Protein 6BA0 (pdb70)

Secondary structure (DSSP, 8-state):
-EEEEEEE--SHHHHHHHHHHHH-TTEEEEEEEE--SSS-HHHHHHHHHHHHHHTT-TTS-EEE--SS-SSSPP--PPP-TT--SSTTS--PPPSSPPPSS-HHHHHHHHHHHSPTT-EEEEE-S-SHHHHHHHHH-TTHHHH--EEEEE---SS--SSSSS--HHHHHSHHHHHHHHTSSS-EEEE-HHHHTT-B--HHHHHHHHHT-SHHHHHHHHHHHHHHHHTTT-TT-SS-B--THHHHHHHH-GGGEEEEE--EEE--S-STTTT-EEE---SSPPPTTT--EEEEEEE-HHHHHHHHHHHHHHH-/-EEEEEEE--SHHHHHHHHHHHH-TTEEEEEEEE--SSS-HHHHHHHHHHHHHHTT-TTS-EEE--SS-SSSPP--PPP-TT--S-TTS--PPPSSPPPSS-HHHHHHHHHHHSPTT-EEEEE-S-SHHHHHHHHH-TTHHHH--EEEEE---SS--SSSSS--HHHHHSHHHHHHHHTSSS-EEEE-HHHHTT-B--HHHHHHHHHT-SHHHHHHHHHHHHHHHHTTT-TT-SS-B--THHHHHHHH-GGGEEEEE--EEE--S-STTTT-EEE---SSPPPTTT--EEEEEEE-HHHHHHHHHHHHHHH-/-EEEEEEE--SHHHHHHHHHHHH-TTEEEEEEEE--SSS-HHHHHHHHHHHHHHTT-TTS-EEE--SS-SSSPP----TTS--PPPSSPPPSS-HHHHHHHHHHHSPTT-EEEEE-S-SHHHHHHHHH-TTHHHH--EEEEE---SS--SSSSS--HHHHHSHHHHHHHHTSSS-EEEE-HHHHTT-B--HHHHHHHHHH-SHHHHHHHHHHHHHHHHTTT-TT-SS-B--THHHHHHHH-GGGEEEEE--EEE--S-STTTT-EEE---SSPPPTTT--EEEEEEE-HHHHHHHHHHHHHHH-/-EEEEEEE--SHHHHHHHHHHHH-TTEEEEEEEE--SSS-HHHHHHHHHHHHHHTT-TTS-EEE--SS-SSSPP----TTS--PPPSSPPPSS-HHHHHHHHHHHSPTT-EEEEE-S-SHHHHHHHHH-TTHHHH--EEEEE---SS--SSSSS--HHHHHSHHHHHHHHTSSS-EEEE-HHHHTT-B--HHHHHHHHHT-SHHHHHHHHHHHHHHHHTTT-TT-SS-B--THHHHHHHH-GGGEEEEE--EEE--S-STTTT-EEE---SSPPPTTT--EEEEEEE-HHHHHHHHHHHHHHH-

CATH classification: 3.90.245.10

Solvent-accessible surface area: 45359 Å² total; per-residue (Å²): 160,35,16,0,1,0,1,0,8,0,16,14,31,4,0,1,0,0,1,2,1,37,1,13,104,82,14,51,12,39,0,0,0,0,0,0,4,58,58,38,33,147,70,0,10,64,0,0,44,0,0,3,28,31,10,153,8,31,118,29,33,6,13,20,6,3,39,68,2,0,9,64,99,75,130,40,98,92,98,89,192,84,87,121,9,6,60,73,38,118,23,59,145,26,103,74,103,68,40,167,53,39,0,0,40,46,0,17,93,12,3,55,90,68,132,79,38,54,3,1,1,0,0,2,0,0,2,0,0,1,0,0,0,1,22,7,26,43,157,0,13,101,53,6,113,22,0,0,1,5,0,1,2,38,65,47,4,41,96,20,20,14,1,7,83,12,0,34,14,0,0,7,0,0,39,0,0,2,78,25,122,2,65,2,0,1,0,0,1,18,0,0,39,52,0,55,0,24,83,123,5,22,58,114,0,77,86,34,65,32,97,7,1,64,8,0,11,11,0,1,82,52,5,90,109,63,42,149,123,56,141,78,30,164,21,2,1,0,17,7,0,0,0,0,0,7,20,30,51,110,56,0,1,101,44,52,72,0,70,11,38,1,0,32,63,5,90,56,0,34,0,7,1,11,8,32,55,100,19,79,77,39,54,72,143,177,11,64,2,29,0,0,37,114,9,48,66,108,90,0,1,61,25,3,6,83,3,1,118,94,36,182,169,29,24,0,0,0,1,0,9,0,15,12,30,5,0,1,0,0,2,1,1,37,2,13,100,72,14,60,11,40,0,0,0,0,0,1,3,59,55,42,34,149,53,0,10,63,0,0,46,0,0,4,26,29,7,142,6,61,114,16,28,3,12,22,5,3,40,69,3,0,8,66,113,77,142,48,94,96,105,94,196,77,77,121,10,5,47,82,31,123,29,58,139,26,102,73,104,64,33,161,50,37,0,0,39,45,0,16,91,12,3,55,89,70,132,76,37,59,3,1,1,0,0,2,1,0,2,2,0,0,0,0,0,1,21,7,26,44,155,0,12,101,53,6,116,23,0,0,0,4,0,1,3,38,64,47,4,43,97,21,20,14,1,8,85,13,1,31,15,0,0,7,0,0,40,1,0,2,76,24,124,2,66,3,0,0,0,0,0,19,0,0,39,51,0,55,1,25,81,124,4,23,58,114,0,76,86,33,64,33,99,3,1,64,8,0,11,11,0,1,83,47,5,88,124,64,42,151,127,56,143,76,30,166,21,2,0,0,18,8,0,0,0,0,0,7,19,28,52,112,54,0,1,96,44,52,72,0,71,10,38,1,0,32,50,5,93,63,0,33,0,7,1,12,10,30,52,100,19,82,78,39,55,73,144,175,12,65,3,29,0,0,36,113,9,48,68,104,90,0,1,59,26,2,5,81,3,1,116,100,30,177,175,30,25,0,0,0,0,0,9,0,14,14,31,5,0,0,0,0,1,1,1,36,2,13,99,72,13,59,12,41,0,0,0,0,0,1,4,58,59,43,35,150,85,0,10,75,0,0,47,0,0,5,26,28,6,137,7,60,115,16,28,3,11,22,6,2,37,65,2,0,9,67,100,74,132,95,62,8,80,68,30,125,31,53,138,23,102,74,103,73,36,170,53,38,0,0,41,47,0,16,93,12,4,53,89,68,134,88,37,51,4,1,1,0,0,1,0,0,1,1,0,1,0,0,0,2,21,8,25,45,156,0,12,103,53,6,112,21,0,0,1,5,0,1,2,38,65,48,4,40,97,19,20,13,1,7,82,13,0,35,14,0,0,6,0,0,40,1,0,2,79,25,122,2,64,3,0,0,0,0,1,18,0,0,40,51,0,55,1,30,93,111,3,25,57,96,0,77,85,33,64,36,96,2,1,64,8,0,11,10,0,1,82,55,6,89,117,68,40,139,132,56,145,75,31,166,21,2,1,0,18,8,0,0,0,0,0,9,19,28,52,110,46,0,1,86,44,52,72,0,71,10,38,1,0,22,36,4,89,57,0,34,0,7,1,12,8,30,53,100,18,82,78,39,55,73,137,169,12,65,3,28,0,1,36,126,9,47,76,100,87,0,4,48,28,3,2,82,2,1,105,95,28,165,171,29,25,0,0,0,1,0,8,0,15,14,30,5,0,1,0,0,1,1,1,37,1,14,104,74,12,50,12,40,0,0,0,0,0,0,4,58,55,43,33,149,87,0,10,77,0,0,46,0,0,5,26,32,7,145,7,59,113,16,27,3,12,22,6,3,38,66,2,0,10,54,101,81,131,101,53,7,81,68,28,124,29,52,142,22,101,72,105,72,35,168,53,38,0,0,40,46,0,16,92,12,4,55,91,68,132,77,37,59,4,1,1,0,0,2,0,0,2,1,0,0,0,1,0,2,21,8,26,46,156,0,12,102,54,6,110,20,0,0,0,5,0,1,2,40,66,46,3,40,96,20,20,15,2,7,85,13,0,36,15,0,0,4,0,0,40,1,0,2,79,25,122,2,65,2,0,1,0,0,1,19,0,0,41,50,0,56,0,32,95,111,3,24,58,93,0,78,88,34,63,33,100,7,1,65,8,0,11,9,0,1,83,56,6,91,134,67,40,152,130,56,145,76,30,163,20,2,1,0,18,7,0,0,0,0,0,8,20,28,51,110,47,0,1,87,42,52,71,0,71,10,37,1,0,26,56,6,95,58,0,30,0,7,1,12,8,30,53,99,18,78,78,39,54,72,132,165,12,65,2,28,0,0,37,126,9,47,76,102,89,0,4,47,27,3,1,83,2,1,108,95,31,177

Sequence (1232 aa):
MTTIILDCDPGHDDAMAILLALGNPNIDLLGVTTVGGNQSLEKVTYNARATLEMAHATNIPVHAGCDRPMIRPLEVAAAVHGETGLDGVTLPEPTRPLDEGHAVNWIIDTIMSHEPGTITLVPTGPLTNIAMAVRLEPRIVSRVKEVVLMGGGYHVGNWSAVAEFNIKVDPEAAHVVFNEDWPITMVGLDLTHQALCTPEVQARIDAIGTPLSAFASGLMDFFRKAYKNNQDFIDPPVHDPCTVAYLIDHSVVQTRRCPVDVEIKGDLTLGMTVADLRGPEPSADKCHTQVATKLDFNKFWDLIIDALKELKMTTIILDCDPGHDDAMAILLALGNPNIDLLGVTTVGGNQSLEKVTYNARATLEMAHATNIPVHAGCDRPMIRPLEVAAAVHGETGLDGVTLPEPTRPLDEGHAVNWIIDTIMSHEPGTITLVPTGPLTNIAMAVRLEPRIVSRVKEVVLMGGGYHVGNWSAVAEFNIKVDPEAAHVVFNEDWPITMVGLDLTHQALCTPEVQARIDAIGTPLSAFASGLMDFFRKAYKNNQDFIDPPVHDPCTVAYLIDHSVVQTRRCPVDVEIKGDLTLGMTVADLRGPEPSADKCHTQVATKLDFNKFWDLIIDALKELKMTTIILDCDPGHDDAMAILLALGNPNIDLLGVTTVGGNQSLEKVTYNARATLEMAHATNIPVHAGCDRPMIRPLEVGLDGVTLPEPTRPLDEGHAVNWIIDTIMSHEPGTITLVPTGPLTNIAMAVRLEPRIVSRVKEVVLMGGGYHVGNWSAVAEFNIKVDPEAAHVVFNEDWPITMVGLDLTHQALCTPEVQARIDAIGTPLSAFASGLMDFFRKAYKNNQDFIDPPVHDPCTVAYLIDHSVVQTRRCPVDVEIKGDLTLGMTVADLRGPEPSADKCHTQVATKLDFNKFWDLIIDALKELKMTTIILDCDPGHDDAMAILLALGNPNIDLLGVTTVGGNQSLEKVTYNARATLEMAHATNIPVHAGCDRPMIRPLEVGLDGVTLPEPTRPLDEGHAVNWIIDTIMSHEPGTITLVPTGPLTNIAMAVRLEPRIVSRVKEVVLMGGGYHVGNWSAVAEFNIKVDPEAAHVVFNEDWPITMVGLDLTHQALCTPEVQARIDAIGTPLSAFASGLMDFFRKAYKNNQDFIDPPVHDPCTVAYLIDHSVVQTRRCPVDVEIKGDLTLGMTVADLRGPEPSADKCHTQVATKLDFNKFWDLIIDALKELK

B-factor: mean 19.93, std 10.71, range [6.72, 118.43]

Nearest PDB structures (foldseek):
  6ba0-assembly1_D  TM=1.003E+00  e=8.098E-68  Gardnerella vaginalis 315-A
  6ba0-assembly1_B  TM=9.998E-01  e=8.328E-67  Gardnerella vaginalis 315-A
  2mas-assembly1_C  TM=9.730E-01  e=4.377E-44  Crithidia fasciculata
  8ctm-assembly1_B  TM=9.737E-01  e=1.168E-43  Leishmania donovani
  3mkn-assembly1_B  TM=9.452E-01  e=7.237E-37  Escherichia coli K-12

Structure (mmCIF, N/CA/C/O backbone):
data_6BA0
#
_entry.id   6BA0
#
_cell.length_a   83.070
_cell.length_b   79.360
_cell.length_c   115.990
_cell.angle_alpha   90.000
_cell.angle_beta   99.620
_cell.angle_gamma   90.000
#
_symmetry.space_group_name_H-M   'P 1 21 1'
#
loop_
_entity.id
_entity.type
_entity.pdbx_description
1 polymer 'Cytidine/uridine-specific hydrolase'
2 non-polymer 'CALCIUM ION'
3 non-polymer 'CHLORIDE ION'
4 water water
#
loop_
_atom_site.group_PDB
_atom_site.id
_atom_site.type_symbol
_atom_site.label_atom_id
_atom_site.label_alt_id
_atom_site.label_comp_id
_atom_site.label_asym_id
_atom_site.label_entity_id
_atom_site.label_seq_id
_atom_site.pdbx_PDB_ins_code
_atom_site.Cartn_x
_atom_site.Cartn_y
_atom_site.Cartn_z
_atom_site.occupancy
_atom_site.B_iso_or_equiv
_atom_site.auth_seq_id
_atom_site.auth_comp_id
_atom_site.auth_asym_id
_at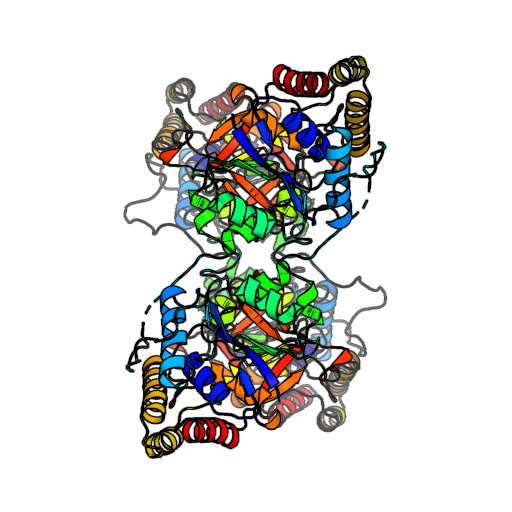om_site.auth_atom_id
_atom_site.pdbx_PDB_model_num
ATOM 1 N N . MET A 1 4 ? 5.221 23.215 38.087 1.00 41.24 1 MET A N 1
ATOM 2 C CA . MET A 1 4 ? 5.781 22.634 39.373 1.00 49.22 1 MET A CA 1
ATOM 3 C C . MET A 1 4 ? 6.927 21.625 39.131 1.00 41.01 1 MET A C 1
ATOM 4 O O . MET A 1 4 ? 7.133 21.208 37.939 1.00 40.67 1 MET A O 1
ATOM 9 N N . THR A 1 5 ? 7.600 21.184 40.188 1.00 34.26 2 THR A N 1
ATOM 10 C CA . THR A 1 5 ? 8.596 20.129 39.964 1.00 31.63 2 THR A CA 1
ATOM 11 C C . THR A 1 5 ? 8.030 18.717 39.817 1.00 25.39 2 THR A C 1
ATOM 12 O O . THR A 1 5 ? 7.592 18.118 40.766 1.00 30.30 2 THR A O 1
ATOM 16 N N . THR A 1 6 ? 8.064 18.250 38.575 1.00 16.75 3 THR A N 1
ATOM 17 C CA . THR A 1 6 ? 7.429 17.005 38.176 1.00 18.26 3 THR A CA 1
ATOM 18 C C . THR A 1 6 ? 8.525 15.992 37.934 1.00 15.81 3 THR A C 1
ATOM 19 O O . THR A 1 6 ? 9.375 16.214 37.061 1.00 12.02 3 THR A O 1
ATOM 23 N N . ILE A 1 7 ? 8.520 14.896 38.695 1.00 15.98 4 ILE A N 1
ATOM 24 C CA . ILE A 1 7 ? 9.624 13.925 38.640 1.00 13.28 4 ILE A CA 1
ATOM 25 C C . ILE A 1 7 ? 9.251 12.481 38.313 1.00 12.99 4 ILE A C 1
ATOM 26 O O . ILE A 1 7 ? 8.121 12.030 38.539 1.00 11.06 4 ILE A O 1
ATOM 31 N N . ILE A 1 8 ? 10.227 11.767 37.773 1.00 13.27 5 ILE A N 1
ATOM 32 C CA . ILE A 1 8 ? 10.233 10.318 37.717 1.00 11.65 5 ILE A CA 1
ATOM 33 C C . ILE A 1 8 ? 11.362 9.892 38.611 1.00 13.98 5 ILE A C 1
ATOM 34 O O . ILE A 1 8 ? 12.507 10.342 38.442 1.00 15.12 5 ILE A O 1
ATOM 39 N N . LEU A 1 9 ? 11.049 9.044 39.584 1.00 13.49 6 LEU A N 1
ATOM 40 C CA . LEU A 1 9 ? 12.044 8.586 40.545 1.00 13.98 6 LEU A CA 1
ATOM 41 C C . LEU A 1 9 ? 12.457 7.174 40.137 1.00 12.59 6 LEU A C 1
ATOM 42 O O . LEU A 1 9 ? 11.674 6.232 40.248 1.00 13.60 6 LEU A O 1
ATOM 47 N N . ASP A 1 10 ? 13.687 7.042 39.665 1.00 13.61 7 ASP A N 1
ATOM 48 C CA . ASP A 1 10 ? 14.231 5.783 39.199 1.00 11.74 7 ASP A CA 1
ATOM 49 C C . ASP A 1 10 ? 15.181 5.292 40.277 1.00 12.17 7 ASP A C 1
ATOM 50 O O . ASP A 1 10 ? 16.178 5.939 40.569 1.00 11.89 7 ASP A O 1
ATOM 55 N N . CYS A 1 11 ? 14.858 4.153 40.884 1.00 9.46 8 CYS A N 1
ATOM 56 C CA . CYS A 1 11 ? 15.428 3.788 42.165 1.00 13.31 8 CYS A CA 1
ATOM 57 C C . CYS A 1 11 ? 15.510 2.274 42.380 1.00 13.89 8 CYS A C 1
ATOM 58 O O . CYS A 1 11 ? 15.067 1.472 41.534 1.00 12.02 8 CYS A O 1
ATOM 61 N N . ASP A 1 12 ? 16.128 1.893 43.494 1.00 12.96 9 ASP A N 1
ATOM 62 C CA . ASP A 1 12 ? 16.334 0.490 43.830 1.00 14.20 9 ASP A CA 1
ATOM 63 C C . ASP A 1 12 ? 16.216 0.286 45.342 1.00 11.82 9 ASP A C 1
ATOM 64 O O . ASP A 1 12 ? 17.191 -0.047 46.007 1.00 12.14 9 ASP A O 1
ATOM 69 N N . PRO A 1 13 ? 15.001 0.456 45.887 1.00 12.23 10 PRO A N 1
ATOM 70 C CA . PRO A 1 13 ? 14.882 0.444 47.340 1.00 12.55 10 PRO A CA 1
ATOM 71 C C . PRO A 1 13 ? 15.233 -0.904 48.009 1.00 12.33 10 PRO A C 1
ATOM 72 O O . PRO A 1 13 ? 14.637 -1.926 47.661 1.00 13.78 10 PRO A O 1
ATOM 76 N N . GLY A 1 14 ? 16.193 -0.934 48.929 1.00 14.01 11 GLY A N 1
ATOM 77 C CA . GLY A 1 14 ? 17.040 0.176 49.346 1.00 11.56 11 GLY A CA 1
ATOM 78 C C . GLY A 1 14 ? 16.356 1.055 50.397 1.00 12.63 11 GLY A C 1
ATOM 79 O O . GLY A 1 14 ? 15.333 1.720 50.130 1.00 10.65 11 GLY A O 1
ATOM 80 N N . HIS A 1 15 ? 16.926 1.085 51.603 1.00 9.42 12 HIS A N 1
ATOM 81 C CA . HIS A 1 15 ? 16.390 1.888 52.680 1.00 10.99 12 HIS A CA 1
ATOM 82 C C . HIS A 1 15 ? 16.548 3.402 52.402 1.00 11.59 12 HIS A C 1
ATOM 83 O O . HIS A 1 15 ? 15.703 4.180 52.804 1.00 14.06 12 HIS A O 1
ATOM 90 N N . ASP A 1 16 ? 17.630 3.803 51.733 1.00 15.36 13 ASP A N 1
ATOM 91 C CA . ASP A 1 16 ? 17.839 5.195 51.315 1.00 14.73 13 ASP A CA 1
ATOM 92 C C . ASP A 1 16 ? 16.769 5.645 50.328 1.00 14.71 13 ASP A C 1
ATOM 93 O O . ASP A 1 16 ? 16.216 6.734 50.451 1.00 15.25 13 ASP A O 1
ATOM 98 N N . ASP A 1 17 ? 16.484 4.806 49.340 1.00 11.96 14 ASP A N 1
ATOM 99 C CA . ASP A 1 17 ? 15.459 5.138 48.336 1.00 11.61 14 ASP A CA 1
ATOM 100 C C . ASP A 1 17 ? 14.088 5.260 48.997 1.00 10.52 14 ASP A C 1
ATOM 101 O O . ASP A 1 17 ? 13.291 6.101 48.607 1.00 9.64 14 ASP A O 1
ATOM 106 N N . ALA A 1 18 ? 13.809 4.398 49.971 1.00 11.80 15 ALA A N 1
ATOM 107 C CA . ALA A 1 18 ? 12.547 4.485 50.692 1.00 12.00 15 ALA A CA 1
ATOM 108 C C . ALA A 1 18 ? 12.395 5.855 51.333 1.00 12.55 15 ALA A C 1
ATOM 109 O O . ALA A 1 18 ? 11.305 6.436 51.284 1.00 10.56 15 ALA A O 1
ATOM 111 N N . MET A 1 19 ? 13.482 6.397 51.911 1.00 10.92 16 MET A N 1
ATOM 112 C CA . MET A 1 19 ? 13.420 7.755 52.495 1.00 12.42 16 MET A CA 1
ATOM 113 C C . MET A 1 19 ? 13.147 8.803 51.410 1.00 11.76 16 MET A C 1
ATOM 114 O O . MET A 1 19 ? 12.357 9.731 51.633 1.00 13.07 16 MET A O 1
ATOM 119 N N . ALA A 1 20 ? 13.762 8.643 50.230 1.00 11.90 17 ALA A N 1
ATOM 120 C CA . ALA A 1 20 ? 13.512 9.552 49.105 1.00 12.16 17 ALA A CA 1
ATOM 121 C C . ALA A 1 20 ? 12.047 9.509 48.632 1.00 11.69 17 ALA A C 1
ATOM 122 O O . ALA A 1 20 ? 11.465 10.548 48.295 1.00 12.33 17 ALA A O 1
ATOM 124 N N . ILE A 1 21 ? 11.466 8.317 48.613 1.00 11.82 18 ILE A N 1
ATOM 125 C CA . ILE A 1 21 ? 10.051 8.171 48.250 1.00 13.09 18 ILE A CA 1
ATOM 126 C C . ILE A 1 21 ? 9.181 8.954 49.233 1.00 14.09 18 ILE A C 1
ATOM 127 O O . ILE A 1 21 ? 8.287 9.692 48.807 1.00 16.98 18 ILE A O 1
ATOM 132 N N . LEU A 1 22 ? 9.460 8.820 50.536 1.00 15.85 19 LEU A N 1
ATOM 133 C CA . LEU A 1 22 ? 8.660 9.518 51.537 1.00 12.80 19 LEU A CA 1
ATOM 134 C C . LEU A 1 22 ? 8.774 11.031 51.396 1.00 13.50 19 LEU A C 1
ATOM 135 O O . LEU A 1 22 ? 7.760 11.728 51.476 1.00 13.60 19 LEU A O 1
ATOM 140 N N . LEU A 1 23 ? 9.985 11.538 51.146 1.00 13.58 20 LEU A N 1
ATOM 141 C CA . LEU A 1 23 ? 10.171 12.976 50.944 1.00 14.81 20 LEU A CA 1
ATOM 142 C C . LEU A 1 23 ? 9.430 13.483 49.706 1.00 14.55 20 LEU A C 1
ATOM 143 O O . LEU A 1 23 ? 8.769 14.516 49.766 1.00 13.11 20 LEU A O 1
ATOM 148 N N . ALA A 1 24 ? 9.556 12.761 48.589 1.00 13.37 21 ALA A N 1
ATOM 149 C CA . ALA A 1 24 ? 8.854 13.138 47.353 1.00 13.05 21 ALA A CA 1
ATOM 150 C C . ALA A 1 24 ? 7.319 13.187 47.568 1.00 15.02 21 ALA A C 1
ATOM 151 O O . ALA A 1 24 ? 6.661 14.135 47.106 1.00 13.67 21 ALA A O 1
ATOM 153 N N . LEU A 1 25 ? 6.768 12.179 48.248 1.00 13.21 22 LEU A N 1
ATOM 154 C CA . LEU A 1 25 ? 5.321 12.127 48.490 1.00 13.70 22 LEU A CA 1
ATOM 155 C C . LEU A 1 25 ? 4.851 13.201 49.467 1.00 16.68 22 LEU A C 1
ATOM 156 O O . LEU A 1 25 ? 3.798 13.804 49.263 1.00 18.21 22 LEU A O 1
ATOM 161 N N . GLY A 1 26 ? 5.638 13.446 50.517 1.00 18.85 23 GLY A N 1
ATOM 162 C CA . GLY A 1 26 ? 5.238 14.355 51.595 1.00 18.89 23 GLY A CA 1
ATOM 163 C C . GLY A 1 26 ? 5.403 15.835 51.328 1.00 21.10 23 GLY A C 1
ATOM 164 O O . GLY A 1 26 ? 4.802 16.640 52.013 1.00 19.96 23 GLY A O 1
ATOM 165 N N . ASN A 1 27 ? 6.239 16.202 50.364 1.00 20.36 24 ASN A N 1
ATOM 166 C CA . ASN A 1 27 ? 6.437 17.608 50.016 1.00 16.63 24 ASN A CA 1
ATOM 167 C C . ASN A 1 27 ? 5.493 18.026 48.901 1.00 15.98 24 ASN A C 1
ATOM 168 O O . ASN A 1 27 ? 5.501 17.409 47.830 1.00 16.04 24 ASN A O 1
ATOM 173 N N . PRO A 1 28 ? 4.700 19.090 49.120 1.00 20.67 25 PRO A N 1
ATOM 174 C CA . PRO A 1 28 ? 3.684 19.459 48.105 1.00 20.36 25 PRO A CA 1
ATOM 175 C C . PRO A 1 28 ? 4.244 20.119 46.843 1.00 16.85 25 PRO A C 1
ATOM 176 O O . PRO A 1 28 ? 3.488 20.306 45.886 1.00 23.27 25 PRO A O 1
ATOM 180 N N . ASN A 1 29 ? 5.534 20.466 46.830 1.00 18.15 26 ASN A N 1
ATOM 181 C CA . ASN A 1 29 ? 6.143 21.052 45.644 1.00 20.41 26 ASN A CA 1
ATOM 182 C C . ASN A 1 29 ? 6.645 20.000 44.664 1.00 23.48 26 ASN A C 1
ATOM 183 O O . ASN A 1 29 ? 7.137 20.355 43.602 1.00 21.91 26 ASN A O 1
ATOM 188 N N . ILE A 1 30 ? 6.503 18.716 45.012 1.00 18.53 27 ILE A N 1
ATOM 189 C CA . ILE A 1 30 ? 6.917 17.633 44.147 1.00 17.52 27 ILE A CA 1
ATOM 190 C C . ILE A 1 30 ? 5.686 16.905 43.639 1.00 17.91 27 ILE A C 1
ATOM 191 O O . ILE A 1 30 ? 4.831 16.516 44.422 1.00 13.66 27 ILE A O 1
ATOM 196 N N . ASP A 1 31 ? 5.626 16.732 42.317 1.00 17.02 28 ASP A N 1
ATOM 197 C CA . ASP A 1 31 ? 4.634 15.914 41.654 1.00 21.19 28 ASP A CA 1
ATOM 198 C C . ASP A 1 31 ? 5.359 14.650 41.166 1.00 15.74 28 ASP A C 1
ATOM 199 O O . ASP A 1 31 ? 6.078 14.652 40.152 1.00 14.92 28 ASP A O 1
ATOM 204 N N . LEU A 1 32 ? 5.156 13.560 41.892 1.00 13.40 29 LEU A N 1
ATOM 205 C CA . LEU A 1 32 ? 5.773 12.293 41.581 1.00 13.50 29 LEU A CA 1
ATOM 206 C C . LEU A 1 32 ? 4.914 11.625 40.515 1.00 17.72 29 LEU A C 1
ATOM 207 O O . LEU A 1 32 ? 3.827 11.098 40.823 1.00 15.36 29 LEU A O 1
ATOM 212 N N . LEU A 1 33 ? 5.401 11.628 39.257 1.00 14.15 30 LEU A N 1
ATOM 213 C CA . LEU A 1 33 ? 4.677 10.996 38.164 1.00 17.44 30 LEU A CA 1
ATOM 214 C C . LEU A 1 33 ? 4.672 9.493 38.272 1.00 15.21 30 LEU A C 1
ATOM 215 O O . LEU A 1 33 ? 3.712 8.827 37.848 1.00 13.10 30 LEU A O 1
ATOM 220 N N . GLY A 1 34 ? 5.753 8.930 38.789 1.00 11.23 31 GLY A N 1
ATOM 221 C CA . GLY A 1 34 ? 5.819 7.479 38.924 1.00 13.08 31 GLY A CA 1
ATOM 222 C C . GLY A 1 34 ? 7.217 7.063 39.323 1.00 12.76 31 GLY A C 1
ATOM 223 O O . GLY A 1 34 ? 8.172 7.881 39.286 1.00 10.87 31 GLY A O 1
ATOM 224 N N . VAL A 1 35 ? 7.298 5.800 39.711 1.00 11.81 32 VAL A N 1
ATOM 225 C CA . VAL A 1 35 ? 8.501 5.156 40.193 1.00 11.97 32 VAL A CA 1
ATOM 226 C C . VAL A 1 35 ? 8.907 4.062 39.198 1.00 11.53 32 VAL A C 1
ATOM 227 O O . VAL A 1 35 ? 8.069 3.350 38.661 1.00 13.64 32 VAL A O 1
ATOM 231 N N . THR A 1 36 ? 10.202 3.990 38.914 1.00 10.72 33 THR A N 1
ATOM 232 C CA . THR A 1 36 ? 10.756 2.976 38.049 1.00 12.29 33 THR A CA 1
ATOM 233 C C . THR A 1 36 ? 11.893 2.351 38.824 1.00 14.53 33 THR A C 1
ATOM 234 O O . THR A 1 36 ? 12.528 3.049 39.630 1.00 13.62 33 THR A O 1
ATOM 238 N N . THR A 1 37 ? 12.125 1.053 38.597 1.00 12.31 34 THR A N 1
ATOM 239 C CA . THR A 1 37 ? 13.123 0.323 39.364 1.00 13.10 34 THR A CA 1
ATOM 240 C C . THR A 1 37 ? 14.183 -0.329 38.502 1.00 11.61 34 THR A C 1
ATOM 241 O O . THR A 1 37 ? 13.946 -0.655 37.340 1.00 13.58 34 THR A O 1
ATOM 245 N N . VAL A 1 38 ? 15.354 -0.514 39.100 1.00 10.16 35 VAL A N 1
ATOM 246 C CA . VAL A 1 38 ? 16.540 -0.987 38.407 1.00 13.12 35 VAL A CA 1
ATOM 247 C C . VAL A 1 38 ? 17.304 -1.974 39.301 1.00 16.43 35 VAL A C 1
ATOM 248 O O . VAL A 1 38 ? 17.512 -1.721 40.507 1.00 13.58 35 VAL A O 1
ATOM 252 N N . GLY A 1 39 ? 17.662 -3.120 38.723 1.00 13.40 36 GLY A N 1
ATOM 253 C CA . GLY A 1 39 ? 18.469 -4.137 39.409 1.00 15.05 36 GLY A CA 1
ATOM 254 C C . GLY A 1 39 ? 19.942 -3.895 39.109 1.00 20.28 36 GLY A C 1
ATOM 255 O O . GLY A 1 39 ? 20.275 -3.232 38.124 1.00 23.83 36 GLY A O 1
ATOM 256 N N . GLY A 1 40 ? 20.823 -4.407 39.956 1.00 18.16 37 GLY A N 1
ATOM 257 C CA . GLY A 1 40 ? 22.261 -4.337 39.686 1.00 22.60 37 GLY A CA 1
ATOM 258 C C . GLY A 1 40 ? 23.056 -4.193 40.948 1.00 22.00 37 GLY A C 1
ATOM 259 O O . GLY A 1 40 ? 24.129 -4.790 41.108 1.00 19.50 37 GLY A O 1
ATOM 260 N N . ASN A 1 41 ? 22.534 -3.352 41.831 1.00 24.79 38 ASN A N 1
ATOM 261 C CA . ASN A 1 41 ? 23.062 -3.200 43.166 1.00 28.14 38 ASN A CA 1
ATOM 262 C C . ASN A 1 41 ? 22.452 -4.298 44.037 1.00 26.26 38 ASN A C 1
ATOM 263 O O . ASN A 1 41 ? 23.136 -4.929 44.817 1.00 28.33 38 ASN A O 1
ATOM 268 N N . GLN A 1 42 ? 21.142 -4.486 43.896 1.00 23.84 39 GLN A N 1
ATOM 269 C CA . GLN A 1 42 ? 20.394 -5.633 44.415 1.00 19.11 39 GLN A CA 1
ATOM 270 C C . GLN A 1 42 ? 19.484 -6.137 43.290 1.00 17.68 39 GLN A C 1
ATOM 271 O O . GLN A 1 42 ? 19.381 -5.483 42.236 1.00 15.37 39 GLN A O 1
ATOM 277 N N . SER A 1 43 ? 18.808 -7.265 43.508 1.00 15.03 40 SER A N 1
ATOM 278 C CA . SER A 1 43 ? 18.002 -7.884 42.457 1.00 17.83 40 SER A CA 1
ATOM 279 C C . SER A 1 43 ? 16.780 -7.017 42.115 1.00 16.06 40 SER A C 1
ATOM 280 O O . SER A 1 43 ? 16.158 -6.427 43.009 1.00 14.36 40 SER A O 1
ATOM 283 N N . LEU A 1 44 ? 16.452 -6.933 40.831 1.00 15.90 41 LEU A N 1
ATOM 284 C CA . LEU A 1 44 ? 15.239 -6.241 40.378 1.00 17.41 41 LEU A CA 1
ATOM 285 C C . LEU A 1 44 ? 13.980 -6.674 41.128 1.00 14.79 41 LEU A C 1
ATOM 286 O O . LEU A 1 44 ? 13.151 -5.842 41.504 1.00 17.07 41 LEU A O 1
ATOM 291 N N . GLU A 1 45 ? 13.828 -7.978 41.326 1.00 15.24 42 GLU A N 1
ATOM 292 C CA . GLU A 1 45 ? 12.639 -8.512 41.998 1.00 20.41 42 GLU A CA 1
ATOM 293 C C . GLU A 1 45 ? 12.515 -7.985 43.422 1.00 13.57 42 GLU A C 1
ATOM 294 O O . GLU A 1 45 ? 11.438 -7.577 43.812 1.00 10.38 42 GLU A O 1
ATOM 300 N N . LYS A 1 46 ? 13.617 -8.006 44.177 1.00 12.19 43 LYS A N 1
ATOM 301 C CA . LYS A 1 46 ? 13.620 -7.501 45.563 1.00 18.64 43 LYS A CA 1
ATOM 302 C C . LYS A 1 46 ? 13.253 -5.993 45.626 1.00 18.34 43 LYS A C 1
ATOM 303 O O . LYS A 1 46 ? 12.332 -5.591 46.337 1.00 15.58 43 LYS A O 1
ATOM 309 N N . VAL A 1 47 ? 13.962 -5.173 44.854 1.00 13.91 44 VAL A N 1
ATOM 310 C CA . VAL A 1 47 ? 13.780 -3.708 44.937 1.00 12.69 44 VAL A CA 1
ATOM 311 C C . VAL A 1 47 ? 12.420 -3.245 44.365 1.00 12.62 44 VAL A C 1
ATOM 312 O O . VAL A 1 47 ? 11.870 -2.254 44.817 1.00 13.35 44 VAL A O 1
ATOM 316 N N . THR A 1 48 ? 11.874 -3.977 43.404 1.00 15.31 45 THR A N 1
ATOM 317 C CA . THR A 1 48 ? 10.566 -3.641 42.833 1.00 14.13 45 THR A CA 1
ATOM 318 C C . THR A 1 48 ? 9.482 -3.887 43.875 1.00 14.74 45 THR A C 1
ATOM 319 O O . THR A 1 48 ? 8.619 -3.031 44.088 1.00 12.90 45 THR A O 1
ATOM 323 N N . TYR A 1 49 ? 9.536 -5.047 44.537 1.00 15.09 46 TYR A N 1
ATOM 324 C CA . TYR A 1 49 ? 8.633 -5.329 45.660 1.00 14.68 46 TYR A CA 1
ATOM 325 C C . TYR A 1 49 ? 8.762 -4.263 46.745 1.00 13.91 46 TYR A C 1
ATOM 326 O O . TYR A 1 49 ? 7.759 -3.744 47.220 1.00 14.41 46 TYR A O 1
ATOM 335 N N . ASN A 1 50 ? 9.990 -3.933 47.126 1.00 11.96 47 ASN A N 1
ATOM 336 C CA . ASN A 1 50 ? 10.233 -2.944 48.177 1.00 12.85 47 ASN A CA 1
ATOM 337 C C . ASN A 1 50 ? 9.665 -1.561 47.825 1.00 14.45 47 ASN A C 1
ATOM 338 O O . ASN A 1 50 ? 9.112 -0.883 48.696 1.00 12.07 47 ASN A O 1
ATOM 343 N N . ALA A 1 51 ? 9.789 -1.152 46.563 1.00 11.52 48 ALA A N 1
ATOM 344 C CA . ALA A 1 51 ? 9.221 0.125 46.100 1.00 11.04 48 ALA A CA 1
ATOM 345 C C . ALA A 1 51 ? 7.701 0.138 46.210 1.00 10.61 48 ALA A C 1
ATOM 346 O O . ALA A 1 51 ? 7.122 1.099 46.671 1.00 12.15 48 ALA A O 1
ATOM 348 N N . ARG A 1 52 ? 7.073 -0.938 45.778 1.00 11.12 49 ARG A N 1
ATOM 349 C CA . ARG A 1 52 ? 5.598 -1.062 45.848 1.00 13.54 49 ARG A CA 1
ATOM 350 C C . ARG A 1 52 ? 5.112 -1.120 47.279 1.00 11.81 49 ARG A C 1
ATOM 351 O O . ARG A 1 52 ? 4.155 -0.472 47.603 1.00 11.97 49 ARG A O 1
ATOM 359 N N . ALA A 1 53 ? 5.800 -1.861 48.135 1.00 12.20 50 ALA A N 1
ATOM 360 C CA . ALA A 1 53 ? 5.425 -1.977 49.551 1.00 13.42 50 ALA A CA 1
ATOM 361 C C . ALA A 1 53 ? 5.617 -0.669 50.320 1.00 13.83 50 ALA A C 1
ATOM 362 O O . ALA A 1 53 ? 4.818 -0.350 51.205 1.00 15.79 50 ALA A O 1
ATOM 364 N N . THR A 1 54 ? 6.657 0.098 49.963 1.00 14.89 51 THR A N 1
ATOM 365 C CA . THR A 1 54 ? 6.888 1.403 50.563 1.00 11.84 51 THR A CA 1
ATOM 366 C C . THR A 1 54 ? 5.757 2.363 50.187 1.00 14.84 51 THR A C 1
ATOM 367 O O . THR A 1 54 ? 5.207 3.082 51.032 1.00 12.65 51 THR A O 1
ATOM 371 N N . LEU A 1 55 ? 5.424 2.393 48.900 1.00 14.44 52 LEU A N 1
ATOM 372 C CA . LEU A 1 55 ? 4.302 3.196 48.428 1.00 16.80 52 LEU A CA 1
ATOM 373 C C . LEU A 1 55 ? 2.986 2.780 49.109 1.00 19.26 52 LEU A C 1
ATOM 374 O O . LEU A 1 55 ? 2.187 3.644 49.454 1.00 20.66 52 LEU A O 1
ATOM 379 N N . GLU A 1 56 ? 2.770 1.485 49.280 1.00 17.17 53 GLU A N 1
ATOM 380 C CA . GLU A 1 56 ? 1.593 0.979 49.997 1.00 19.29 53 GLU A CA 1
ATOM 381 C C . GLU A 1 56 ? 1.567 1.525 51.423 1.00 19.05 53 GLU A C 1
ATOM 382 O O . GLU A 1 56 ? 0.556 2.045 51.861 1.00 17.23 53 GLU A O 1
ATOM 388 N N . MET A 1 57 ? 2.699 1.448 52.128 1.00 18.25 54 MET A N 1
ATOM 389 C CA . MET A 1 57 ? 2.826 2.013 53.499 1.00 18.37 54 MET A CA 1
ATOM 390 C C . MET A 1 57 ? 2.422 3.481 53.571 1.00 23.28 54 MET A C 1
ATOM 391 O O . MET A 1 57 ? 1.830 3.916 54.554 1.00 24.88 54 MET A O 1
ATOM 396 N N . ALA A 1 58 ? 2.728 4.243 52.530 1.00 22.31 55 ALA A N 1
ATOM 397 C CA . ALA A 1 58 ? 2.367 5.661 52.465 1.00 20.22 55 ALA A CA 1
ATOM 398 C C . ALA A 1 58 ? 0.983 5.931 51.823 1.00 23.41 55 ALA A C 1
ATOM 399 O O . ALA A 1 58 ? 0.678 7.063 51.520 1.00 23.47 55 ALA A O 1
ATOM 401 N N . HIS A 1 59 ? 0.174 4.896 51.630 1.00 28.91 56 HIS A N 1
ATOM 402 C CA . HIS A 1 59 ? -1.134 5.016 50.947 1.00 34.10 56 HIS A CA 1
ATOM 403 C C . HIS A 1 59 ? -1.050 5.695 49.573 1.00 29.76 56 HIS A C 1
ATOM 404 O O . HIS A 1 59 ? -1.940 6.391 49.175 1.00 28.49 56 HIS A O 1
ATOM 411 N N . ALA A 1 60 ? 0.036 5.447 48.860 1.00 30.52 57 ALA A N 1
ATOM 412 C CA . ALA A 1 60 ? 0.313 6.059 47.567 1.00 28.92 57 ALA A CA 1
ATOM 413 C C . ALA A 1 60 ? 0.290 4.993 46.486 1.00 35.56 57 ALA A C 1
ATOM 414 O O . ALA A 1 60 ? 1.170 4.951 45.644 1.00 21.67 57 ALA A O 1
ATOM 416 N N . THR A 1 61 ? -0.695 4.078 46.546 1.00 35.13 58 THR A N 1
ATOM 417 C CA . THR A 1 61 ? -0.797 2.988 45.533 1.00 46.90 58 THR A CA 1
ATOM 418 C C . THR A 1 61 ? -1.347 3.477 44.175 1.00 36.86 58 THR A C 1
ATOM 419 O O . THR A 1 61 ? -1.350 2.729 43.198 1.00 43.25 58 THR A O 1
ATOM 423 N N . ASN A 1 62 ? -1.807 4.715 44.132 1.00 23.75 59 ASN A N 1
ATOM 424 C CA . ASN A 1 62 ? -2.137 5.410 42.875 1.00 27.99 59 ASN A CA 1
ATOM 425 C C . ASN A 1 62 ? -0.936 5.960 42.066 1.00 29.48 59 ASN A C 1
ATOM 426 O O . ASN A 1 62 ? -1.087 6.367 40.937 1.00 41.78 59 ASN A O 1
ATOM 431 N N . ILE A 1 63 ? 0.272 5.894 42.634 1.00 23.06 60 ILE A N 1
ATOM 432 C CA . ILE A 1 63 ? 1.523 6.178 41.930 1.00 23.44 60 ILE A CA 1
ATOM 433 C C . ILE A 1 63 ? 1.999 4.917 41.178 1.00 22.56 60 ILE A C 1
ATOM 434 O O . ILE A 1 63 ? 2.210 3.870 41.796 1.00 18.41 60 ILE A O 1
ATOM 439 N N . PRO A 1 64 ? 2.163 5.013 39.844 1.00 19.73 61 PRO A N 1
ATOM 440 C CA . PRO A 1 64 ? 2.626 3.852 39.079 1.00 22.75 61 PRO A CA 1
ATOM 441 C C . PRO A 1 64 ? 4.033 3.401 39.453 1.00 17.96 61 PRO A C 1
ATOM 442 O O . PRO A 1 64 ? 4.872 4.229 39.831 1.00 15.30 61 PRO A O 1
ATOM 446 N N . VAL A 1 65 ? 4.245 2.090 39.385 1.00 19.09 62 VAL A N 1
ATOM 447 C CA . VAL A 1 65 ? 5.562 1.485 39.495 1.00 16.70 62 VAL A CA 1
ATOM 448 C C . VAL A 1 65 ? 5.765 0.623 38.253 1.00 18.71 62 VAL A C 1
ATOM 449 O O . VAL A 1 65 ? 4.901 -0.212 37.922 1.00 15.97 62 VAL A O 1
ATOM 453 N N . HIS A 1 66 ? 6.888 0.835 37.566 1.00 11.94 63 HIS A N 1
ATOM 454 C CA . HIS A 1 66 ? 7.289 -0.029 36.456 1.00 12.04 63 HIS A CA 1
ATOM 455 C C . HIS A 1 66 ? 8.687 -0.583 36.726 1.00 14.82 63 HIS A C 1
ATOM 456 O O . HIS A 1 66 ? 9.590 0.154 37.117 1.00 13.56 63 HIS A O 1
ATOM 463 N N . ALA A 1 67 ? 8.857 -1.884 36.515 1.00 13.92 64 ALA A N 1
ATOM 464 C CA . ALA A 1 67 ? 10.143 -2.541 36.669 1.00 14.12 64 ALA A CA 1
ATOM 465 C C . ALA A 1 67 ? 10.954 -2.342 35.404 1.00 15.58 64 ALA A C 1
ATOM 466 O O . ALA A 1 67 ? 10.422 -2.448 34.287 1.00 10.79 64 ALA A O 1
ATOM 468 N N . GLY A 1 68 ? 12.241 -2.056 35.580 1.00 12.60 65 GLY A N 1
ATOM 469 C CA . GLY A 1 68 ? 13.141 -1.832 34.460 1.00 12.36 65 GLY A CA 1
ATOM 470 C C . GLY A 1 68 ? 14.172 -2.930 34.265 1.00 13.07 65 GLY A C 1
ATOM 471 O O . GLY A 1 68 ? 13.868 -4.127 34.392 1.00 10.88 65 GLY A O 1
ATOM 472 N N . CYS A 1 69 ? 15.402 -2.510 33.950 1.00 12.19 66 CYS A N 1
ATOM 473 C CA . CYS A 1 69 ? 16.524 -3.428 33.656 1.00 11.42 66 CYS A CA 1
ATOM 474 C C . CYS A 1 69 ? 16.954 -4.187 34.908 1.00 13.11 66 CYS A C 1
ATOM 475 O O . CYS A 1 69 ? 16.902 -3.646 36.017 1.00 16.77 66 CYS A O 1
ATOM 478 N N . ASP A 1 70 ? 17.338 -5.442 34.723 1.00 12.53 67 ASP A N 1
ATOM 479 C CA . ASP A 1 70 ? 17.695 -6.332 35.838 1.00 13.75 67 ASP A CA 1
ATOM 480 C C . ASP A 1 70 ? 19.205 -6.532 35.977 1.00 14.79 67 ASP A C 1
ATOM 481 O O . ASP A 1 70 ? 19.658 -7.218 36.885 1.00 15.15 67 ASP A O 1
ATOM 486 N N . ARG A 1 71 ? 19.985 -5.909 35.089 1.00 12.40 68 ARG A N 1
ATOM 487 C CA . ARG A 1 71 ? 21.440 -6.065 35.101 1.00 10.69 68 ARG A CA 1
ATOM 488 C C . ARG A 1 71 ? 22.086 -4.910 34.383 1.00 10.22 68 ARG A C 1
ATOM 489 O O . ARG A 1 71 ? 21.411 -4.185 33.673 1.00 8.93 68 ARG A O 1
ATOM 497 N N . PRO A 1 72 ? 23.416 -4.729 34.557 1.00 11.42 69 PRO A N 1
ATOM 498 C CA . PRO A 1 72 ? 24.097 -3.656 33.839 1.00 10.89 69 PRO A CA 1
ATOM 499 C C . PRO A 1 72 ? 24.083 -3.813 32.310 1.00 15.83 69 PRO A C 1
ATOM 500 O O . PRO A 1 72 ? 23.869 -4.924 31.799 1.00 9.65 69 PRO A O 1
ATOM 504 N N . MET A 1 73 ? 24.297 -2.707 31.592 1.00 11.83 70 MET A N 1
ATOM 505 C CA . MET A 1 73 ? 24.355 -2.749 30.115 1.00 15.41 70 MET A CA 1
ATOM 506 C C . MET A 1 73 ? 25.367 -3.741 29.607 1.00 15.46 70 MET A C 1
ATOM 507 O O . MET A 1 73 ? 25.022 -4.563 28.792 1.00 18.91 70 MET A O 1
ATOM 512 N N . ILE A 1 74 ? 26.601 -3.656 30.114 1.00 12.69 71 ILE A N 1
ATOM 513 C CA . ILE A 1 74 ? 27.709 -4.458 29.625 1.00 16.18 71 ILE A CA 1
ATOM 514 C C . ILE A 1 74 ? 28.296 -5.428 30.631 1.00 20.21 71 ILE A C 1
ATOM 515 O O . ILE A 1 74 ? 28.534 -6.585 30.301 1.00 23.17 71 ILE A O 1
ATOM 520 N N . ARG A 1 75 ? 28.582 -4.974 31.845 1.00 20.15 72 ARG A N 1
ATOM 521 C CA . ARG A 1 75 ? 29.289 -5.846 32.767 1.00 26.95 72 ARG A CA 1
ATOM 522 C C . ARG A 1 75 ? 28.348 -6.803 33.470 1.00 22.00 72 ARG A C 1
ATOM 523 O O . ARG A 1 75 ? 27.141 -6.582 33.452 1.00 13.47 72 ARG A O 1
ATOM 531 N N . PRO A 1 76 ? 28.895 -7.903 34.029 1.00 26.95 73 PRO A N 1
ATOM 532 C CA . PRO A 1 76 ? 27.982 -8.929 34.520 1.00 25.93 73 PRO A CA 1
ATOM 533 C C . PRO A 1 76 ? 27.294 -8.519 35.803 1.00 26.34 73 PRO A C 1
ATOM 534 O O . PRO A 1 76 ? 27.806 -7.667 36.566 1.00 24.72 73 PRO A O 1
ATOM 538 N N . LEU A 1 77 ? 26.130 -9.126 36.007 1.00 18.66 74 LEU A N 1
ATOM 539 C CA . LEU A 1 77 ? 25.335 -8.944 37.200 1.00 24.74 74 LEU A CA 1
ATOM 540 C C . LEU A 1 77 ? 26.057 -9.530 38.404 1.00 23.08 74 LEU A C 1
ATOM 541 O O . LEU A 1 77 ? 26.432 -10.699 38.368 1.00 20.01 74 LEU A O 1
ATOM 546 N N . GLU A 1 78 ? 26.210 -8.716 39.454 1.00 22.51 75 GLU A N 1
ATOM 547 C CA . GLU A 1 78 ? 26.859 -9.106 40.711 1.00 32.48 75 GLU A CA 1
ATOM 548 C C . GLU A 1 78 ? 25.982 -8.749 41.928 1.00 31.62 75 GLU A C 1
ATOM 549 O O . GLU A 1 78 ? 26.282 -7.803 42.668 1.00 35.87 75 GLU A O 1
ATOM 555 N N . VAL A 1 79 ? 24.914 -9.524 42.132 1.00 31.28 76 VAL A N 1
ATOM 556 C CA . VAL A 1 79 ? 24.017 -9.347 43.288 1.00 40.17 76 VAL A CA 1
ATOM 557 C C . VAL A 1 79 ? 24.027 -10.641 44.109 1.00 36.35 76 VAL A C 1
ATOM 558 O O . VAL A 1 79 ? 24.180 -11.727 43.543 1.00 41.14 76 VAL A O 1
ATOM 562 N N . ALA A 1 80 ? 23.880 -10.531 45.433 1.00 52.37 77 ALA A N 1
ATOM 563 C CA . ALA A 1 80 ? 23.827 -11.708 46.320 1.00 60.60 77 ALA A CA 1
ATOM 564 C C . ALA A 1 80 ? 22.605 -12.593 46.005 1.00 61.73 77 ALA A C 1
ATOM 565 O O . ALA A 1 80 ? 21.587 -12.103 45.482 1.00 43.12 77 ALA A O 1
ATOM 567 N N . ALA A 1 81 ? 22.714 -13.892 46.302 1.00 77.76 78 ALA A N 1
ATOM 568 C CA . ALA A 1 81 ? 21.621 -14.836 46.027 1.00 77.33 78 ALA A CA 1
ATOM 569 C C . ALA A 1 81 ? 20.422 -14.502 46.910 1.00 81.06 78 ALA A C 1
ATOM 570 O O . ALA A 1 81 ? 20.601 -14.095 48.069 1.00 84.88 78 ALA A O 1
ATOM 572 N N . ALA A 1 82 ? 19.213 -14.664 46.357 1.00 58.55 79 ALA A N 1
ATOM 573 C CA . ALA A 1 82 ? 17.955 -14.475 47.098 1.00 55.57 79 ALA A CA 1
ATOM 574 C C . ALA A 1 82 ? 17.839 -15.461 48.270 1.00 51.99 79 ALA A C 1
ATOM 575 O O . ALA A 1 82 ? 18.335 -16.590 48.183 1.00 43.26 79 ALA A O 1
ATOM 577 N N . VAL A 1 83 ? 17.202 -15.005 49.354 1.00 47.46 80 VAL A N 1
ATOM 578 C CA . VAL A 1 83 ? 17.155 -15.719 50.644 1.00 42.65 80 VAL A CA 1
ATOM 579 C C . VAL A 1 83 ? 15.700 -16.096 50.936 1.00 47.73 80 VAL A C 1
ATOM 580 O O . VAL A 1 83 ? 14.796 -15.261 50.835 1.00 29.83 80 VAL A O 1
ATOM 584 N N . HIS A 1 84 ? 15.461 -17.380 51.225 1.00 60.79 81 HIS A N 1
ATOM 585 C CA . HIS A 1 84 ? 14.102 -17.841 51.563 1.00 70.97 81 HIS A CA 1
ATOM 586 C C . HIS A 1 84 ? 13.781 -17.326 52.963 1.00 58.03 81 HIS A C 1
ATOM 587 O O . HIS A 1 84 ? 14.512 -17.618 53.914 1.00 65.06 81 HIS A O 1
ATOM 594 N N . GLY A 1 85 ? 12.715 -16.538 53.075 1.00 50.00 82 GLY A N 1
ATOM 595 C CA . GLY A 1 85 ? 12.382 -15.827 54.329 1.00 35.14 82 GLY A CA 1
ATOM 596 C C . GLY A 1 85 ? 12.825 -14.381 54.371 1.00 39.46 82 GLY A C 1
ATOM 597 O O . GLY A 1 85 ? 12.915 -13.792 55.437 1.00 39.06 82 GLY A O 1
ATOM 598 N N . GLU A 1 86 ? 13.148 -13.822 53.207 1.00 51.73 83 GLU A N 1
ATOM 599 C CA . GLU A 1 86 ? 13.373 -12.396 53.081 1.00 39.18 83 GLU A CA 1
ATOM 600 C C . GLU A 1 86 ? 12.426 -11.831 52.034 1.00 34.83 83 GLU A C 1
ATOM 601 O O . GLU A 1 86 ? 12.390 -12.293 50.889 1.00 34.33 83 GLU A O 1
ATOM 607 N N . THR A 1 87 ? 11.596 -10.904 52.484 1.00 21.66 84 THR A N 1
ATOM 608 C CA . THR A 1 87 ? 10.836 -10.011 51.644 1.00 19.13 84 THR A CA 1
ATOM 609 C C . THR A 1 87 ? 10.857 -8.668 52.344 1.00 17.10 84 THR A C 1
ATOM 610 O O . THR A 1 87 ? 10.968 -8.565 53.571 1.00 19.93 84 THR A O 1
ATOM 614 N N . GLY A 1 88 ? 10.788 -7.618 51.563 1.00 15.63 85 GLY A N 1
ATOM 615 C CA . GLY A 1 88 ? 10.700 -6.312 52.130 1.00 14.83 85 GLY A CA 1
ATOM 616 C C . GLY A 1 88 ? 12.090 -5.782 52.501 1.00 13.97 85 GLY A C 1
ATOM 617 O O . GLY A 1 88 ? 13.129 -6.263 52.076 1.00 17.83 85 GLY A O 1
ATOM 618 N N . LEU A 1 89 ? 12.051 -4.729 53.309 1.00 14.10 86 LEU A N 1
ATOM 619 C CA . LEU A 1 89 ? 13.227 -4.018 53.733 1.00 13.53 86 LEU A CA 1
ATOM 620 C C . LEU A 1 89 ? 13.579 -4.530 55.117 1.00 18.42 86 LEU A C 1
ATOM 621 O O . LEU A 1 89 ? 12.724 -4.603 56.013 1.00 17.45 86 LEU A O 1
ATOM 626 N N . ASP A 1 90 ? 14.858 -4.870 55.274 1.00 14.23 87 ASP A N 1
ATOM 627 C CA . ASP A 1 90 ? 15.407 -5.398 56.503 1.00 17.08 87 ASP A CA 1
ATOM 628 C C . ASP A 1 90 ? 15.112 -4.452 57.690 1.00 16.54 87 ASP A C 1
ATOM 629 O O . ASP A 1 90 ? 15.230 -3.220 57.571 1.00 16.97 87 ASP A O 1
ATOM 634 N N . GLY A 1 91 ? 14.678 -5.024 58.814 1.00 11.77 88 GLY A N 1
ATOM 635 C CA . GLY A 1 91 ? 14.517 -4.248 60.058 1.00 12.22 88 GLY A CA 1
ATOM 636 C C . GLY A 1 91 ? 13.161 -3.583 60.242 1.00 12.78 88 GLY A C 1
ATOM 637 O O . GLY A 1 91 ? 12.846 -3.136 61.353 1.00 16.51 88 GLY A O 1
ATOM 638 N N . VAL A 1 92 ? 12.327 -3.558 59.201 1.00 14.21 89 VAL A N 1
ATOM 639 C CA . VAL A 1 92 ? 10.975 -2.986 59.284 1.00 13.21 89 VAL A CA 1
ATOM 640 C C . VAL A 1 92 ? 9.962 -3.912 58.623 1.00 11.06 89 VAL A C 1
ATOM 641 O O . VAL A 1 92 ? 10.342 -4.868 57.965 1.00 12.28 89 VAL A O 1
ATOM 645 N N . THR A 1 93 ? 8.684 -3.617 58.830 1.00 10.81 90 THR A N 1
ATOM 646 C CA . THR A 1 93 ? 7.588 -4.367 58.233 1.00 16.70 90 THR A CA 1
ATOM 647 C C . THR A 1 93 ? 6.764 -3.424 57.376 1.00 19.74 90 THR A C 1
ATOM 648 O O . THR A 1 93 ? 6.463 -2.317 57.783 1.00 24.69 90 THR A O 1
ATOM 652 N N . LEU A 1 94 ? 6.374 -3.869 56.205 1.00 15.87 91 LEU A N 1
ATOM 653 C CA . LEU A 1 94 ? 5.626 -3.069 55.250 1.00 15.15 91 LEU A CA 1
ATOM 654 C C . LEU A 1 94 ? 4.412 -3.904 54.861 1.00 12.92 91 LEU A C 1
ATOM 655 O O . LEU A 1 94 ? 4.552 -5.119 54.658 1.00 13.77 91 LEU A O 1
ATOM 660 N N . PRO A 1 95 ? 3.232 -3.275 54.684 1.00 16.62 92 PRO A N 1
ATOM 661 C CA . PRO A 1 95 ? 2.077 -3.999 54.183 1.00 16.96 92 PRO A CA 1
ATOM 662 C C . PRO A 1 95 ? 2.297 -4.517 52.763 1.00 16.52 92 PRO A C 1
ATOM 663 O O . PRO A 1 95 ? 3.089 -3.928 51.991 1.00 18.23 92 PRO A O 1
ATOM 667 N N . GLU A 1 96 ? 1.638 -5.635 52.444 1.00 15.10 93 GLU A N 1
ATOM 668 C CA . GLU A 1 96 ? 1.752 -6.238 51.118 1.00 18.60 93 GLU A CA 1
ATOM 669 C C . GLU A 1 96 ? 1.090 -5.265 50.122 1.00 18.90 93 GLU A C 1
ATOM 670 O O . GLU A 1 96 ? 0.039 -4.657 50.445 1.00 15.13 93 GLU A O 1
ATOM 676 N N . PRO A 1 97 ? 1.697 -5.065 48.936 1.00 16.40 94 PRO A N 1
ATOM 677 C CA . PRO A 1 97 ? 1.104 -4.128 47.997 1.00 20.80 94 PRO A CA 1
ATOM 678 C C . PRO A 1 97 ? -0.279 -4.603 47.515 1.00 20.40 94 PRO A C 1
ATOM 679 O O . PRO A 1 97 ? -0.449 -5.807 47.258 1.00 20.60 94 PRO A O 1
ATOM 683 N N . THR A 1 98 ? -1.247 -3.679 47.458 1.00 22.59 95 THR A N 1
ATOM 684 C CA . THR A 1 98 ? -2.583 -4.050 47.079 1.00 25.71 95 THR A CA 1
ATOM 685 C C . THR A 1 98 ? -2.781 -3.986 45.521 1.00 32.42 95 THR A C 1
ATOM 686 O O . THR A 1 98 ? -3.567 -4.724 44.939 1.00 46.82 95 THR A O 1
ATOM 690 N N . ARG A 1 99 ? -2.048 -3.093 44.887 1.00 47.15 96 ARG A N 1
ATOM 691 C CA . ARG A 1 99 ? -2.067 -2.988 43.427 1.00 44.97 96 ARG A CA 1
ATOM 692 C C . ARG A 1 99 ? -0.987 -3.860 42.852 1.00 46.05 96 ARG A C 1
ATOM 693 O O . ARG A 1 99 ? 0.201 -3.738 43.240 1.00 39.37 96 ARG A O 1
ATOM 701 N N . PRO A 1 100 ? -1.317 -4.745 41.890 1.00 42.05 97 PRO A N 1
ATOM 702 C CA . PRO A 1 100 ? -0.245 -5.389 41.106 1.00 35.19 97 PRO A CA 1
ATOM 703 C C . PRO A 1 100 ? 0.664 -4.393 40.364 1.00 21.66 97 PRO A C 1
ATOM 704 O O . PRO A 1 100 ? 0.244 -3.313 40.050 1.00 19.55 97 PRO A O 1
ATOM 708 N N . LEU A 1 101 ? 1.922 -4.784 40.175 1.00 25.16 98 LEU A N 1
ATOM 709 C CA . LEU A 1 101 ? 2.906 -4.007 39.428 1.00 22.19 98 LEU A CA 1
ATOM 710 C C . LEU A 1 101 ? 2.325 -3.578 38.098 1.00 20.39 98 LEU A C 1
ATOM 711 O O . LEU A 1 101 ? 1.746 -4.435 37.406 1.00 27.61 98 LEU A O 1
ATOM 716 N N . ASP A 1 102 ? 2.481 -2.305 37.750 1.00 22.22 99 ASP A N 1
ATOM 717 C CA . ASP A 1 102 ? 1.992 -1.825 36.422 1.00 26.14 99 ASP A CA 1
ATOM 718 C C . ASP A 1 102 ? 2.749 -2.471 35.268 1.00 25.70 99 ASP A C 1
ATOM 719 O O . ASP A 1 102 ? 3.938 -2.760 35.375 1.00 27.80 99 ASP A O 1
ATOM 724 N N . GLU A 1 103 ? 2.046 -2.728 34.180 1.00 34.26 100 GLU A N 1
ATOM 725 C CA . GLU A 1 103 ? 2.619 -3.515 33.090 1.00 38.85 100 GLU A CA 1
ATOM 726 C C . GLU A 1 103 ? 3.477 -2.636 32.200 1.00 21.46 100 GLU A C 1
ATOM 727 O O . GLU A 1 103 ? 3.201 -1.440 32.022 1.00 30.37 100 GLU A O 1
ATOM 733 N N . GLY A 1 104 ? 4.520 -3.238 31.645 1.00 20.49 101 GLY A N 1
ATOM 734 C CA . GLY A 1 104 ? 5.375 -2.561 30.677 1.00 18.14 101 GLY A CA 1
ATOM 735 C C . GLY A 1 104 ? 6.733 -2.267 31.296 1.00 18.78 101 GLY A C 1
ATOM 736 O O . GLY A 1 104 ? 6.848 -2.079 32.506 1.00 14.93 101 GLY A O 1
ATOM 737 N N . HIS A 1 105 ? 7.763 -2.264 30.463 1.00 17.25 102 HIS A N 1
ATOM 738 C CA . HIS A 1 105 ? 9.125 -1.991 30.914 1.00 14.54 102 HIS A CA 1
ATOM 739 C C . HIS A 1 105 ? 9.286 -0.516 31.276 1.00 11.70 102 HIS A C 1
ATOM 740 O O . HIS A 1 105 ? 8.808 0.380 30.576 1.00 12.39 102 HIS A O 1
ATOM 747 N N . ALA A 1 106 ? 9.986 -0.268 32.372 1.00 13.08 103 ALA A N 1
ATOM 748 C CA . ALA A 1 106 ? 10.255 1.096 32.822 1.00 14.51 103 ALA A CA 1
ATOM 749 C C . ALA A 1 106 ? 10.873 1.958 31.752 1.00 11.29 103 ALA A C 1
ATOM 750 O O . ALA A 1 106 ? 10.558 3.120 31.658 1.00 12.21 103 ALA A O 1
ATOM 752 N N . VAL A 1 107 ? 11.791 1.408 30.967 1.00 12.55 104 VAL A N 1
ATOM 753 C CA . VAL A 1 107 ? 12.473 2.183 29.915 1.00 12.39 104 VAL A CA 1
ATOM 754 C C . VAL A 1 107 ? 11.444 2.703 28.906 1.00 12.44 104 VAL A C 1
ATOM 755 O O . VAL A 1 107 ? 11.472 3.885 28.557 1.00 12.79 104 VAL A O 1
ATOM 759 N N . ASN A 1 108 ? 10.535 1.840 28.461 1.00 12.74 105 ASN A N 1
ATOM 760 C CA . ASN A 1 108 ? 9.481 2.279 27.541 1.00 12.83 105 ASN A CA 1
ATOM 761 C C . ASN A 1 108 ? 8.502 3.287 28.208 1.00 15.29 105 ASN A C 1
ATOM 762 O O . ASN A 1 108 ? 8.051 4.246 27.567 1.00 16.68 105 ASN A O 1
ATOM 767 N N . TRP A 1 109 ? 8.185 3.071 29.485 1.00 16.63 106 TRP A N 1
ATOM 768 C CA . TRP A 1 109 ? 7.328 3.988 30.218 1.00 14.52 106 TRP A CA 1
ATOM 769 C C . TRP A 1 109 ? 7.990 5.368 30.384 1.00 15.99 106 TRP A C 1
ATOM 770 O O . TRP A 1 109 ? 7.325 6.392 30.242 1.00 13.53 106 TRP A O 1
ATOM 781 N N . ILE A 1 110 ? 9.284 5.394 30.730 1.00 12.07 107 ILE A N 1
ATOM 782 C CA . ILE A 1 110 ? 10.012 6.648 30.840 1.00 11.28 107 ILE A CA 1
ATOM 783 C C . ILE A 1 110 ? 9.950 7.391 29.499 1.00 11.79 107 ILE A C 1
ATOM 784 O O . ILE A 1 110 ? 9.671 8.588 29.471 1.00 11.53 107 ILE A O 1
ATOM 789 N N . ILE A 1 111 ? 10.203 6.666 28.400 1.00 10.68 108 ILE A N 1
ATOM 790 C CA . ILE A 1 111 ? 10.171 7.252 27.062 1.00 12.10 108 ILE A CA 1
ATOM 791 C C . ILE A 1 111 ? 8.766 7.778 26.731 1.00 11.13 108 ILE A C 1
ATOM 792 O O . ILE A 1 111 ? 8.623 8.928 26.347 1.00 11.24 108 ILE A O 1
ATOM 797 N N . ASP A 1 112 ? 7.746 6.954 26.889 1.00 13.34 109 ASP A N 1
ATOM 798 C CA . ASP A 1 112 ? 6.367 7.377 26.513 1.00 12.93 109 ASP A CA 1
ATOM 799 C C . ASP A 1 112 ? 5.935 8.595 27.312 1.00 15.28 109 ASP A C 1
ATOM 800 O O . ASP A 1 112 ? 5.367 9.531 26.745 1.00 18.36 109 ASP A O 1
ATOM 805 N N . THR A 1 113 ? 6.273 8.601 28.609 1.00 13.72 110 THR A N 1
ATOM 806 C CA . THR A 1 113 ? 5.958 9.701 29.494 1.00 13.70 110 THR A CA 1
ATOM 807 C C . THR A 1 113 ? 6.626 11.020 29.081 1.00 16.14 110 THR A C 1
ATOM 808 O O . THR A 1 113 ? 5.961 12.063 29.003 1.00 13.63 110 THR A O 1
ATOM 812 N N . ILE A 1 114 ? 7.927 10.977 28.794 1.00 14.15 111 ILE A N 1
ATOM 813 C CA . ILE A 1 114 ? 8.654 12.168 28.380 1.00 13.30 111 ILE A CA 1
ATOM 814 C C . ILE A 1 114 ? 8.173 12.680 27.011 1.00 13.75 111 ILE A C 1
ATOM 815 O O . ILE A 1 114 ? 8.063 13.894 26.793 1.00 15.08 111 ILE A O 1
ATOM 820 N N . MET A 1 115 ? 7.882 11.765 26.093 1.00 14.65 112 MET A N 1
ATOM 821 C CA . MET A 1 115 ? 7.413 12.153 24.749 1.00 18.54 112 MET A CA 1
ATOM 822 C C . MET A 1 115 ? 5.971 12.694 24.757 1.00 22.86 112 MET A C 1
ATOM 823 O O . MET A 1 115 ? 5.636 13.512 23.914 1.00 23.27 112 MET A O 1
ATOM 828 N N . SER A 1 116 ? 5.142 12.261 25.704 1.00 17.52 113 SER A N 1
ATOM 829 C CA . SER A 1 116 ? 3.744 12.720 25.768 1.00 19.69 113 SER A CA 1
ATOM 830 C C . SER A 1 116 ? 3.534 13.981 26.607 1.00 21.44 113 SER A C 1
ATOM 831 O O . SER A 1 116 ? 2.481 14.573 26.516 1.00 23.96 113 SER A O 1
ATOM 834 N N . HIS A 1 117 ? 4.495 14.361 27.449 1.00 20.58 114 HIS A N 1
ATOM 835 C CA . HIS A 1 117 ? 4.383 15.567 28.262 1.00 19.94 114 HIS A CA 1
ATOM 836 C C . HIS A 1 117 ? 5.076 16.696 27.557 1.00 19.80 114 HIS A C 1
ATOM 837 O O . HIS A 1 117 ? 5.882 16.443 26.661 1.00 19.14 114 HIS A O 1
ATOM 844 N N . GLU A 1 118 ? 4.766 17.937 27.954 1.00 18.34 115 GLU A N 1
ATOM 845 C CA . GLU A 1 118 ? 5.365 19.117 27.325 1.00 21.69 115 GLU A CA 1
ATOM 846 C C . GLU A 1 118 ? 6.879 19.126 27.547 1.00 22.88 115 GLU A C 1
ATOM 847 O O . GLU A 1 118 ? 7.345 18.702 28.609 1.00 18.85 115 GLU A O 1
ATOM 853 N N . PRO A 1 119 ? 7.655 19.602 26.558 1.00 20.55 116 PRO A N 1
ATOM 854 C CA . PRO A 1 119 ? 9.107 19.636 26.749 1.00 24.07 116 PRO A CA 1
ATOM 855 C C . PRO A 1 119 ? 9.510 20.559 27.894 1.00 22.82 116 PRO A C 1
ATOM 856 O O . PRO A 1 119 ? 8.799 21.489 28.206 1.00 18.76 116 PRO A O 1
ATOM 860 N N . GLY A 1 120 ? 10.628 20.269 28.533 1.00 21.13 117 GLY A N 1
ATOM 861 C CA . GLY A 1 120 ? 11.120 21.059 29.645 1.00 20.80 117 GLY A CA 1
ATOM 862 C C . GLY A 1 120 ? 10.379 20.939 30.959 1.00 19.23 117 GLY A C 1
ATOM 863 O O . GLY A 1 120 ? 10.573 21.802 31.830 1.00 20.07 117 GLY A O 1
ATOM 864 N N . THR A 1 121 ? 9.528 19.931 31.134 1.00 21.06 118 THR A N 1
ATOM 865 C CA . THR A 1 121 ? 8.720 19.819 32.363 1.00 21.25 118 THR A CA 1
ATOM 866 C C . THR A 1 121 ? 9.090 18.668 33.310 1.00 23.11 118 THR A C 1
ATOM 867 O O . THR A 1 121 ? 8.807 18.753 34.507 1.00 22.08 118 THR A O 1
ATOM 871 N N . ILE A 1 122 ? 9.682 17.583 32.789 1.00 18.59 119 ILE A N 1
ATOM 872 C CA . ILE A 1 122 ? 9.982 16.416 33.598 1.00 15.39 119 ILE A CA 1
ATOM 873 C C . ILE A 1 122 ? 11.447 16.392 34.047 1.00 15.90 119 ILE A C 1
ATOM 874 O O . ILE A 1 122 ? 12.342 16.612 33.263 1.00 14.70 119 ILE A O 1
ATOM 879 N N . THR A 1 123 ? 11.657 16.150 35.336 1.00 16.67 120 THR A N 1
ATOM 880 C CA . THR A 1 123 ? 12.974 16.007 35.929 1.00 16.69 120 THR A CA 1
ATOM 881 C C . THR A 1 123 ? 13.174 14.532 36.278 1.00 15.62 120 THR A C 1
ATOM 882 O O . THR A 1 123 ? 12.348 13.945 36.960 1.00 11.85 120 THR A O 1
ATOM 886 N N . LEU A 1 124 ? 14.254 13.936 35.775 1.00 12.50 121 LEU A N 1
ATOM 887 C CA . LEU A 1 124 ? 14.596 12.558 36.104 1.00 13.89 121 LEU A CA 1
ATOM 888 C C . LEU A 1 124 ? 15.424 12.538 37.365 1.00 13.41 121 LEU A C 1
ATOM 889 O O . LEU A 1 124 ? 16.396 13.293 37.468 1.00 13.98 121 LEU A O 1
ATOM 894 N N . VAL A 1 125 ? 15.075 11.647 38.289 1.00 12.52 122 VAL A N 1
ATOM 895 C CA . VAL A 1 125 ? 15.754 11.540 39.573 1.00 10.55 122 VAL A CA 1
ATOM 896 C C . VAL A 1 125 ? 16.204 10.092 39.774 1.00 10.62 122 VAL A C 1
ATOM 897 O O . VAL A 1 125 ? 15.474 9.279 40.357 1.00 10.52 122 VAL A O 1
ATOM 901 N N . PRO A 1 126 ? 17.418 9.765 39.274 1.00 9.89 123 PRO A N 1
ATOM 902 C CA . PRO A 1 126 ? 17.949 8.412 39.445 1.00 9.24 123 PRO A CA 1
ATOM 903 C C . PRO A 1 126 ? 18.676 8.291 40.769 1.00 10.23 123 PRO A C 1
ATOM 904 O O . PRO A 1 126 ? 19.510 9.136 41.083 1.00 10.37 123 PRO A O 1
ATOM 908 N N . THR A 1 127 ? 18.348 7.261 41.546 1.00 10.03 124 THR A N 1
ATOM 909 C CA . THR A 1 127 ? 19.017 7.012 42.823 1.00 11.44 124 THR A CA 1
ATOM 910 C C . THR A 1 127 ? 19.579 5.603 42.932 1.00 11.93 124 THR A C 1
ATOM 911 O O . THR A 1 127 ? 19.912 5.146 44.035 1.00 13.93 124 THR A O 1
ATOM 915 N N . GLY A 1 128 ? 19.675 4.912 41.794 1.00 11.74 125 GLY A N 1
ATOM 916 C CA . GLY A 1 128 ? 20.297 3.596 41.689 1.00 11.47 125 GLY A CA 1
ATOM 917 C C . GLY A 1 128 ? 21.315 3.658 40.559 1.00 9.54 125 GLY A C 1
ATOM 918 O O . GLY A 1 128 ? 21.641 4.747 40.094 1.00 9.57 125 GLY A O 1
ATOM 919 N N . PRO A 1 129 ? 21.786 2.491 40.089 1.00 10.76 126 PRO A N 1
ATOM 920 C CA . PRO A 1 129 ? 22.614 2.470 38.871 1.00 12.04 126 PRO A CA 1
ATOM 921 C C . PRO A 1 129 ? 21.854 3.116 37.724 1.00 10.32 126 PRO A C 1
ATOM 922 O O . PRO A 1 129 ? 20.614 3.159 37.731 1.00 8.90 126 PRO A O 1
ATOM 926 N N . LEU A 1 130 ? 22.588 3.599 36.738 1.00 9.21 127 LEU A N 1
ATOM 927 C CA . LEU A 1 130 ? 22.006 4.459 35.713 1.00 10.65 127 LEU A CA 1
ATOM 928 C C . LEU A 1 130 ? 21.498 3.718 34.473 1.00 10.00 127 LEU A C 1
ATOM 929 O O . LEU A 1 130 ? 21.157 4.360 33.469 1.00 9.52 127 LEU A O 1
ATOM 934 N N . THR A 1 131 ? 21.389 2.391 34.577 1.00 9.86 128 THR A N 1
ATOM 935 C CA . THR A 1 131 ? 21.032 1.514 33.467 1.00 9.60 128 THR A CA 1
ATOM 936 C C . THR A 1 131 ? 19.735 1.878 32.703 1.00 9.28 128 THR A C 1
ATOM 937 O O . THR A 1 131 ? 19.732 1.913 31.463 1.00 7.19 128 THR A O 1
ATOM 941 N N . ASN A 1 132 ? 18.651 2.142 33.428 1.00 9.19 129 ASN A N 1
ATOM 942 C CA . ASN A 1 132 ? 17.370 2.495 32.781 1.00 10.66 129 ASN A CA 1
ATOM 943 C C . ASN A 1 132 ? 17.491 3.818 32.038 1.00 11.37 129 ASN A C 1
ATOM 944 O O . ASN A 1 132 ? 16.933 3.988 30.951 1.00 11.70 129 ASN A O 1
ATOM 949 N N . ILE A 1 133 ? 18.248 4.751 32.617 1.00 10.12 130 ILE A N 1
ATOM 950 C CA . ILE A 1 133 ? 18.348 6.084 32.040 1.00 10.13 130 ILE A CA 1
ATOM 951 C C . ILE A 1 133 ? 19.150 6.001 30.725 1.00 10.17 130 ILE A C 1
ATOM 952 O O . ILE A 1 133 ? 18.724 6.496 29.695 1.00 15.02 130 ILE A O 1
ATOM 957 N N . ALA A 1 134 ? 20.307 5.348 30.775 1.00 10.49 131 ALA A N 1
ATOM 958 C CA . ALA A 1 134 ? 21.122 5.107 29.588 1.00 11.35 131 ALA A CA 1
ATOM 959 C C . ALA A 1 134 ? 20.366 4.353 28.479 1.00 11.66 131 ALA A C 1
ATOM 960 O O . ALA A 1 134 ? 20.432 4.724 27.311 1.00 13.34 131 ALA A O 1
ATOM 962 N N . MET A 1 135 ? 19.648 3.308 28.854 1.00 14.50 132 MET A N 1
ATOM 963 C CA . MET A 1 135 ? 18.848 2.546 27.898 1.00 13.45 132 MET A CA 1
ATOM 964 C C . MET A 1 135 ? 17.761 3.399 27.219 1.00 13.11 132 MET A C 1
ATOM 965 O O . MET A 1 135 ? 17.570 3.325 25.985 1.00 10.64 132 MET A O 1
ATOM 970 N N . ALA A 1 136 ? 17.095 4.238 28.003 1.00 12.47 133 ALA A N 1
ATOM 971 C CA . ALA A 1 136 ? 16.047 5.129 27.490 1.00 14.33 133 ALA A CA 1
ATOM 972 C C . ALA A 1 136 ? 16.605 6.124 26.474 1.00 13.37 133 ALA A C 1
ATOM 973 O O . ALA A 1 136 ? 16.026 6.344 25.418 1.00 12.67 133 ALA A O 1
ATOM 975 N N . VAL A 1 137 ? 17.736 6.715 26.832 1.00 11.95 134 VAL A N 1
ATOM 976 C CA . VAL A 1 137 ? 18.455 7.635 25.972 1.00 11.45 134 VAL A CA 1
ATOM 977 C C . VAL A 1 137 ? 18.813 7.015 24.621 1.00 12.28 134 VAL A C 1
ATOM 978 O O . VAL A 1 137 ? 18.680 7.674 23.570 1.00 12.04 134 VAL A O 1
ATOM 982 N N . ARG A 1 138 ? 19.319 5.783 24.641 1.00 11.38 135 ARG A N 1
ATOM 983 C CA . ARG A 1 138 ? 19.721 5.119 23.386 1.00 12.32 135 ARG A CA 1
ATOM 984 C C . ARG A 1 138 ? 18.521 4.664 22.574 1.00 12.18 135 ARG A C 1
ATOM 985 O O . ARG A 1 138 ? 18.555 4.723 21.363 1.00 13.58 135 ARG A O 1
ATOM 993 N N . LEU A 1 139 ? 17.464 4.216 23.237 1.00 15.57 136 LEU A N 1
ATOM 994 C CA . LEU A 1 139 ? 16.243 3.774 22.535 1.00 14.45 136 LEU A CA 1
ATOM 995 C C . LEU A 1 139 ? 15.449 4.946 21.952 1.00 12.49 136 LEU A C 1
ATOM 996 O O . LEU A 1 139 ? 14.789 4.795 20.920 1.00 14.16 136 LEU A O 1
ATOM 1001 N N . GLU A 1 140 ? 15.489 6.106 22.607 1.00 11.57 137 GLU A N 1
ATOM 1002 C CA . GLU A 1 140 ? 14.818 7.309 22.112 1.00 13.34 137 GLU A CA 1
ATOM 1003 C C . GLU A 1 140 ? 15.662 8.549 22.366 1.00 16.45 137 GLU A C 1
ATOM 1004 O O . GLU A 1 140 ? 15.479 9.237 23.373 1.00 16.72 137 GLU A O 1
ATOM 1010 N N . PRO A 1 141 ? 16.566 8.877 21.429 1.00 16.89 138 PRO A N 1
ATOM 1011 C CA . PRO A 1 141 ? 17.410 10.062 21.622 1.00 18.69 138 PRO A CA 1
ATOM 1012 C C . PRO A 1 141 ? 16.669 11.383 21.771 1.00 16.11 138 PRO A C 1
ATOM 1013 O O . PRO A 1 141 ? 17.231 12.334 22.324 1.00 16.17 138 PRO A O 1
ATOM 1017 N N . ARG A 1 142 ? 15.423 11.447 21.315 1.00 14.90 139 ARG A N 1
ATOM 1018 C CA . ARG A 1 142 ? 14.642 12.670 21.442 1.00 16.34 139 ARG A CA 1
ATOM 1019 C C . ARG A 1 142 ? 14.250 13.011 22.875 1.00 17.18 139 ARG A C 1
ATOM 1020 O O . ARG A 1 142 ? 13.826 14.136 23.101 1.00 14.63 139 ARG A O 1
ATOM 1028 N N . ILE A 1 143 ? 14.393 12.088 23.836 1.00 11.43 140 ILE A N 1
ATOM 1029 C CA . ILE A 1 143 ? 14.093 12.446 25.237 1.00 13.30 140 ILE A CA 1
ATOM 1030 C C . ILE A 1 143 ? 15.060 13.454 25.837 1.00 11.37 140 ILE A C 1
ATOM 1031 O O . ILE A 1 143 ? 14.677 14.211 26.720 1.00 13.38 140 ILE A O 1
ATOM 1036 N N . VAL A 1 144 ? 16.295 13.471 25.359 1.00 11.77 141 VAL A N 1
ATOM 1037 C CA . VAL A 1 144 ? 17.364 14.219 26.012 1.00 13.41 141 VAL A CA 1
ATOM 1038 C C . VAL A 1 144 ? 17.100 15.724 26.082 1.00 14.48 141 VAL A C 1
ATOM 1039 O O . VAL A 1 144 ? 17.196 16.329 27.164 1.00 10.15 141 VAL A O 1
ATOM 1043 N N . SER A 1 145 ? 16.758 16.328 24.946 1.00 12.89 142 SER A N 1
ATOM 1044 C CA . SER A 1 145 ? 16.481 17.779 24.928 1.00 16.49 142 SER A CA 1
ATOM 1045 C C . SER A 1 145 ? 15.146 18.102 25.601 1.00 17.90 142 SER A C 1
ATOM 1046 O O . SER A 1 145 ? 14.923 19.242 25.990 1.00 18.37 142 SER A O 1
ATOM 1049 N N . ARG A 1 146 ? 14.264 17.113 25.732 1.00 16.16 143 ARG A N 1
ATOM 1050 C CA . ARG A 1 146 ? 12.956 17.321 26.375 1.00 18.94 143 ARG A CA 1
ATOM 1051 C C . ARG A 1 146 ? 12.987 17.313 27.911 1.00 19.09 143 ARG A C 1
ATOM 1052 O O . ARG A 1 146 ? 12.103 17.885 28.536 1.00 17.43 143 ARG A O 1
ATOM 1060 N N . VAL A 1 147 ? 13.995 16.671 28.499 1.00 15.11 144 VAL A N 1
ATOM 1061 C CA . VAL A 1 147 ? 14.105 16.551 29.937 1.00 18.98 144 VAL A CA 1
ATOM 1062 C C . VAL A 1 147 ? 14.570 17.874 30.504 1.00 17.51 144 VAL A C 1
ATOM 1063 O O . VAL A 1 147 ? 15.468 18.500 29.964 1.00 17.67 144 VAL A O 1
ATOM 1067 N N . LYS A 1 148 ? 13.956 18.294 31.598 1.00 19.26 145 LYS A N 1
ATOM 1068 C CA . LYS A 1 148 ? 14.319 19.552 32.259 1.00 21.85 145 LYS A CA 1
ATOM 1069 C C . LYS A 1 148 ? 15.698 19.454 32.896 1.00 21.33 145 LYS A C 1
ATOM 1070 O O . LYS A 1 148 ? 16.538 20.333 32.687 1.00 18.45 145 LYS A O 1
ATOM 1076 N N . GLU A 1 149 ? 15.935 18.376 33.646 1.00 18.64 146 GLU A N 1
ATOM 1077 C CA . GLU A 1 149 ? 17.140 18.200 34.445 1.00 15.93 146 GLU A CA 1
ATOM 1078 C C . GLU A 1 149 ? 17.227 16.734 34.891 1.00 14.50 146 GLU A C 1
ATOM 1079 O O . GLU A 1 149 ? 16.206 16.061 35.009 1.00 13.03 146 GLU A O 1
ATOM 1085 N N . VAL A 1 150 ? 18.446 16.260 35.121 1.00 12.13 147 VAL A N 1
ATOM 1086 C CA . VAL A 1 150 ? 18.681 14.977 35.755 1.00 11.92 147 VAL A CA 1
ATOM 1087 C C . VAL A 1 150 ? 19.364 15.273 37.081 1.00 13.42 147 VAL A C 1
ATOM 1088 O O . VAL A 1 150 ? 20.403 15.914 37.093 1.00 17.18 147 VAL A O 1
ATOM 1092 N N . VAL A 1 151 ? 18.782 14.812 38.181 1.00 11.96 148 VAL A N 1
ATOM 1093 C CA . VAL A 1 151 ? 19.367 14.974 39.512 1.00 12.37 148 VAL A CA 1
ATOM 1094 C C . VAL A 1 151 ? 19.556 13.573 40.078 1.00 12.90 148 VAL A C 1
ATOM 1095 O O . VAL A 1 151 ? 18.591 12.924 40.455 1.00 12.57 148 VAL A O 1
ATOM 1099 N N . LEU A 1 152 ? 20.796 13.103 40.094 1.00 11.96 149 LEU A N 1
ATOM 1100 C CA . LEU A 1 152 ? 21.084 11.708 40.413 1.00 13.15 149 LEU A CA 1
ATOM 1101 C C . LEU A 1 152 ? 21.883 11.600 41.698 1.00 17.04 149 LEU A C 1
ATOM 1102 O O . LEU A 1 152 ? 22.706 12.477 41.976 1.00 12.59 149 LEU A O 1
ATOM 1107 N N . MET A 1 153 ? 21.636 10.531 42.466 1.00 14.03 150 MET A N 1
ATOM 1108 C CA . MET A 1 153 ? 22.467 10.190 43.628 1.00 11.63 150 MET A CA 1
ATOM 1109 C C . MET A 1 153 ? 23.480 9.179 43.127 1.00 11.71 150 MET A C 1
ATOM 1110 O O . MET A 1 153 ? 23.140 8.069 42.721 1.00 10.38 150 MET A O 1
ATOM 1115 N N . GLY A 1 154 ? 24.740 9.587 43.174 1.00 10.12 151 GLY A N 1
ATOM 1116 C CA . GLY A 1 154 ? 25.797 8.801 42.657 1.00 10.53 151 GLY A CA 1
ATOM 1117 C C . GLY A 1 154 ? 27.071 9.617 42.587 1.00 11.73 151 GLY A C 1
ATOM 1118 O O . GLY A 1 154 ? 27.058 10.854 42.539 1.00 14.11 151 GLY A O 1
ATOM 1119 N N . GLY A 1 155 ? 28.173 8.903 42.561 1.00 12.06 152 GLY A N 1
ATOM 1120 C CA . GLY A 1 155 ? 29.481 9.491 42.368 1.00 9.76 152 GLY A CA 1
ATOM 1121 C C . GLY A 1 155 ? 30.091 10.138 43.581 1.00 10.11 152 GLY A C 1
ATOM 1122 O O . GLY A 1 155 ? 29.646 9.967 44.732 1.00 7.92 152 GLY A O 1
ATOM 1123 N N . GLY A 1 156 ? 31.145 10.880 43.296 1.00 10.96 153 GLY A N 1
ATOM 1124 C CA . GLY A 1 156 ? 31.877 11.592 44.308 1.00 11.43 153 GLY A CA 1
ATOM 1125 C C . GLY A 1 156 ? 33.113 12.174 43.653 1.00 13.53 153 GLY A C 1
ATOM 1126 O O . GLY A 1 156 ? 33.848 11.463 42.962 1.00 13.67 153 GLY A O 1
ATOM 1127 N N . TYR A 1 157 ? 33.320 13.469 43.830 1.00 15.01 154 TYR A N 1
ATOM 1128 C CA . TYR A 1 157 ? 34.456 14.138 43.208 1.00 12.98 154 TYR A CA 1
ATOM 1129 C C . TYR A 1 157 ? 35.748 13.954 44.000 1.00 16.88 154 TYR A C 1
ATOM 1130 O O . TYR A 1 157 ? 36.792 13.727 43.394 1.00 16.20 154 TYR A O 1
ATOM 1139 N N . HIS A 1 158 ? 35.684 14.012 45.333 1.00 15.20 155 HIS A N 1
ATOM 1140 C CA . HIS A 1 158 ? 36.872 13.761 46.206 1.00 16.35 155 HIS A CA 1
ATOM 1141 C C . HIS A 1 158 ? 36.686 12.602 47.222 1.00 16.35 155 HIS A C 1
ATOM 1142 O O . HIS A 1 158 ? 37.483 12.451 48.140 1.00 13.94 155 HIS A O 1
ATOM 1149 N N . VAL A 1 159 ? 35.614 11.823 47.071 1.00 17.42 156 VAL A N 1
ATOM 1150 C CA . VAL A 1 159 ? 35.264 10.779 48.029 1.00 18.28 156 VAL A CA 1
ATOM 1151 C C . VAL A 1 159 ? 34.763 9.550 47.275 1.00 16.65 156 VAL A C 1
ATOM 1152 O O . VAL A 1 159 ? 33.942 9.692 46.385 1.00 13.51 156 VAL A O 1
ATOM 1156 N N . GLY A 1 160 ? 35.252 8.369 47.661 1.00 14.76 157 GLY A N 1
ATOM 1157 C CA . GLY A 1 160 ? 34.708 7.086 47.201 1.00 11.95 157 GLY A CA 1
ATOM 1158 C C . GLY A 1 160 ? 34.205 6.282 48.397 1.00 10.21 157 GLY A C 1
ATOM 1159 O O . GLY A 1 160 ? 34.553 6.586 49.539 1.00 12.30 157 GLY A O 1
ATOM 1160 N N . ASN A 1 161 ? 33.374 5.269 48.148 1.00 12.16 158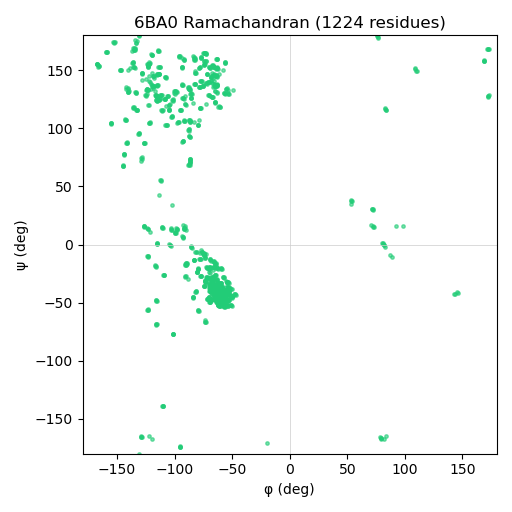 ASN A N 1
ATOM 1161 C CA . ASN A 1 161 ? 33.025 4.291 49.206 1.00 13.82 158 ASN A CA 1
ATOM 1162 C C . ASN A 1 161 ? 33.356 2.860 48.774 1.00 11.49 158 ASN A C 1
ATOM 1163 O O . ASN A 1 161 ? 34.123 2.185 49.441 1.00 12.17 158 ASN A O 1
ATOM 1168 N N . TRP A 1 162 ? 32.828 2.413 47.637 1.00 12.26 159 TRP A N 1
ATOM 1169 C CA . TRP A 1 162 ? 33.188 1.097 47.089 1.00 11.71 159 TRP A CA 1
ATOM 1170 C C . TRP A 1 162 ? 34.691 0.962 46.867 1.00 13.50 159 TRP A C 1
ATOM 1171 O O . TRP A 1 162 ? 35.250 -0.089 47.125 1.00 15.62 159 TRP A O 1
ATOM 1182 N N . SER A 1 163 ? 35.325 2.021 46.364 1.00 13.83 160 SER A N 1
ATOM 1183 C CA . SER A 1 163 ? 36.795 2.084 46.244 1.00 14.39 160 SER A CA 1
ATOM 1184 C C . SER A 1 163 ? 37.242 3.414 46.830 1.00 13.88 160 SER A C 1
ATOM 1185 O O . SER A 1 163 ? 36.426 4.222 47.256 1.00 11.52 160 SER A O 1
ATOM 1188 N N . ALA A 1 164 ? 38.547 3.646 46.806 1.00 12.21 161 ALA A N 1
ATOM 1189 C CA . ALA A 1 164 ? 39.128 4.919 47.199 1.00 13.29 161 ALA A CA 1
ATOM 1190 C C . ALA A 1 164 ? 38.539 6.115 46.455 1.00 14.11 161 ALA A C 1
ATOM 1191 O O . ALA A 1 164 ? 38.448 7.209 47.022 1.00 11.86 161 ALA A O 1
ATOM 1193 N N . VAL A 1 165 ? 38.157 5.903 45.191 1.00 11.41 162 VAL A N 1
ATOM 1194 C CA . VAL A 1 165 ? 37.704 6.995 44.332 1.00 11.60 162 VAL A CA 1
ATOM 1195 C C . VAL A 1 165 ? 36.308 6.848 43.722 1.00 11.50 162 VAL A C 1
ATOM 1196 O O . VAL A 1 165 ? 35.820 7.818 43.123 1.00 13.92 162 VAL A O 1
ATOM 1200 N N . ALA A 1 166 ? 35.684 5.675 43.833 1.00 11.02 163 ALA A N 1
ATOM 1201 C CA . ALA A 1 166 ? 34.408 5.443 43.165 1.00 13.10 163 ALA A CA 1
ATOM 1202 C C . ALA A 1 166 ? 33.294 5.067 44.125 1.00 13.31 163 ALA A C 1
ATOM 1203 O O . ALA A 1 166 ? 33.539 4.518 45.214 1.00 15.96 163 ALA A O 1
ATOM 1205 N N . GLU A 1 167 ? 32.069 5.338 43.668 1.00 10.96 164 GLU A N 1
ATOM 1206 C CA . GLU A 1 167 ? 30.841 5.126 44.435 1.00 11.69 164 GLU A CA 1
ATOM 1207 C C . GLU A 1 167 ? 29.986 4.015 43.801 1.00 11.70 164 GLU A C 1
ATOM 1208 O O . GLU A 1 167 ? 30.055 3.783 42.587 1.00 13.13 164 GLU A O 1
ATOM 1214 N N . PHE A 1 168 ? 29.183 3.351 44.627 1.00 13.80 165 PHE A N 1
ATOM 1215 C CA . PHE A 1 168 ? 28.468 2.120 44.241 1.00 16.28 165 PHE A CA 1
ATOM 1216 C C . PHE A 1 168 ? 27.558 2.241 43.015 1.00 11.00 165 PHE A C 1
ATOM 1217 O O . PHE A 1 168 ? 27.641 1.412 42.128 1.00 9.92 165 PHE A O 1
ATOM 1225 N N . ASN A 1 169 ? 26.652 3.212 43.012 1.00 12.34 166 ASN A N 1
ATOM 1226 C CA . ASN A 1 169 ? 25.698 3.374 41.891 1.00 13.78 166 ASN A CA 1
ATOM 1227 C C . ASN A 1 169 ? 26.397 3.517 40.541 1.00 15.47 166 ASN A C 1
ATOM 1228 O O . ASN A 1 169 ? 25.980 2.909 39.549 1.00 12.62 166 ASN A O 1
ATOM 1233 N N . ILE A 1 170 ? 27.484 4.290 40.517 1.00 13.32 167 ILE A N 1
ATOM 1234 C CA . ILE A 1 170 ? 28.231 4.491 39.281 1.00 12.48 167 ILE A CA 1
ATOM 1235 C C . ILE A 1 170 ? 28.982 3.207 38.910 1.00 13.61 167 ILE A C 1
ATOM 1236 O O . ILE A 1 170 ? 28.929 2.767 37.741 1.00 8.43 167 ILE A O 1
ATOM 1241 N N . LYS A 1 171 ? 29.660 2.597 39.880 1.00 11.12 168 LYS A N 1
ATOM 1242 C CA . LYS A 1 171 ? 30.506 1.437 39.580 1.00 13.83 168 LYS A CA 1
ATOM 1243 C C . LYS A 1 171 ? 29.720 0.215 39.132 1.00 10.98 168 LYS A C 1
ATOM 1244 O O . LYS A 1 171 ? 30.228 -0.582 38.367 1.00 10.72 168 LYS A O 1
ATOM 1250 N N . VAL A 1 172 ? 28.492 0.058 39.619 1.00 13.00 169 VAL A N 1
ATOM 1251 C CA . VAL A 1 172 ? 27.641 -1.072 39.202 1.00 12.14 169 VAL A CA 1
ATOM 1252 C C . VAL A 1 172 ? 27.461 -1.090 37.680 1.00 12.56 169 VAL A C 1
ATOM 1253 O O . VAL A 1 172 ? 27.460 -2.167 37.066 1.00 10.59 169 VAL A O 1
ATOM 1257 N N . ASP A 1 173 ? 27.303 0.098 37.078 1.00 11.19 170 ASP A N 1
ATOM 1258 C CA . ASP A 1 173 ? 27.152 0.202 35.632 1.00 10.18 170 ASP A CA 1
ATOM 1259 C C . ASP A 1 173 ? 27.849 1.461 35.139 1.00 11.69 170 ASP A C 1
ATOM 1260 O O . ASP A 1 173 ? 27.214 2.488 34.873 1.00 9.52 170 ASP A O 1
ATOM 1265 N N . PRO A 1 174 ? 29.184 1.392 35.037 1.00 11.95 171 PRO A N 1
ATOM 1266 C CA . PRO A 1 174 ? 29.961 2.555 34.622 1.00 13.73 171 PRO A CA 1
ATOM 1267 C C . PRO A 1 174 ? 29.654 3.001 33.186 1.00 13.19 171 PRO A C 1
ATOM 1268 O O . PRO A 1 174 ? 29.651 4.205 32.909 1.00 11.79 171 PRO A O 1
ATOM 1272 N N . GLU A 1 175 ? 29.351 2.045 32.314 1.00 11.86 172 GLU A N 1
ATOM 1273 C CA . GLU A 1 175 ? 29.013 2.317 30.936 1.00 11.83 172 GLU A CA 1
ATOM 1274 C C . GLU A 1 175 ? 27.733 3.124 30.857 1.00 15.23 172 GLU A C 1
ATOM 1275 O O . GLU A 1 175 ? 27.664 4.120 30.118 1.00 12.90 172 GLU A O 1
ATOM 1281 N N . ALA A 1 176 ? 26.716 2.713 31.617 1.00 12.40 173 ALA A N 1
ATOM 1282 C CA . ALA A 1 176 ? 25.454 3.449 31.613 1.00 13.71 173 ALA A CA 1
ATOM 1283 C C . ALA A 1 176 ? 25.672 4.867 32.154 1.00 12.56 173 ALA A C 1
ATOM 1284 O O . ALA A 1 176 ? 25.129 5.824 31.628 1.00 11.87 173 ALA A O 1
ATOM 1286 N N . ALA A 1 177 ? 26.484 4.984 33.200 1.00 10.31 174 ALA A N 1
ATOM 1287 C CA . ALA A 1 177 ? 26.833 6.290 33.750 1.00 14.35 174 ALA A CA 1
ATOM 1288 C C . ALA A 1 177 ? 27.541 7.161 32.713 1.00 12.30 174 ALA A C 1
ATOM 1289 O O . ALA A 1 177 ? 27.242 8.356 32.617 1.00 11.96 174 ALA A O 1
ATOM 1291 N N . HIS A 1 178 ? 28.465 6.570 31.953 1.00 10.92 175 HIS A N 1
ATOM 1292 C CA . HIS A 1 178 ? 29.156 7.275 30.859 1.00 12.44 175 HIS A CA 1
ATOM 1293 C C . HIS A 1 178 ? 28.152 7.849 29.844 1.00 14.41 175 HIS A C 1
ATOM 1294 O O . HIS A 1 178 ? 28.236 9.010 29.464 1.00 12.92 175 HIS A O 1
ATOM 1301 N N . VAL A 1 179 ? 27.171 7.039 29.458 1.00 14.64 176 VAL A N 1
ATOM 1302 C CA . VAL A 1 179 ? 26.102 7.502 28.561 1.00 13.63 176 VAL A CA 1
ATOM 1303 C C . VAL A 1 179 ? 25.411 8.742 29.134 1.00 12.08 176 VAL A C 1
ATOM 1304 O O . VAL A 1 179 ? 25.317 9.764 28.467 1.00 10.23 176 VAL A O 1
ATOM 1308 N N . VAL A 1 180 ? 24.970 8.646 30.383 1.00 13.95 177 VAL A N 1
ATOM 1309 C CA . VAL A 1 180 ? 24.171 9.698 31.007 1.00 14.28 177 VAL A CA 1
ATOM 1310 C C . VAL A 1 180 ? 24.973 10.985 31.101 1.00 12.76 177 VAL A C 1
ATOM 1311 O O . VAL A 1 180 ? 24.494 12.059 30.719 1.00 11.63 177 VAL A O 1
ATOM 1315 N N . PHE A 1 181 ? 26.210 10.886 31.564 1.00 13.40 178 PHE A N 1
ATOM 1316 C CA . PHE A 1 181 ? 27.028 12.091 31.764 1.00 12.11 178 PHE A CA 1
ATOM 1317 C C . PHE A 1 181 ? 27.457 12.763 30.460 1.00 13.20 178 PHE A C 1
ATOM 1318 O O . PHE A 1 181 ? 27.816 13.944 30.475 1.00 15.79 178 PHE A O 1
ATOM 1326 N N . ASN A 1 182 ? 27.421 12.036 29.347 1.00 12.01 179 ASN A N 1
ATOM 1327 C CA . ASN A 1 182 ? 27.847 12.574 28.057 1.00 13.68 179 ASN A CA 1
ATOM 1328 C C . ASN A 1 182 ? 26.723 12.961 27.113 1.00 14.82 179 ASN A C 1
ATOM 1329 O O . ASN A 1 182 ? 26.976 13.201 25.947 1.00 19.43 179 ASN A O 1
ATOM 1334 N N . GLU A 1 183 ? 25.491 13.035 27.612 1.00 15.68 180 GLU A N 1
ATOM 1335 C CA . GLU A 1 183 ? 24.384 13.611 26.858 1.00 15.88 180 GLU A CA 1
ATOM 1336 C C . GLU A 1 183 ? 24.243 15.090 27.212 1.00 18.92 180 GLU A C 1
ATOM 1337 O O . GLU A 1 183 ? 24.581 15.499 28.323 1.00 15.50 180 GLU A O 1
ATOM 1343 N N . ASP A 1 184 ? 23.717 15.873 26.275 1.00 15.35 181 ASP A N 1
ATOM 1344 C CA . ASP A 1 184 ? 23.567 17.299 26.465 1.00 17.79 181 ASP A CA 1
ATOM 1345 C C . ASP A 1 184 ? 22.238 17.610 27.179 1.00 18.07 181 ASP A C 1
ATOM 1346 O O . ASP A 1 184 ? 21.295 18.116 26.574 1.00 19.51 181 ASP A O 1
ATOM 1351 N N . TRP A 1 185 ? 22.181 17.265 28.461 1.00 17.41 182 TRP A N 1
ATOM 1352 C CA . TRP A 1 185 ? 21.081 17.644 29.349 1.00 14.70 182 TRP A CA 1
ATOM 1353 C C . TRP A 1 185 ? 21.695 18.124 30.652 1.00 13.63 182 TRP A C 1
ATOM 1354 O O . TRP A 1 185 ? 22.817 17.720 30.974 1.00 11.99 182 TRP A O 1
ATOM 1365 N N . PRO A 1 186 ? 20.987 19.019 31.378 1.00 13.84 183 PRO A N 1
ATOM 1366 C CA . PRO A 1 186 ? 21.527 19.496 32.634 1.00 14.10 183 PRO A CA 1
ATOM 1367 C C . PRO A 1 186 ? 21.528 18.403 33.708 1.00 15.46 183 PRO A C 1
ATOM 1368 O O . PRO A 1 186 ? 20.490 17.769 33.938 1.00 11.84 183 PRO A O 1
ATOM 1372 N N . ILE A 1 187 ? 22.689 18.199 34.342 1.00 12.26 184 ILE A N 1
ATOM 1373 C CA . ILE A 1 187 ? 22.870 17.173 35.350 1.00 13.69 184 ILE A CA 1
ATOM 1374 C C . ILE A 1 187 ? 23.385 17.817 36.633 1.00 14.95 184 ILE A C 1
ATOM 1375 O O . ILE A 1 187 ? 24.341 18.606 36.595 1.00 11.80 184 ILE A O 1
ATOM 1380 N N . THR A 1 188 ? 22.758 17.444 37.752 1.00 12.39 185 THR A N 1
ATOM 1381 C CA . THR A 1 188 ? 23.265 17.679 39.093 1.00 11.95 185 THR A CA 1
ATOM 1382 C C . THR A 1 188 ? 23.662 16.324 39.699 1.00 11.97 185 THR A C 1
ATOM 1383 O O . THR A 1 188 ? 22.810 15.446 39.879 1.00 8.61 185 THR A O 1
ATOM 1387 N N . MET A 1 189 ? 24.961 16.154 39.959 1.00 9.91 186 MET A N 1
ATOM 1388 C CA . MET A 1 189 ? 25.502 14.958 40.568 1.00 10.54 186 MET A CA 1
ATOM 1389 C C . MET A 1 189 ? 25.549 15.141 42.098 1.00 11.18 186 MET A C 1
ATOM 1390 O O . MET A 1 189 ? 26.400 15.856 42.635 1.00 12.03 186 MET A O 1
ATOM 1395 N N . VAL A 1 190 ? 24.645 14.460 42.789 1.00 9.89 187 VAL A N 1
ATOM 1396 C CA . VAL A 1 190 ? 24.564 14.514 44.253 1.00 9.15 187 VAL A CA 1
ATOM 1397 C C . VAL A 1 190 ? 25.386 13.349 44.756 1.00 9.32 187 VAL A C 1
ATOM 1398 O O . VAL A 1 190 ? 24.886 12.235 44.919 1.00 8.90 187 VAL A O 1
ATOM 1402 N N . GLY A 1 191 ? 26.680 13.607 44.946 1.00 9.57 188 GLY A N 1
ATOM 1403 C CA . GLY A 1 191 ? 27.641 12.578 45.291 1.00 9.21 188 GLY A CA 1
ATOM 1404 C C . GLY A 1 191 ? 27.912 12.439 46.776 1.00 10.88 188 GLY A C 1
ATOM 1405 O O . GLY A 1 191 ? 27.284 13.105 47.618 1.00 9.47 188 GLY A O 1
ATOM 1406 N N . LEU A 1 192 ? 28.883 11.588 47.092 1.00 10.27 189 LEU A N 1
ATOM 1407 C CA . LEU A 1 192 ? 29.238 11.294 48.480 1.00 10.29 189 LEU A CA 1
ATOM 1408 C C . LEU A 1 192 ? 29.777 12.503 49.244 1.00 10.47 189 LEU A C 1
ATOM 1409 O O . LEU A 1 192 ? 29.593 12.606 50.454 1.00 11.57 189 LEU A O 1
ATOM 1414 N N . ASP A 1 193 ? 30.422 13.422 48.529 1.00 13.11 190 ASP A N 1
ATOM 1415 C CA . ASP A 1 193 ? 30.918 14.673 49.115 1.00 12.75 190 ASP A CA 1
ATOM 1416 C C . ASP A 1 193 ? 29.759 15.367 49.819 1.00 14.77 190 ASP A C 1
ATOM 1417 O O . ASP A 1 193 ? 29.917 15.873 50.926 1.00 15.76 190 ASP A O 1
ATOM 1422 N N . LEU A 1 194 ? 28.592 15.365 49.178 1.00 13.57 191 LEU A N 1
ATOM 1423 C CA . LEU A 1 194 ? 27.388 15.965 49.725 1.00 12.00 191 LEU A CA 1
ATOM 1424 C C . LEU A 1 194 ? 26.721 15.056 50.761 1.00 14.09 191 LEU A C 1
ATOM 1425 O O . LEU A 1 194 ? 26.513 15.468 51.895 1.00 13.90 191 LEU A O 1
ATOM 1430 N N . THR A 1 195 ? 26.389 13.823 50.362 1.00 15.86 192 THR A N 1
ATOM 1431 C CA . THR A 1 195 ? 25.535 12.939 51.182 1.00 12.25 192 THR A CA 1
ATOM 1432 C C . THR A 1 195 ? 26.174 12.531 52.515 1.00 14.84 192 THR A C 1
ATOM 1433 O O . THR A 1 195 ? 25.454 12.257 53.479 1.00 15.48 192 THR A O 1
ATOM 1437 N N . HIS A 1 196 ? 27.508 12.523 52.589 1.00 14.28 193 HIS A N 1
ATOM 1438 C CA . HIS A 1 196 ? 28.194 12.223 53.843 1.00 12.89 193 HIS A CA 1
ATOM 1439 C C . HIS A 1 196 ? 27.956 13.291 54.940 1.00 13.87 193 HIS A C 1
ATOM 1440 O O . HIS A 1 196 ? 28.212 13.037 56.119 1.00 16.44 193 HIS A O 1
ATOM 1447 N N . GLN A 1 197 ? 27.445 14.455 54.551 1.00 13.03 194 GLN A N 1
ATOM 1448 C CA . GLN A 1 197 ? 26.986 15.466 55.498 1.00 17.18 194 GLN A CA 1
ATOM 1449 C C . GLN A 1 197 ? 25.552 15.235 56.015 1.00 20.30 194 GLN A C 1
ATOM 1450 O O . GLN A 1 197 ? 25.157 15.866 56.986 1.00 18.62 194 GLN A O 1
ATOM 1456 N N . ALA A 1 198 ? 24.784 14.345 55.383 1.00 14.31 195 ALA A N 1
ATOM 1457 C CA . ALA A 1 198 ? 23.380 14.157 55.741 1.00 14.12 195 ALA A CA 1
ATOM 1458 C C . ALA A 1 198 ? 23.265 13.146 56.882 1.00 15.29 195 ALA A C 1
ATOM 1459 O O . ALA A 1 198 ? 22.774 12.029 56.711 1.00 13.52 195 ALA A O 1
ATOM 1461 N N . LEU A 1 199 ? 23.736 13.549 58.057 1.00 14.51 196 LEU A N 1
ATOM 1462 C CA . LEU A 1 199 ? 23.996 12.607 59.150 1.00 13.15 196 LEU A CA 1
ATOM 1463 C C . LEU A 1 199 ? 22.757 12.391 59.998 1.00 13.93 196 LEU A C 1
ATOM 1464 O O . LEU A 1 199 ? 22.067 13.347 60.330 1.00 13.22 196 LEU A O 1
ATOM 1469 N N . CYS A 1 200 ? 22.489 11.127 60.330 1.00 15.72 197 CYS A N 1
ATOM 1470 C CA . CYS A 1 200 ? 21.322 10.734 61.115 1.00 14.69 197 CYS A CA 1
ATOM 1471 C C . CYS A 1 200 ? 21.653 10.842 62.621 1.00 15.95 197 CYS A C 1
ATOM 1472 O O . CYS A 1 200 ? 21.821 9.829 63.308 1.00 16.65 197 CYS A O 1
ATOM 1475 N N . THR A 1 201 ? 21.738 12.068 63.122 1.00 17.20 198 THR A N 1
ATOM 1476 C CA . THR A 1 201 ? 22.147 12.289 64.505 1.00 15.42 198 THR A CA 1
ATOM 1477 C C . THR A 1 201 ? 21.019 11.915 65.476 1.00 17.38 198 THR A C 1
ATOM 1478 O O . THR A 1 201 ? 19.828 11.931 65.094 1.00 14.01 198 THR A O 1
ATOM 1482 N N . PRO A 1 202 ? 21.376 11.627 66.745 1.00 21.34 199 PRO A N 1
ATOM 1483 C CA . PRO A 1 202 ? 20.328 11.316 67.730 1.00 21.17 199 PRO A CA 1
ATOM 1484 C C . PRO A 1 202 ? 19.197 12.346 67.800 1.00 19.67 199 PRO A C 1
ATOM 1485 O O . PRO A 1 202 ? 18.032 11.960 67.898 1.00 18.80 199 PRO A O 1
ATOM 1489 N N . GLU A 1 203 ? 19.532 13.628 67.673 1.00 20.27 200 GLU A N 1
ATOM 1490 C CA . GLU A 1 203 ? 18.562 14.729 67.808 1.00 20.07 200 GLU A CA 1
ATOM 1491 C C . GLU A 1 203 ? 17.544 14.776 66.659 1.00 19.99 200 GLU A C 1
ATOM 1492 O O . GLU A 1 203 ? 16.343 14.989 66.878 1.00 20.07 200 GLU A O 1
ATOM 1498 N N . VAL A 1 204 ? 18.051 14.562 65.430 1.00 20.04 201 VAL A N 1
ATOM 1499 C CA . VAL A 1 204 ? 17.225 14.412 64.242 1.00 17.97 201 VAL A CA 1
ATOM 1500 C C . VAL A 1 204 ? 16.249 13.256 64.428 1.00 15.02 201 VAL A C 1
ATOM 1501 O O . VAL A 1 204 ? 15.033 13.400 64.216 1.00 19.90 201 VAL A O 1
ATOM 1505 N N . GLN A 1 205 ? 16.797 12.090 64.787 1.00 16.98 202 GLN A N 1
ATOM 1506 C CA . GLN A 1 205 ? 15.980 10.895 64.910 1.00 19.59 202 GLN A CA 1
ATOM 1507 C C . GLN A 1 205 ? 14.939 11.043 66.031 1.00 21.14 202 GLN A C 1
ATOM 1508 O O . GLN A 1 205 ? 13.796 10.582 65.875 1.00 16.35 202 GLN A O 1
ATOM 1514 N N . ALA A 1 206 ? 15.311 11.702 67.138 1.00 24.34 203 ALA A N 1
ATOM 1515 C CA . ALA A 1 206 ? 14.339 11.987 68.214 1.00 21.93 203 ALA A CA 1
ATOM 1516 C C . ALA A 1 206 ? 13.183 12.859 67.722 1.00 22.96 203 ALA A C 1
ATOM 1517 O O . ALA A 1 206 ? 12.015 12.604 68.080 1.00 23.10 203 ALA A O 1
ATOM 1519 N N . ARG A 1 207 ? 13.479 13.855 66.880 1.00 19.21 204 ARG A N 1
ATOM 1520 C CA . ARG A 1 207 ? 12.405 14.683 66.313 1.00 21.80 204 ARG A CA 1
ATOM 1521 C C . ARG A 1 207 ? 11.474 13.860 65.383 1.00 20.26 204 ARG A C 1
ATOM 1522 O O . ARG A 1 207 ? 10.248 14.031 65.385 1.00 18.88 204 ARG A O 1
ATOM 1530 N N . ILE A 1 208 ? 12.059 12.952 64.618 1.00 20.08 205 ILE A N 1
ATOM 1531 C CA . ILE A 1 208 ? 11.265 12.042 63.794 1.00 21.10 205 ILE A CA 1
ATOM 1532 C C . ILE A 1 208 ? 10.409 11.120 64.672 1.00 16.62 205 ILE A C 1
ATOM 1533 O O . ILE A 1 208 ? 9.220 10.972 64.412 1.00 18.76 205 ILE A O 1
ATOM 1538 N N . ASP A 1 209 ? 11.018 10.518 65.695 1.00 19.87 206 ASP A N 1
ATOM 1539 C CA . ASP A 1 209 ? 10.298 9.613 66.601 1.00 21.48 206 ASP A CA 1
ATOM 1540 C C . ASP A 1 209 ? 9.057 10.286 67.212 1.00 23.96 206 ASP A C 1
ATOM 1541 O O . ASP A 1 209 ? 7.997 9.652 67.292 1.00 18.59 206 ASP A O 1
ATOM 1546 N N . ALA A 1 210 ? 9.185 11.571 67.567 1.00 26.05 207 ALA A N 1
ATOM 1547 C CA . ALA A 1 210 ? 8.113 12.337 68.215 1.00 29.74 207 ALA A CA 1
ATOM 1548 C C . ALA A 1 210 ? 6.880 12.583 67.350 1.00 29.85 207 ALA A C 1
ATOM 1549 O O . ALA A 1 210 ? 5.809 12.881 67.890 1.00 21.13 207 ALA A O 1
ATOM 1551 N N . ILE A 1 211 ? 7.007 12.457 66.034 1.00 22.29 208 ILE A N 1
ATOM 1552 C CA . ILE A 1 211 ? 5.855 12.593 65.148 1.00 18.73 208 ILE A CA 1
ATOM 1553 C C . ILE A 1 211 ? 4.781 11.559 65.501 1.00 20.16 208 ILE A C 1
ATOM 1554 O O . ILE A 1 211 ? 3.598 11.843 65.414 1.00 20.66 208 ILE A O 1
ATOM 1559 N N . GLY A 1 212 ? 5.214 10.354 65.880 1.00 19.76 209 GLY A N 1
ATOM 1560 C CA . GLY A 1 212 ? 4.338 9.352 66.471 1.00 21.09 209 GLY A CA 1
ATOM 1561 C C . GLY A 1 212 ? 3.331 8.667 65.575 1.00 20.34 209 GLY A C 1
ATOM 1562 O O . GLY A 1 212 ? 2.281 8.281 66.049 1.00 19.00 209 GLY A O 1
ATOM 1563 N N . THR A 1 213 ? 3.651 8.506 64.290 1.00 20.13 210 THR A N 1
ATOM 1564 C CA . THR A 1 213 ? 2.798 7.786 63.350 1.00 20.12 210 THR A CA 1
ATOM 1565 C C . THR A 1 213 ? 3.488 6.500 62.873 1.00 15.24 210 THR A C 1
ATOM 1566 O O . THR A 1 213 ? 4.689 6.308 63.089 1.00 18.82 210 THR A O 1
ATOM 1570 N N . PRO A 1 214 ? 2.726 5.607 62.224 1.00 17.89 211 PRO A N 1
ATOM 1571 C CA . PRO A 1 214 ? 3.365 4.452 61.569 1.00 18.51 211 PRO A CA 1
ATOM 1572 C C . PRO A 1 214 ? 4.491 4.846 60.598 1.00 21.79 211 PRO A C 1
ATOM 1573 O O . PRO A 1 214 ? 5.558 4.220 60.620 1.00 18.37 211 PRO A O 1
ATOM 1577 N N . LEU A 1 215 ? 4.252 5.875 59.770 1.00 19.68 212 LEU A N 1
ATOM 1578 C CA . LEU A 1 215 ? 5.259 6.335 58.810 1.00 17.75 212 LEU A CA 1
ATOM 1579 C C . LEU A 1 215 ? 6.511 6.905 59.465 1.00 20.07 212 LEU A C 1
ATOM 1580 O O . LEU A 1 215 ? 7.621 6.673 58.967 1.00 12.06 212 LEU A O 1
ATOM 1585 N N . SER A 1 216 ? 6.352 7.652 60.560 1.00 16.00 213 SER A N 1
ATOM 1586 C CA . SER A 1 216 ? 7.517 8.209 61.246 1.00 16.47 213 SER A CA 1
ATOM 1587 C C . SER A 1 216 ? 8.315 7.079 61.886 1.00 17.40 213 SER A C 1
ATOM 1588 O O . SER A 1 216 ? 9.551 7.069 61.823 1.00 17.13 213 SER A O 1
ATOM 1591 N N . ALA A 1 217 ? 7.615 6.097 62.452 1.00 13.80 214 ALA A N 1
ATOM 1592 C CA . ALA A 1 217 ? 8.277 4.892 62.971 1.00 12.29 214 ALA A CA 1
ATOM 1593 C C . ALA A 1 217 ? 9.005 4.144 61.845 1.00 12.43 214 ALA A C 1
ATOM 1594 O O . ALA A 1 217 ? 10.140 3.667 62.023 1.00 14.00 214 ALA A O 1
ATOM 1596 N N . PHE A 1 218 ? 8.368 4.050 60.680 1.00 11.76 215 PHE A N 1
ATOM 1597 C CA . PHE A 1 218 ? 9.031 3.481 59.480 1.00 11.13 215 PHE A CA 1
ATOM 1598 C C . PHE A 1 218 ? 10.315 4.240 59.119 1.00 15.01 215 PHE A C 1
ATOM 1599 O O . PHE A 1 218 ? 11.377 3.620 58.971 1.00 13.42 215 PHE A O 1
ATOM 1607 N N . ALA A 1 219 ? 10.244 5.562 59.044 1.00 12.88 216 ALA A N 1
ATOM 1608 C CA . ALA A 1 219 ? 11.432 6.386 58.749 1.00 13.77 216 ALA A CA 1
ATOM 1609 C C . ALA A 1 219 ? 12.546 6.201 59.791 1.00 13.77 216 ALA A C 1
ATOM 1610 O O . ALA A 1 219 ? 13.722 6.050 59.438 1.00 11.42 216 ALA A O 1
ATOM 1612 N N . SER A 1 220 ? 12.166 6.209 61.067 1.00 14.86 217 SER A N 1
ATOM 1613 C CA . SER A 1 220 ? 13.099 5.922 62.139 1.00 14.04 217 SER A CA 1
ATOM 1614 C C . SER A 1 220 ? 13.704 4.508 62.037 1.00 13.40 217 SER A C 1
ATOM 1615 O O . SER A 1 220 ? 14.886 4.306 62.315 1.00 11.23 217 SER A O 1
ATOM 1618 N N . GLY A 1 221 ? 12.902 3.535 61.610 1.00 14.52 218 GLY A N 1
ATOM 1619 C CA . GLY A 1 221 ? 13.412 2.185 61.305 1.00 11.99 218 GLY A CA 1
ATOM 1620 C C . GLY A 1 221 ? 14.428 2.159 60.181 1.00 13.59 218 GLY A C 1
ATOM 1621 O O . GLY A 1 221 ? 15.407 1.418 60.243 1.00 12.47 218 GLY A O 1
ATOM 1622 N N . LEU A 1 222 ? 14.221 2.985 59.161 1.00 14.97 219 LEU A N 1
ATOM 1623 C CA . LEU A 1 222 ? 15.196 3.097 58.059 1.00 15.15 219 LEU A CA 1
ATOM 1624 C C . LEU A 1 222 ? 16.532 3.589 58.608 1.00 15.57 219 LEU A C 1
ATOM 1625 O O . LEU A 1 222 ? 17.595 3.101 58.230 1.00 15.01 219 LEU A O 1
ATOM 1630 N N . MET A 1 223 ? 16.449 4.544 59.532 1.00 17.82 220 MET A N 1
ATOM 1631 C CA . MET A 1 223 ? 17.609 5.147 60.163 1.00 16.13 220 MET A CA 1
ATOM 1632 C C . MET A 1 223 ? 18.333 4.179 61.094 1.00 16.29 220 MET A C 1
ATOM 1633 O O . MET A 1 223 ? 19.556 4.186 61.165 1.00 16.65 220 MET A O 1
ATOM 1638 N N . ASP A 1 224 ? 17.578 3.339 61.791 1.00 17.55 221 ASP A N 1
ATOM 1639 C CA . ASP A 1 224 ? 18.175 2.208 62.527 1.00 18.10 221 ASP A CA 1
ATOM 1640 C C . ASP A 1 224 ? 18.963 1.266 61.593 1.00 18.84 221 ASP A C 1
ATOM 1641 O O . ASP A 1 224 ? 20.070 0.828 61.937 1.00 16.20 221 ASP A O 1
ATOM 1646 N N . PHE A 1 225 ? 18.423 0.977 60.416 1.00 15.63 222 PHE A N 1
ATOM 1647 C CA . PHE A 1 225 ? 19.174 0.187 59.432 1.00 15.98 222 PHE A CA 1
ATOM 1648 C C . PHE A 1 225 ? 20.473 0.868 58.963 1.00 15.75 222 PHE A C 1
ATOM 1649 O O . PHE A 1 225 ? 21.503 0.187 58.860 1.00 13.94 222 PHE A O 1
ATOM 1657 N N . PHE A 1 226 ? 20.427 2.181 58.693 1.00 15.36 223 PHE A N 1
ATOM 1658 C CA . PHE A 1 226 ? 21.621 2.922 58.252 1.00 14.16 223 PHE A CA 1
ATOM 1659 C C . PHE A 1 226 ? 22.729 2.770 59.281 1.00 14.64 223 PHE A C 1
ATOM 1660 O O . PHE A 1 226 ? 23.889 2.505 58.923 1.00 10.30 223 PHE A O 1
ATOM 1668 N N . ARG A 1 227 ? 22.360 2.929 60.552 1.00 14.94 224 ARG A N 1
ATOM 1669 C CA . ARG A 1 227 ? 23.287 2.782 61.674 1.00 21.30 224 ARG A CA 1
ATOM 1670 C C . ARG A 1 227 ? 23.910 1.386 61.707 1.00 21.12 224 ARG A C 1
ATOM 1671 O O . ARG A 1 227 ? 25.140 1.242 61.832 1.00 24.71 224 ARG A O 1
ATOM 1679 N N . LYS A 1 228 ? 23.076 0.363 61.560 1.00 23.48 225 LYS A N 1
ATOM 1680 C CA . LYS A 1 228 ? 23.570 -1.012 61.461 1.00 23.61 225 LYS A CA 1
ATOM 1681 C C . LYS A 1 228 ? 24.503 -1.172 60.257 1.00 22.00 225 LYS A C 1
ATOM 1682 O O . LYS A 1 228 ? 25.582 -1.729 60.381 1.00 18.11 225 LYS A O 1
ATOM 1688 N N . ALA A 1 229 ? 24.102 -0.677 59.093 1.00 16.75 226 ALA A N 1
ATOM 1689 C CA . ALA A 1 229 ? 24.959 -0.817 57.899 1.00 19.89 226 ALA A CA 1
ATOM 1690 C C . ALA A 1 229 ? 26.323 -0.143 58.088 1.00 18.25 226 ALA A C 1
ATOM 1691 O O . ALA A 1 229 ? 27.304 -0.624 57.569 1.00 18.74 226 ALA A O 1
ATOM 1693 N N . TYR A 1 230 ? 26.371 0.949 58.843 1.00 18.48 227 TYR A N 1
ATOM 1694 C CA . TYR A 1 230 ? 27.601 1.729 59.013 1.00 21.17 227 TYR A CA 1
ATOM 1695 C C . TYR A 1 230 ? 28.343 1.426 60.323 1.00 26.67 227 TYR A C 1
ATOM 1696 O O . TYR A 1 230 ? 29.312 2.096 60.626 1.00 20.74 227 TYR A O 1
ATOM 1705 N N . LYS A 1 231 ? 27.941 0.382 61.055 1.00 26.03 228 LYS A N 1
ATOM 1706 C CA . LYS A 1 231 ? 28.464 0.125 62.400 1.00 30.94 228 LYS A CA 1
ATOM 1707 C C . LYS A 1 231 ? 29.984 -0.118 62.448 1.00 23.99 228 LYS A C 1
ATOM 1708 O O . LYS A 1 231 ? 30.609 0.282 63.421 1.00 26.33 228 LYS A O 1
ATOM 1714 N N . ASN A 1 232 ? 30.561 -0.724 61.407 1.00 25.66 229 ASN A N 1
ATOM 1715 C CA . ASN A 1 232 ? 32.015 -0.896 61.342 1.00 29.57 229 ASN A CA 1
ATOM 1716 C C . ASN A 1 232 ? 32.769 0.229 60.609 1.00 33.26 229 ASN A C 1
ATOM 1717 O O . ASN A 1 232 ? 33.990 0.128 60.422 1.00 22.59 229 ASN A O 1
ATOM 1722 N N . ASN A 1 233 ? 32.056 1.288 60.220 1.00 24.09 230 ASN A N 1
ATOM 1723 C CA . ASN A 1 233 ? 32.656 2.379 59.460 1.00 21.76 230 ASN A CA 1
ATOM 1724 C C . ASN A 1 233 ? 33.014 3.508 60.418 1.00 24.10 230 ASN A C 1
ATOM 1725 O O . ASN A 1 233 ? 32.147 4.269 60.879 1.00 19.76 230 ASN A O 1
ATOM 1730 N N . GLN A 1 234 ? 34.315 3.619 60.693 1.00 23.08 231 GLN A N 1
ATOM 1731 C CA . GLN A 1 234 ? 34.838 4.564 61.675 1.00 23.47 231 GLN A CA 1
ATOM 1732 C C . GLN A 1 234 ? 34.907 6.012 61.180 1.00 16.57 231 GLN A C 1
ATOM 1733 O O . GLN A 1 234 ? 35.223 6.895 61.941 1.00 20.71 231 GLN A O 1
ATOM 1739 N N . ASP A 1 235 ? 34.598 6.267 59.922 1.00 19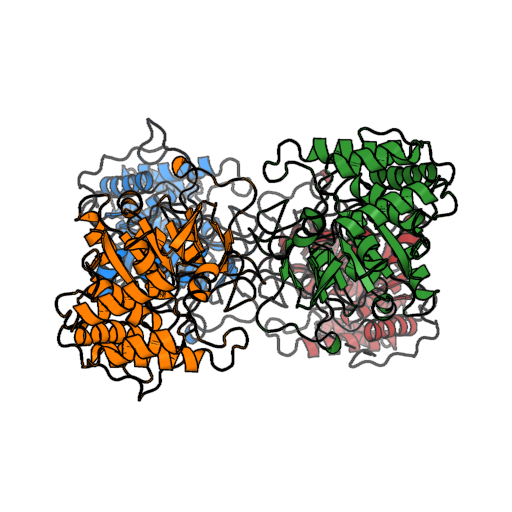.09 232 ASP A N 1
ATOM 1740 C CA . ASP A 1 235 ? 34.394 7.649 59.465 1.00 18.00 232 ASP A CA 1
ATOM 1741 C C . ASP A 1 235 ? 33.065 8.236 59.937 1.00 16.89 232 ASP A C 1
ATOM 1742 O O . ASP A 1 235 ? 32.836 9.415 59.721 1.00 19.97 232 ASP A O 1
ATOM 1747 N N . PHE A 1 236 ? 32.189 7.418 60.532 1.00 18.29 233 PHE A N 1
ATOM 1748 C CA . PHE A 1 236 ? 30.840 7.865 60.935 1.00 16.73 233 PHE A CA 1
ATOM 1749 C C . PHE A 1 236 ? 30.470 7.456 62.350 1.00 18.62 233 PHE A C 1
ATOM 1750 O O . PHE A 1 236 ? 30.342 6.280 62.643 1.00 26.81 233 PHE A O 1
ATOM 1758 N N . ILE A 1 237 ? 30.279 8.451 63.208 1.00 24.85 234 ILE A N 1
ATOM 1759 C CA . ILE A 1 237 ? 29.604 8.269 64.490 1.00 22.23 234 ILE A CA 1
ATOM 1760 C C . ILE A 1 237 ? 28.113 8.019 64.245 1.00 20.50 234 ILE A C 1
ATOM 1761 O O . ILE A 1 237 ? 27.512 7.141 64.851 1.00 14.63 234 ILE A O 1
ATOM 1766 N N . ASP A 1 238 ? 27.526 8.825 63.371 1.00 17.67 235 ASP A N 1
ATOM 1767 C CA . ASP A 1 238 ? 26.145 8.646 62.915 1.00 19.20 235 ASP A CA 1
ATOM 1768 C C . ASP A 1 238 ? 26.168 8.409 61.407 1.00 17.64 235 ASP A C 1
ATOM 1769 O O . ASP A 1 238 ? 26.993 8.987 60.704 1.00 16.13 235 ASP A O 1
ATOM 1774 N N . PRO A 1 239 ? 25.262 7.562 60.908 1.00 15.76 236 PRO A N 1
ATOM 1775 C CA . PRO A 1 239 ? 25.318 7.194 59.490 1.00 16.91 236 PRO A CA 1
ATOM 1776 C C . PRO A 1 239 ? 24.735 8.273 58.587 1.00 15.04 236 PRO A C 1
ATOM 1777 O O . PRO A 1 239 ? 23.809 8.999 59.014 1.00 14.17 236 PRO A O 1
ATOM 1781 N N . PRO A 1 240 ? 25.221 8.342 57.324 1.00 13.84 237 PRO A N 1
ATOM 1782 C CA . PRO A 1 240 ? 24.621 9.244 56.362 1.00 11.81 237 PRO A CA 1
ATOM 1783 C C . PRO A 1 240 ? 23.395 8.620 55.726 1.00 11.43 237 PRO A C 1
ATOM 1784 O O . PRO A 1 240 ? 23.242 7.392 55.750 1.00 12.40 237 PRO A O 1
ATOM 1788 N N . VAL A 1 241 ? 22.537 9.458 55.166 1.00 11.90 238 VAL A N 1
ATOM 1789 C CA . VAL A 1 241 ? 21.441 9.003 54.288 1.00 10.79 238 VAL A CA 1
ATOM 1790 C C . VAL A 1 241 ? 21.686 9.661 52.931 1.00 12.23 238 VAL A C 1
ATOM 1791 O O . VAL A 1 241 ? 22.046 10.830 52.878 1.00 12.24 238 VAL A O 1
ATOM 1795 N N . HIS A 1 242 ? 21.540 8.907 51.844 1.00 12.67 239 HIS A N 1
ATOM 1796 C CA . HIS A 1 242 ? 22.003 9.366 50.525 1.00 12.55 239 HIS A CA 1
ATOM 1797 C C . HIS A 1 242 ? 20.869 9.898 49.638 1.00 13.39 239 HIS A C 1
ATOM 1798 O O . HIS A 1 242 ? 20.657 11.099 49.533 1.00 11.74 239 HIS A O 1
ATOM 1805 N N . ASP A 1 243 ? 20.101 8.976 49.081 1.00 14.01 240 ASP A N 1
ATOM 1806 C CA . ASP A 1 243 ? 19.134 9.235 48.004 1.00 11.65 240 ASP A CA 1
ATOM 1807 C C . ASP A 1 243 ? 18.179 10.425 48.188 1.00 12.61 240 ASP A C 1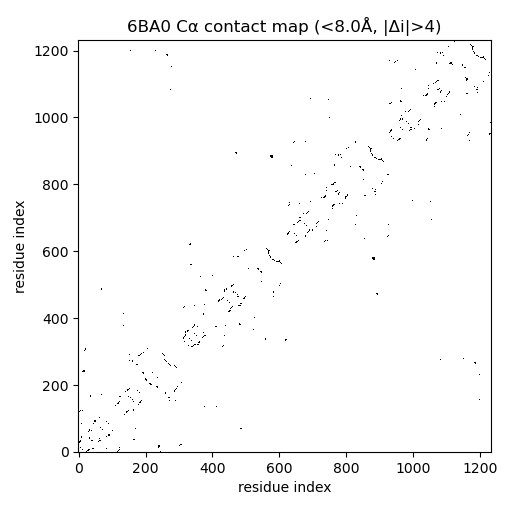
ATOM 1808 O O . ASP A 1 243 ? 17.952 11.162 47.235 1.00 10.44 240 ASP A O 1
ATOM 1813 N N . PRO A 1 244 ? 17.612 10.619 49.397 1.00 10.51 241 PRO A N 1
ATOM 1814 C CA . PRO A 1 244 ? 16.675 11.758 49.510 1.00 10.77 241 PRO A CA 1
ATOM 1815 C C . PRO A 1 244 ? 17.277 13.158 49.309 1.00 9.48 241 PRO A C 1
ATOM 1816 O O . PRO A 1 244 ? 16.522 14.102 49.098 1.00 10.35 241 PRO A O 1
ATOM 1820 N N . CYS A 1 245 ? 18.605 13.288 49.381 1.00 11.28 242 CYS A N 1
ATOM 1821 C CA . CYS A 1 245 ? 19.263 14.556 49.080 1.00 11.11 242 CYS A CA 1
ATOM 1822 C C . CYS A 1 245 ? 18.971 15.066 47.672 1.00 11.85 242 CYS A C 1
ATOM 1823 O O . CYS A 1 245 ? 18.974 16.285 47.465 1.00 12.02 242 CYS A O 1
ATOM 1826 N N . THR A 1 246 ? 18.701 14.158 46.716 1.00 10.48 243 THR A N 1
ATOM 1827 C CA . THR A 1 246 ? 18.320 14.550 45.357 1.00 10.33 243 THR A CA 1
ATOM 1828 C C . THR A 1 246 ? 17.008 15.312 45.379 1.00 13.36 243 THR A C 1
ATOM 1829 O O . THR A 1 246 ? 16.913 16.395 44.826 1.00 12.30 243 THR A O 1
ATOM 1833 N N . VAL A 1 247 ? 16.011 14.751 46.053 1.00 11.93 244 VAL A N 1
ATOM 1834 C CA . VAL A 1 247 ? 14.689 15.392 46.144 1.00 13.94 244 VAL A CA 1
ATOM 1835 C C . VAL A 1 247 ? 14.789 16.695 46.958 1.00 12.54 244 VAL A C 1
ATOM 1836 O O . VAL A 1 247 ? 14.180 17.688 46.595 1.00 13.28 244 VAL A O 1
ATOM 1840 N N . ALA A 1 248 ? 15.608 16.698 48.010 1.00 16.11 245 ALA A N 1
ATOM 1841 C CA . ALA A 1 248 ? 15.845 17.913 48.815 1.00 16.09 245 ALA A CA 1
ATOM 1842 C C . ALA A 1 248 ? 16.361 19.076 47.964 1.00 16.22 245 ALA A C 1
ATOM 1843 O O . ALA A 1 248 ? 15.855 20.188 48.081 1.00 16.61 245 ALA A O 1
ATOM 1845 N N . TYR A 1 249 ? 17.350 18.801 47.108 1.00 16.58 246 TYR A N 1
ATOM 1846 C CA . TYR A 1 249 ? 17.878 19.785 46.139 1.00 16.69 246 TYR A CA 1
ATOM 1847 C C . TYR A 1 249 ? 16.754 20.369 45.283 1.00 14.86 246 TYR A C 1
ATOM 1848 O O . TYR A 1 249 ? 16.674 21.568 45.115 1.00 15.61 246 TYR A O 1
ATOM 1857 N N . LEU A 1 250 ? 15.901 19.515 44.738 1.00 15.22 247 LEU A N 1
ATOM 1858 C CA . LEU A 1 250 ? 14.792 19.982 43.902 1.00 14.29 247 LEU A CA 1
ATOM 1859 C C . LEU A 1 250 ? 13.734 20.804 44.661 1.00 17.32 247 LEU A C 1
ATOM 1860 O O . LEU A 1 250 ? 13.162 21.736 44.107 1.00 14.03 247 LEU A O 1
ATOM 1865 N N . ILE A 1 251 ? 13.485 20.470 45.918 1.00 15.73 248 ILE A N 1
ATOM 1866 C CA . ILE A 1 251 ? 12.559 21.255 46.732 1.00 17.84 248 ILE A CA 1
ATOM 1867 C C . ILE A 1 251 ? 13.115 22.662 46.980 1.00 16.55 248 ILE A C 1
ATOM 1868 O O . ILE A 1 251 ? 12.389 23.623 46.886 1.00 15.60 248 ILE A O 1
ATOM 1873 N N . ASP A 1 252 ? 14.395 22.772 47.294 1.00 13.58 249 ASP A N 1
ATOM 1874 C CA . ASP A 1 252 ? 15.006 24.022 47.713 1.00 15.36 249 ASP A CA 1
ATOM 1875 C C . ASP A 1 252 ? 16.523 23.965 47.404 1.00 16.35 249 ASP A C 1
ATOM 1876 O O . ASP A 1 252 ? 17.281 23.296 48.111 1.00 12.91 249 ASP A O 1
ATOM 1881 N N . HIS A 1 253 ? 16.935 24.661 46.342 1.00 16.07 250 HIS A N 1
ATOM 1882 C CA . HIS A 1 253 ? 18.345 24.703 45.915 1.00 19.15 250 HIS A CA 1
ATOM 1883 C C . HIS A 1 253 ? 19.329 25.098 47.008 1.00 19.68 250 HIS A C 1
ATOM 1884 O O . HIS A 1 253 ? 20.466 24.626 47.021 1.00 18.31 250 HIS A O 1
ATOM 1891 N N . SER A 1 254 ? 18.887 25.974 47.923 1.00 19.01 251 SER A N 1
ATOM 1892 C CA . SER A 1 254 ? 19.732 26.396 49.051 1.00 21.76 251 SER A CA 1
ATOM 1893 C C . SER A 1 254 ? 20.111 25.239 50.004 1.00 15.59 251 SER A C 1
ATOM 1894 O O . SER A 1 254 ? 21.092 25.360 50.720 1.00 14.48 251 SER A O 1
ATOM 1897 N N . VAL A 1 255 ? 19.365 24.128 49.980 1.00 14.73 252 VAL A N 1
ATOM 1898 C CA . VAL A 1 255 ? 19.691 22.965 50.826 1.00 13.84 252 VAL A CA 1
ATOM 1899 C C . VAL A 1 255 ? 20.929 22.221 50.315 1.00 14.06 252 VAL A C 1
ATOM 1900 O O . VAL A 1 255 ? 21.681 21.661 51.106 1.00 15.21 252 VAL A O 1
ATOM 1904 N N . VAL A 1 256 ? 21.120 22.227 48.993 1.00 17.45 253 VAL A N 1
ATOM 1905 C CA . VAL A 1 256 ? 22.212 21.497 48.353 1.00 17.92 253 VAL A CA 1
ATOM 1906 C C . VAL A 1 256 ? 22.915 22.443 47.390 1.00 19.22 253 VAL A C 1
ATOM 1907 O O . VAL A 1 256 ? 22.481 22.634 46.250 1.00 16.93 253 VAL A O 1
ATOM 1911 N N . GLN A 1 257 ? 23.997 23.055 47.872 1.00 19.25 254 GLN A N 1
ATOM 1912 C CA . GLN A 1 257 ? 24.830 23.895 47.023 1.00 20.65 254 GLN A CA 1
ATOM 1913 C C . GLN A 1 257 ? 25.497 23.053 45.966 1.00 18.22 254 GLN A C 1
ATOM 1914 O O . GLN A 1 257 ? 25.728 21.870 46.168 1.00 15.16 254 GLN A O 1
ATOM 1920 N N . THR A 1 258 ? 25.802 23.709 44.844 1.00 18.43 255 THR A N 1
ATOM 1921 C CA . THR A 1 258 ? 26.368 23.060 43.667 1.00 19.08 255 THR A CA 1
ATOM 1922 C C . THR A 1 258 ? 27.506 23.874 43.081 1.00 15.26 255 THR A C 1
ATOM 1923 O O . THR A 1 258 ? 27.582 25.083 43.252 1.00 18.23 255 THR A O 1
ATOM 1927 N N . ARG A 1 259 ? 28.369 23.195 42.357 1.00 16.09 256 ARG A N 1
ATOM 1928 C CA . ARG A 1 259 ? 29.474 23.843 41.657 1.00 17.67 256 ARG A CA 1
ATOM 1929 C C . ARG A 1 259 ? 29.555 23.242 40.250 1.00 13.43 256 ARG A C 1
ATOM 1930 O O . ARG A 1 259 ? 29.751 22.035 40.094 1.00 10.21 256 ARG A O 1
ATOM 1938 N N . ARG A 1 260 ? 29.365 24.066 39.220 1.00 11.76 257 ARG A N 1
ATOM 1939 C CA . ARG A 1 260 ? 29.494 23.604 37.828 1.00 12.34 257 ARG A CA 1
ATOM 1940 C C . ARG A 1 260 ? 30.929 23.182 37.518 1.00 12.65 257 ARG A C 1
ATOM 1941 O O . ARG A 1 260 ? 31.861 23.854 37.907 1.00 12.60 257 ARG A O 1
ATOM 1949 N N . CYS A 1 261 ? 31.076 22.054 36.826 1.00 10.00 258 CYS A N 1
ATOM 1950 C CA . CYS A 1 261 ? 32.372 21.591 36.360 1.00 13.59 258 CYS A CA 1
ATOM 1951 C C . CYS A 1 261 ? 32.153 20.469 35.358 1.00 12.01 258 CYS A C 1
ATOM 1952 O O . CYS A 1 261 ? 31.108 19.832 35.382 1.00 17.11 258 CYS A O 1
ATOM 1955 N N . PRO A 1 262 ? 33.114 20.243 34.450 1.00 14.69 259 PRO A N 1
ATOM 1956 C CA . PRO A 1 262 ? 32.987 19.065 33.599 1.00 14.24 259 PRO A CA 1
ATOM 1957 C C . PRO A 1 262 ? 33.034 17.814 34.467 1.00 14.95 259 PRO A C 1
ATOM 1958 O O . PRO A 1 262 ? 33.841 17.764 35.396 1.00 14.09 259 PRO A O 1
ATOM 1962 N N . VAL A 1 263 ? 32.172 16.841 34.179 1.00 13.48 260 VAL A N 1
ATOM 1963 C CA . VAL A 1 263 ? 32.199 15.540 34.851 1.00 15.68 260 VAL A CA 1
ATOM 1964 C C . VAL A 1 263 ? 32.080 14.442 33.805 1.00 14.90 260 VAL A C 1
ATOM 1965 O O . VAL A 1 263 ? 31.203 14.483 32.949 1.00 14.74 260 VAL A O 1
ATOM 1969 N N . ASP A 1 264 ? 32.973 13.460 33.883 1.00 14.09 261 ASP A N 1
ATOM 1970 C CA . ASP A 1 264 ? 32.957 12.308 32.992 1.00 14.76 261 ASP A CA 1
ATOM 1971 C C . ASP A 1 264 ? 33.184 11.077 33.886 1.00 17.06 261 ASP A C 1
ATOM 1972 O O . ASP A 1 264 ? 33.522 11.223 35.069 1.00 12.73 261 ASP A O 1
ATOM 1977 N N . VAL A 1 265 ? 32.947 9.890 33.326 1.00 12.32 262 VAL A N 1
ATOM 1978 C CA . VAL A 1 265 ? 33.041 8.637 34.068 1.00 12.62 262 VAL A CA 1
ATOM 1979 C C . VAL A 1 265 ? 34.173 7.786 33.512 1.00 13.94 262 VAL A C 1
ATOM 1980 O O . VAL A 1 265 ? 34.229 7.534 32.309 1.00 14.11 262 VAL A O 1
ATOM 1984 N N . GLU A 1 266 ? 35.065 7.338 34.392 1.00 13.31 263 GLU A N 1
ATOM 1985 C CA . GLU A 1 266 ? 36.149 6.446 33.998 1.00 15.60 263 GLU A CA 1
ATOM 1986 C C . GLU A 1 266 ? 35.621 5.011 33.826 1.00 11.55 263 GLU A C 1
ATOM 1987 O O . GLU A 1 266 ? 35.147 4.416 34.785 1.00 10.00 263 GLU A O 1
ATOM 1993 N N . ILE A 1 267 ? 35.714 4.471 32.618 1.00 10.89 264 ILE A N 1
ATOM 1994 C CA . ILE A 1 267 ? 35.244 3.108 32.327 1.00 16.68 264 ILE A CA 1
ATOM 1995 C C . ILE A 1 267 ? 36.351 2.133 31.932 1.00 19.05 264 ILE A C 1
ATOM 1996 O O . ILE A 1 267 ? 36.047 0.984 31.697 1.00 30.48 264 ILE A O 1
ATOM 2001 N N . LYS A 1 268 ? 37.610 2.570 31.893 1.00 20.78 265 LYS A N 1
ATOM 2002 C CA . LYS A 1 268 ? 38.730 1.687 31.497 1.00 26.00 265 LYS A CA 1
ATOM 2003 C C . LYS A 1 268 ? 39.776 1.413 32.567 1.00 23.52 265 LYS A C 1
ATOM 2004 O O . LYS A 1 268 ? 40.516 0.461 32.446 1.00 26.81 265 LYS A O 1
ATOM 2010 N N . GLY A 1 269 ? 39.834 2.229 33.602 1.00 18.26 266 GLY A N 1
ATOM 2011 C CA . GLY A 1 269 ? 40.880 2.130 34.609 1.00 24.62 266 GLY A CA 1
ATOM 2012 C C . GLY A 1 269 ? 40.800 0.909 35.520 1.00 23.13 266 GLY A C 1
ATOM 2013 O O . GLY A 1 269 ? 39.733 0.357 35.759 1.00 18.69 266 GLY A O 1
ATOM 2014 N N . ASP A 1 270 ? 41.974 0.512 36.006 1.00 24.25 267 ASP A N 1
ATOM 2015 C CA . ASP A 1 270 ? 42.153 -0.569 36.961 1.00 35.30 267 ASP A CA 1
ATOM 2016 C C . ASP A 1 270 ? 41.657 -0.062 38.322 1.00 29.23 267 ASP A C 1
ATOM 2017 O O . ASP A 1 270 ? 40.607 -0.465 38.820 1.00 31.64 267 ASP A O 1
ATOM 2022 N N . LEU A 1 271 ? 42.382 0.921 38.847 1.00 18.70 268 LEU A N 1
ATOM 2023 C CA . LEU A 1 271 ? 42.176 1.422 40.180 1.00 16.10 268 LEU A CA 1
ATOM 2024 C C . LEU A 1 271 ? 40.975 2.344 40.229 1.00 12.61 268 LEU A C 1
ATOM 2025 O O . LEU A 1 271 ? 40.362 2.495 41.278 1.00 14.20 268 LEU A O 1
ATOM 2030 N N . THR A 1 272 ? 40.654 2.980 39.104 1.00 10.31 269 THR A N 1
ATOM 2031 C CA . THR A 1 272 ? 39.771 4.134 39.078 1.00 10.27 269 THR A CA 1
ATOM 2032 C C . THR A 1 272 ? 38.427 3.840 38.413 1.00 11.69 269 THR A C 1
ATOM 2033 O O . THR A 1 272 ? 37.676 4.770 38.079 1.00 9.88 269 THR A O 1
ATOM 2037 N N . LEU A 1 273 ? 38.116 2.553 38.230 1.00 11.84 270 LEU A N 1
ATOM 2038 C CA . LEU A 1 273 ? 36.884 2.153 37.536 1.00 13.61 270 LEU A CA 1
ATOM 2039 C C . LEU A 1 273 ? 35.673 2.762 38.236 1.00 11.70 270 LEU A C 1
ATOM 2040 O O . LEU A 1 273 ? 35.551 2.694 39.457 1.00 12.10 270 LEU A O 1
ATOM 2045 N N . GLY A 1 274 ? 34.804 3.391 37.458 1.00 12.76 271 GLY A N 1
ATOM 2046 C CA . GLY A 1 274 ? 33.594 4.008 37.991 1.00 11.74 271 GLY A CA 1
ATOM 2047 C C . GLY A 1 274 ? 33.765 5.386 38.623 1.00 11.46 271 GLY A C 1
ATOM 2048 O O . GLY A 1 274 ? 32.794 5.952 39.144 1.00 10.33 271 GLY A O 1
ATOM 2049 N N . MET A 1 275 ? 34.982 5.930 38.618 1.00 10.19 272 MET A N 1
ATOM 2050 C CA . MET A 1 275 ? 35.208 7.270 39.138 1.00 10.80 272 MET A CA 1
ATOM 2051 C C . MET A 1 275 ? 34.459 8.335 38.327 1.00 11.31 272 MET A C 1
ATOM 2052 O O . MET A 1 275 ? 34.517 8.338 37.084 1.00 10.58 272 MET A O 1
ATOM 2057 N N . THR A 1 276 ? 33.751 9.213 39.033 1.00 10.96 273 THR A N 1
ATOM 2058 C CA . THR A 1 276 ? 33.227 10.417 38.424 1.00 12.27 273 THR A CA 1
ATOM 2059 C C . THR A 1 276 ? 34.335 11.460 38.523 1.00 12.30 273 THR A C 1
ATOM 2060 O O . THR A 1 276 ? 34.597 11.990 39.612 1.00 14.89 273 THR A O 1
ATOM 2064 N N . VAL A 1 277 ? 34.963 11.728 37.375 1.00 12.80 274 VAL A N 1
ATOM 2065 C CA . VAL A 1 277 ? 36.111 12.626 37.266 1.00 14.62 274 VAL A CA 1
ATOM 2066 C C . VAL A 1 277 ? 35.610 14.061 37.069 1.00 13.83 274 VAL A C 1
ATOM 2067 O O . VAL A 1 277 ? 35.086 14.392 36.016 1.00 14.19 274 VAL A O 1
ATOM 2071 N N . ALA A 1 278 ? 35.734 14.880 38.107 1.00 13.85 275 ALA A N 1
ATOM 2072 C CA . ALA A 1 278 ? 35.267 16.258 38.084 1.00 12.76 275 ALA A CA 1
ATOM 2073 C C . ALA A 1 278 ? 36.470 17.148 37.872 1.00 16.31 275 ALA A C 1
ATOM 2074 O O . ALA A 1 278 ? 37.441 17.060 38.631 1.00 15.76 275 ALA A O 1
ATOM 2076 N N . ASP A 1 279 ? 36.424 17.977 36.822 1.00 14.73 276 ASP A N 1
ATOM 2077 C CA . ASP A 1 279 ? 37.510 18.894 36.526 1.00 15.46 276 ASP A CA 1
ATOM 2078 C C . ASP A 1 279 ? 37.279 20.191 37.302 1.00 16.69 276 ASP A C 1
ATOM 2079 O O . ASP A 1 279 ? 36.495 21.042 36.885 1.00 15.99 276 ASP A O 1
ATOM 2084 N N . LEU A 1 280 ? 37.944 20.318 38.441 1.00 14.54 277 LEU A N 1
ATOM 2085 C CA . LEU A 1 280 ? 37.817 21.494 39.306 1.00 17.88 277 LEU A CA 1
ATOM 2086 C C . LEU A 1 280 ? 38.968 22.495 39.107 1.00 17.05 277 LEU A C 1
ATOM 2087 O O . LEU A 1 280 ? 39.150 23.399 39.912 1.00 16.63 277 LEU A O 1
ATOM 2092 N N . ARG A 1 281 ? 39.744 22.353 38.034 1.00 15.80 278 ARG A N 1
ATOM 2093 C CA . ARG A 1 281 ? 40.797 23.323 37.716 1.00 17.11 278 ARG A CA 1
ATOM 2094 C C . ARG A 1 281 ? 40.161 24.564 37.116 1.00 20.10 278 ARG A C 1
ATOM 2095 O O . ARG A 1 281 ? 39.218 24.459 36.340 1.00 18.42 278 ARG A O 1
ATOM 2103 N N . GLY A 1 282 ? 40.675 25.733 37.473 1.00 20.27 279 GLY A N 1
ATOM 2104 C CA . GLY A 1 282 ? 40.143 27.002 36.972 1.00 16.70 279 GLY A CA 1
ATOM 2105 C C . GLY A 1 282 ? 38.845 27.412 37.659 1.00 21.27 279 GLY A C 1
ATOM 2106 O O . GLY A 1 282 ? 38.324 26.691 38.508 1.00 22.33 279 GLY A O 1
ATOM 2107 N N . PRO A 1 283 ? 38.318 28.589 37.297 1.00 23.99 280 PRO A N 1
ATOM 2108 C CA . PRO A 1 283 ? 37.106 29.091 37.928 1.00 30.13 280 PRO A CA 1
ATOM 2109 C C . PRO A 1 283 ? 35.852 28.347 37.445 1.00 24.11 280 PRO A C 1
ATOM 2110 O O . PRO A 1 283 ? 35.887 27.636 36.450 1.00 17.56 280 PRO A O 1
ATOM 2114 N N . GLU A 1 284 ? 34.763 28.517 38.172 1.00 23.93 281 GLU A N 1
ATOM 2115 C CA . GLU A 1 284 ? 33.499 27.908 37.813 1.00 20.34 281 GLU A CA 1
ATOM 2116 C C . GLU A 1 284 ? 32.998 28.386 36.441 1.00 20.17 281 GLU A C 1
ATOM 2117 O O . GLU A 1 284 ? 32.738 29.544 36.278 1.00 19.24 281 GLU A O 1
ATOM 2123 N N . PRO A 1 285 ? 32.850 27.480 35.467 1.00 20.69 282 PRO A N 1
ATOM 2124 C CA . PRO A 1 285 ? 32.276 27.906 34.188 1.00 24.83 282 PRO A CA 1
ATOM 2125 C C . PRO A 1 285 ? 30.771 28.178 34.281 1.00 23.14 282 PRO A C 1
ATOM 2126 O O . PRO A 1 285 ? 30.108 27.766 35.247 1.00 17.74 282 PRO A O 1
ATOM 2130 N N . SER A 1 286 ? 30.250 28.869 33.277 1.00 22.82 283 SER A N 1
ATOM 2131 C CA . SER A 1 286 ? 28.838 29.272 33.247 1.00 32.38 283 SER A CA 1
ATOM 2132 C C . SER A 1 286 ? 27.957 28.088 32.864 1.00 25.46 283 SER A C 1
ATOM 2133 O O . SER A 1 286 ? 28.436 27.104 32.272 1.00 23.43 283 SER A O 1
ATOM 2136 N N . ALA A 1 287 ? 26.668 28.199 33.174 1.00 29.89 284 ALA A N 1
ATOM 2137 C CA . ALA A 1 287 ? 25.692 27.155 32.815 1.00 29.58 284 ALA A CA 1
ATOM 2138 C C . ALA A 1 287 ? 25.616 26.926 31.305 1.00 31.21 284 ALA A C 1
ATOM 2139 O O . ALA A 1 287 ? 25.460 25.787 30.862 1.00 33.20 284 ALA A O 1
ATOM 2141 N N . ASP A 1 288 ? 25.746 28.011 30.542 1.00 37.20 285 ASP A N 1
ATOM 2142 C CA . ASP A 1 288 ? 25.900 27.992 29.078 1.00 32.74 285 ASP A CA 1
ATOM 2143 C C . ASP A 1 288 ? 27.000 27.043 28.594 1.00 25.62 285 ASP A C 1
ATOM 2144 O O . ASP A 1 288 ? 26.816 26.304 27.630 1.00 26.36 285 ASP A O 1
ATOM 2149 N N . LYS A 1 289 ? 28.149 27.095 29.259 1.00 21.61 286 LYS A N 1
ATOM 2150 C CA . LYS A 1 289 ? 29.340 26.343 28.853 1.00 28.55 286 LYS A CA 1
ATOM 2151 C C . LYS A 1 289 ? 29.461 24.940 29.492 1.00 32.78 286 LYS A C 1
ATOM 2152 O O . LYS A 1 289 ? 30.232 24.106 29.009 1.00 32.15 286 LYS A O 1
ATOM 2158 N N . CYS A 1 290 ? 28.725 24.690 30.571 1.00 25.14 287 CYS A N 1
ATOM 2159 C CA . CYS A 1 290 ? 28.925 23.491 31.357 1.00 23.35 287 CYS A CA 1
ATOM 2160 C C . CYS A 1 290 ? 27.612 22.931 31.874 1.00 16.35 287 CYS A C 1
ATOM 2161 O O . CYS A 1 290 ? 27.008 23.488 32.784 1.00 15.53 287 CYS A O 1
ATOM 2164 N N . HIS A 1 291 ? 27.194 21.811 31.290 1.00 17.69 288 HIS A N 1
ATOM 2165 C CA . HIS A 1 291 ? 25.881 21.210 31.568 1.00 19.39 288 HIS A CA 1
ATOM 2166 C C . HIS A 1 291 ? 25.812 20.416 32.894 1.00 20.36 288 HIS A C 1
ATOM 2167 O O . HIS A 1 291 ? 24.707 20.068 33.347 1.00 16.98 288 HIS A O 1
ATOM 2174 N N . THR A 1 292 ? 26.980 20.150 33.499 1.00 14.80 289 THR A N 1
ATOM 2175 C CA . THR A 1 292 ? 27.088 19.336 34.705 1.00 17.25 289 THR A CA 1
ATOM 2176 C C . THR A 1 292 ? 27.550 20.147 35.916 1.00 16.95 289 THR A C 1
ATOM 2177 O O . THR A 1 292 ? 28.323 21.103 35.791 1.00 15.76 289 THR A O 1
ATOM 2181 N N . GLN A 1 293 ? 27.054 19.768 37.086 1.00 14.81 290 GLN A N 1
ATOM 2182 C CA . GLN A 1 293 ? 27.473 20.364 38.359 1.00 15.92 290 GLN A CA 1
ATOM 2183 C C . GLN A 1 293 ? 27.442 19.309 39.464 1.00 13.21 290 GLN A C 1
ATOM 2184 O O . GLN A 1 293 ? 26.669 18.357 39.406 1.00 15.09 290 GLN A O 1
ATOM 2190 N N . VAL A 1 294 ? 28.318 19.483 40.445 1.00 11.01 291 VAL A N 1
ATOM 2191 C CA . VAL A 1 294 ? 28.449 18.562 41.549 1.00 12.20 291 VAL A CA 1
ATOM 2192 C C . VAL A 1 294 ? 27.888 19.218 42.801 1.00 13.81 291 VAL A C 1
ATOM 2193 O O . VAL A 1 294 ? 28.019 20.432 42.984 1.00 13.48 291 VAL A O 1
ATOM 2197 N N . ALA A 1 295 ? 27.250 18.416 43.644 1.00 13.47 292 ALA A N 1
ATOM 2198 C CA . ALA A 1 295 ? 26.744 18.893 44.920 1.00 14.48 292 ALA A CA 1
ATOM 2199 C C . ALA A 1 295 ? 27.908 18.986 45.915 1.00 15.27 292 ALA A C 1
ATOM 2200 O O . ALA A 1 295 ? 28.728 18.085 45.991 1.00 17.25 292 ALA A O 1
ATOM 2202 N N . THR A 1 296 ? 27.961 20.086 46.666 1.00 14.89 293 THR A N 1
ATOM 2203 C CA . THR A 1 296 ? 29.091 20.408 47.548 1.00 15.62 293 THR A CA 1
ATOM 2204 C C . THR A 1 296 ? 28.677 20.438 49.025 1.00 13.90 293 THR A C 1
ATOM 2205 O O . THR A 1 296 ? 29.046 19.555 49.782 1.00 19.25 293 THR A O 1
ATOM 2209 N N . LYS A 1 297 ? 27.866 21.427 49.402 1.00 16.93 294 LYS A N 1
ATOM 2210 C CA . LYS A 1 297 ? 27.554 21.725 50.809 1.00 17.06 294 LYS A CA 1
ATOM 2211 C C . LYS A 1 297 ? 26.056 21.523 51.092 1.00 15.58 294 LYS A C 1
ATOM 2212 O O . LYS A 1 297 ? 25.188 22.059 50.396 1.00 14.14 294 LYS A O 1
ATOM 2218 N N . LEU A 1 298 ? 25.782 20.753 52.143 1.00 18.93 295 LEU A N 1
ATOM 2219 C CA . LEU A 1 298 ? 24.425 20.513 52.627 1.00 20.18 295 LEU A CA 1
ATOM 2220 C C . LEU A 1 298 ? 24.078 21.521 53.724 1.00 17.55 295 LEU A C 1
ATOM 2221 O O . LEU A 1 298 ? 24.909 21.802 54.594 1.00 13.47 295 LEU A O 1
ATOM 2226 N N . ASP A 1 299 ? 22.864 22.050 53.678 1.00 15.75 296 ASP A N 1
ATOM 2227 C CA . ASP A 1 299 ? 22.295 22.761 54.819 1.00 19.49 296 ASP A CA 1
ATOM 2228 C C . ASP A 1 299 ? 21.608 21.704 55.701 1.00 19.65 296 ASP A C 1
ATOM 2229 O O . ASP A 1 299 ? 20.433 21.354 55.503 1.00 20.28 296 ASP A O 1
ATOM 2234 N N . PHE A 1 300 ? 22.370 21.207 56.677 1.00 18.28 297 PHE A N 1
ATOM 2235 C CA . PHE A 1 300 ? 21.950 20.100 57.543 1.00 19.61 297 PHE A CA 1
ATOM 2236 C C . PHE A 1 300 ? 20.581 20.345 58.156 1.00 19.23 297 PHE A C 1
ATOM 2237 O O . PHE A 1 300 ? 19.682 19.533 58.044 1.00 14.47 297 PHE A O 1
ATOM 2245 N N . ASN A 1 301 ? 20.435 21.502 58.776 1.00 24.26 298 ASN A N 1
ATOM 2246 C CA . ASN A 1 301 ? 19.197 21.891 59.452 1.00 24.16 298 ASN A CA 1
ATOM 2247 C C . ASN A 1 301 ? 17.983 21.964 58.538 1.00 23.47 298 ASN A C 1
ATOM 2248 O O . ASN A 1 301 ? 16.929 21.492 58.890 1.00 18.81 298 ASN A O 1
ATOM 2253 N N . LYS A 1 302 ? 18.123 22.573 57.365 1.00 17.16 299 LYS A N 1
ATOM 2254 C CA . LYS A 1 302 ? 17.020 22.648 56.404 1.00 19.95 299 LYS A CA 1
ATOM 2255 C C . LYS A 1 302 ? 16.689 21.278 55.801 1.00 18.56 299 LYS A C 1
ATOM 2256 O O . LYS A 1 302 ? 15.512 20.966 55.571 1.00 15.12 299 LYS A O 1
ATOM 2262 N N . PHE A 1 303 ? 17.723 20.479 55.541 1.00 15.84 300 PHE A N 1
ATOM 2263 C CA . PHE A 1 303 ? 17.525 19.143 55.008 1.00 16.32 300 PHE A CA 1
ATOM 2264 C C . PHE A 1 303 ? 16.623 18.324 55.935 1.00 18.03 300 PHE A C 1
ATOM 2265 O O . PHE A 1 303 ? 15.615 17.773 55.505 1.00 21.38 300 PHE A O 1
ATOM 2273 N N . TRP A 1 304 ? 16.978 18.266 57.208 1.00 16.96 301 TRP A N 1
ATOM 2274 C CA . TRP A 1 304 ? 16.217 17.457 58.158 1.00 15.88 301 TRP A CA 1
ATOM 2275 C C . TRP A 1 304 ? 14.812 18.013 58.419 1.00 15.59 301 TRP A C 1
ATOM 2276 O O . TRP A 1 304 ? 13.878 17.233 58.600 1.00 19.89 301 TRP A O 1
ATOM 2287 N N . ASP A 1 305 ? 14.658 19.335 58.347 1.00 13.67 302 ASP A N 1
ATOM 2288 C CA . ASP A 1 305 ? 13.332 19.950 58.402 1.00 15.37 302 ASP A CA 1
ATOM 2289 C C . ASP A 1 305 ? 12.413 19.503 57.254 1.00 13.42 302 ASP A C 1
ATOM 2290 O O . ASP A 1 305 ? 11.192 19.322 57.459 1.00 11.61 302 ASP A O 1
ATOM 2295 N N . LEU A 1 306 ? 12.978 19.354 56.054 1.00 13.70 303 LEU A N 1
ATOM 2296 C CA . LEU A 1 306 ? 12.224 18.833 54.910 1.00 15.48 303 LEU A CA 1
ATOM 2297 C C . LEU A 1 306 ? 11.728 17.433 55.150 1.00 14.57 303 LEU A C 1
ATOM 2298 O O . LEU A 1 306 ? 10.564 17.148 54.895 1.00 19.12 303 LEU A O 1
ATOM 2303 N N . ILE A 1 307 ? 12.598 16.578 55.676 1.00 14.50 304 ILE A N 1
ATOM 2304 C CA . ILE A 1 307 ? 12.236 15.187 55.990 1.00 16.54 304 ILE A CA 1
ATOM 2305 C C . ILE A 1 307 ? 11.112 15.161 57.041 1.00 15.47 304 ILE A C 1
ATOM 2306 O O . ILE A 1 307 ? 10.085 14.511 56.854 1.00 14.10 304 ILE A O 1
ATOM 2311 N N . ILE A 1 308 ? 11.315 15.898 58.122 1.00 16.61 305 ILE A N 1
ATOM 2312 C CA . ILE A 1 308 ? 10.360 15.935 59.217 1.00 15.65 305 ILE A CA 1
ATOM 2313 C C . ILE A 1 308 ? 9.014 16.487 58.748 1.00 16.06 305 ILE A C 1
ATOM 2314 O O . ILE A 1 308 ? 7.972 15.901 59.056 1.00 14.06 305 ILE A O 1
ATOM 2319 N N . ASP A 1 309 ? 9.038 17.569 57.970 1.00 17.86 306 ASP A N 1
ATOM 2320 C CA . ASP A 1 309 ? 7.786 18.149 57.449 1.00 19.78 306 ASP A CA 1
ATOM 2321 C C . ASP A 1 309 ? 7.041 17.216 56.508 1.00 19.57 306 ASP A C 1
ATOM 2322 O O . ASP A 1 309 ? 5.796 17.141 56.564 1.00 16.40 306 ASP A O 1
ATOM 2327 N N . ALA A 1 310 ? 7.777 16.521 55.636 1.00 15.19 307 ALA A N 1
ATOM 2328 C CA . ALA A 1 310 ? 7.172 15.512 54.746 1.00 15.44 307 ALA A CA 1
ATOM 2329 C C . ALA A 1 310 ? 6.502 14.397 55.546 1.00 18.85 307 ALA A C 1
ATOM 2330 O O . ALA A 1 310 ? 5.374 13.993 55.229 1.00 16.62 307 ALA A O 1
ATOM 2332 N N . LEU A 1 311 ? 7.183 13.902 56.581 1.00 21.60 308 LEU A N 1
ATOM 2333 C CA . LEU A 1 311 ? 6.606 12.833 57.420 1.00 19.47 308 LEU A CA 1
ATOM 2334 C C . LEU A 1 311 ? 5.343 13.312 58.143 1.00 22.39 308 LEU A C 1
ATOM 2335 O O . LEU A 1 311 ? 4.373 12.581 58.215 1.00 16.96 308 LEU A O 1
ATOM 2340 N N . LYS A 1 312 ? 5.353 14.553 58.637 1.00 26.47 309 LYS A N 1
ATOM 2341 C CA . LYS A 1 312 ? 4.157 15.129 59.258 1.00 22.99 309 LYS A CA 1
ATOM 2342 C C . LYS A 1 312 ? 3.011 15.275 58.266 1.00 19.41 309 LYS A C 1
ATOM 2343 O O . LYS A 1 312 ? 1.886 14.930 58.594 1.00 23.03 309 LYS A O 1
ATOM 2349 N N . GLU A 1 313 ? 3.306 15.758 57.057 1.00 17.04 310 GLU A N 1
ATOM 2350 C CA . GLU A 1 313 ? 2.287 15.958 56.014 1.00 21.18 310 GLU A CA 1
ATOM 2351 C C . GLU A 1 313 ? 1.620 14.652 55.595 1.00 28.82 310 GLU A C 1
ATOM 2352 O O . GLU A 1 313 ? 0.415 14.639 55.307 1.00 24.02 310 GLU A O 1
ATOM 2358 N N . LEU A 1 314 ? 2.373 13.553 55.571 1.00 23.07 311 LEU A N 1
ATOM 2359 C CA . LEU A 1 314 ? 1.808 12.258 55.186 1.00 21.48 311 LEU A CA 1
ATOM 2360 C C . LEU A 1 314 ? 0.819 11.665 56.201 1.00 21.92 311 LEU A C 1
ATOM 2361 O O . LEU A 1 314 ? -0.006 10.836 55.835 1.00 18.92 311 LEU A O 1
ATOM 2366 N N . LYS A 1 315 ? 0.945 12.061 57.465 1.00 22.62 312 LYS A N 1
ATOM 2367 C CA . LYS A 1 315 ? 0.096 11.577 58.563 1.00 30.11 312 LYS A CA 1
ATOM 2368 C C . LYS A 1 315 ? 0.087 10.042 58.676 1.00 28.42 312 LYS A C 1
ATOM 2369 O O . LYS A 1 315 ? 1.125 9.375 58.685 1.00 22.16 312 LYS A O 1
ATOM 2376 N N . MET B 1 4 ? 12.489 -25.140 6.662 1.00 39.32 1 MET B N 1
ATOM 2377 C CA . MET B 1 4 ? 12.177 -23.691 6.505 1.00 41.03 1 MET B CA 1
ATOM 2378 C C . MET B 1 4 ? 12.808 -22.952 7.668 1.00 43.35 1 MET B C 1
ATOM 2379 O O . MET B 1 4 ? 12.533 -23.270 8.810 1.00 43.40 1 MET B O 1
ATOM 2384 N N . THR B 1 5 ? 13.653 -21.966 7.373 1.00 27.77 2 THR B N 1
ATOM 2385 C CA . THR B 1 5 ? 14.268 -21.126 8.380 1.00 23.72 2 THR B CA 1
ATOM 2386 C C . THR B 1 5 ? 13.584 -19.772 8.323 1.00 20.11 2 THR B C 1
ATOM 2387 O O . THR B 1 5 ? 13.544 -19.135 7.267 1.00 21.70 2 THR B O 1
ATOM 2391 N N . THR B 1 6 ? 13.112 -19.302 9.475 1.00 17.29 3 THR B N 1
ATOM 2392 C CA . THR B 1 6 ? 12.392 -18.051 9.589 1.00 19.45 3 THR B CA 1
ATOM 2393 C C . THR B 1 6 ? 13.312 -17.020 10.205 1.00 21.03 3 THR B C 1
ATOM 2394 O O . THR B 1 6 ? 13.785 -17.226 11.327 1.00 21.63 3 THR B O 1
ATOM 2398 N N . ILE B 1 7 ? 13.569 -15.925 9.481 1.00 17.91 4 ILE B N 1
ATOM 2399 C CA . ILE B 1 7 ? 14.580 -14.950 9.917 1.00 18.25 4 ILE B CA 1
ATOM 2400 C C . ILE B 1 7 ? 14.097 -13.508 10.104 1.00 17.61 4 ILE B C 1
ATOM 2401 O O . ILE B 1 7 ? 13.112 -13.075 9.511 1.00 18.02 4 ILE B O 1
ATOM 2406 N N . ILE B 1 8 ? 14.835 -12.794 10.949 1.00 14.65 5 ILE B N 1
ATOM 2407 C CA . ILE B 1 8 ? 14.810 -11.359 11.012 1.00 13.27 5 ILE B CA 1
ATOM 2408 C C . ILE B 1 8 ? 16.178 -10.924 10.550 1.00 17.04 5 ILE B C 1
ATOM 2409 O O . ILE B 1 8 ? 17.198 -11.368 11.095 1.00 13.58 5 ILE B O 1
ATOM 2414 N N . LEU B 1 9 ? 16.205 -10.070 9.534 1.00 14.41 6 LEU B N 1
ATOM 2415 C CA . LEU B 1 9 ? 17.447 -9.602 8.972 1.00 14.05 6 LEU B CA 1
ATOM 2416 C C . LEU B 1 9 ? 17.697 -8.189 9.489 1.00 12.76 6 LEU B C 1
ATOM 2417 O O . LEU B 1 9 ? 16.988 -7.257 9.133 1.00 14.48 6 LEU B O 1
ATOM 2422 N N . ASP B 1 10 ? 18.701 -8.059 10.352 1.00 14.16 7 ASP B N 1
ATOM 2423 C CA . ASP B 1 10 ? 19.047 -6.806 10.983 1.00 14.96 7 ASP B CA 1
ATOM 2424 C C . ASP B 1 10 ? 20.306 -6.309 10.274 1.00 14.17 7 ASP B C 1
ATOM 2425 O O . ASP B 1 10 ? 21.347 -6.957 10.323 1.00 12.05 7 ASP B O 1
ATOM 2430 N N . CYS B 1 11 ? 20.194 -5.166 9.600 1.00 11.51 8 CYS B N 1
ATOM 2431 C CA . CYS B 1 11 ? 21.149 -4.819 8.560 1.00 13.65 8 CYS B CA 1
ATOM 2432 C C . CYS B 1 11 ? 21.280 -3.304 8.368 1.00 10.63 8 CYS B C 1
ATOM 2433 O O . CYS B 1 11 ? 20.587 -2.503 9.013 1.00 8.40 8 CYS B O 1
ATOM 2436 N N . ASP B 1 12 ? 22.224 -2.927 7.510 1.00 12.86 9 ASP B N 1
ATOM 2437 C CA . ASP B 1 12 ? 22.519 -1.528 7.251 1.00 11.90 9 ASP B CA 1
ATOM 2438 C C . ASP B 1 12 ? 22.911 -1.333 5.784 1.00 11.72 9 ASP B C 1
ATOM 2439 O O . ASP B 1 12 ? 24.039 -0.987 5.484 1.00 10.41 9 ASP B O 1
ATOM 2444 N N . PRO B 1 13 ? 21.948 -1.529 4.865 1.00 12.94 10 PRO B N 1
ATOM 2445 C CA . PRO B 1 13 ? 22.324 -1.530 3.456 1.00 13.66 10 PRO B CA 1
ATOM 2446 C C . PRO B 1 13 ? 22.846 -0.172 2.931 1.00 17.02 10 PRO B C 1
ATOM 2447 O O . PRO B 1 13 ? 22.144 0.841 3.052 1.00 12.31 10 PRO B O 1
ATOM 2451 N N . GLY B 1 14 ? 24.064 -0.113 2.393 1.00 13.50 11 GLY B N 1
ATOM 2452 C CA . GLY B 1 14 ? 25.028 -1.222 2.301 1.00 13.42 11 GLY B CA 1
ATOM 2453 C C . GLY B 1 14 ? 24.764 -2.115 1.096 1.00 11.53 11 GLY B C 1
ATOM 2454 O O . GLY B 1 14 ? 23.723 -2.794 1.005 1.00 12.33 11 GLY B O 1
ATOM 2455 N N . HIS B 1 15 ? 25.719 -2.149 0.172 1.00 9.38 12 HIS B N 1
ATOM 2456 C CA . HIS B 1 15 ? 25.577 -2.961 -1.033 1.00 10.91 12 HIS B CA 1
ATOM 2457 C C . HIS B 1 15 ? 25.636 -4.468 -0.715 1.00 12.92 12 HIS B C 1
ATOM 2458 O O . HIS B 1 15 ? 24.980 -5.253 -1.371 1.00 14.83 12 HIS B O 1
ATOM 2465 N N . ASP B 1 16 ? 26.442 -4.860 0.283 1.00 15.91 13 ASP B N 1
ATOM 2466 C CA . ASP B 1 16 ? 26.512 -6.256 0.742 1.00 16.29 13 ASP B CA 1
ATOM 2467 C C . ASP B 1 16 ? 25.170 -6.707 1.316 1.00 15.61 13 ASP B C 1
ATOM 2468 O O . ASP B 1 16 ? 24.703 -7.801 1.011 1.00 15.24 13 ASP B O 1
ATOM 2473 N N . ASP B 1 17 ? 24.563 -5.867 2.151 1.00 12.39 14 ASP B N 1
ATOM 2474 C CA . ASP B 1 17 ? 23.268 -6.208 2.751 1.00 15.24 14 ASP B CA 1
ATOM 2475 C C . ASP B 1 17 ? 22.197 -6.345 1.675 1.00 10.73 14 ASP B C 1
ATOM 2476 O O . ASP B 1 17 ? 21.312 -7.199 1.780 1.00 11.63 14 ASP B O 1
ATOM 2481 N N . ALA B 1 18 ? 22.248 -5.486 0.669 1.00 12.39 15 ALA B N 1
ATOM 2482 C CA . ALA B 1 18 ? 21.298 -5.582 -0.435 1.00 13.60 15 ALA B CA 1
ATOM 2483 C C . ALA B 1 18 ? 21.385 -6.953 -1.093 1.00 12.31 15 ALA B C 1
ATOM 2484 O O . ALA B 1 18 ? 20.342 -7.543 -1.398 1.00 13.31 15 ALA B O 1
ATOM 2486 N N . MET B 1 19 ? 22.602 -7.484 -1.274 1.00 12.90 16 MET B N 1
ATOM 2487 C CA . MET B 1 19 ? 22.750 -8.837 -1.851 1.00 14.34 16 MET B CA 1
ATOM 2488 C C . MET B 1 19 ? 22.150 -9.893 -0.915 1.00 15.94 16 MET B C 1
ATOM 2489 O O . MET B 1 19 ? 21.495 -10.828 -1.381 1.00 15.21 16 MET B O 1
ATOM 2494 N N . ALA B 1 20 ? 22.335 -9.728 0.402 1.00 14.37 17 ALA B N 1
ATOM 2495 C CA . ALA B 1 20 ? 21.733 -10.646 1.386 1.00 15.36 17 ALA B CA 1
ATOM 2496 C C . ALA B 1 20 ? 20.195 -10.621 1.339 1.00 13.52 17 ALA B C 1
ATOM 2497 O O . ALA B 1 20 ? 19.554 -11.664 1.449 1.00 9.23 17 ALA B O 1
ATOM 2499 N N . ILE B 1 21 ? 19.625 -9.436 1.161 1.00 13.02 18 ILE B N 1
ATOM 2500 C CA . ILE B 1 21 ? 18.167 -9.313 1.035 1.00 14.39 18 ILE B CA 1
ATOM 2501 C C . ILE B 1 21 ? 17.684 -10.098 -0.194 1.00 19.06 18 ILE B C 1
ATOM 2502 O O . ILE B 1 21 ? 16.713 -10.845 -0.100 1.00 15.75 18 ILE B O 1
ATOM 2507 N N . LEU B 1 22 ? 18.381 -9.954 -1.321 1.00 17.34 19 LEU B N 1
ATOM 2508 C CA . LEU B 1 22 ? 17.977 -10.654 -2.544 1.00 18.25 19 LEU B CA 1
ATOM 2509 C C . LEU B 1 22 ? 18.057 -12.176 -2.369 1.00 18.41 19 LEU B C 1
ATOM 2510 O O . LEU B 1 22 ? 17.140 -12.891 -2.775 1.00 17.81 19 LEU B O 1
ATOM 2515 N N . LEU B 1 23 ? 19.123 -12.665 -1.729 1.00 14.47 20 LEU B N 1
ATOM 2516 C CA . LEU B 1 23 ? 19.258 -14.100 -1.474 1.00 14.40 20 LEU B CA 1
ATOM 2517 C C . LEU B 1 23 ? 18.157 -14.621 -0.547 1.00 15.89 20 LEU B C 1
ATOM 2518 O O . LEU B 1 23 ? 17.574 -15.667 -0.815 1.00 18.75 20 LEU B O 1
ATOM 2523 N N . ALA B 1 24 ? 17.884 -13.896 0.537 1.00 14.03 21 ALA B N 1
ATOM 2524 C CA . ALA B 1 24 ? 16.819 -14.276 1.472 1.00 14.02 21 ALA B CA 1
ATOM 2525 C C . ALA B 1 24 ? 15.448 -14.356 0.771 1.00 17.29 21 ALA B C 1
ATOM 2526 O O . ALA B 1 24 ? 14.695 -15.305 0.981 1.00 16.78 21 ALA B O 1
ATOM 2528 N N . LEU B 1 25 ? 15.138 -13.368 -0.055 1.00 15.04 22 LEU B N 1
ATOM 2529 C CA . LEU B 1 25 ? 13.852 -13.342 -0.775 1.00 16.18 22 LEU B CA 1
ATOM 2530 C C . LEU B 1 25 ? 13.755 -14.420 -1.846 1.00 16.69 22 LEU B C 1
ATOM 2531 O O . LEU B 1 25 ? 12.708 -15.039 -1.995 1.00 17.96 22 LEU B O 1
ATOM 2536 N N . GLY B 1 26 ? 14.848 -14.649 -2.570 1.00 16.91 23 GLY B N 1
ATOM 2537 C CA . GLY B 1 26 ? 14.850 -15.551 -3.721 1.00 14.85 23 GLY B CA 1
ATOM 2538 C C . GLY B 1 26 ? 14.929 -17.032 -3.415 1.00 16.86 23 GLY B C 1
ATOM 2539 O O . GLY B 1 26 ? 14.586 -17.851 -4.265 1.00 18.19 23 GLY B O 1
ATOM 2540 N N . ASN B 1 27 ? 15.417 -17.388 -2.228 1.00 17.99 24 ASN B N 1
ATOM 2541 C CA . ASN B 1 27 ? 15.524 -18.789 -1.840 1.00 18.19 24 ASN B CA 1
ATOM 2542 C C . ASN B 1 27 ? 14.274 -19.237 -1.089 1.00 21.49 24 ASN B C 1
ATOM 2543 O O . ASN B 1 27 ? 13.917 -18.626 -0.081 1.00 23.16 24 ASN B O 1
ATOM 2548 N N . PRO B 1 28 ? 13.624 -20.326 -1.546 1.00 27.17 25 PRO B N 1
ATOM 2549 C CA . PRO B 1 28 ? 12.374 -20.759 -0.902 1.00 24.93 25 PRO B CA 1
ATOM 2550 C C . PRO B 1 28 ? 12.517 -21.400 0.482 1.00 24.70 25 PRO B C 1
ATOM 2551 O O . PRO B 1 28 ? 11.508 -21.651 1.139 1.00 21.79 25 PRO B O 1
ATOM 2555 N N . ASN B 1 29 ? 13.745 -21.678 0.924 1.00 19.09 26 ASN B N 1
ATOM 2556 C CA . ASN B 1 29 ? 13.958 -22.218 2.275 1.00 21.20 26 ASN B CA 1
ATOM 2557 C C . ASN B 1 29 ? 14.044 -21.130 3.332 1.00 19.34 26 ASN B C 1
ATOM 2558 O O . ASN B 1 29 ? 14.163 -21.447 4.513 1.00 21.36 26 ASN B O 1
ATOM 2563 N N . ILE B 1 30 ? 13.983 -19.863 2.924 1.00 20.94 27 ILE B N 1
ATOM 2564 C CA . ILE B 1 30 ? 14.059 -18.748 3.856 1.00 21.31 27 ILE B CA 1
ATOM 2565 C C . ILE B 1 30 ? 12.723 -18.025 3.900 1.00 18.92 27 ILE B C 1
ATOM 2566 O O . ILE B 1 30 ? 12.183 -17.683 2.873 1.00 17.67 27 ILE B O 1
ATOM 2571 N N . ASP B 1 31 ? 12.210 -17.822 5.108 1.00 17.75 28 ASP B N 1
ATOM 2572 C CA . ASP B 1 31 ? 11.034 -17.002 5.362 1.00 22.24 28 ASP B CA 1
ATOM 2573 C C . ASP B 1 31 ? 11.508 -15.711 6.050 1.00 20.08 28 ASP B C 1
ATOM 2574 O O . ASP B 1 31 ? 11.814 -15.703 7.241 1.00 20.51 28 ASP B O 1
ATOM 2579 N N . LEU B 1 32 ? 11.560 -14.628 5.296 1.00 15.70 29 LEU B N 1
ATOM 2580 C CA . LEU B 1 32 ? 11.944 -13.328 5.840 1.00 17.09 29 LEU B CA 1
ATOM 2581 C C . LEU B 1 32 ? 10.768 -12.689 6.578 1.00 17.67 29 LEU B C 1
ATOM 2582 O O . LEU B 1 32 ? 9.870 -12.189 5.949 1.00 20.11 29 LEU B O 1
ATOM 2587 N N . LEU B 1 33 ? 10.779 -12.729 7.910 1.00 19.72 30 LEU B N 1
ATOM 2588 C CA . LEU B 1 33 ? 9.734 -12.085 8.716 1.00 18.45 30 LEU B CA 1
ATOM 2589 C C . LEU B 1 33 ? 9.757 -10.574 8.632 1.00 15.01 30 LEU B C 1
ATOM 2590 O O . LEU B 1 33 ? 8.714 -9.935 8.744 1.00 15.94 30 LEU B O 1
ATOM 2595 N N . GLY B 1 34 ? 10.941 -10.004 8.528 1.00 11.82 31 GLY B N 1
ATOM 2596 C CA . GLY B 1 34 ? 11.053 -8.563 8.443 1.00 14.17 31 GLY B CA 1
ATOM 2597 C C . GLY B 1 34 ? 12.484 -8.119 8.527 1.00 14.71 31 GLY B C 1
ATOM 2598 O O . GLY B 1 34 ? 13.376 -8.928 8.859 1.00 18.62 31 GLY B O 1
ATOM 2599 N N . VAL B 1 35 ? 12.668 -6.847 8.203 1.00 11.37 32 VAL B N 1
ATOM 2600 C CA . VAL B 1 35 ? 13.963 -6.187 8.143 1.00 14.72 32 VAL B CA 1
ATOM 2601 C C . VAL B 1 35 ? 14.008 -5.102 9.226 1.00 14.23 32 VAL B C 1
ATOM 2602 O O . VAL B 1 35 ? 13.025 -4.402 9.466 1.00 14.70 32 VAL B O 1
ATOM 2606 N N . THR B 1 36 ? 15.140 -5.031 9.922 1.00 13.20 33 THR B N 1
ATOM 2607 C CA . THR B 1 36 ? 15.373 -4.014 10.922 1.00 11.85 33 THR B CA 1
ATOM 2608 C C . THR B 1 36 ? 16.699 -3.389 10.559 1.00 15.29 33 THR B C 1
ATOM 2609 O O . THR B 1 36 ? 17.572 -4.082 10.014 1.00 13.62 33 THR B O 1
ATOM 2613 N N . THR B 1 37 ? 16.845 -2.090 10.836 1.00 12.68 34 THR B N 1
ATOM 2614 C CA . THR B 1 37 ? 18.034 -1.357 10.429 1.00 13.11 34 THR B CA 1
ATOM 2615 C C . THR B 1 37 ? 18.755 -0.689 11.578 1.00 14.69 34 THR B C 1
ATOM 2616 O O . THR B 1 37 ? 18.155 -0.354 12.596 1.00 13.68 34 THR B O 1
ATOM 2620 N N . VAL B 1 38 ? 20.058 -0.500 11.389 1.00 14.72 35 VAL B N 1
ATOM 2621 C CA . VAL B 1 38 ? 20.945 0.003 12.423 1.00 13.70 35 VAL B CA 1
ATOM 2622 C C . VAL B 1 38 ? 21.950 0.989 11.813 1.00 13.91 35 VAL B C 1
ATOM 2623 O O . VAL B 1 38 ? 22.539 0.725 10.751 1.00 15.91 35 VAL B O 1
ATOM 2627 N N . GLY B 1 39 ? 22.100 2.137 12.462 1.00 14.82 36 GLY B N 1
ATOM 2628 C CA . GLY B 1 39 ? 23.075 3.157 12.068 1.00 16.85 36 GLY B CA 1
ATOM 2629 C C . GLY B 1 39 ? 24.357 2.953 12.853 1.00 22.50 36 GLY B C 1
ATOM 2630 O O . GLY B 1 39 ? 24.363 2.281 13.888 1.00 28.32 36 GLY B O 1
ATOM 2631 N N . GLY B 1 40 ? 25.473 3.506 12.362 1.00 24.72 37 GLY B N 1
ATOM 2632 C CA . GLY B 1 40 ? 26.747 3.410 13.083 1.00 20.65 37 GLY B CA 1
ATOM 2633 C C . GLY B 1 40 ? 27.913 3.235 12.149 1.00 27.64 37 GLY B C 1
ATOM 2634 O O . GLY B 1 40 ? 28.989 3.814 12.332 1.00 25.56 37 GLY B O 1
ATOM 2635 N N . ASN B 1 41 ? 27.696 2.376 11.167 1.00 30.83 38 ASN B N 1
ATOM 2636 C CA . ASN B 1 41 ? 28.621 2.193 10.074 1.00 30.91 38 ASN B CA 1
ATOM 2637 C C . ASN B 1 41 ? 28.325 3.267 9.028 1.00 31.39 38 ASN B C 1
ATOM 2638 O O . ASN B 1 41 ? 29.225 3.892 8.501 1.00 27.02 38 ASN B O 1
ATOM 2643 N N . GLN B 1 42 ? 27.038 3.453 8.736 1.00 25.41 39 GLN B N 1
ATOM 2644 C CA . GLN B 1 42 ? 26.501 4.587 7.980 1.00 24.43 39 GLN B CA 1
ATOM 2645 C C . GLN B 1 42 ? 25.264 5.114 8.715 1.00 24.34 39 GLN B C 1
ATOM 2646 O O . GLN B 1 42 ? 24.849 4.513 9.707 1.00 22.36 39 GLN B O 1
ATOM 2652 N N . SER B 1 43 ? 24.669 6.213 8.231 1.00 20.10 40 SER B N 1
ATOM 2653 C CA . SER B 1 43 ? 23.573 6.852 8.954 1.00 21.25 40 SER B CA 1
ATOM 2654 C C . SER B 1 43 ? 22.306 5.977 8.897 1.00 22.02 40 SER B C 1
ATOM 2655 O O . SER B 1 43 ? 22.006 5.386 7.861 1.00 21.53 40 SER B O 1
ATOM 2658 N N . LEU B 1 44 ? 21.585 5.904 10.011 1.00 18.60 41 LEU B N 1
ATOM 2659 C CA . LEU B 1 44 ? 20.304 5.211 10.071 1.00 18.60 41 LEU B CA 1
ATOM 2660 C C . LEU B 1 44 ? 19.340 5.615 8.942 1.00 19.69 41 LEU B C 1
ATOM 2661 O O . LEU B 1 44 ? 18.679 4.759 8.336 1.00 15.61 41 LEU B O 1
ATOM 2666 N N . GLU B 1 45 ? 19.246 6.912 8.686 1.00 15.17 42 GLU B N 1
ATOM 2667 C CA . GLU B 1 45 ? 18.310 7.411 7.675 1.00 20.68 42 GLU B CA 1
ATOM 2668 C C . GLU B 1 45 ? 18.650 6.869 6.289 1.00 17.44 42 GLU B C 1
ATOM 2669 O O . GLU B 1 45 ? 17.757 6.433 5.569 1.00 15.98 42 GLU B O 1
ATOM 2675 N N . LYS B 1 46 ? 19.930 6.915 5.921 1.00 14.57 43 LYS B N 1
ATOM 2676 C CA . LYS B 1 46 ? 20.383 6.398 4.618 1.00 19.01 43 LYS B CA 1
ATOM 2677 C C . LYS B 1 46 ? 20.087 4.882 4.465 1.00 18.74 43 LYS B C 1
ATOM 2678 O O . LYS B 1 46 ? 19.445 4.457 3.494 1.00 19.42 43 LYS B O 1
ATOM 2684 N N . VAL B 1 47 ? 20.528 4.078 5.431 1.00 16.87 44 VAL B N 1
ATOM 2685 C CA . VAL B 1 47 ? 20.401 2.616 5.315 1.00 12.51 44 VAL B CA 1
ATOM 2686 C C . VAL B 1 47 ? 18.941 2.126 5.424 1.00 12.34 44 VAL B C 1
ATOM 2687 O O . VAL B 1 47 ? 18.585 1.118 4.830 1.00 14.23 44 VAL B O 1
ATOM 2691 N N . THR B 1 48 ? 18.101 2.857 6.148 1.00 17.01 45 THR B N 1
ATOM 2692 C CA . THR B 1 48 ? 16.684 2.507 6.266 1.00 15.86 45 THR B CA 1
ATOM 2693 C C . THR B 1 48 ? 15.986 2.703 4.925 1.00 13.70 45 THR B C 1
ATOM 2694 O O . THR B 1 48 ? 15.262 1.819 4.460 1.00 14.42 45 THR B O 1
ATOM 2698 N N . TYR B 1 49 ? 16.229 3.856 4.299 1.00 17.09 46 TYR B N 1
ATOM 2699 C CA . TYR B 1 49 ? 15.740 4.103 2.933 1.00 15.39 46 TYR B CA 1
ATOM 2700 C C . TYR B 1 49 ? 16.230 3.028 1.971 1.00 13.22 46 TYR B C 1
ATOM 2701 O O . TYR B 1 49 ? 15.439 2.473 1.208 1.00 18.14 46 TYR B O 1
ATOM 2710 N N . ASN B 1 50 ? 17.525 2.727 2.018 1.00 15.51 47 ASN B N 1
ATOM 2711 C CA . ASN B 1 50 ? 18.119 1.732 1.118 1.00 15.74 47 ASN B CA 1
ATOM 2712 C C . ASN B 1 50 ? 17.484 0.343 1.275 1.00 14.85 47 ASN B C 1
ATOM 2713 O O . ASN B 1 50 ? 17.253 -0.348 0.276 1.00 17.11 47 ASN B O 1
ATOM 2718 N N . ALA B 1 51 ? 17.202 -0.056 2.519 1.00 12.35 48 ALA B N 1
ATOM 2719 C CA . ALA B 1 51 ? 16.546 -1.340 2.783 1.00 11.04 48 ALA B CA 1
ATOM 2720 C C . ALA B 1 51 ? 15.141 -1.397 2.192 1.00 12.41 48 ALA B C 1
ATOM 2721 O O . ALA B 1 51 ? 14.767 -2.379 1.577 1.00 16.41 48 ALA B O 1
ATOM 2723 N N . ARG B 1 52 ? 14.378 -0.331 2.390 1.00 12.30 49 ARG B N 1
ATOM 2724 C CA . ARG B 1 52 ? 13.003 -0.250 1.864 1.00 14.74 49 ARG B CA 1
ATOM 2725 C C . ARG B 1 52 ? 12.992 -0.231 0.339 1.00 16.34 49 ARG B C 1
ATOM 2726 O O . ARG B 1 52 ? 12.196 -0.920 -0.276 1.00 22.97 49 ARG B O 1
ATOM 2734 N N . ALA B 1 53 ? 13.909 0.534 -0.259 1.00 18.04 50 ALA B N 1
ATOM 2735 C CA . ALA B 1 53 ? 13.995 0.624 -1.717 1.00 18.08 50 ALA B CA 1
ATOM 2736 C C . ALA B 1 53 ? 14.464 -0.669 -2.370 1.00 18.13 50 ALA B C 1
ATOM 2737 O O . ALA B 1 53 ? 14.011 -1.002 -3.463 1.00 19.50 50 ALA B O 1
ATOM 2739 N N . THR B 1 54 ? 15.355 -1.404 -1.693 1.00 17.34 51 THR B N 1
ATOM 2740 C CA . THR B 1 54 ? 15.798 -2.706 -2.165 1.00 17.27 51 THR B CA 1
ATOM 2741 C C . THR B 1 54 ? 14.650 -3.695 -2.155 1.00 19.29 51 THR B C 1
ATOM 2742 O O . THR B 1 54 ? 14.441 -4.421 -3.113 1.00 17.33 51 THR B O 1
ATOM 2746 N N . LEU B 1 55 ? 13.912 -3.734 -1.061 1.00 20.13 52 LEU B N 1
ATOM 2747 C CA . LEU B 1 55 ? 12.709 -4.572 -0.969 1.00 19.40 52 LEU B CA 1
ATOM 2748 C C . LEU B 1 55 ? 11.696 -4.221 -2.071 1.00 19.44 52 LEU B C 1
ATOM 2749 O O . LEU B 1 55 ? 11.102 -5.127 -2.673 1.00 17.95 52 LEU B O 1
ATOM 2754 N N . GLU B 1 56 ? 11.505 -2.921 -2.320 1.00 19.02 53 GLU B N 1
ATOM 2755 C CA . GLU B 1 56 ? 10.623 -2.475 -3.407 1.00 20.91 53 GLU B CA 1
ATOM 2756 C C . GLU B 1 56 ? 11.116 -3.031 -4.756 1.00 20.73 53 GLU B C 1
ATOM 2757 O O . GLU B 1 56 ? 10.331 -3.616 -5.497 1.00 19.78 53 GLU B O 1
ATOM 2763 N N . MET B 1 57 ? 12.421 -2.899 -5.029 1.00 24.56 54 MET B N 1
ATOM 2764 C CA . MET B 1 57 ? 13.031 -3.433 -6.262 1.00 22.40 54 MET B CA 1
ATOM 2765 C C . MET B 1 57 ? 12.742 -4.919 -6.464 1.00 27.04 54 MET B C 1
ATOM 2766 O O . MET B 1 57 ? 12.539 -5.353 -7.590 1.00 21.38 54 MET B O 1
ATOM 2771 N N . ALA B 1 58 ? 12.711 -5.685 -5.370 1.00 20.12 55 ALA B N 1
ATOM 2772 C CA . ALA B 1 58 ? 12.448 -7.110 -5.425 1.00 21.87 55 ALA B CA 1
ATOM 2773 C C . ALA B 1 58 ? 10.976 -7.474 -5.238 1.00 25.00 55 ALA B C 1
ATOM 2774 O O . ALA B 1 58 ? 10.660 -8.638 -4.974 1.00 31.37 55 ALA B O 1
ATOM 2776 N N . HIS B 1 59 ? 10.070 -6.501 -5.383 1.00 25.09 56 HIS B N 1
ATOM 2777 C CA . HIS B 1 59 ? 8.628 -6.716 -5.251 1.00 26.46 56 HIS B CA 1
ATOM 2778 C C . HIS B 1 59 ? 8.237 -7.385 -3.926 1.00 33.45 56 HIS B C 1
ATOM 2779 O O . HIS B 1 59 ? 7.320 -8.210 -3.870 1.00 30.15 56 HIS B O 1
ATOM 2786 N N . ALA B 1 60 ? 8.935 -7.004 -2.850 1.00 21.81 57 ALA B N 1
ATOM 2787 C CA . ALA B 1 60 ? 8.689 -7.541 -1.532 1.00 19.18 57 ALA B CA 1
ATOM 2788 C C . ALA B 1 60 ? 8.107 -6.430 -0.636 1.00 25.00 57 ALA B C 1
ATOM 2789 O O . ALA B 1 60 ? 8.631 -6.138 0.472 1.00 26.34 57 ALA B O 1
ATOM 2791 N N . THR B 1 61 ? 7.020 -5.837 -1.118 1.00 24.71 58 THR B N 1
ATOM 2792 C CA . THR B 1 61 ? 6.298 -4.761 -0.424 1.00 27.07 58 THR B CA 1
ATOM 2793 C C . THR B 1 61 ? 5.488 -5.272 0.795 1.00 20.31 58 THR B C 1
ATOM 2794 O O . THR B 1 61 ? 4.981 -4.476 1.569 1.00 22.37 58 THR B O 1
ATOM 2798 N N . ASN B 1 62 ? 5.352 -6.586 0.927 1.00 18.19 59 ASN B N 1
ATOM 2799 C CA . ASN B 1 62 ? 4.758 -7.208 2.109 1.00 19.52 59 ASN B CA 1
ATOM 2800 C C . ASN B 1 62 ? 5.713 -7.367 3.309 1.00 19.73 59 ASN B C 1
ATOM 2801 O O . ASN B 1 62 ? 5.266 -7.790 4.380 1.00 25.02 59 ASN B O 1
ATOM 2806 N N . ILE B 1 63 ? 7.003 -7.051 3.139 1.00 18.45 60 ILE B N 1
ATOM 2807 C CA . ILE B 1 63 ? 7.997 -7.262 4.196 1.00 17.18 60 ILE B CA 1
ATOM 2808 C C . ILE B 1 63 ? 8.106 -5.993 5.070 1.00 17.42 60 ILE B C 1
ATOM 2809 O O . ILE B 1 63 ? 8.456 -4.932 4.563 1.00 20.57 60 ILE B O 1
ATOM 2814 N N . PRO B 1 64 ? 7.849 -6.108 6.384 1.00 15.25 61 PRO B N 1
ATOM 2815 C CA . PRO B 1 64 ? 8.010 -4.938 7.254 1.00 19.17 61 PRO B CA 1
ATOM 2816 C C . PRO B 1 64 ? 9.463 -4.480 7.377 1.00 16.68 61 PRO B C 1
ATOM 2817 O O . PRO B 1 64 ? 10.391 -5.306 7.314 1.00 17.07 61 PRO B O 1
ATOM 2821 N N . VAL B 1 65 ? 9.635 -3.166 7.500 1.00 21.70 62 VAL B N 1
ATOM 2822 C CA . VAL B 1 65 ? 10.908 -2.559 7.843 1.00 17.05 62 VAL B CA 1
ATOM 2823 C C . VAL B 1 65 ? 10.693 -1.685 9.072 1.00 19.48 62 VAL B C 1
ATOM 2824 O O . VAL B 1 65 ? 9.761 -0.869 9.102 1.00 24.06 62 VAL B O 1
ATOM 2828 N N . HIS B 1 66 ? 11.531 -1.893 10.088 1.00 14.13 63 HIS B N 1
ATOM 2829 C CA . HIS B 1 66 ? 11.560 -1.018 11.262 1.00 14.01 63 HIS B CA 1
ATOM 2830 C C . HIS B 1 66 ? 12.960 -0.458 11.456 1.00 14.88 63 HIS B C 1
ATOM 2831 O O . HIS B 1 66 ? 13.952 -1.191 11.383 1.00 12.57 63 HIS B O 1
ATOM 2838 N N . ALA B 1 67 ? 13.044 0.849 11.690 1.00 14.76 64 ALA B N 1
ATOM 2839 C CA . ALA B 1 67 ? 14.317 1.509 11.959 1.00 13.28 64 ALA B CA 1
ATOM 2840 C C . ALA B 1 67 ? 14.674 1.324 13.421 1.00 12.28 64 ALA B C 1
ATOM 2841 O O . ALA B 1 67 ? 13.803 1.438 14.308 1.00 12.91 64 ALA B O 1
ATOM 2843 N N . GLY B 1 68 ? 15.949 1.045 13.675 1.00 10.70 65 GLY B N 1
ATOM 2844 C CA . GLY B 1 68 ? 16.439 0.841 15.030 1.00 13.05 65 GLY B CA 1
ATOM 2845 C C . GLY B 1 68 ? 17.341 1.950 15.540 1.00 13.18 65 GLY B C 1
ATOM 2846 O O . GLY B 1 68 ? 17.081 3.148 15.304 1.00 13.33 65 GLY B O 1
ATOM 2847 N N . CYS B 1 69 ? 18.407 1.538 16.246 1.00 11.71 66 CYS B N 1
ATOM 2848 C CA . CYS B 1 69 ? 19.359 2.469 16.876 1.00 11.85 66 CYS B CA 1
ATOM 2849 C C . CYS B 1 69 ? 20.170 3.221 15.833 1.00 13.27 66 CYS B C 1
ATOM 2850 O O . CYS B 1 69 ? 20.491 2.676 14.773 1.00 14.75 66 CYS B O 1
ATOM 2853 N N . ASP B 1 70 ? 20.475 4.477 16.127 1.00 12.91 67 ASP B N 1
ATOM 2854 C CA . ASP B 1 70 ? 21.193 5.366 15.196 1.00 14.96 67 ASP B CA 1
ATOM 2855 C C . ASP B 1 70 ? 22.656 5.561 15.598 1.00 13.22 67 ASP B C 1
ATOM 2856 O O . ASP B 1 70 ? 23.404 6.270 14.904 1.00 19.38 67 ASP B O 1
ATOM 2861 N N . ARG B 1 71 ? 23.086 4.929 16.688 1.00 12.56 68 ARG B N 1
ATOM 2862 C CA . ARG B 1 71 ? 24.476 5.093 17.162 1.00 12.14 68 ARG B CA 1
ATOM 2863 C C . ARG B 1 71 ? 24.852 3.929 18.051 1.00 11.31 68 ARG B C 1
ATOM 2864 O O . ARG B 1 71 ? 23.972 3.201 18.492 1.00 9.62 68 ARG B O 1
ATOM 2872 N N . PRO B 1 72 ? 26.155 3.751 18.332 1.00 11.46 69 PRO B N 1
ATOM 2873 C CA . PRO B 1 72 ? 26.551 2.675 19.248 1.00 10.66 69 PRO B CA 1
ATOM 2874 C C . PRO B 1 72 ? 26.018 2.829 20.686 1.00 13.07 69 PRO B C 1
ATOM 2875 O O . PRO B 1 72 ? 25.636 3.924 21.097 1.00 9.93 69 PRO B O 1
ATOM 2879 N N . MET B 1 73 ? 25.976 1.724 21.429 1.00 16.39 70 MET B N 1
ATOM 2880 C CA . MET B 1 73 ? 25.515 1.743 22.834 1.00 20.50 70 MET B CA 1
ATOM 2881 C C . MET B 1 73 ? 26.284 2.737 23.664 1.00 18.16 70 MET B C 1
ATOM 2882 O O . MET B 1 73 ? 25.676 3.556 24.317 1.00 24.36 70 MET B O 1
ATOM 2887 N N . ILE B 1 74 ? 27.620 2.651 23.615 1.00 16.87 71 ILE B N 1
ATOM 2888 C CA . ILE B 1 74 ? 28.478 3.457 24.465 1.00 19.72 71 ILE B CA 1
ATOM 2889 C C . ILE B 1 74 ? 29.361 4.447 23.730 1.00 26.30 71 ILE B C 1
ATOM 2890 O O . ILE B 1 74 ? 29.441 5.601 24.126 1.00 30.41 71 ILE B O 1
ATOM 2895 N N . ARG B 1 75 ? 30.056 4.011 22.687 1.00 24.66 72 ARG B N 1
ATOM 2896 C CA . ARG B 1 75 ? 31.036 4.884 22.081 1.00 26.32 72 ARG B CA 1
ATOM 2897 C C . ARG B 1 75 ? 30.396 5.848 21.099 1.00 22.53 72 ARG B C 1
ATOM 2898 O O . ARG B 1 75 ? 29.259 5.630 20.692 1.00 12.46 72 ARG B O 1
ATOM 2906 N N . PRO B 1 76 ? 31.104 6.952 20.775 1.00 26.77 73 PRO B N 1
ATOM 2907 C CA . PRO B 1 76 ? 30.421 7.982 20.000 1.00 34.67 73 PRO B CA 1
ATOM 2908 C C . PRO B 1 76 ? 30.235 7.595 18.552 1.00 24.14 73 PRO B C 1
ATOM 2909 O O . PRO B 1 76 ? 30.969 6.755 18.021 1.00 31.50 73 PRO B O 1
ATOM 2913 N N . LEU B 1 77 ? 29.223 8.202 17.958 1.00 25.02 74 LEU B N 1
ATOM 2914 C CA . LEU B 1 77 ? 28.860 8.003 16.560 1.00 32.39 74 LEU B CA 1
ATOM 2915 C C . LEU B 1 77 ? 29.950 8.575 15.664 1.00 31.77 74 LEU B C 1
ATOM 2916 O O . LEU B 1 77 ? 30.306 9.732 15.804 1.00 30.04 74 LEU B O 1
ATOM 2921 N N . GLU B 1 78 ? 30.451 7.743 14.744 1.00 34.20 75 GLU B N 1
ATOM 2922 C CA . GLU B 1 78 ? 31.537 8.083 13.811 1.00 48.45 75 GLU B CA 1
ATOM 2923 C C . GLU B 1 78 ? 31.143 7.743 12.352 1.00 49.79 75 GLU B C 1
ATOM 2924 O O . GLU B 1 78 ? 31.645 6.783 11.771 1.00 36.32 75 GLU B O 1
ATOM 2930 N N . VAL B 1 79 ? 30.236 8.533 11.786 1.00 44.44 76 VAL B N 1
ATOM 2931 C CA . VAL B 1 79 ? 29.683 8.300 10.439 1.00 58.48 76 VAL B CA 1
ATOM 2932 C C . VAL B 1 79 ? 29.960 9.550 9.584 1.00 53.98 76 VAL B C 1
ATOM 2933 O O . VAL B 1 79 ? 29.974 10.663 10.111 1.00 61.05 76 VAL B O 1
ATOM 2937 N N . ALA B 1 80 ? 30.223 9.353 8.289 1.00 54.32 77 ALA B N 1
ATOM 2938 C CA . ALA B 1 80 ? 30.635 10.461 7.401 1.00 63.29 77 ALA B CA 1
ATOM 2939 C C . ALA B 1 80 ? 29.491 11.470 7.204 1.00 82.37 77 ALA B C 1
ATOM 2940 O O . ALA B 1 80 ? 28.319 11.119 7.353 1.00 56.65 77 ALA B O 1
ATOM 2942 N N . ALA B 1 81 ? 29.838 12.723 6.906 1.00 92.33 78 ALA B N 1
ATOM 2943 C CA . ALA B 1 81 ? 28.839 13.794 6.768 1.00 83.55 78 ALA B CA 1
ATOM 2944 C C . ALA B 1 81 ? 27.938 13.531 5.563 1.00 87.67 78 ALA B C 1
ATOM 2945 O O . ALA B 1 81 ? 28.421 13.049 4.535 1.00 57.25 78 ALA B O 1
ATOM 2947 N N . ALA B 1 82 ? 26.640 13.817 5.715 1.00 96.46 79 ALA B N 1
ATOM 2948 C CA . ALA B 1 82 ? 25.644 13.572 4.652 1.00 77.00 79 ALA B CA 1
ATOM 2949 C C . ALA B 1 82 ? 25.893 14.497 3.458 1.00 62.33 79 ALA B C 1
ATOM 2950 O O . ALA B 1 82 ? 26.359 15.616 3.636 1.00 47.83 79 ALA B O 1
ATOM 2952 N N . VAL B 1 83 ? 25.582 14.001 2.259 1.00 69.29 80 VAL B N 1
ATOM 2953 C CA . VAL B 1 83 ? 25.707 14.732 0.983 1.00 66.22 80 VAL B CA 1
ATOM 2954 C C . VAL B 1 83 ? 24.289 14.869 0.404 1.00 54.26 80 VAL B C 1
ATOM 2955 O O . VAL B 1 83 ? 23.534 13.876 0.309 1.00 57.08 80 VAL B O 1
ATOM 2959 N N . HIS B 1 84 ? 23.931 16.082 -0.026 1.00 72.36 81 HIS B N 1
ATOM 2960 C CA . HIS B 1 84 ? 22.555 16.368 -0.480 1.00 89.21 81 HIS B CA 1
ATOM 2961 C C . HIS B 1 84 ? 22.076 15.678 -1.772 1.00 77.32 81 HIS B C 1
ATOM 2962 O O . HIS B 1 84 ? 20.867 15.562 -1.966 1.00 67.71 81 HIS B O 1
ATOM 2969 N N . GLY B 1 85 ? 22.992 15.241 -2.641 1.00 71.51 82 GLY B N 1
ATOM 2970 C CA . GLY B 1 85 ? 22.631 14.478 -3.847 1.00 36.25 82 GLY B CA 1
ATOM 2971 C C . GLY B 1 85 ? 22.894 12.991 -3.707 1.00 45.75 82 GLY B C 1
ATOM 2972 O O . GLY B 1 85 ? 23.263 12.306 -4.684 1.00 28.31 82 GLY B O 1
ATOM 2973 N N . GLU B 1 86 ? 22.711 12.469 -2.495 1.00 42.92 83 GLU B N 1
ATOM 2974 C CA . GLU B 1 86 ? 22.731 11.041 -2.263 1.00 37.24 83 GLU B CA 1
ATOM 2975 C C . GLU B 1 86 ? 21.407 10.622 -1.632 1.00 41.94 83 GLU B C 1
ATOM 2976 O O . GLU B 1 86 ? 20.972 11.151 -0.619 1.00 41.56 83 GLU B O 1
ATOM 2982 N N . THR B 1 87 ? 20.742 9.732 -2.357 1.00 26.83 84 THR B N 1
ATOM 2983 C CA . THR B 1 87 ? 19.747 8.833 -1.840 1.00 24.02 84 THR B CA 1
ATOM 2984 C C . THR B 1 87 ? 20.027 7.502 -2.539 1.00 20.70 84 THR B C 1
ATOM 2985 O O . THR B 1 87 ? 20.580 7.437 -3.656 1.00 21.74 84 THR B O 1
ATOM 2989 N N . GLY B 1 88 ? 19.689 6.427 -1.874 1.00 17.14 85 GLY B N 1
ATOM 2990 C CA . GLY B 1 88 ? 19.875 5.133 -2.476 1.00 16.76 85 GLY B CA 1
ATOM 2991 C C . GLY B 1 88 ? 21.313 4.625 -2.349 1.00 18.06 85 GLY B C 1
ATOM 2992 O O . GLY B 1 88 ? 22.125 5.120 -1.595 1.00 18.31 85 GLY B O 1
ATOM 2993 N N . LEU B 1 89 ? 21.579 3.579 -3.104 1.00 20.13 86 LEU B N 1
ATOM 2994 C CA . LEU B 1 89 ? 22.860 2.892 -3.093 1.00 13.70 86 LEU B CA 1
ATOM 2995 C C . LEU B 1 89 ? 23.669 3.415 -4.259 1.00 19.18 86 LEU B C 1
ATOM 2996 O O . LEU B 1 89 ? 23.172 3.464 -5.388 1.00 18.24 86 LEU B O 1
ATOM 3001 N N . ASP B 1 90 ? 24.904 3.777 -3.973 1.00 13.36 87 ASP B N 1
ATOM 3002 C CA . ASP B 1 90 ? 25.839 4.315 -4.949 1.00 18.91 87 ASP B CA 1
ATOM 3003 C C . ASP B 1 90 ? 25.980 3.380 -6.170 1.00 18.86 87 ASP B C 1
ATOM 3004 O O . ASP B 1 90 ? 26.079 2.145 -6.017 1.00 20.10 87 ASP B O 1
ATOM 3009 N N . GLY B 1 91 ? 25.919 3.956 -7.375 1.00 15.21 88 GLY B N 1
ATOM 3010 C CA . GLY B 1 91 ? 26.186 3.202 -8.601 1.00 15.72 88 GLY B CA 1
ATOM 3011 C C . GLY B 1 91 ? 25.002 2.484 -9.217 1.00 17.65 88 GLY B C 1
ATOM 3012 O O . GLY B 1 91 ? 25.110 1.969 -10.338 1.00 20.12 88 GLY B O 1
ATOM 3013 N N . VAL B 1 92 ? 23.868 2.437 -8.524 1.00 15.74 89 VAL B N 1
ATOM 3014 C CA . VAL B 1 92 ? 22.644 1.786 -9.027 1.00 17.13 89 VAL B CA 1
ATOM 3015 C C . VAL B 1 92 ? 21.433 2.658 -8.740 1.00 15.01 89 VAL B C 1
ATOM 3016 O O . VAL B 1 92 ? 21.548 3.644 -7.991 1.00 16.97 89 VAL B O 1
ATOM 3020 N N . THR B 1 93 ? 20.292 2.326 -9.329 1.00 16.85 90 THR B N 1
ATOM 3021 C CA . THR B 1 93 ? 19.048 3.081 -9.133 1.00 19.06 90 THR B CA 1
ATOM 3022 C C . THR B 1 93 ? 18.002 2.145 -8.556 1.00 25.78 90 THR B C 1
ATOM 3023 O O . THR B 1 93 ? 17.862 1.010 -9.023 1.00 25.81 90 THR B O 1
ATOM 3027 N N . LEU B 1 94 ? 17.244 2.629 -7.579 1.00 18.47 91 LEU B N 1
ATOM 3028 C CA . LEU B 1 94 ? 16.199 1.830 -6.956 1.00 19.83 91 LEU B CA 1
ATOM 3029 C C . LEU B 1 94 ? 14.893 2.601 -7.060 1.00 15.73 91 LEU B C 1
ATOM 3030 O O . LEU B 1 94 ? 14.912 3.821 -6.883 1.00 14.97 91 LEU B O 1
ATOM 3035 N N . PRO B 1 95 ? 13.762 1.923 -7.290 1.00 18.78 92 PRO B N 1
ATOM 3036 C CA . PRO B 1 95 ? 12.464 2.612 -7.229 1.00 17.68 92 PRO B CA 1
ATOM 3037 C C . PRO B 1 95 ? 12.169 3.142 -5.814 1.00 22.37 92 PRO B C 1
ATOM 3038 O O . PRO B 1 95 ? 12.679 2.600 -4.814 1.00 19.48 92 PRO B O 1
ATOM 3042 N N . GLU B 1 96 ? 11.387 4.210 -5.742 1.00 21.67 93 GLU B N 1
ATOM 3043 C CA . GLU B 1 96 ? 10.940 4.764 -4.472 1.00 25.78 93 GLU B CA 1
ATOM 3044 C C . GLU B 1 96 ? 10.043 3.730 -3.765 1.00 28.00 93 GLU B C 1
ATOM 3045 O O . GLU B 1 96 ? 9.225 3.085 -4.429 1.00 22.06 93 GLU B O 1
ATOM 3051 N N . PRO B 1 97 ? 10.223 3.538 -2.450 1.00 23.56 94 PRO B N 1
ATOM 3052 C CA . PRO B 1 97 ? 9.375 2.554 -1.765 1.00 24.49 94 PRO B CA 1
ATOM 3053 C C . PRO B 1 97 ? 7.905 2.933 -1.782 1.00 20.49 94 PRO B C 1
ATOM 3054 O O . PRO B 1 97 ? 7.581 4.072 -1.545 1.00 21.81 94 PRO B O 1
ATOM 3058 N N . THR B 1 98 ? 7.035 1.984 -2.048 1.00 23.51 95 THR B N 1
ATOM 3059 C CA . THR B 1 98 ? 5.587 2.231 -2.030 1.00 25.35 95 THR B CA 1
ATOM 3060 C C . THR B 1 98 ? 5.012 1.947 -0.638 1.00 29.88 95 THR B C 1
ATOM 3061 O O . THR B 1 98 ? 4.007 2.544 -0.258 1.00 31.05 95 THR B O 1
ATOM 3065 N N . ARG B 1 99 ? 5.643 1.054 0.136 1.00 28.66 96 ARG B N 1
ATOM 3066 C CA . ARG B 1 99 ? 5.220 0.770 1.504 1.00 26.89 96 ARG B CA 1
ATOM 3067 C C . ARG B 1 99 ? 5.861 1.773 2.466 1.00 21.09 96 ARG B C 1
ATOM 3068 O O . ARG B 1 99 ? 7.084 1.903 2.480 1.00 22.41 96 ARG B O 1
ATOM 3076 N N . PRO B 1 100 ? 5.038 2.459 3.284 1.00 22.22 97 PRO B N 1
ATOM 3077 C CA . PRO B 1 100 ? 5.665 3.382 4.253 1.00 22.74 97 PRO B CA 1
ATOM 3078 C C . PRO B 1 100 ? 6.488 2.629 5.302 1.00 19.27 97 PRO B C 1
ATOM 3079 O O . PRO B 1 100 ? 6.231 1.441 5.557 1.00 20.37 97 PRO B O 1
ATOM 3083 N N . LEU B 1 101 ? 7.508 3.283 5.859 1.00 21.78 98 LEU B N 1
ATOM 3084 C CA . LEU B 1 101 ? 8.282 2.720 6.965 1.00 22.22 98 LEU B CA 1
ATOM 3085 C C . LEU B 1 101 ? 7.309 2.333 8.065 1.00 22.17 98 LEU B C 1
ATOM 3086 O O . LEU B 1 101 ? 6.454 3.124 8.424 1.00 19.73 98 LEU B O 1
ATOM 3091 N N . ASP B 1 102 ? 7.417 1.110 8.580 1.00 21.23 99 ASP B N 1
ATOM 3092 C CA . ASP B 1 102 ? 6.494 0.651 9.631 1.00 23.18 99 ASP B CA 1
ATOM 3093 C C . ASP B 1 102 ? 6.830 1.359 10.930 1.00 25.24 99 ASP B C 1
ATOM 3094 O O . ASP B 1 102 ? 7.988 1.685 11.192 1.00 23.54 99 ASP B O 1
ATOM 3099 N N . GLU B 1 103 ? 5.814 1.617 11.738 1.00 26.95 100 GLU B N 1
ATOM 3100 C CA . GLU B 1 103 ? 6.011 2.415 12.947 1.00 34.31 100 GLU B CA 1
ATOM 3101 C C . GLU B 1 103 ? 6.559 1.547 14.075 1.00 17.74 100 GLU B C 1
ATOM 3102 O O . GLU B 1 103 ? 6.257 0.371 14.173 1.00 19.94 100 GLU B O 1
ATOM 3108 N N . GLY B 1 104 ? 7.365 2.170 14.915 1.00 16.31 101 GLY B N 1
ATOM 3109 C CA . GLY B 1 104 ? 7.869 1.539 16.128 1.00 19.07 101 GLY B CA 1
ATOM 3110 C C . GLY B 1 104 ? 9.357 1.246 15.968 1.00 15.48 101 GLY B C 1
ATOM 3111 O O . GLY B 1 104 ? 9.857 1.051 14.851 1.00 13.17 101 GLY B O 1
ATOM 3112 N N . HIS B 1 105 ? 10.053 1.228 17.095 1.00 15.77 102 HIS B N 1
ATOM 3113 C CA . HIS B 1 105 ? 11.488 0.966 17.097 1.00 16.44 102 HIS B CA 1
ATOM 3114 C C . HIS B 1 105 ? 11.770 -0.502 16.798 1.00 15.39 102 HIS B C 1
ATOM 3115 O O . HIS B 1 105 ? 11.099 -1.402 17.299 1.00 14.30 102 HIS B O 1
ATOM 3122 N N . ALA B 1 106 ? 12.794 -0.742 15.991 1.00 18.71 103 ALA B N 1
ATOM 3123 C CA . ALA B 1 106 ? 13.210 -2.107 15.662 1.00 15.82 103 ALA B CA 1
ATOM 3124 C C . ALA B 1 106 ? 13.439 -2.971 16.891 1.00 10.32 103 ALA B C 1
ATOM 3125 O O . ALA B 1 106 ? 13.102 -4.131 16.879 1.00 13.47 103 ALA B O 1
ATOM 3127 N N . VAL B 1 107 ? 14.039 -2.407 17.934 1.00 10.49 104 VAL B N 1
ATOM 3128 C CA . VAL B 1 107 ? 14.336 -3.169 19.151 1.00 12.98 104 VAL B CA 1
ATOM 3129 C C . VAL B 1 107 ? 13.026 -3.708 19.767 1.00 14.24 104 VAL B C 1
ATOM 3130 O O . VAL B 1 107 ? 12.937 -4.884 20.110 1.00 17.31 104 VAL B O 1
ATOM 3134 N N . ASN B 1 108 ? 12.017 -2.851 19.880 1.00 13.11 105 ASN B N 1
ATOM 3135 C CA . ASN B 1 108 ? 10.716 -3.287 20.397 1.00 12.71 105 ASN B CA 1
ATOM 3136 C C . ASN B 1 108 ? 10.016 -4.290 19.446 1.00 13.14 105 ASN B C 1
ATOM 3137 O O . ASN B 1 108 ? 9.385 -5.247 19.903 1.00 13.73 105 ASN B O 1
ATOM 3142 N N . TRP B 1 109 ? 10.140 -4.077 18.137 1.00 13.35 106 TRP B N 1
ATOM 3143 C CA . TRP B 1 109 ? 9.570 -5.009 17.164 1.00 17.09 106 TRP B CA 1
ATOM 3144 C C . TRP B 1 109 ? 10.256 -6.386 17.232 1.00 15.64 106 TRP B C 1
ATOM 3145 O O . TRP B 1 109 ? 9.578 -7.407 17.158 1.00 13.51 106 TRP B O 1
ATOM 3156 N N . ILE B 1 110 ? 11.592 -6.409 17.334 1.00 11.55 107 ILE B N 1
ATOM 3157 C CA . ILE B 1 110 ? 12.312 -7.658 17.479 1.00 12.62 107 ILE B CA 1
ATOM 3158 C C . ILE B 1 110 ? 11.814 -8.398 18.727 1.00 12.46 107 ILE B C 1
ATOM 3159 O O . ILE B 1 110 ? 11.531 -9.597 18.653 1.00 12.75 107 ILE B O 1
ATOM 3164 N N . ILE B 1 111 ? 11.691 -7.665 19.847 1.00 13.76 108 ILE B N 1
ATOM 3165 C CA . ILE B 1 111 ? 11.219 -8.251 21.099 1.00 15.76 108 ILE B CA 1
ATOM 3166 C C . ILE B 1 111 ? 9.784 -8.781 20.944 1.00 12.67 108 ILE B C 1
ATOM 3167 O O . ILE B 1 111 ? 9.519 -9.931 21.263 1.00 11.83 108 ILE B O 1
ATOM 3172 N N . ASP B 1 112 ? 8.871 -7.947 20.459 1.00 16.28 109 ASP B N 1
ATOM 3173 C CA . ASP B 1 112 ? 7.450 -8.358 20.375 1.00 20.01 109 ASP B CA 1
ATOM 3174 C C . ASP B 1 112 ? 7.288 -9.573 19.473 1.00 18.04 109 ASP B C 1
ATOM 3175 O O . ASP B 1 112 ? 6.555 -10.496 19.814 1.00 18.87 109 ASP B O 1
ATOM 3180 N N . THR B 1 113 ? 8.036 -9.588 18.362 1.00 19.79 110 THR B N 1
ATOM 3181 C CA . THR B 1 113 ? 8.013 -10.695 17.413 1.00 13.49 110 THR B CA 1
ATOM 3182 C C . THR B 1 113 ? 8.496 -12.008 18.021 1.00 14.63 110 THR B C 1
ATOM 3183 O O . THR B 1 113 ? 7.833 -13.039 17.871 1.00 15.57 110 THR B O 1
ATOM 3187 N N . ILE B 1 114 ? 9.632 -11.973 18.715 1.00 13.37 111 ILE B N 1
ATOM 3188 C CA . ILE B 1 114 ? 10.179 -13.168 19.342 1.00 15.12 111 ILE B CA 1
ATOM 3189 C C . ILE B 1 114 ? 9.262 -13.673 20.483 1.00 17.36 111 ILE B C 1
ATOM 3190 O O . ILE B 1 114 ? 9.081 -14.877 20.651 1.00 18.64 111 ILE B O 1
ATOM 3195 N N . MET B 1 115 ? 8.691 -12.759 21.251 1.00 15.73 112 MET B N 1
ATOM 3196 C CA . MET B 1 115 ? 7.799 -13.141 22.356 1.00 21.91 112 MET B CA 1
ATOM 3197 C C . MET B 1 115 ? 6.434 -13.667 21.877 1.00 25.95 112 MET B C 1
ATOM 3198 O O . MET B 1 115 ? 5.836 -14.485 22.554 1.00 23.77 112 MET B O 1
ATOM 3203 N N . SER B 1 116 ? 5.968 -13.225 20.709 1.00 18.40 113 SER B N 1
ATOM 3204 C CA . SER B 1 116 ? 4.669 -13.665 20.183 1.00 27.28 113 SER B CA 1
ATOM 3205 C C . SER B 1 116 ? 4.737 -14.927 19.317 1.00 29.29 113 SER B C 1
ATOM 3206 O O . SER B 1 116 ? 3.710 -15.514 19.075 1.00 27.32 113 SER B O 1
ATOM 3209 N N . HIS B 1 117 ? 5.923 -15.314 18.839 1.00 25.17 114 HIS B N 1
ATOM 3210 C CA . HIS B 1 117 ? 6.071 -16.523 18.031 1.00 19.45 114 HIS B CA 1
ATOM 3211 C C . HIS B 1 117 ? 6.496 -17.650 18.931 1.00 21.76 114 HIS B C 1
ATOM 3212 O O . HIS B 1 117 ? 6.968 -17.399 20.042 1.00 18.06 114 HIS B O 1
ATOM 3219 N N . GLU B 1 118 ? 6.329 -18.892 18.457 1.00 20.33 115 GLU B N 1
ATOM 3220 C CA . GLU B 1 118 ? 6.697 -20.070 19.255 1.00 23.00 115 GLU B CA 1
ATOM 3221 C C . GLU B 1 118 ? 8.199 -20.081 19.513 1.00 23.45 115 GLU B C 1
ATOM 3222 O O . GLU B 1 118 ? 8.969 -19.666 18.649 1.00 21.42 115 GLU B O 1
ATOM 3228 N N . PRO B 1 119 ? 8.627 -20.556 20.701 1.00 28.08 116 PRO B N 1
ATOM 3229 C CA . PRO B 1 119 ? 10.069 -20.582 20.980 1.00 26.25 116 PRO B CA 1
ATOM 3230 C C . PRO B 1 119 ? 10.815 -21.502 20.020 1.00 27.07 116 PRO B C 1
ATOM 3231 O O . PRO B 1 119 ? 10.235 -22.441 19.492 1.00 22.62 116 PRO B O 1
ATOM 3235 N N . GLY B 1 120 ? 12.077 -21.207 19.765 1.00 18.14 117 GLY B N 1
ATOM 3236 C CA . GLY B 1 120 ? 12.890 -22.007 18.866 1.00 20.99 117 GLY B CA 1
ATOM 3237 C C . GLY B 1 120 ? 12.598 -21.895 17.378 1.00 17.75 117 GLY B C 1
ATOM 3238 O O . GLY B 1 120 ? 13.067 -22.731 16.613 1.00 23.06 117 GLY B O 1
ATOM 3239 N N . THR B 1 121 ? 11.848 -20.882 16.952 1.00 17.05 118 THR B N 1
ATOM 3240 C CA . THR B 1 121 ? 11.478 -20.747 15.528 1.00 22.53 118 THR B CA 1
ATOM 3241 C C . THR B 1 121 ? 12.152 -19.607 14.760 1.00 17.94 118 THR B C 1
ATOM 3242 O O . THR B 1 121 ? 12.272 -19.690 13.544 1.00 19.46 118 THR B O 1
ATOM 3246 N N . ILE B 1 122 ? 12.563 -18.542 15.454 1.00 15.65 119 ILE B N 1
ATOM 3247 C CA . ILE B 1 122 ? 13.141 -17.376 14.791 1.00 15.96 119 ILE B CA 1
ATOM 3248 C C . ILE B 1 122 ? 14.681 -17.397 14.877 1.00 12.87 119 ILE B C 1
ATOM 3249 O O . ILE B 1 122 ? 15.261 -17.627 15.930 1.00 12.03 119 ILE B O 1
ATOM 3254 N N . THR B 1 123 ? 15.320 -17.160 13.740 1.00 15.64 120 THR B N 1
ATOM 3255 C CA . THR B 1 123 ? 16.770 -17.024 13.636 1.00 12.53 120 THR B CA 1
ATOM 3256 C C . THR B 1 123 ? 17.087 -15.550 13.376 1.00 13.67 120 THR B C 1
ATOM 3257 O O . THR B 1 123 ? 16.545 -14.960 12.446 1.00 14.41 120 THR B O 1
ATOM 3261 N N . LEU B 1 124 ? 17.933 -14.957 14.211 1.00 12.44 121 LEU B N 1
ATOM 3262 C CA . LEU B 1 124 ? 18.378 -13.579 14.007 1.00 14.15 121 LEU B CA 1
ATOM 3263 C C . LEU B 1 124 ? 19.583 -13.565 13.088 1.00 12.02 121 LEU B C 1
ATOM 3264 O O . LEU B 1 124 ? 20.528 -14.317 13.309 1.00 12.66 121 LEU B O 1
ATOM 3269 N N . VAL B 1 125 ? 19.564 -12.678 12.095 1.00 11.94 122 VAL B N 1
ATOM 3270 C CA . VAL B 1 125 ? 20.631 -12.564 11.112 1.00 12.00 122 VAL B CA 1
ATOM 3271 C C . VAL B 1 125 ? 21.118 -11.116 11.070 1.00 14.17 122 VAL B C 1
ATOM 3272 O O . VAL B 1 125 ? 20.616 -10.300 10.271 1.00 10.18 122 VAL B O 1
ATOM 3276 N N . PRO B 1 126 ? 22.091 -10.784 11.947 1.00 14.67 123 PRO B N 1
ATOM 3277 C CA . PRO B 1 126 ? 22.645 -9.433 11.950 1.00 13.45 123 PRO B CA 1
ATOM 3278 C C . PRO B 1 126 ? 23.770 -9.311 10.942 1.00 13.43 123 PRO B C 1
ATOM 3279 O O . PRO B 1 126 ? 24.665 -10.154 10.924 1.00 13.36 123 PRO B O 1
ATOM 3283 N N . THR B 1 127 ? 23.716 -8.278 10.104 1.00 10.61 124 THR B N 1
ATOM 3284 C CA . THR B 1 127 ? 24.775 -8.033 9.128 1.00 16.49 124 THR B CA 1
ATOM 3285 C C . THR B 1 127 ? 25.339 -6.611 9.214 1.00 14.24 124 THR B C 1
ATOM 3286 O O . THR B 1 127 ? 26.020 -6.153 8.283 1.00 16.17 124 THR B O 1
ATOM 3290 N N . GLY B 1 128 ? 25.057 -5.929 10.320 1.00 12.31 125 GLY B N 1
ATOM 3291 C CA . GLY B 1 128 ? 25.609 -4.608 10.613 1.00 13.78 125 GLY B CA 1
ATOM 3292 C C . GLY B 1 128 ? 26.199 -4.659 12.020 1.00 11.68 125 GLY B C 1
ATOM 3293 O O . GLY B 1 128 ? 26.361 -5.738 12.571 1.00 9.60 125 GLY B O 1
ATOM 3294 N N . PRO B 1 129 ? 26.488 -3.491 12.609 1.00 12.96 126 PRO B N 1
ATOM 3295 C CA . PRO B 1 129 ? 26.861 -3.455 14.038 1.00 12.00 126 PRO B CA 1
ATOM 3296 C C . PRO B 1 129 ? 25.764 -4.090 14.869 1.00 12.74 126 PRO B C 1
ATOM 3297 O O . PRO B 1 129 ? 24.595 -4.131 14.445 1.00 10.34 126 PRO B O 1
ATOM 3301 N N . LEU B 1 130 ? 26.123 -4.580 16.047 1.00 9.96 127 LEU B N 1
ATOM 3302 C CA . LEU B 1 130 ? 25.223 -5.434 16.812 1.00 9.87 127 LEU B CA 1
ATOM 3303 C C . LEU B 1 130 ? 24.322 -4.706 17.811 1.00 10.38 127 LEU B C 1
ATOM 3304 O O . LEU B 1 130 ? 23.663 -5.346 18.645 1.00 10.01 127 LEU B O 1
ATOM 3309 N N . THR B 1 131 ? 24.248 -3.383 17.672 1.00 9.50 128 THR B N 1
ATOM 3310 C CA . THR B 1 131 ? 23.546 -2.502 18.594 1.00 10.19 128 THR B CA 1
ATOM 3311 C C . THR B 1 131 ? 22.069 -2.866 18.889 1.00 9.31 128 THR B C 1
ATOM 3312 O O . THR B 1 131 ? 21.660 -2.897 20.056 1.00 9.01 128 THR B O 1
ATOM 3316 N N . ASN B 1 132 ? 21.286 -3.129 17.857 1.00 8.45 129 ASN B N 1
ATOM 3317 C CA . ASN B 1 132 ? 19.864 -3.473 18.041 1.00 10.44 129 ASN B CA 1
ATOM 3318 C C . ASN B 1 132 ? 19.726 -4.804 18.784 1.00 14.08 129 ASN B C 1
ATOM 3319 O O . ASN B 1 132 ? 18.841 -4.975 19.626 1.00 10.96 129 ASN B O 1
ATOM 3324 N N . ILE B 1 133 ? 20.624 -5.736 18.478 1.00 13.08 130 ILE B N 1
ATOM 3325 C CA . ILE B 1 133 ? 20.535 -7.070 19.062 1.00 12.85 130 ILE B CA 1
ATOM 3326 C C . ILE B 1 133 ? 20.860 -6.992 20.570 1.00 11.12 130 ILE B C 1
ATOM 3327 O O . ILE B 1 133 ? 20.108 -7.489 21.403 1.00 8.72 130 ILE B O 1
ATOM 3332 N N . ALA B 1 134 ? 21.970 -6.331 20.900 1.00 11.52 131 ALA B N 1
ATOM 3333 C CA . ALA B 1 134 ? 22.352 -6.089 22.294 1.00 12.01 131 ALA B CA 1
ATOM 3334 C C . ALA B 1 134 ? 21.269 -5.348 23.090 1.00 13.17 131 ALA B C 1
ATOM 3335 O O . ALA B 1 134 ? 20.943 -5.721 24.217 1.00 12.19 131 ALA B O 1
ATOM 3337 N N . MET B 1 135 ? 20.709 -4.295 22.497 1.00 14.45 132 MET B N 1
ATOM 3338 C CA . MET B 1 135 ? 19.657 -3.530 23.140 1.00 12.30 132 MET B CA 1
ATOM 3339 C C . MET B 1 135 ? 18.396 -4.385 23.423 1.00 12.28 132 MET B C 1
ATOM 3340 O O . MET B 1 135 ? 17.805 -4.306 24.524 1.00 12.64 132 MET B O 1
ATOM 3345 N N . ALA B 1 136 ? 18.021 -5.226 22.462 1.00 11.02 133 ALA B N 1
ATOM 3346 C CA . ALA B 1 136 ? 16.861 -6.107 22.606 1.00 14.15 133 ALA B CA 1
ATOM 3347 C C . ALA B 1 136 ? 17.048 -7.108 23.751 1.00 17.70 133 ALA B C 1
ATOM 3348 O O . ALA B 1 136 ? 16.148 -7.328 24.562 1.00 17.30 133 ALA B O 1
ATOM 3350 N N . VAL B 1 137 ? 18.232 -7.698 23.788 1.00 16.88 134 VAL B N 1
ATOM 3351 C CA . VAL B 1 137 ? 18.627 -8.618 24.839 1.00 14.86 134 VAL B CA 1
ATOM 3352 C C . VAL B 1 137 ? 18.512 -7.998 26.234 1.00 14.33 134 VAL B C 1
ATOM 3353 O O . VAL B 1 137 ? 18.044 -8.658 27.176 1.00 13.06 134 VAL B O 1
ATOM 3357 N N . ARG B 1 138 ? 18.998 -6.762 26.383 1.00 14.24 135 ARG B N 1
ATOM 3358 C CA . ARG B 1 138 ? 18.969 -6.107 27.690 1.00 14.61 135 ARG B CA 1
ATOM 3359 C C . ARG B 1 138 ? 17.571 -5.643 28.065 1.00 12.71 135 ARG B C 1
ATOM 3360 O O . ARG B 1 138 ? 17.201 -5.705 29.230 1.00 13.98 135 ARG B O 1
ATOM 3368 N N . LEU B 1 139 ? 16.795 -5.193 27.086 1.00 13.96 136 LEU B N 1
ATOM 3369 C CA . LEU B 1 139 ? 15.416 -4.752 27.355 1.00 15.97 136 LEU B CA 1
ATOM 3370 C C . LEU B 1 139 ? 14.461 -5.925 27.638 1.00 13.86 136 LEU B C 1
ATOM 3371 O O . LEU B 1 139 ? 13.502 -5.771 28.381 1.00 15.24 136 LEU B O 1
ATOM 3376 N N . GLU B 1 140 ? 14.714 -7.080 27.037 1.00 17.47 137 GLU B N 1
ATOM 3377 C CA . GLU B 1 140 ? 13.916 -8.289 27.293 1.00 17.71 137 GLU B CA 1
ATOM 3378 C C . GLU B 1 140 ? 14.797 -9.535 27.326 1.00 17.76 137 GLU B C 1
ATOM 3379 O O . GLU B 1 140 ? 14.945 -10.221 26.321 1.00 20.48 137 GLU B O 1
ATOM 3385 N N . PRO B 1 141 ? 15.349 -9.859 28.499 1.00 17.07 138 PRO B N 1
ATOM 3386 C CA . PRO B 1 141 ? 16.203 -11.053 28.594 1.00 17.10 138 PRO B CA 1
ATOM 3387 C C . PRO B 1 141 ? 15.535 -12.375 28.224 1.00 17.95 138 PRO B C 1
ATOM 3388 O O . PRO B 1 141 ? 16.235 -13.338 27.900 1.00 14.67 138 PRO B O 1
ATOM 3392 N N . ARG B 1 142 ? 14.207 -12.432 28.250 1.00 15.02 139 ARG B N 1
ATOM 3393 C CA . ARG B 1 142 ? 13.508 -13.650 27.870 1.00 18.33 139 ARG B CA 1
ATOM 3394 C C . ARG B 1 142 ? 13.607 -14.004 26.392 1.00 17.05 139 ARG B C 1
ATOM 3395 O O . ARG B 1 142 ? 13.295 -15.146 26.042 1.00 18.18 139 ARG B O 1
ATOM 3403 N N . ILE B 1 143 ? 14.052 -13.079 25.532 1.00 13.46 140 ILE B N 1
ATOM 3404 C CA . ILE B 1 143 ? 14.232 -13.437 24.106 1.00 14.80 140 ILE B CA 1
ATOM 3405 C C . ILE B 1 143 ? 15.349 -14.439 23.857 1.00 14.68 140 ILE B C 1
ATOM 3406 O O . ILE B 1 143 ? 15.292 -15.192 22.881 1.00 13.93 140 ILE B O 1
ATOM 3411 N N . VAL B 1 144 ? 16.358 -14.457 24.726 1.00 14.50 141 VAL B N 1
ATOM 3412 C CA . VAL B 1 144 ? 17.597 -15.176 24.433 1.00 17.50 141 VAL B CA 1
ATOM 3413 C C . VAL B 1 144 ? 17.378 -16.689 24.274 1.00 15.61 141 VAL B C 1
ATOM 3414 O O . VAL B 1 144 ? 17.832 -17.282 23.280 1.00 13.92 141 VAL B O 1
ATOM 3418 N N . SER B 1 145 ? 16.691 -17.309 25.231 1.00 17.13 142 SER B N 1
ATOM 3419 C CA . SER B 1 145 ? 16.435 -18.755 25.155 1.00 18.93 142 SER B CA 1
ATOM 3420 C C . SER B 1 145 ? 15.403 -19.090 24.063 1.00 18.16 142 SER B C 1
ATOM 3421 O O . SER B 1 145 ? 15.335 -20.225 23.623 1.00 17.77 142 SER B O 1
ATOM 3424 N N . ARG B 1 146 ? 14.606 -18.106 23.647 1.00 16.69 143 ARG B N 1
ATOM 3425 C CA . ARG B 1 146 ? 13.593 -18.316 22.611 1.00 19.96 143 ARG B CA 1
ATOM 3426 C C . ARG B 1 146 ? 14.130 -18.296 21.170 1.00 18.10 143 ARG B C 1
ATOM 3427 O O . ARG B 1 146 ? 13.513 -18.859 20.280 1.00 18.83 143 ARG B O 1
ATOM 3435 N N . VAL B 1 147 ? 15.267 -17.651 20.955 1.00 16.69 144 VAL B N 1
ATOM 3436 C CA . VAL B 1 147 ? 15.864 -17.528 19.638 1.00 17.16 144 VAL B CA 1
ATOM 3437 C C . VAL B 1 147 ? 16.500 -18.859 19.266 1.00 16.72 144 VAL B C 1
ATOM 3438 O O . VAL B 1 147 ? 17.159 -19.483 20.072 1.00 14.77 144 VAL B O 1
ATOM 3442 N N . LYS B 1 148 ? 16.288 -19.280 18.027 1.00 16.56 145 LYS B N 1
ATOM 3443 C CA . LYS B 1 148 ? 16.835 -20.547 17.542 1.00 20.19 145 LYS B CA 1
ATOM 3444 C C . LYS B 1 148 ? 18.351 -20.459 17.388 1.00 17.90 145 LYS B C 1
ATOM 3445 O O . LYS B 1 148 ? 19.070 -21.328 17.858 1.00 15.05 145 LYS B O 1
ATOM 3451 N N . GLU B 1 149 ? 18.817 -19.384 16.750 1.00 16.50 146 GLU B N 1
ATOM 3452 C CA . GLU B 1 149 ? 20.231 -19.201 16.420 1.00 15.81 146 GLU B CA 1
ATOM 3453 C C . GLU B 1 149 ? 20.462 -17.746 16.029 1.00 14.74 146 GLU B C 1
ATOM 3454 O O . GLU B 1 149 ? 19.531 -17.077 15.565 1.00 13.74 146 GLU B O 1
ATOM 3460 N N . VAL B 1 150 ? 21.689 -17.266 16.218 1.00 13.07 147 VAL B N 1
ATOM 3461 C CA . VAL B 1 150 ? 22.113 -15.984 15.699 1.00 12.29 147 VAL B CA 1
ATOM 3462 C C . VAL B 1 150 ? 23.206 -16.281 14.676 1.00 15.89 147 VAL B C 1
ATOM 3463 O O . VAL B 1 150 ? 24.191 -16.918 15.017 1.00 15.46 147 VAL B O 1
ATOM 3467 N N . VAL B 1 151 ? 23.027 -15.818 13.440 1.00 13.62 148 VAL B N 1
ATOM 3468 C CA . VAL B 1 151 ? 24.034 -15.967 12.395 1.00 16.87 148 VAL B CA 1
ATOM 3469 C C . VAL B 1 151 ? 24.395 -14.571 11.926 1.00 15.78 148 VAL B C 1
ATOM 3470 O O . VAL B 1 151 ? 23.612 -13.933 11.232 1.00 19.18 148 VAL B O 1
ATOM 3474 N N . LEU B 1 152 ? 25.567 -14.095 12.328 1.00 16.52 149 LEU B N 1
ATOM 3475 C CA . LEU B 1 152 ? 25.943 -12.704 12.109 1.00 16.08 149 LEU B CA 1
ATOM 3476 C C . LEU B 1 152 ? 27.124 -12.596 11.170 1.00 14.45 149 LEU B C 1
ATOM 3477 O O . LEU B 1 152 ? 27.996 -13.479 11.181 1.00 10.91 149 LEU B O 1
ATOM 3482 N N . MET B 1 153 ? 27.147 -11.522 10.367 1.00 15.19 150 MET B N 1
ATOM 3483 C CA . MET B 1 153 ? 28.328 -11.179 9.558 1.00 14.19 150 MET B CA 1
ATOM 3484 C C . MET B 1 153 ? 29.107 -10.171 10.365 1.00 13.78 150 MET B C 1
ATOM 3485 O O . MET B 1 153 ? 28.648 -9.063 10.646 1.00 12.26 150 MET B O 1
ATOM 3490 N N . GLY B 1 154 ? 30.305 -10.575 10.746 1.00 12.73 151 GLY B N 1
ATOM 3491 C CA . GLY B 1 154 ? 31.136 -9.788 11.582 1.00 9.29 151 GLY B CA 1
ATOM 3492 C C . GLY B 1 154 ? 32.313 -10.599 12.068 1.00 10.16 151 GLY B C 1
ATOM 3493 O O . GLY B 1 154 ? 32.286 -11.829 12.100 1.00 10.61 151 GLY B O 1
ATOM 3494 N N . GLY B 1 155 ? 33.347 -9.885 12.447 1.00 9.26 152 GLY B N 1
ATOM 3495 C CA . GLY B 1 155 ? 34.517 -10.462 13.064 1.00 9.91 152 GLY B CA 1
ATOM 3496 C C . GLY B 1 155 ? 35.490 -11.120 12.134 1.00 11.54 152 GLY B C 1
ATOM 3497 O O . GLY B 1 155 ? 35.453 -10.957 10.890 1.00 9.34 152 GLY B O 1
ATOM 3498 N N . GLY B 1 156 ? 36.379 -11.868 12.757 1.00 12.36 153 GLY B N 1
ATOM 3499 C CA . GLY B 1 156 ? 37.425 -12.555 12.055 1.00 14.24 153 GLY B CA 1
ATOM 3500 C C . GLY B 1 156 ? 38.352 -13.152 13.085 1.00 14.31 153 GLY B C 1
ATOM 3501 O O . GLY B 1 156 ? 38.808 -12.439 13.988 1.00 13.48 153 GLY B O 1
ATOM 3502 N N . TYR B 1 157 ? 38.610 -14.457 12.983 1.00 13.55 154 TYR B N 1
ATOM 3503 C CA . TYR B 1 157 ? 39.461 -15.117 13.963 1.00 12.89 154 TYR B CA 1
ATOM 3504 C C . TYR B 1 157 ? 40.945 -14.922 13.665 1.00 12.39 154 TYR B C 1
ATOM 3505 O O . TYR B 1 157 ? 41.710 -14.662 14.601 1.00 14.64 154 TYR B O 1
ATOM 3514 N N . HIS B 1 158 ? 41.349 -14.989 12.390 1.00 13.03 155 HIS B N 1
ATOM 3515 C CA . HIS B 1 158 ? 42.763 -14.732 11.986 1.00 13.56 155 HIS B CA 1
ATOM 3516 C C . HIS B 1 158 ? 42.920 -13.608 10.933 1.00 15.15 155 HIS B C 1
ATOM 3517 O O . HIS B 1 158 ? 43.988 -13.470 10.315 1.00 18.53 155 HIS B O 1
ATOM 3524 N N . VAL B 1 159 ? 41.873 -12.820 10.710 1.00 15.51 156 VAL B N 1
ATOM 3525 C CA . VAL B 1 159 ? 41.884 -11.766 9.690 1.00 16.75 156 VAL B CA 1
ATOM 3526 C C . VAL B 1 159 ? 41.163 -10.536 10.230 1.00 14.27 156 VAL B C 1
ATOM 3527 O O . VAL B 1 159 ? 40.078 -10.675 10.793 1.00 13.57 156 VAL B O 1
ATOM 3531 N N . GLY B 1 160 ? 41.748 -9.352 10.032 1.00 12.15 157 GLY B N 1
ATOM 3532 C CA . GLY B 1 160 ? 41.078 -8.070 10.265 1.00 12.01 157 GLY B CA 1
ATOM 3533 C C . GLY B 1 160 ? 41.009 -7.264 8.978 1.00 13.02 157 GLY B C 1
ATOM 3534 O O . GLY B 1 160 ? 41.731 -7.564 8.030 1.00 10.58 157 GLY B O 1
ATOM 3535 N N . ASN B 1 161 ? 40.136 -6.251 8.927 1.00 14.19 158 ASN B N 1
ATOM 3536 C CA . ASN B 1 161 ? 40.155 -5.280 7.814 1.00 13.71 158 ASN B CA 1
ATOM 3537 C C . ASN B 1 161 ? 40.322 -3.844 8.327 1.00 15.41 158 ASN B C 1
ATOM 3538 O O . ASN B 1 161 ? 41.286 -3.166 7.957 1.00 11.98 158 ASN B O 1
ATOM 3543 N N . TRP B 1 162 ? 39.446 -3.393 9.210 1.00 11.56 159 TRP B N 1
ATOM 3544 C CA . TRP B 1 162 ? 39.600 -2.072 9.848 1.00 12.03 159 TRP B CA 1
ATOM 3545 C C . TRP B 1 162 ? 40.937 -1.940 10.571 1.00 14.18 159 TRP B C 1
ATOM 3546 O O . TRP B 1 162 ? 41.553 -0.892 10.523 1.00 15.60 159 TRP B O 1
ATOM 3557 N N . SER B 1 163 ? 41.363 -2.996 11.258 1.00 13.74 160 SER B N 1
ATOM 3558 C CA . SER B 1 163 ? 42.706 -3.059 11.872 1.00 14.25 160 SER B CA 1
ATOM 3559 C C . SER B 1 163 ? 43.327 -4.389 11.474 1.00 16.78 160 SER B C 1
ATOM 3560 O O . SER B 1 163 ? 42.703 -5.197 10.798 1.00 16.43 160 SER B O 1
ATOM 3563 N N . ALA B 1 164 ? 44.546 -4.619 11.938 1.00 14.38 161 ALA B N 1
ATOM 3564 C CA . ALA B 1 164 ? 45.231 -5.886 11.760 1.00 15.37 161 ALA B CA 1
ATOM 3565 C C . ALA B 1 164 ? 44.424 -7.090 12.271 1.00 17.18 161 ALA B C 1
ATOM 3566 O O . ALA B 1 164 ? 44.538 -8.188 11.710 1.00 17.17 161 ALA B O 1
ATOM 3568 N N . VAL B 1 165 ? 43.626 -6.878 13.321 1.00 13.23 162 VAL B N 1
ATOM 3569 C CA . VAL B 1 165 ? 42.906 -7.963 13.972 1.00 14.29 162 VAL B CA 1
ATOM 3570 C C . VAL B 1 165 ? 41.391 -7.819 14.070 1.00 13.12 162 VAL B C 1
ATOM 3571 O O . VAL B 1 165 ? 40.723 -8.788 14.456 1.00 17.08 162 VAL B O 1
ATOM 3575 N N . ALA B 1 166 ? 40.843 -6.649 13.750 1.00 12.44 163 ALA B N 1
ATOM 3576 C CA . ALA B 1 166 ? 39.414 -6.408 13.941 1.00 13.61 163 ALA B CA 1
ATOM 3577 C C . ALA B 1 166 ? 38.695 -6.029 12.675 1.00 13.68 163 ALA B C 1
ATOM 3578 O O . ALA B 1 166 ? 39.290 -5.489 11.738 1.00 12.50 163 ALA B O 1
ATOM 3580 N N . GLU B 1 167 ? 37.387 -6.309 12.691 1.00 14.96 164 GLU B N 1
ATOM 3581 C CA . GLU B 1 167 ? 36.483 -6.104 11.568 1.00 14.28 164 GLU B CA 1
ATOM 3582 C C . GLU B 1 167 ? 35.466 -4.992 11.866 1.00 9.98 164 GLU B C 1
ATOM 3583 O O . GLU B 1 167 ? 35.133 -4.745 13.030 1.00 9.94 164 GLU B O 1
ATOM 3589 N N . PHE B 1 168 ? 34.980 -4.340 10.804 1.00 11.06 165 PHE B N 1
ATOM 3590 C CA . PHE B 1 168 ? 34.181 -3.108 10.924 1.00 14.99 165 PHE B CA 1
ATOM 3591 C C . PHE B 1 168 ? 32.915 -3.221 11.777 1.00 12.77 165 PHE B C 1
ATOM 3592 O O . PHE B 1 168 ? 32.694 -2.377 12.641 1.00 11.35 165 PHE B O 1
ATOM 3600 N N . ASN B 1 169 ? 32.061 -4.200 11.480 1.00 11.18 166 ASN B N 1
ATOM 3601 C CA . ASN B 1 169 ? 30.785 -4.364 12.219 1.00 13.62 166 ASN B CA 1
ATOM 3602 C C . ASN B 1 169 ? 30.998 -4.490 13.722 1.00 12.06 166 ASN B C 1
ATOM 3603 O O . ASN B 1 169 ? 30.271 -3.872 14.511 1.00 14.14 166 ASN B O 1
ATOM 3608 N N . ILE B 1 170 ? 32.017 -5.250 14.116 1.00 12.22 167 ILE B N 1
ATOM 3609 C CA . ILE B 1 170 ? 32.300 -5.443 15.533 1.00 14.30 167 ILE B CA 1
ATOM 3610 C C . ILE B 1 170 ? 32.877 -4.152 16.130 1.00 13.57 167 ILE B C 1
ATOM 3611 O O . ILE B 1 170 ? 32.436 -3.707 17.200 1.00 11.55 167 ILE B O 1
ATOM 3616 N N . LYS B 1 171 ? 33.844 -3.545 15.449 1.00 10.89 168 LYS B N 1
ATOM 3617 C CA . LYS B 1 171 ? 34.524 -2.380 16.008 1.00 13.28 168 LYS B CA 1
ATOM 3618 C C . LYS B 1 171 ? 33.625 -1.156 16.150 1.00 10.75 168 LYS B C 1
ATOM 3619 O O . LYS B 1 171 ? 33.844 -0.348 17.041 1.00 10.34 168 LYS B O 1
ATOM 3625 N N . VAL B 1 172 ? 32.636 -1.008 15.272 1.00 12.19 169 VAL B N 1
ATOM 3626 C CA . VAL B 1 172 ? 31.682 0.124 15.379 1.00 11.99 169 VAL B CA 1
ATOM 3627 C C . VAL B 1 172 ? 31.002 0.141 16.751 1.00 13.77 169 VAL B C 1
ATOM 3628 O O . VAL B 1 172 ? 30.804 1.219 17.338 1.00 12.41 169 VAL B O 1
ATOM 3632 N N . ASP B 1 173 ? 30.657 -1.049 17.264 1.00 12.05 170 ASP B N 1
ATOM 3633 C CA . ASP B 1 173 ? 30.033 -1.157 18.582 1.00 10.27 170 ASP B CA 1
ATOM 3634 C C . ASP B 1 173 ? 30.534 -2.413 19.286 1.00 10.94 170 ASP B C 1
ATOM 3635 O O . ASP B 1 173 ? 29.846 -3.445 19.319 1.00 11.82 170 ASP B O 1
ATOM 3640 N N . PRO B 1 174 ? 31.757 -2.340 19.828 1.00 10.34 171 PRO B N 1
ATOM 3641 C CA . PRO B 1 174 ? 32.358 -3.493 20.477 1.00 13.71 171 PRO B CA 1
ATOM 3642 C C . PRO B 1 174 ? 31.589 -3.952 21.728 1.00 14.54 171 PRO B C 1
ATOM 3643 O O . PRO B 1 174 ? 31.498 -5.159 21.989 1.00 12.97 171 PRO B O 1
ATOM 3647 N N . GLU B 1 175 ? 31.012 -2.999 22.451 1.00 11.43 172 GLU B N 1
ATOM 3648 C CA . GLU B 1 175 ? 30.228 -3.279 23.633 1.00 12.28 172 GLU B CA 1
ATOM 3649 C C . GLU B 1 175 ? 28.998 -4.081 23.273 1.00 10.99 172 GLU B C 1
ATOM 3650 O O . GLU B 1 175 ? 28.681 -5.069 23.944 1.00 8.87 172 GLU B O 1
ATOM 3656 N N . ALA B 1 176 ? 28.299 -3.675 22.221 1.00 11.45 173 ALA B N 1
ATOM 3657 C CA . ALA B 1 176 ? 27.103 -4.412 21.800 1.00 15.68 173 ALA B CA 1
ATOM 3658 C C . ALA B 1 176 ? 27.492 -5.831 21.361 1.00 13.20 173 ALA B C 1
ATOM 3659 O O . ALA B 1 176 ? 26.805 -6.793 21.689 1.00 12.04 173 ALA B O 1
ATOM 3661 N N . ALA B 1 177 ? 28.604 -5.947 20.648 1.00 10.87 174 ALA B N 1
ATOM 3662 C CA . ALA B 1 177 ? 29.121 -7.255 20.264 1.00 13.09 174 ALA B CA 1
ATOM 3663 C C . ALA B 1 177 ? 29.442 -8.127 21.487 1.00 12.59 174 ALA B C 1
ATOM 3664 O O . ALA B 1 177 ? 29.129 -9.319 21.484 1.00 9.35 174 ALA B O 1
ATOM 3666 N N . HIS B 1 178 ? 30.056 -7.526 22.508 1.00 11.61 175 HIS B N 1
ATOM 3667 C CA . HIS B 1 178 ? 30.339 -8.221 23.777 1.00 14.48 175 HIS B CA 1
ATOM 3668 C C . HIS B 1 178 ? 29.058 -8.789 24.401 1.00 14.29 175 HIS B C 1
ATOM 3669 O O . HIS B 1 178 ? 29.007 -9.953 24.802 1.00 12.45 175 HIS B O 1
ATOM 3676 N N . VAL B 1 179 ? 28.004 -7.982 24.429 1.00 16.24 176 VAL B N 1
ATOM 3677 C CA . VAL B 1 179 ? 26.699 -8.442 24.921 1.00 14.27 176 VAL B CA 1
ATOM 3678 C C . VAL B 1 179 ? 26.245 -9.692 24.158 1.00 12.81 176 VAL B C 1
ATOM 3679 O O . VAL B 1 179 ? 25.928 -10.714 24.764 1.00 13.69 176 VAL B O 1
ATOM 3683 N N . VAL B 1 180 ? 26.246 -9.608 22.834 1.00 12.41 177 VAL B N 1
ATOM 3684 C CA . VAL B 1 180 ? 25.703 -10.663 21.990 1.00 10.64 177 VAL B CA 1
ATOM 3685 C C . VAL B 1 180 ? 26.489 -11.953 22.175 1.00 12.95 177 VAL B C 1
ATOM 3686 O O . VAL B 1 180 ? 25.909 -13.026 22.379 1.00 11.22 177 VAL B O 1
ATOM 3690 N N . PHE B 1 181 ? 27.814 -11.850 22.153 1.00 12.73 178 PHE B N 1
ATOM 3691 C CA . PHE B 1 181 ? 28.645 -13.055 22.259 1.00 10.97 178 PHE B CA 1
ATOM 3692 C C . PHE B 1 181 ? 28.611 -13.719 23.641 1.00 12.21 178 PHE B C 1
ATOM 3693 O O . PHE B 1 181 ? 28.945 -14.904 23.761 1.00 13.12 178 PHE B O 1
ATOM 3701 N N . ASN B 1 182 ? 28.203 -12.979 24.663 1.00 10.42 179 ASN B N 1
ATOM 3702 C CA . ASN B 1 182 ? 28.163 -13.512 26.035 1.00 12.89 179 ASN B CA 1
ATOM 3703 C C . ASN B 1 182 ? 26.774 -13.907 26.537 1.00 14.14 179 ASN B C 1
ATOM 3704 O O . ASN B 1 182 ? 26.616 -14.160 27.709 1.00 16.78 179 ASN B O 1
ATOM 3709 N N . GLU B 1 183 ? 25.796 -13.984 25.646 1.00 15.84 180 GLU B N 1
ATOM 3710 C CA . GLU B 1 183 ? 24.492 -14.568 25.964 1.00 15.60 180 GLU B CA 1
ATOM 3711 C C . GLU B 1 183 ? 24.473 -16.038 25.590 1.00 17.40 180 GLU B C 1
ATOM 3712 O O . GLU B 1 183 ? 25.169 -16.452 24.669 1.00 20.24 180 GLU B O 1
ATOM 3718 N N . ASP B 1 184 ? 23.658 -16.821 26.292 1.00 15.84 181 ASP B N 1
ATOM 3719 C CA . ASP B 1 184 ? 23.578 -18.253 26.072 1.00 17.36 181 ASP B CA 1
ATOM 3720 C C . ASP B 1 184 ? 22.573 -18.556 24.958 1.00 19.52 181 ASP B C 1
ATOM 3721 O O . ASP B 1 184 ? 21.462 -19.058 25.208 1.00 18.52 181 ASP B O 1
ATOM 3726 N N . TRP B 1 185 ? 22.957 -18.213 23.726 1.00 17.18 182 TRP B N 1
ATOM 3727 C CA . TRP B 1 185 ? 22.233 -18.600 22.522 1.00 12.63 182 TRP B CA 1
ATOM 3728 C C . TRP B 1 185 ? 23.243 -19.094 21.511 1.00 14.35 182 TRP B C 1
ATOM 3729 O O . TRP B 1 185 ? 24.409 -18.690 21.582 1.00 14.26 182 TRP B O 1
ATOM 3740 N N . PRO B 1 186 ? 22.830 -20.002 20.604 1.00 12.34 183 PRO B N 1
ATOM 3741 C CA . PRO B 1 186 ? 23.761 -20.480 19.597 1.00 11.22 183 PRO B CA 1
ATOM 3742 C C . PRO B 1 186 ? 24.123 -19.393 18.582 1.00 11.99 183 PRO B C 1
ATOM 3743 O O . PRO B 1 186 ? 23.235 -18.774 18.007 1.00 9.27 183 PRO B O 1
ATOM 3747 N N . ILE B 1 187 ? 25.433 -19.185 18.384 1.00 10.81 184 ILE B N 1
ATOM 3748 C CA . ILE B 1 187 ? 25.946 -18.158 17.490 1.00 12.10 184 ILE B CA 1
ATOM 3749 C C . ILE B 1 187 ? 26.858 -18.808 16.457 1.00 11.33 184 ILE B C 1
ATOM 3750 O O . ILE B 1 187 ? 27.739 -19.597 16.812 1.00 13.03 184 ILE B O 1
ATOM 3755 N N . THR B 1 188 ? 26.638 -18.436 15.194 1.00 10.53 185 THR B N 1
ATOM 3756 C CA . THR B 1 188 ? 27.572 -18.670 14.097 1.00 11.61 185 THR B CA 1
ATOM 3757 C C . THR B 1 188 ? 28.146 -17.307 13.671 1.00 11.70 185 THR B C 1
ATOM 3758 O O . THR B 1 188 ? 27.404 -16.424 13.225 1.00 11.31 185 THR B O 1
ATOM 3762 N N . MET B 1 189 ? 29.455 -17.143 13.855 1.00 10.60 186 MET B N 1
ATOM 3763 C CA . MET B 1 189 ? 30.176 -15.953 13.446 1.00 9.82 186 MET B CA 1
ATOM 3764 C C . MET B 1 189 ? 30.717 -16.143 12.027 1.00 9.60 186 MET B C 1
ATOM 3765 O O . MET B 1 189 ? 31.699 -16.856 11.814 1.00 6.72 186 MET B O 1
ATOM 3770 N N . VAL B 1 190 ? 30.086 -15.469 11.071 1.00 8.45 187 VAL B N 1
ATOM 3771 C CA . VAL B 1 190 ? 30.517 -15.516 9.659 1.00 9.15 187 VAL B CA 1
ATOM 3772 C C . VAL B 1 190 ? 31.459 -14.344 9.474 1.00 9.66 187 VAL B C 1
ATOM 3773 O O . VAL B 1 190 ? 31.036 -13.234 9.158 1.00 9.01 187 VAL B O 1
ATOM 3777 N N . GLY B 1 191 ? 32.738 -14.601 9.728 1.00 10.03 188 GLY B N 1
ATOM 3778 C CA . GLY B 1 191 ? 33.756 -13.567 9.712 1.00 10.95 188 GLY B CA 1
ATOM 3779 C C . GLY B 1 191 ? 34.515 -13.440 8.400 1.00 13.91 188 GLY B C 1
ATOM 3780 O O . GLY B 1 191 ? 34.212 -14.110 7.413 1.00 12.37 188 GLY B O 1
ATOM 3781 N N . LEU B 1 192 ? 35.528 -12.585 8.422 1.00 11.97 189 LEU B N 1
ATOM 3782 C CA . LEU B 1 192 ? 36.338 -12.293 7.230 1.00 13.23 189 LEU B CA 1
ATOM 3783 C C . LEU B 1 192 ? 37.102 -13.501 6.708 1.00 14.30 189 LEU B C 1
ATOM 3784 O O . LEU B 1 192 ? 37.334 -13.607 5.509 1.00 11.39 189 LEU B O 1
ATOM 3789 N N . ASP B 1 193 ? 37.477 -14.417 7.604 1.00 13.56 190 ASP B N 1
ATOM 3790 C CA . ASP B 1 193 ? 38.139 -15.666 7.222 1.00 14.69 190 ASP B CA 1
ATOM 3791 C C . ASP B 1 193 ? 37.290 -16.360 6.162 1.00 12.79 190 ASP B C 1
ATOM 3792 O O . ASP B 1 193 ? 37.809 -16.861 5.176 1.00 17.63 190 ASP B O 1
ATOM 3797 N N . LEU B 1 194 ? 35.974 -16.366 6.374 1.00 12.39 191 LEU B N 1
ATOM 3798 C CA . LEU B 1 194 ? 35.027 -16.967 5.461 1.00 11.62 191 LEU B CA 1
ATOM 3799 C C . LEU B 1 194 ? 34.742 -16.065 4.263 1.00 17.50 191 LEU B C 1
ATOM 3800 O O . LEU B 1 194 ? 34.924 -16.487 3.115 1.00 16.35 191 LEU B O 1
ATOM 3805 N N . THR B 1 195 ? 34.289 -14.832 4.524 1.00 18.44 192 THR B N 1
ATOM 3806 C CA . THR B 1 195 ? 33.762 -13.955 3.463 1.00 15.48 192 THR B CA 1
ATOM 3807 C C . THR B 1 195 ? 34.816 -13.550 2.417 1.00 12.09 192 THR B C 1
ATOM 3808 O O . THR B 1 195 ? 34.463 -13.279 1.268 1.00 12.47 192 THR B O 1
ATOM 3812 N N . HIS B 1 196 ? 36.095 -13.535 2.795 1.00 10.60 193 HIS B N 1
ATOM 3813 C CA . HIS B 1 196 ? 37.163 -13.238 1.852 1.00 13.87 193 HIS B CA 1
ATOM 3814 C C . HIS B 1 196 ? 37.316 -14.306 0.741 1.00 16.37 193 HIS B C 1
ATOM 3815 O O . HIS B 1 196 ? 37.958 -14.052 -0.282 1.00 18.25 193 HIS B O 1
ATOM 3822 N N . GLN B 1 197 ? 36.702 -15.474 0.935 1.00 15.18 194 GLN B N 1
ATOM 3823 C CA . GLN B 1 197 ? 36.592 -16.482 -0.114 1.00 16.40 194 GLN B CA 1
ATOM 3824 C C . GLN B 1 197 ? 35.420 -16.257 -1.080 1.00 17.32 194 GLN B C 1
ATOM 3825 O O . GLN B 1 197 ? 35.374 -16.886 -2.126 1.00 16.18 194 GLN B O 1
ATOM 3831 N N . ALA B 1 198 ? 34.482 -15.367 -0.746 1.00 14.74 195 ALA B N 1
ATOM 3832 C CA . ALA B 1 198 ? 33.275 -15.190 -1.560 1.00 15.52 195 ALA B CA 1
ATOM 3833 C C . ALA B 1 198 ? 33.562 -14.167 -2.664 1.00 13.13 195 ALA B C 1
ATOM 3834 O O . ALA B 1 198 ? 33.038 -13.052 -2.668 1.00 15.06 195 ALA B O 1
ATOM 3836 N N . LEU B 1 199 ? 34.407 -14.559 -3.607 1.00 15.64 196 LEU B N 1
ATOM 3837 C CA . LEU B 1 199 ? 35.016 -13.618 -4.541 1.00 14.13 196 LEU B CA 1
ATOM 3838 C C . LEU B 1 199 ? 34.138 -13.418 -5.766 1.00 14.59 196 LEU B C 1
ATOM 3839 O O . LEU B 1 199 ? 33.622 -14.385 -6.313 1.00 19.51 196 LEU B O 1
ATOM 3844 N N . CYS B 1 200 ? 33.985 -12.159 -6.174 1.00 15.31 197 CYS B N 1
ATOM 3845 C CA . CYS B 1 200 ? 33.148 -11.777 -7.309 1.00 14.51 197 CYS B CA 1
ATOM 3846 C C . CYS B 1 200 ? 33.969 -11.879 -8.608 1.00 15.91 197 CYS B C 1
ATOM 3847 O O . CYS B 1 200 ? 34.354 -10.870 -9.198 1.00 15.08 197 CYS B O 1
ATOM 3850 N N . THR B 1 201 ? 34.219 -13.110 -9.058 1.00 18.02 198 THR B N 1
ATOM 3851 C CA . THR B 1 201 ? 35.078 -13.315 -10.228 1.00 17.40 198 THR B CA 1
ATOM 3852 C C . THR B 1 201 ? 34.329 -12.942 -11.519 1.00 20.31 198 THR B C 1
ATOM 3853 O O . THR B 1 201 ? 33.072 -12.960 -11.551 1.00 14.10 198 THR B O 1
ATOM 3857 N N . PRO B 1 202 ? 35.079 -12.636 -12.596 1.00 19.44 199 PRO B N 1
ATOM 3858 C CA . PRO B 1 202 ? 34.414 -12.337 -13.878 1.00 21.60 199 PRO B CA 1
ATOM 3859 C C . PRO B 1 202 ? 33.386 -13.373 -14.317 1.00 18.32 199 PRO B C 1
ATOM 3860 O O . PRO B 1 202 ? 32.318 -12.994 -14.795 1.00 20.68 199 PRO B O 1
ATOM 3864 N N . GLU B 1 203 ? 33.671 -14.656 -14.088 1.00 19.31 200 GLU B N 1
ATOM 3865 C CA . GLU B 1 203 ? 32.801 -15.761 -14.522 1.00 22.41 200 GLU B CA 1
ATOM 3866 C C . GLU B 1 203 ? 31.466 -15.816 -13.787 1.00 24.96 200 GLU B C 1
ATOM 3867 O O . GLU B 1 203 ? 30.410 -16.033 -14.398 1.00 21.61 200 GLU B O 1
ATOM 3873 N N . VAL B 1 204 ? 31.530 -15.607 -12.464 1.00 25.08 201 VAL B N 1
ATOM 3874 C CA . VAL B 1 204 ? 30.354 -15.460 -11.616 1.00 24.47 201 VAL B CA 1
ATOM 3875 C C . VAL B 1 204 ? 29.489 -14.311 -12.120 1.00 19.87 201 VAL B C 1
ATOM 3876 O O . VAL B 1 204 ? 28.271 -14.467 -12.326 1.00 22.17 201 VAL B O 1
ATOM 3880 N N . GLN B 1 205 ? 30.119 -13.140 -12.276 1.00 17.79 202 GLN B N 1
ATOM 3881 C CA . GLN B 1 205 ? 29.383 -11.951 -12.661 1.00 20.67 202 GLN B CA 1
ATOM 3882 C C . GLN B 1 205 ? 28.772 -12.100 -14.061 1.00 21.03 202 GLN B C 1
ATOM 3883 O O . GLN B 1 205 ? 27.636 -11.647 -14.289 1.00 15.74 202 GLN B O 1
ATOM 3889 N N . ALA B 1 206 ? 29.497 -12.755 -14.981 1.00 18.00 203 ALA B N 1
ATOM 3890 C CA . ALA B 1 206 ? 28.943 -13.039 -16.318 1.00 20.95 203 ALA B CA 1
ATOM 3891 C C . ALA B 1 206 ? 27.707 -13.922 -16.247 1.00 19.03 203 ALA B C 1
ATOM 3892 O O . ALA B 1 206 ? 26.730 -13.678 -16.977 1.00 22.39 203 ALA B O 1
ATOM 3894 N N . ARG B 1 207 ? 27.711 -14.920 -15.360 1.00 20.10 204 ARG B N 1
ATOM 3895 C CA . ARG B 1 207 ? 26.512 -15.762 -15.190 1.00 22.13 204 ARG B CA 1
ATOM 3896 C C . ARG B 1 207 ? 25.318 -14.954 -14.627 1.00 23.93 204 ARG B C 1
ATOM 3897 O O . ARG B 1 207 ? 24.168 -15.140 -15.042 1.00 25.94 204 ARG B O 1
ATOM 3905 N N . ILE B 1 208 ? 25.600 -14.042 -13.704 1.00 24.14 205 ILE B N 1
ATOM 3906 C CA . ILE B 1 208 ? 24.568 -13.144 -13.203 1.00 21.20 205 ILE B CA 1
ATOM 3907 C C . ILE B 1 208 ? 24.053 -12.227 -14.315 1.00 19.21 205 ILE B C 1
ATOM 3908 O O . ILE B 1 208 ? 22.842 -12.091 -14.475 1.00 18.23 205 ILE B O 1
ATOM 3913 N N . ASP B 1 209 ? 24.964 -11.617 -15.073 1.00 18.70 206 ASP B N 1
ATOM 3914 C CA . ASP B 1 209 ? 24.583 -10.711 -16.169 1.00 22.38 206 ASP B CA 1
ATOM 3915 C C . ASP B 1 209 ? 23.631 -11.402 -17.166 1.00 27.16 206 ASP B C 1
ATOM 3916 O O . ASP B 1 209 ? 22.664 -10.787 -17.609 1.00 23.01 206 ASP B O 1
ATOM 3921 N N . ALA B 1 210 ? 23.887 -12.683 -17.455 1.00 26.44 207 ALA B N 1
ATOM 3922 C CA . ALA B 1 210 ? 23.098 -13.464 -18.425 1.00 29.78 207 ALA B CA 1
ATOM 3923 C C . ALA B 1 210 ? 21.648 -13.723 -18.026 1.00 24.81 207 ALA B C 1
ATOM 3924 O O . ALA B 1 210 ? 20.826 -14.039 -18.878 1.00 22.86 207 ALA B O 1
ATOM 3926 N N . ILE B 1 211 ? 21.324 -13.591 -16.746 1.00 20.02 208 ILE B N 1
ATOM 3927 C CA . ILE B 1 211 ? 19.932 -13.731 -16.296 1.00 17.66 208 ILE B CA 1
ATOM 3928 C C . ILE B 1 211 ? 19.042 -12.706 -16.995 1.00 22.31 208 ILE B C 1
ATOM 3929 O O . ILE B 1 211 ? 17.898 -13.000 -17.314 1.00 24.05 208 ILE B O 1
ATOM 3934 N N . GLY B 1 212 ? 19.570 -11.504 -17.214 1.00 25.26 209 GLY B N 1
ATOM 3935 C CA . GLY B 1 212 ? 18.943 -10.505 -18.073 1.00 25.44 209 GLY B CA 1
ATOM 3936 C C . GLY B 1 212 ? 17.687 -9.824 -17.568 1.00 23.22 209 GLY B C 1
ATOM 3937 O O . GLY B 1 212 ? 16.844 -9.452 -18.368 1.00 23.06 209 GLY B O 1
ATOM 3938 N N . THR B 1 213 ? 17.557 -9.655 -16.252 1.00 21.39 210 THR B N 1
ATOM 3939 C CA . THR B 1 213 ? 16.425 -8.953 -15.657 1.00 17.62 210 THR B CA 1
ATOM 3940 C C . THR B 1 213 ? 16.898 -7.653 -14.976 1.00 16.30 210 THR B C 1
ATOM 3941 O O . THR B 1 213 ? 18.106 -7.451 -14.776 1.00 24.66 210 THR B O 1
ATOM 3945 N N . PRO B 1 214 ? 15.956 -6.773 -14.609 1.00 12.92 211 PRO B N 1
ATOM 3946 C CA . PRO B 1 214 ? 16.321 -5.621 -13.786 1.00 15.86 211 PRO B CA 1
ATOM 3947 C C . PRO B 1 214 ? 17.060 -6.000 -12.493 1.00 15.91 211 PRO B C 1
ATOM 3948 O O . PRO B 1 214 ? 18.068 -5.355 -12.157 1.00 12.97 211 PRO B O 1
ATOM 3952 N N . LEU B 1 215 ? 16.578 -7.043 -11.797 1.00 19.06 212 LEU B N 1
ATOM 3953 C CA . LEU B 1 215 ? 17.206 -7.489 -10.552 1.00 20.46 212 LEU B CA 1
ATOM 3954 C C . LEU B 1 215 ? 18.609 -8.031 -10.750 1.00 20.43 212 LEU B C 1
ATOM 3955 O O . LEU B 1 215 ? 19.479 -7.786 -9.903 1.00 16.88 212 LEU B O 1
ATOM 3960 N N . SER B 1 216 ? 18.840 -8.784 -11.834 1.00 18.21 213 SER B N 1
ATOM 3961 C CA . SER B 1 216 ? 20.165 -9.327 -12.081 1.00 16.19 213 SER B CA 1
ATOM 3962 C C . SER B 1 216 ? 21.117 -8.185 -12.416 1.00 16.21 213 SER B C 1
ATOM 3963 O O . SER B 1 216 ? 22.262 -8.163 -11.943 1.00 18.14 213 SER B O 1
ATOM 3966 N N . ALA B 1 217 ? 20.638 -7.213 -13.199 1.00 18.09 214 ALA B N 1
ATOM 3967 C CA . ALA B 1 217 ? 21.422 -5.991 -13.453 1.00 18.80 214 ALA B CA 1
ATOM 3968 C C . ALA B 1 217 ? 21.725 -5.239 -12.146 1.00 14.95 214 ALA B C 1
ATOM 3969 O O . ALA B 1 217 ? 22.848 -4.759 -11.936 1.00 14.25 214 ALA B O 1
ATOM 3971 N N . PHE B 1 218 ? 20.734 -5.162 -11.266 1.00 13.56 215 PHE B N 1
ATOM 3972 C CA . PHE B 1 218 ? 20.944 -4.578 -9.908 1.00 17.66 215 PHE B CA 1
ATOM 3973 C C . PHE B 1 218 ? 22.040 -5.323 -9.135 1.00 15.15 215 PHE B C 1
ATOM 3974 O O . PHE B 1 218 ? 22.981 -4.691 -8.646 1.00 14.66 215 PHE B O 1
ATOM 3982 N N . ALA B 1 219 ? 21.964 -6.649 -9.090 1.00 13.09 216 ALA B N 1
ATOM 3983 C CA . ALA B 1 219 ? 22.989 -7.461 -8.423 1.00 14.27 216 ALA B CA 1
ATOM 3984 C C . ALA B 1 219 ? 24.380 -7.268 -9.016 1.00 14.28 216 ALA B C 1
ATOM 3985 O O . ALA B 1 219 ? 25.367 -7.112 -8.285 1.00 11.94 216 ALA B O 1
ATOM 3987 N N . SER B 1 220 ? 24.455 -7.281 -10.347 1.00 14.87 217 SER B N 1
ATOM 3988 C CA . SER B 1 220 ? 25.700 -6.982 -11.040 1.00 16.06 217 SER B CA 1
ATOM 3989 C C . SER B 1 220 ? 26.220 -5.563 -10.737 1.00 11.94 217 SER B C 1
ATOM 3990 O O . SER B 1 220 ? 27.421 -5.356 -10.591 1.00 9.59 217 SER B O 1
ATOM 3993 N N . GLY B 1 221 ? 25.313 -4.598 -10.612 1.00 14.00 218 GLY B N 1
ATOM 3994 C CA . GLY B 1 221 ? 25.676 -3.244 -10.151 1.00 13.83 218 GLY B CA 1
ATOM 3995 C C . GLY B 1 221 ? 26.248 -3.205 -8.747 1.00 13.60 218 GLY B C 1
ATOM 3996 O O . GLY B 1 221 ? 27.201 -2.457 -8.480 1.00 11.66 218 GLY B O 1
ATOM 3997 N N . LEU B 1 222 ? 25.714 -4.039 -7.854 1.00 15.74 219 LEU B N 1
ATOM 3998 C CA . LEU B 1 222 ? 26.263 -4.144 -6.491 1.00 14.14 219 LEU B CA 1
ATOM 3999 C C . LEU B 1 222 ? 27.712 -4.631 -6.552 1.00 14.62 219 LEU B C 1
ATOM 4000 O O . LEU B 1 222 ? 28.584 -4.143 -5.837 1.00 15.52 219 LEU B O 1
ATOM 4005 N N . MET B 1 223 ? 27.951 -5.581 -7.450 1.00 15.47 220 MET B N 1
ATOM 4006 C CA . MET B 1 223 ? 29.262 -6.183 -7.654 1.00 16.35 220 MET B CA 1
ATOM 4007 C C . MET B 1 223 ? 30.250 -5.211 -8.282 1.00 18.37 220 MET B C 1
ATOM 4008 O O . MET B 1 223 ? 31.434 -5.214 -7.940 1.00 18.44 220 MET B O 1
ATOM 4013 N N . ASP B 1 224 ? 29.769 -4.369 -9.192 1.00 21.60 221 ASP B N 1
ATOM 4014 C CA . ASP B 1 224 ? 30.585 -3.242 -9.691 1.00 21.61 221 ASP B CA 1
ATOM 4015 C C . ASP B 1 224 ? 31.006 -2.299 -8.540 1.00 18.51 221 ASP B C 1
ATOM 4016 O O . ASP B 1 224 ? 32.163 -1.854 -8.485 1.00 19.83 221 ASP B O 1
ATOM 4021 N N . PHE B 1 225 ? 30.095 -2.012 -7.614 1.00 16.09 222 PHE B N 1
ATOM 4022 C CA . PHE B 1 225 ? 30.465 -1.225 -6.435 1.00 16.09 222 PHE B CA 1
ATOM 4023 C C . PHE B 1 225 ? 31.534 -1.899 -5.552 1.00 15.99 222 PHE B C 1
ATOM 4024 O O . PHE B 1 225 ? 32.461 -1.216 -5.103 1.00 16.60 222 PHE B O 1
ATOM 4032 N N . PHE B 1 226 ? 31.408 -3.214 -5.316 1.00 14.59 223 PHE B N 1
ATOM 4033 C CA . PHE B 1 226 ? 32.385 -3.951 -4.499 1.00 15.43 223 PHE B CA 1
ATOM 4034 C C . PHE B 1 226 ? 33.780 -3.791 -5.090 1.00 16.57 223 PHE B C 1
ATOM 4035 O O . PHE B 1 226 ? 34.750 -3.523 -4.363 1.00 11.81 223 PHE B O 1
ATOM 4043 N N . ARG B 1 227 ? 33.864 -3.945 -6.412 1.00 14.71 224 ARG B N 1
ATOM 4044 C CA . ARG B 1 227 ? 35.115 -3.785 -7.148 1.00 18.95 224 ARG B CA 1
ATOM 4045 C C . ARG B 1 227 ? 35.706 -2.380 -6.966 1.00 22.02 224 ARG B C 1
ATOM 4046 O O . ARG B 1 227 ? 36.896 -2.227 -6.670 1.00 23.24 224 ARG B O 1
ATOM 4054 N N . LYS B 1 228 ? 34.860 -1.362 -7.105 1.00 19.27 225 LYS B N 1
ATOM 4055 C CA . LYS B 1 228 ? 35.280 0.012 -6.849 1.00 19.33 225 LYS B CA 1
ATOM 4056 C C . LYS B 1 228 ? 35.748 0.175 -5.392 1.00 21.40 225 LYS B C 1
ATOM 4057 O O . LYS B 1 228 ? 36.808 0.742 -5.140 1.00 15.17 225 LYS B O 1
ATOM 4063 N N . ALA B 1 229 ? 34.978 -0.334 -4.435 1.00 18.16 226 ALA B N 1
ATOM 4064 C CA . ALA B 1 229 ? 35.380 -0.203 -3.027 1.00 28.56 226 ALA B CA 1
ATOM 4065 C C . ALA B 1 229 ? 36.738 -0.863 -2.741 1.00 21.54 226 ALA B C 1
ATOM 4066 O O . ALA B 1 229 ? 37.482 -0.367 -1.918 1.00 20.64 226 ALA B O 1
ATOM 4068 N N . TYR B 1 230 ? 37.049 -1.947 -3.440 1.00 17.89 227 TYR B N 1
ATOM 4069 C CA . TYR B 1 230 ? 38.272 -2.709 -3.193 1.00 21.54 227 TYR B CA 1
ATOM 4070 C C . TYR B 1 230 ? 39.413 -2.388 -4.172 1.00 22.02 227 TYR B C 1
ATOM 4071 O O . TYR B 1 230 ? 40.431 -3.065 -4.145 1.00 22.04 227 TYR B O 1
ATOM 4080 N N . LYS B 1 231 ? 39.271 -1.347 -4.990 1.00 26.06 228 LYS B N 1
ATOM 4081 C CA . LYS B 1 231 ? 40.213 -1.086 -6.099 1.00 34.37 228 LYS B CA 1
ATOM 4082 C C . LYS B 1 231 ? 41.671 -0.886 -5.655 1.00 21.59 228 LYS B C 1
ATOM 4083 O O . LYS B 1 231 ? 42.568 -1.287 -6.367 1.00 27.81 228 LYS B O 1
ATOM 4089 N N . ASN B 1 232 ? 41.878 -0.257 -4.506 1.00 24.37 229 ASN B N 1
ATOM 4090 C CA . ASN B 1 232 ? 43.232 -0.077 -3.961 1.00 32.38 229 ASN B CA 1
ATOM 4091 C C . ASN B 1 232 ? 43.684 -1.179 -2.993 1.00 34.60 229 ASN B C 1
ATOM 4092 O O . ASN B 1 232 ? 44.763 -1.066 -2.396 1.00 33.07 229 ASN B O 1
ATOM 4097 N N . ASN B 1 233 ? 42.885 -2.239 -2.847 1.00 28.60 230 ASN B N 1
ATOM 4098 C CA . ASN B 1 233 ? 43.202 -3.328 -1.924 1.00 21.36 230 ASN B CA 1
ATOM 4099 C C . ASN B 1 233 ? 43.869 -4.452 -2.711 1.00 21.23 230 ASN B C 1
ATOM 4100 O O . ASN B 1 233 ? 43.213 -5.214 -3.443 1.00 21.74 230 ASN B O 1
ATOM 4105 N N . GLN B 1 234 ? 45.188 -4.556 -2.518 1.00 18.69 231 GLN B N 1
ATOM 4106 C CA . GLN B 1 234 ? 46.033 -5.480 -3.259 1.00 24.27 231 GLN B CA 1
ATOM 4107 C C . GLN B 1 234 ? 45.929 -6.937 -2.802 1.00 20.40 231 GLN B C 1
ATOM 4108 O O . GLN B 1 234 ? 46.495 -7.808 -3.413 1.00 20.52 231 GLN B O 1
ATOM 4114 N N . ASP B 1 235 ? 45.210 -7.210 -1.723 1.00 23.29 232 ASP B N 1
ATOM 4115 C CA . ASP B 1 235 ? 44.882 -8.588 -1.367 1.00 19.73 232 ASP B CA 1
ATOM 4116 C C . ASP B 1 235 ? 43.797 -9.177 -2.260 1.00 18.63 232 ASP B C 1
ATOM 4117 O O . ASP B 1 235 ? 43.521 -10.365 -2.147 1.00 18.76 232 ASP B O 1
ATOM 4122 N N . PHE B 1 236 ? 43.163 -8.360 -3.113 1.00 20.87 233 PHE B N 1
ATOM 4123 C CA . PHE B 1 236 ? 42.032 -8.816 -3.942 1.00 19.07 233 PHE B CA 1
ATOM 4124 C C . PHE B 1 236 ? 42.158 -8.407 -5.403 1.00 17.95 233 PHE B C 1
ATOM 4125 O O . PHE B 1 236 ? 42.133 -7.232 -5.725 1.00 30.00 233 PHE B O 1
ATOM 4133 N N . ILE B 1 237 ? 42.278 -9.406 -6.271 1.00 20.82 234 ILE B N 1
ATOM 4134 C CA . ILE B 1 237 ? 42.081 -9.233 -7.703 1.00 16.59 234 ILE B CA 1
ATOM 4135 C C . ILE B 1 237 ? 40.582 -8.991 -7.977 1.00 18.95 234 ILE B C 1
ATOM 4136 O O . ILE B 1 237 ? 40.214 -8.116 -8.762 1.00 20.01 234 ILE B O 1
ATOM 4141 N N . ASP B 1 238 ? 39.735 -9.791 -7.350 1.00 12.83 235 ASP B N 1
ATOM 4142 C CA . ASP B 1 238 ? 38.288 -9.618 -7.387 1.00 16.14 235 ASP B CA 1
ATOM 4143 C C . ASP B 1 238 ? 37.795 -9.384 -5.959 1.00 17.69 235 ASP B C 1
ATOM 4144 O O . ASP B 1 238 ? 38.338 -9.971 -5.015 1.00 15.50 235 ASP B O 1
ATOM 4149 N N . PRO B 1 239 ? 36.764 -8.550 -5.791 1.00 21.94 236 PRO B N 1
ATOM 4150 C CA . PRO B 1 239 ? 36.331 -8.199 -4.435 1.00 20.69 236 PRO B CA 1
ATOM 4151 C C . PRO B 1 239 ? 35.492 -9.291 -3.782 1.00 14.20 236 PRO B C 1
ATOM 4152 O O . PRO B 1 239 ? 34.771 -10.014 -4.492 1.00 13.88 236 PRO B O 1
ATOM 4156 N N . PRO B 1 240 ? 35.527 -9.361 -2.432 1.00 14.42 237 PRO B N 1
ATOM 4157 C CA . PRO B 1 240 ? 34.641 -10.263 -1.725 1.00 13.52 237 PRO B CA 1
ATOM 4158 C C . PRO B 1 240 ? 33.266 -9.641 -1.538 1.00 11.43 237 PRO B C 1
ATOM 4159 O O . PRO B 1 240 ? 33.128 -8.422 -1.610 1.00 12.79 237 PRO B O 1
ATOM 4163 N N . VAL B 1 241 ? 32.273 -10.486 -1.303 1.00 11.77 238 VAL B N 1
ATOM 4164 C CA . VAL B 1 241 ? 30.947 -10.037 -0.843 1.00 12.84 238 VAL B CA 1
ATOM 4165 C C . VAL B 1 241 ? 30.725 -10.689 0.516 1.00 13.64 238 VAL B C 1
ATOM 4166 O O . VAL B 1 241 ? 31.056 -11.858 0.694 1.00 15.41 238 VAL B O 1
ATOM 4170 N N . HIS B 1 242 ? 30.218 -9.933 1.488 1.00 12.37 239 HIS B N 1
ATOM 4171 C CA . HIS B 1 242 ? 30.213 -10.386 2.887 1.00 13.98 239 HIS B CA 1
ATOM 4172 C C . HIS B 1 242 ? 28.847 -10.915 3.340 1.00 14.95 239 HIS B C 1
ATOM 4173 O O . HIS B 1 242 ? 28.624 -12.125 3.365 1.00 11.63 239 HIS B O 1
ATOM 4180 N N . ASP B 1 243 ? 27.931 -9.995 3.607 1.00 14.97 240 ASP B N 1
ATOM 4181 C CA . ASP B 1 243 ? 26.661 -10.265 4.297 1.00 15.31 240 ASP B CA 1
ATOM 4182 C C . ASP B 1 243 ? 25.833 -11.460 3.806 1.00 12.72 240 ASP B C 1
ATOM 4183 O O . ASP B 1 243 ? 25.306 -12.197 4.631 1.00 12.41 240 ASP B O 1
ATOM 4188 N N . PRO B 1 244 ? 25.703 -11.663 2.480 1.00 13.19 241 PRO B N 1
ATOM 4189 C CA . PRO B 1 244 ? 24.873 -12.819 2.065 1.00 12.54 241 PRO B CA 1
ATOM 4190 C C . PRO B 1 244 ? 25.388 -14.204 2.464 1.00 13.36 241 PRO B C 1
ATOM 4191 O O . PRO B 1 244 ? 24.624 -15.157 2.415 1.00 12.54 241 PRO B O 1
ATOM 4195 N N . CYS B 1 245 ? 26.667 -14.323 2.837 1.00 15.09 242 CYS B N 1
ATOM 4196 C CA . CYS B 1 245 ? 27.198 -15.580 3.365 1.00 12.91 242 CYS B CA 1
ATOM 4197 C C . CYS B 1 245 ? 26.451 -16.085 4.604 1.00 14.51 242 CYS B C 1
ATOM 4198 O O . CYS B 1 245 ? 26.397 -17.305 4.816 1.00 14.67 242 CYS B O 1
ATOM 4201 N N . THR B 1 246 ? 25.860 -15.178 5.390 1.00 12.47 243 THR B N 1
ATOM 4202 C CA . THR B 1 246 ? 25.039 -15.566 6.552 1.00 13.56 243 THR B CA 1
ATOM 4203 C C . THR B 1 246 ? 23.823 -16.342 6.095 1.00 15.30 243 THR B C 1
ATOM 4204 O O . THR B 1 246 ? 23.554 -17.431 6.587 1.00 12.51 243 THR B O 1
ATOM 4208 N N . VAL B 1 247 ? 23.114 -15.792 5.114 1.00 13.92 244 VAL B N 1
ATOM 4209 C CA . VAL B 1 247 ? 21.912 -16.450 4.575 1.00 14.83 244 VAL B CA 1
ATOM 4210 C C . VAL B 1 247 ? 22.301 -17.756 3.860 1.00 12.81 244 VAL B C 1
ATOM 4211 O O . VAL B 1 247 ? 21.612 -18.756 3.998 1.00 13.92 244 VAL B O 1
ATOM 4215 N N . ALA B 1 248 ? 23.426 -17.756 3.154 1.00 15.04 245 ALA B N 1
ATOM 4216 C CA . ALA B 1 248 ? 23.930 -18.968 2.474 1.00 16.41 245 ALA B CA 1
ATOM 4217 C C . ALA B 1 248 ? 24.137 -20.124 3.457 1.00 17.16 245 ALA B C 1
ATOM 4218 O O . ALA B 1 248 ? 23.719 -21.248 3.174 1.00 19.15 245 ALA B O 1
ATOM 4220 N N . TYR B 1 249 ? 24.760 -19.836 4.608 1.00 12.29 246 TYR B N 1
ATOM 4221 C CA . TYR B 1 249 ? 24.930 -20.814 5.688 1.00 12.40 246 TYR B CA 1
ATOM 4222 C C . TYR B 1 249 ? 23.599 -21.415 6.110 1.00 16.08 246 TYR B C 1
ATOM 4223 O O . TYR B 1 249 ? 23.490 -22.620 6.242 1.00 13.18 246 TYR B O 1
ATOM 4232 N N . LEU B 1 250 ? 22.598 -20.570 6.333 1.00 15.33 247 LEU B N 1
ATOM 4233 C CA . LEU B 1 250 ? 21.276 -21.046 6.748 1.00 15.25 247 LEU B CA 1
ATOM 4234 C C . LEU B 1 250 ? 20.561 -21.884 5.671 1.00 19.40 247 LEU B C 1
ATOM 4235 O O . LEU B 1 250 ? 19.856 -22.831 6.005 1.00 17.81 247 LEU B O 1
ATOM 4240 N N . ILE B 1 251 ? 20.748 -21.546 4.398 1.00 19.67 248 ILE B N 1
ATOM 4241 C CA . ILE B 1 251 ? 20.170 -22.339 3.324 1.00 21.82 248 ILE B CA 1
ATOM 4242 C C . ILE B 1 251 ? 20.784 -23.747 3.292 1.00 19.01 248 ILE B C 1
ATOM 4243 O O . ILE B 1 251 ? 20.070 -24.717 3.139 1.00 17.37 248 ILE B O 1
ATOM 4248 N N . ASP B 1 252 ? 22.102 -23.841 3.429 1.00 15.87 249 ASP B N 1
ATOM 4249 C CA . ASP B 1 252 ? 22.818 -25.095 3.250 1.00 19.18 249 ASP B CA 1
ATOM 4250 C C . ASP B 1 252 ? 24.139 -25.027 4.044 1.00 15.41 249 ASP B C 1
ATOM 4251 O O . ASP B 1 252 ? 25.077 -24.360 3.635 1.00 12.47 249 ASP B O 1
ATOM 4256 N N . HIS B 1 253 ? 24.185 -25.715 5.180 1.00 17.94 250 HIS B N 1
ATOM 4257 C CA . HIS B 1 253 ? 25.371 -25.744 6.062 1.00 22.19 250 HIS B CA 1
ATOM 4258 C C . HIS B 1 253 ? 26.651 -26.166 5.347 1.00 24.49 250 HIS B C 1
ATOM 4259 O O . HIS B 1 253 ? 27.729 -25.692 5.706 1.00 20.60 250 HIS B O 1
ATOM 4266 N N . SER B 1 254 ? 26.541 -27.038 4.336 1.00 19.60 251 SER B N 1
ATOM 4267 C CA . SER B 1 254 ? 27.714 -27.449 3.547 1.00 22.77 251 SER B CA 1
ATOM 4268 C C . SER B 1 254 ? 28.379 -26.294 2.775 1.00 18.28 251 SER B C 1
ATOM 4269 O O . SER B 1 254 ? 29.550 -26.401 2.423 1.00 16.11 251 SER B O 1
ATOM 4272 N N . VAL B 1 255 ? 27.657 -25.189 2.546 1.00 16.48 252 VAL B N 1
ATOM 4273 C CA . VAL B 1 255 ? 28.236 -24.027 1.846 1.00 15.14 252 VAL B CA 1
ATOM 4274 C C . VAL B 1 255 ? 29.211 -23.259 2.744 1.00 14.38 252 VAL B C 1
ATOM 4275 O O . VAL B 1 255 ? 30.175 -22.695 2.251 1.00 18.14 252 VAL B O 1
ATOM 4279 N N . VAL B 1 256 ? 28.952 -23.261 4.051 1.00 17.92 253 VAL B N 1
ATOM 4280 C CA . VAL B 1 256 ? 29.745 -22.509 5.021 1.00 17.50 253 VAL B CA 1
ATOM 4281 C C . VAL B 1 256 ? 30.084 -23.443 6.169 1.00 16.45 253 VAL B C 1
ATOM 4282 O O . VAL B 1 256 ? 29.277 -23.627 7.105 1.00 10.57 253 VAL B O 1
ATOM 4286 N N . GLN B 1 257 ? 31.275 -24.049 6.090 1.00 18.34 254 GLN B N 1
ATOM 4287 C CA . GLN B 1 257 ? 31.753 -24.896 7.177 1.00 20.25 254 GLN B CA 1
ATOM 4288 C C . GLN B 1 257 ? 32.016 -24.043 8.395 1.00 17.13 254 GLN B C 1
ATOM 4289 O O . GLN B 1 257 ? 32.300 -22.859 8.277 1.00 18.59 254 GLN B O 1
ATOM 4295 N N . THR B 1 258 ? 31.919 -24.688 9.560 1.00 19.66 255 THR B N 1
ATOM 4296 C CA . THR B 1 258 ? 32.041 -24.034 10.848 1.00 16.49 255 THR B CA 1
ATOM 4297 C C . THR B 1 258 ? 32.881 -24.856 11.805 1.00 19.00 255 THR B C 1
ATOM 4298 O O . THR B 1 258 ? 32.988 -26.077 11.692 1.00 18.68 255 THR B O 1
ATOM 4302 N N . ARG B 1 259 ? 33.452 -24.171 12.782 1.00 17.16 256 ARG B N 1
ATOM 4303 C CA . ARG B 1 259 ? 34.261 -24.822 13.799 1.00 17.64 256 ARG B CA 1
ATOM 4304 C C . ARG B 1 259 ? 33.871 -24.224 15.157 1.00 15.49 256 ARG B C 1
ATOM 4305 O O . ARG B 1 259 ? 34.006 -23.013 15.366 1.00 12.45 256 ARG B O 1
ATOM 4313 N N . ARG B 1 260 ? 33.350 -25.048 16.060 1.00 16.75 257 ARG B N 1
ATOM 4314 C CA . ARG B 1 260 ? 32.996 -24.582 17.421 1.00 16.44 257 ARG B CA 1
ATOM 4315 C C . ARG B 1 260 ? 34.243 -24.152 18.186 1.00 16.80 257 ARG B C 1
ATOM 4316 O O . ARG B 1 260 ? 35.266 -24.831 18.134 1.00 17.87 257 ARG B O 1
ATOM 4324 N N . CYS B 1 261 ? 34.143 -23.020 18.883 1.00 14.29 258 CYS B N 1
ATOM 4325 C CA . CYS B 1 261 ? 35.206 -22.555 19.759 1.00 13.41 258 CYS B CA 1
ATOM 4326 C C . CYS B 1 261 ? 34.662 -21.437 20.629 1.00 12.74 258 CYS B C 1
ATOM 4327 O O . CYS B 1 261 ? 33.690 -20.800 20.256 1.00 17.53 258 CYS B O 1
ATOM 4330 N N . PRO B 1 262 ? 35.266 -21.208 21.806 1.00 13.29 259 PRO B N 1
ATOM 4331 C CA . PRO B 1 262 ? 34.861 -20.033 22.564 1.00 14.70 259 PRO B CA 1
ATOM 4332 C C . PRO B 1 262 ? 35.200 -18.779 21.765 1.00 16.00 259 PRO B C 1
ATOM 4333 O O . PRO B 1 262 ? 36.272 -18.731 21.157 1.00 16.14 259 PRO B O 1
ATOM 4337 N N . VAL B 1 263 ? 34.288 -17.803 21.740 1.00 16.42 260 VAL B N 1
ATOM 4338 C CA . VAL B 1 263 ? 34.550 -16.507 21.123 1.00 15.81 260 VAL B CA 1
ATOM 4339 C C . VAL B 1 263 ? 34.099 -15.401 22.059 1.00 14.07 260 VAL B C 1
ATOM 4340 O O . VAL B 1 263 ? 32.983 -15.433 22.572 1.00 16.73 260 VAL B O 1
ATOM 4344 N N . ASP B 1 264 ? 34.971 -14.421 22.274 1.00 11.30 261 ASP B N 1
ATOM 4345 C CA . ASP B 1 264 ? 34.664 -13.251 23.076 1.00 12.69 261 ASP B CA 1
ATOM 4346 C C . ASP B 1 264 ? 35.159 -12.029 22.303 1.00 13.42 261 ASP B C 1
ATOM 4347 O O . ASP B 1 264 ? 35.871 -12.179 21.318 1.00 13.30 261 ASP B O 1
ATOM 4352 N N . VAL B 1 265 ? 34.753 -10.840 22.744 1.00 15.86 262 VAL B N 1
ATOM 4353 C CA . VAL B 1 265 ? 35.083 -9.589 22.076 1.00 12.38 262 VAL B CA 1
ATOM 4354 C C . VAL B 1 265 ? 35.956 -8.731 22.979 1.00 13.07 262 VAL B C 1
ATOM 4355 O O . VAL B 1 265 ? 35.604 -8.479 24.121 1.00 11.58 262 VAL B O 1
ATOM 4359 N N . GLU B 1 266 ? 37.099 -8.285 22.453 1.00 13.96 263 GLU B N 1
ATOM 4360 C CA . GLU B 1 266 ? 37.983 -7.399 23.183 1.00 12.43 263 GLU B CA 1
ATOM 4361 C C . GLU B 1 266 ? 37.442 -5.963 23.160 1.00 13.26 263 GLU B C 1
ATOM 4362 O O . GLU B 1 266 ? 37.314 -5.369 22.094 1.00 13.32 263 GLU B O 1
ATOM 4368 N N . ILE B 1 267 ? 37.125 -5.419 24.330 1.00 13.45 264 ILE B N 1
ATOM 4369 C CA . ILE B 1 267 ? 36.588 -4.055 24.441 1.00 18.33 264 ILE B CA 1
ATOM 4370 C C . ILE B 1 267 ? 37.500 -3.082 25.180 1.00 20.22 264 ILE B C 1
ATOM 4371 O O . ILE B 1 267 ? 37.137 -1.925 25.300 1.00 23.00 264 ILE B O 1
ATOM 4376 N N . LYS B 1 268 ? 38.673 -3.523 25.646 1.00 17.58 265 LYS B N 1
ATOM 4377 C CA . LYS B 1 268 ? 39.590 -2.645 26.397 1.00 22.23 265 LYS B CA 1
ATOM 4378 C C . LYS B 1 268 ? 40.936 -2.379 25.752 1.00 24.29 265 LYS B C 1
ATOM 4379 O O . LYS B 1 268 ? 41.578 -1.415 26.100 1.00 31.84 265 LYS B O 1
ATOM 4385 N N . GLY B 1 269 ? 41.353 -3.210 24.812 1.00 20.03 266 GLY B N 1
ATOM 4386 C CA . GLY B 1 269 ? 42.675 -3.107 24.207 1.00 21.91 266 GLY B CA 1
ATOM 4387 C C . GLY B 1 269 ? 42.885 -1.879 23.304 1.00 23.21 266 GLY B C 1
ATOM 4388 O O . GLY B 1 269 ? 41.951 -1.350 22.719 1.00 23.06 266 GLY B O 1
ATOM 4389 N N . ASP B 1 270 ? 44.139 -1.454 23.233 1.00 28.99 267 ASP B N 1
ATOM 4390 C CA . ASP B 1 270 ? 44.596 -0.371 22.375 1.00 36.03 267 ASP B CA 1
ATOM 4391 C C . ASP B 1 270 ? 44.616 -0.889 20.943 1.00 28.38 267 ASP B C 1
ATOM 4392 O O . ASP B 1 270 ? 43.775 -0.510 20.112 1.00 37.39 267 ASP B O 1
ATOM 4397 N N . LEU B 1 271 ? 45.495 -1.860 20.706 1.00 19.14 268 LEU B N 1
ATOM 4398 C CA . LEU B 1 271 ? 45.746 -2.380 19.385 1.00 16.00 268 LEU B CA 1
ATOM 4399 C C . LEU B 1 271 ? 44.636 -3.321 18.944 1.00 11.91 268 LEU B C 1
ATOM 4400 O O . LEU B 1 271 ? 44.415 -3.475 17.751 1.00 14.47 268 LEU B O 1
ATOM 4405 N N . THR B 1 272 ? 43.959 -3.952 19.903 1.00 10.19 269 THR B N 1
ATOM 4406 C CA . THR B 1 272 ? 43.113 -5.100 19.629 1.00 11.40 269 THR B CA 1
ATOM 4407 C C . THR B 1 272 ? 41.616 -4.810 19.787 1.00 11.18 269 THR B C 1
ATOM 4408 O O . THR B 1 272 ? 40.798 -5.733 19.848 1.00 13.64 269 THR B O 1
ATOM 4412 N N . LEU B 1 273 ? 41.264 -3.534 19.850 1.00 11.61 270 LEU B N 1
ATOM 4413 C CA . LEU B 1 273 ? 39.870 -3.118 20.076 1.00 12.85 270 LEU B CA 1
ATOM 4414 C C . LEU B 1 273 ? 38.961 -3.728 19.013 1.00 11.40 270 LEU B C 1
ATOM 4415 O O . LEU B 1 273 ? 39.265 -3.665 17.825 1.00 10.62 270 LEU B O 1
ATOM 4420 N N . GLY B 1 274 ? 37.882 -4.352 19.452 1.00 12.49 271 GLY B N 1
ATOM 4421 C CA . GLY B 1 274 ? 36.925 -4.981 18.551 1.00 12.64 271 GLY B CA 1
ATOM 4422 C C . GLY B 1 274 ? 37.300 -6.360 18.019 1.00 11.16 271 GLY B C 1
ATOM 4423 O O . GLY B 1 274 ? 36.556 -6.931 17.210 1.00 10.40 271 GLY B O 1
ATOM 4424 N N . MET B 1 275 ? 38.452 -6.901 18.432 1.00 11.63 272 MET B N 1
ATOM 4425 C CA . MET B 1 275 ? 38.832 -8.248 18.034 1.00 11.04 272 MET B CA 1
ATOM 4426 C C . MET B 1 275 ? 37.858 -9.307 18.552 1.00 10.66 272 MET B C 1
ATOM 4427 O O . MET B 1 275 ? 37.497 -9.302 19.736 1.00 10.01 272 MET B O 1
ATOM 4432 N N . THR B 1 276 ? 37.415 -10.189 17.655 1.00 9.21 273 THR B N 1
ATOM 4433 C CA . THR B 1 276 ? 36.720 -11.388 18.057 1.00 9.59 273 THR B CA 1
ATOM 4434 C C . THR B 1 276 ? 37.784 -12.437 18.333 1.00 11.10 273 THR B C 1
ATOM 4435 O O . THR B 1 276 ? 38.381 -12.972 17.398 1.00 10.79 273 THR B O 1
ATOM 4439 N N . VAL B 1 277 ? 38.001 -12.700 19.628 1.00 11.65 274 VAL B N 1
ATOM 4440 C CA . VAL B 1 277 ? 39.042 -13.598 20.117 1.00 12.71 274 VAL B CA 1
ATOM 4441 C C . VAL B 1 277 ? 38.513 -15.028 20.146 1.00 13.86 274 VAL B C 1
ATOM 4442 O O . VAL B 1 277 ? 37.662 -15.356 20.972 1.00 11.38 274 VAL B O 1
ATOM 4446 N N . ALA B 1 278 ? 38.970 -15.854 19.206 1.00 11.99 275 ALA B N 1
ATOM 4447 C CA . ALA B 1 278 ? 38.520 -17.232 19.086 1.00 11.01 275 ALA B CA 1
ATOM 4448 C C . ALA B 1 278 ? 39.571 -18.129 19.686 1.00 13.92 275 ALA B C 1
ATOM 4449 O O . ALA B 1 278 ? 40.745 -18.039 19.308 1.00 17.77 275 ALA B O 1
ATOM 4451 N N . ASP B 1 279 ? 39.169 -18.960 20.645 1.00 16.68 276 ASP B N 1
ATOM 4452 C CA . ASP B 1 279 ? 40.107 -19.881 21.306 1.00 18.09 276 ASP B CA 1
ATOM 4453 C C . ASP B 1 279 ? 40.159 -21.170 20.498 1.00 15.58 276 ASP B C 1
ATOM 4454 O O . ASP B 1 279 ? 39.272 -22.023 20.617 1.00 15.38 276 ASP B O 1
ATOM 4459 N N . LEU B 1 280 ? 41.184 -21.292 19.657 1.00 17.59 277 LEU B N 1
ATOM 4460 C CA . LEU B 1 280 ? 41.359 -22.465 18.803 1.00 18.68 277 LEU B CA 1
ATOM 4461 C C . LEU B 1 280 ? 42.343 -23.499 19.388 1.00 19.02 277 LEU B C 1
ATOM 4462 O O . LEU B 1 280 ? 42.766 -24.409 18.688 1.00 21.58 277 LEU B O 1
ATOM 4467 N N . ARG B 1 281 ? 42.700 -23.361 20.660 1.00 14.50 278 ARG B N 1
ATOM 4468 C CA . ARG B 1 281 ? 43.581 -24.331 21.319 1.00 18.35 278 ARG B CA 1
ATOM 4469 C C . ARG B 1 281 ? 42.784 -25.579 21.657 1.00 17.65 278 ARG B C 1
ATOM 4470 O O . ARG B 1 281 ? 41.625 -25.479 22.061 1.00 20.79 278 ARG B O 1
ATOM 4478 N N . GLY B 1 282 ? 43.395 -26.745 21.488 1.00 20.25 279 GLY B N 1
ATOM 4479 C CA . GLY B 1 282 ? 42.728 -28.015 21.781 1.00 19.54 279 GLY B CA 1
ATOM 4480 C C . GLY B 1 282 ? 41.738 -28.430 20.700 1.00 21.68 279 GLY B C 1
ATOM 4481 O O . GLY B 1 282 ? 41.536 -27.709 19.718 1.00 21.98 279 GLY B O 1
ATOM 4482 N N . PRO B 1 283 ? 41.112 -29.601 20.874 1.00 27.40 280 PRO B N 1
ATOM 4483 C CA . PRO B 1 283 ? 40.166 -30.095 19.880 1.00 28.40 280 PRO B CA 1
ATOM 4484 C C . PRO B 1 283 ? 38.839 -29.331 19.914 1.00 22.25 280 PRO B C 1
ATOM 4485 O O . PRO B 1 283 ? 38.547 -28.618 20.867 1.00 25.12 280 PRO B O 1
ATOM 4489 N N . GLU B 1 284 ? 38.052 -29.492 18.862 1.00 22.59 281 GLU B N 1
ATOM 4490 C CA . GLU B 1 284 ? 36.748 -28.873 18.775 1.00 20.46 281 GLU B CA 1
ATOM 4491 C C . GLU B 1 284 ? 35.816 -29.348 19.904 1.00 19.10 281 GLU B C 1
ATOM 4492 O O . GLU B 1 284 ? 35.516 -30.509 19.980 1.00 21.38 281 GLU B O 1
ATOM 4498 N N . PRO B 1 285 ? 35.353 -28.441 20.768 1.00 19.51 282 PRO B N 1
ATOM 4499 C CA . PRO B 1 285 ? 34.388 -28.856 21.787 1.00 20.98 282 PRO B CA 1
ATOM 4500 C C . PRO B 1 285 ? 33.001 -29.130 21.202 1.00 25.06 282 PRO B C 1
ATOM 4501 O O . PRO B 1 285 ? 32.697 -28.723 20.070 1.00 18.49 282 PRO B O 1
ATOM 4505 N N . SER B 1 286 ? 32.177 -29.821 21.975 1.00 26.60 283 SER B N 1
ATOM 4506 C CA . SER B 1 286 ? 30.838 -30.242 21.523 1.00 29.21 283 SER B CA 1
ATOM 4507 C C . SER B 1 286 ? 29.874 -29.067 21.578 1.00 23.45 283 SER B C 1
ATOM 4508 O O . SER B 1 286 ? 30.118 -28.073 22.292 1.00 20.34 283 SER B O 1
ATOM 4511 N N . ALA B 1 287 ? 28.765 -29.188 20.852 1.00 26.86 284 ALA B N 1
ATOM 4512 C CA . ALA B 1 287 ? 27.720 -28.148 20.853 1.00 35.31 284 ALA B CA 1
ATOM 4513 C C . ALA B 1 287 ? 27.141 -27.907 22.246 1.00 32.57 284 ALA B C 1
ATOM 4514 O O . ALA B 1 287 ? 26.847 -26.766 22.602 1.00 35.35 284 ALA B O 1
ATOM 4516 N N . ASP B 1 288 ? 27.009 -28.992 23.018 1.00 37.99 285 ASP B N 1
ATOM 4517 C CA . ASP B 1 288 ? 26.654 -28.973 24.444 1.00 29.18 285 ASP B CA 1
ATOM 4518 C C . ASP B 1 288 ? 27.517 -28.011 25.262 1.00 26.43 285 ASP B C 1
ATOM 4519 O O . ASP B 1 288 ? 27.007 -27.259 26.104 1.00 26.12 285 ASP B O 1
ATOM 4524 N N . LYS B 1 289 ? 28.834 -28.067 25.030 1.00 23.60 286 LYS B N 1
ATOM 4525 C CA . LYS B 1 289 ? 29.803 -27.295 25.805 1.00 31.49 286 LYS B CA 1
ATOM 4526 C C . LYS B 1 289 ? 30.132 -25.900 25.246 1.00 27.89 286 LYS B C 1
ATOM 4527 O O . LYS B 1 289 ? 30.674 -25.062 25.958 1.00 24.90 286 LYS B O 1
ATOM 4533 N N . CYS B 1 290 ? 29.815 -25.658 23.981 1.00 23.49 287 CYS B N 1
ATOM 4534 C CA . CYS B 1 290 ? 30.269 -24.458 23.301 1.00 20.65 287 CYS B CA 1
ATOM 4535 C C . CYS B 1 290 ? 29.204 -23.905 22.369 1.00 19.39 287 CYS B C 1
ATOM 4536 O O . CYS B 1 290 ? 28.947 -24.463 21.312 1.00 19.26 287 CYS B O 1
ATOM 4539 N N . HIS B 1 291 ? 28.606 -22.789 22.786 1.00 25.37 288 HIS B N 1
ATOM 4540 C CA . HIS B 1 291 ? 27.472 -22.176 22.071 1.00 21.24 288 HIS B CA 1
ATOM 4541 C C . HIS B 1 291 ? 27.864 -21.385 20.806 1.00 19.46 288 HIS B C 1
ATOM 4542 O O . HIS B 1 291 ? 26.992 -21.040 20.005 1.00 22.05 288 HIS B O 1
ATOM 4549 N N . THR B 1 292 ? 29.161 -21.123 20.629 1.00 15.81 289 THR B N 1
ATOM 4550 C CA . THR B 1 292 ? 29.676 -20.300 19.532 1.00 18.08 289 THR B CA 1
ATOM 4551 C C . THR B 1 292 ? 30.526 -21.122 18.552 1.00 19.07 289 THR B C 1
ATOM 4552 O O . THR B 1 292 ? 31.204 -22.071 18.939 1.00 14.55 289 THR B O 1
ATOM 4556 N N . GLN B 1 293 ? 30.461 -20.752 17.281 1.00 14.74 290 GLN B N 1
ATOM 4557 C CA . GLN B 1 293 ? 31.290 -21.339 16.235 1.00 15.94 290 GLN B CA 1
ATOM 4558 C C . GLN B 1 293 ? 31.638 -20.281 15.177 1.00 14.96 290 GLN B C 1
ATOM 4559 O O . GLN B 1 293 ? 30.884 -19.334 14.969 1.00 14.02 290 GLN B O 1
ATOM 4565 N N . VAL B 1 294 ? 32.796 -20.454 14.553 1.00 12.95 291 VAL B N 1
ATOM 4566 C CA . VAL B 1 294 ? 33.277 -19.540 13.544 1.00 12.57 291 VAL B CA 1
ATOM 4567 C C . VAL B 1 294 ? 33.179 -20.200 12.180 1.00 12.54 291 VAL B C 1
ATOM 4568 O O . VAL B 1 294 ? 33.375 -21.408 12.055 1.00 12.71 291 VAL B O 1
ATOM 4572 N N . ALA B 1 295 ? 32.856 -19.408 11.164 1.00 12.64 292 ALA B N 1
ATOM 4573 C CA . ALA B 1 295 ? 32.812 -19.885 9.796 1.00 11.95 292 ALA B CA 1
ATOM 4574 C C . ALA B 1 295 ? 34.243 -19.966 9.250 1.00 13.49 292 ALA B C 1
ATOM 4575 O O . ALA B 1 295 ? 35.036 -19.060 9.455 1.00 14.04 292 ALA B O 1
ATOM 4577 N N . THR B 1 296 ? 34.560 -21.068 8.566 1.00 12.45 293 THR B N 1
ATOM 4578 C CA . THR B 1 296 ? 35.918 -21.380 8.120 1.00 12.67 293 THR B CA 1
ATOM 4579 C C . THR B 1 296 ? 36.022 -21.416 6.587 1.00 14.91 293 THR B C 1
ATOM 4580 O O . THR B 1 296 ? 36.626 -20.531 5.994 1.00 16.35 293 THR B O 1
ATOM 4584 N N . LYS B 1 297 ? 35.402 -22.416 5.962 1.00 17.02 294 LYS B N 1
ATOM 4585 C CA . LYS B 1 297 ? 35.585 -22.723 4.540 1.00 18.46 294 LYS B CA 1
ATOM 4586 C C . LYS B 1 297 ? 34.283 -22.536 3.754 1.00 16.59 294 LYS B C 1
ATOM 4587 O O . LYS B 1 297 ? 33.235 -23.081 4.110 1.00 17.90 294 LYS B O 1
ATOM 4593 N N . LEU B 1 298 ? 34.373 -21.775 2.668 1.00 16.56 295 LEU B N 1
ATOM 4594 C CA . LEU B 1 298 ? 33.264 -21.546 1.742 1.00 19.85 295 LEU B CA 1
ATOM 4595 C C . LEU B 1 298 ? 33.315 -22.556 0.603 1.00 17.02 295 LEU B C 1
ATOM 4596 O O . LEU B 1 298 ? 34.395 -22.846 0.076 1.00 16.61 295 LEU B O 1
ATOM 4601 N N . ASP B 1 299 ? 32.160 -23.093 0.235 1.00 15.54 296 ASP B N 1
ATOM 4602 C CA . ASP B 1 299 ? 32.018 -23.803 -1.034 1.00 20.02 296 ASP B CA 1
ATOM 4603 C C . ASP B 1 299 ? 31.672 -22.749 -2.100 1.00 18.54 296 ASP B C 1
ATOM 4604 O O . ASP B 1 299 ? 30.495 -22.405 -2.310 1.00 17.58 296 ASP B O 1
ATOM 4609 N N . PHE B 1 300 ? 32.718 -22.248 -2.759 1.00 18.36 297 PHE B N 1
ATOM 4610 C CA . PHE B 1 300 ? 32.606 -21.149 -3.730 1.00 20.51 297 PHE B CA 1
ATOM 4611 C C . PHE B 1 300 ? 31.522 -21.402 -4.763 1.00 20.21 297 PHE B C 1
ATOM 4612 O O . PHE B 1 300 ? 30.627 -20.593 -4.958 1.00 17.09 297 PHE B O 1
ATOM 4620 N N . ASN B 1 301 ? 31.602 -22.562 -5.391 1.00 16.83 298 ASN B N 1
ATOM 4621 C CA . ASN B 1 301 ? 30.659 -22.956 -6.441 1.00 25.09 298 ASN B CA 1
ATOM 4622 C C . ASN B 1 301 ? 29.209 -23.033 -5.992 1.00 17.07 298 ASN B C 1
ATOM 4623 O O . ASN B 1 301 ? 28.339 -22.576 -6.682 1.00 16.00 298 ASN B O 1
ATOM 4628 N N . LYS B 1 302 ? 28.955 -23.640 -4.843 1.00 19.27 299 LYS B N 1
ATOM 4629 C CA . LYS B 1 302 ? 27.594 -23.724 -4.310 1.00 21.90 299 LYS B CA 1
ATOM 4630 C C . LYS B 1 302 ? 27.071 -22.360 -3.851 1.00 18.74 299 LYS B C 1
ATOM 4631 O O . LYS B 1 302 ? 25.891 -22.058 -4.028 1.00 14.42 299 LYS B O 1
ATOM 4637 N N . PHE B 1 303 ? 27.947 -21.556 -3.257 1.00 17.55 300 PHE B N 1
ATOM 4638 C CA . PHE B 1 303 ? 27.570 -20.217 -2.822 1.00 16.02 300 PHE B CA 1
ATOM 4639 C C . PHE B 1 303 ? 27.035 -19.405 -3.997 1.00 18.58 300 PHE B C 1
ATOM 4640 O O . PHE B 1 303 ? 25.934 -18.870 -3.935 1.00 17.17 300 PHE B O 1
ATOM 4648 N N . TRP B 1 304 ? 27.798 -19.343 -5.077 1.00 18.67 301 TRP B N 1
ATOM 4649 C CA . TRP B 1 304 ? 27.395 -18.536 -6.230 1.00 17.76 301 TRP B CA 1
ATOM 4650 C C . TRP B 1 304 ? 26.165 -19.114 -6.945 1.00 15.73 301 TRP B C 1
ATOM 4651 O O . TRP B 1 304 ? 25.340 -18.347 -7.431 1.00 15.56 301 TRP B O 1
ATOM 4662 N N . ASP B 1 305 ? 26.006 -20.433 -6.926 1.00 13.90 302 ASP B N 1
ATOM 4663 C CA . ASP B 1 305 ? 24.773 -21.057 -7.421 1.00 15.49 302 ASP B CA 1
ATOM 4664 C C . ASP B 1 305 ? 23.521 -20.620 -6.652 1.00 18.07 302 ASP B C 1
ATOM 4665 O O . ASP B 1 305 ? 22.445 -20.442 -7.253 1.00 16.39 302 ASP B O 1
ATOM 4670 N N . LEU B 1 306 ? 23.651 -20.466 -5.329 1.00 15.74 303 LEU B N 1
ATOM 4671 C CA . LEU B 1 306 ? 22.548 -19.955 -4.504 1.00 14.90 303 LEU B CA 1
ATOM 4672 C C . LEU B 1 306 ? 22.157 -18.558 -4.904 1.00 13.74 303 LEU B C 1
ATOM 4673 O O . LEU B 1 306 ? 20.978 -18.276 -5.055 1.00 16.92 303 LEU B O 1
ATOM 4678 N N . ILE B 1 307 ? 23.148 -17.694 -5.104 1.00 13.11 304 ILE B N 1
ATOM 4679 C CA . ILE B 1 307 ? 22.910 -16.308 -5.530 1.00 13.61 304 ILE B CA 1
ATOM 4680 C C . ILE B 1 307 ? 22.205 -16.285 -6.892 1.00 16.37 304 ILE B C 1
ATOM 4681 O O . ILE B 1 307 ? 21.164 -15.638 -7.058 1.00 14.56 304 ILE B O 1
ATOM 4686 N N . ILE B 1 308 ? 22.767 -17.018 -7.842 1.00 16.33 305 ILE B N 1
ATOM 4687 C CA . ILE B 1 308 ? 22.231 -17.058 -9.198 1.00 17.44 305 ILE B CA 1
ATOM 4688 C C . ILE B 1 308 ? 20.806 -17.618 -9.203 1.00 16.79 305 ILE B C 1
ATOM 4689 O O . ILE B 1 308 ? 19.926 -17.042 -9.843 1.00 13.33 305 ILE B O 1
ATOM 4694 N N . ASP B 1 309 ? 20.575 -18.701 -8.463 1.00 18.69 306 ASP B N 1
ATOM 4695 C CA . ASP B 1 309 ? 19.226 -19.294 -8.400 1.00 20.96 306 ASP B CA 1
ATOM 4696 C C . ASP B 1 309 ? 18.196 -18.365 -7.758 1.00 21.41 306 ASP B C 1
ATOM 4697 O O . ASP B 1 309 ? 17.043 -18.297 -8.228 1.00 23.50 306 ASP B O 1
ATOM 4702 N N . ALA B 1 310 ? 18.593 -17.672 -6.685 1.00 14.61 307 ALA B N 1
ATOM 4703 C CA . ALA B 1 310 ? 17.721 -16.671 -6.052 1.00 16.22 307 ALA B CA 1
ATOM 4704 C C . ALA B 1 310 ? 17.352 -15.549 -7.032 1.00 16.42 307 ALA B C 1
ATOM 4705 O O . ALA B 1 310 ? 16.188 -15.145 -7.114 1.00 16.49 307 ALA B O 1
ATOM 4707 N N . LEU B 1 311 ? 18.338 -15.051 -7.773 1.00 19.27 308 LEU B N 1
ATOM 4708 C CA . LEU B 1 311 ? 18.072 -13.987 -8.762 1.00 19.37 308 LEU B CA 1
ATOM 4709 C C . LEU B 1 311 ? 17.134 -14.468 -9.869 1.00 18.57 308 LEU B C 1
ATOM 4710 O O . LEU B 1 311 ? 16.246 -13.730 -10.264 1.00 16.17 308 LEU B O 1
ATOM 4715 N N . LYS B 1 312 ? 17.306 -15.711 -10.326 1.00 19.31 309 LYS B N 1
ATOM 4716 C CA . LYS B 1 312 ? 16.396 -16.288 -11.316 1.00 23.90 309 LYS B CA 1
ATOM 4717 C C . LYS B 1 312 ? 14.978 -16.429 -10.767 1.00 22.63 309 LYS B C 1
ATOM 4718 O O . LYS B 1 312 ? 14.022 -16.083 -11.455 1.00 27.06 309 LYS B O 1
ATOM 4724 N N . GLU B 1 313 ? 14.852 -16.913 -9.526 1.00 25.52 310 GLU B N 1
ATOM 4725 C CA . GLU B 1 313 ? 13.545 -17.102 -8.885 1.00 20.19 310 GLU B CA 1
ATOM 4726 C C . GLU B 1 313 ? 12.773 -15.796 -8.719 1.00 20.45 310 GLU B C 1
ATOM 4727 O O . GLU B 1 313 ? 11.548 -15.779 -8.841 1.00 22.34 310 GLU B O 1
ATOM 4733 N N . LEU B 1 314 ? 13.474 -14.704 -8.453 1.00 17.86 311 LEU B N 1
ATOM 4734 C CA . LEU B 1 314 ? 12.810 -13.400 -8.278 1.00 20.13 311 LEU B CA 1
ATOM 4735 C C . LEU B 1 314 ? 12.232 -12.803 -9.558 1.00 19.78 311 LEU B C 1
ATOM 4736 O O . LEU B 1 314 ? 11.324 -11.978 -9.491 1.00 27.97 311 LEU B O 1
ATOM 4741 N N . LYS B 1 315 ? 12.769 -13.205 -10.714 1.00 23.86 312 LYS B N 1
ATOM 4742 C CA . LYS B 1 315 ? 12.337 -12.722 -12.034 1.00 27.25 312 LYS B CA 1
ATOM 4743 C C . LYS B 1 315 ? 12.356 -11.184 -12.137 1.00 29.82 312 LYS B C 1
ATOM 4744 O O . LYS B 1 315 ? 13.330 -10.494 -11.791 1.00 20.11 312 LYS B O 1
ATOM 4751 N N . MET C 1 4 ? 80.679 -15.909 10.007 1.00 65.03 1 MET C N 1
ATOM 4752 C CA . MET C 1 4 ? 79.838 -16.497 11.082 1.00 61.18 1 MET C CA 1
ATOM 4753 C C . MET C 1 4 ? 79.114 -15.450 11.956 1.00 57.13 1 MET C C 1
ATOM 4754 O O . MET C 1 4 ? 79.349 -14.265 11.848 1.00 49.48 1 MET C O 1
ATOM 4759 N N . THR C 1 5 ? 78.152 -15.920 12.747 1.00 33.55 2 THR C N 1
ATOM 4760 C CA . THR C 1 5 ? 77.243 -15.081 13.481 1.00 23.00 2 THR C CA 1
ATOM 4761 C C . THR C 1 5 ? 77.626 -15.120 14.946 1.00 22.94 2 THR C C 1
ATOM 4762 O O . THR C 1 5 ? 77.726 -16.191 15.523 1.00 22.52 2 THR C O 1
ATOM 4766 N N . THR C 1 6 ? 77.802 -13.951 15.549 1.00 16.30 3 THR C N 1
ATOM 4767 C CA . THR C 1 6 ? 78.242 -13.796 16.909 1.00 18.63 3 THR C CA 1
ATOM 4768 C C . THR C 1 6 ? 77.052 -13.408 17.763 1.00 21.09 3 THR C C 1
ATOM 4769 O O . THR C 1 6 ? 76.423 -12.363 17.506 1.00 18.44 3 THR C O 1
ATOM 4773 N N . ILE C 1 7 ? 76.732 -14.246 18.763 1.00 15.59 4 ILE C N 1
ATOM 4774 C CA . ILE C 1 7 ? 75.522 -14.041 19.549 1.00 15.19 4 ILE C CA 1
ATOM 4775 C C . ILE C 1 7 ? 75.711 -13.881 21.061 1.00 18.11 4 ILE C C 1
ATOM 4776 O O . ILE C 1 7 ? 76.680 -14.347 21.647 1.00 15.70 4 ILE C O 1
ATOM 4781 N N . ILE C 1 8 ? 74.730 -13.209 21.660 1.00 13.95 5 ILE C N 1
ATOM 4782 C CA . ILE C 1 8 ? 74.488 -13.249 23.077 1.00 12.68 5 ILE C CA 1
ATOM 4783 C C . ILE C 1 8 ? 73.165 -13.968 23.231 1.00 12.83 5 ILE C C 1
ATOM 4784 O O . ILE C 1 8 ? 72.165 -13.573 22.627 1.00 13.92 5 ILE C O 1
ATOM 4789 N N . LEU C 1 9 ? 73.169 -15.024 24.033 1.00 12.70 6 LEU C N 1
ATOM 4790 C CA . LEU C 1 9 ? 71.979 -15.822 24.235 1.00 14.37 6 LEU C CA 1
ATOM 4791 C C . LEU C 1 9 ? 71.398 -15.452 25.595 1.00 15.42 6 LEU C C 1
ATOM 4792 O O . LEU C 1 9 ? 71.979 -15.754 26.624 1.00 12.83 6 LEU C O 1
ATOM 4797 N N . ASP C 1 10 ? 70.254 -14.775 25.578 1.00 13.33 7 ASP C N 1
ATOM 4798 C CA . ASP C 1 10 ? 69.602 -14.303 26.772 1.00 11.73 7 ASP C CA 1
ATOM 4799 C C . ASP C 1 10 ? 68.410 -15.230 27.004 1.00 13.73 7 ASP C C 1
ATOM 4800 O O . ASP C 1 10 ? 67.501 -15.302 26.183 1.00 11.78 7 ASP C O 1
ATOM 4805 N N . CYS C 1 11 ? 68.437 -15.965 28.114 1.00 13.26 8 CYS C N 1
ATOM 4806 C CA . CYS C 1 11 ? 67.639 -17.162 28.245 1.00 12.46 8 CYS C CA 1
ATOM 4807 C C . CYS C 1 11 ? 67.284 -17.483 29.694 1.00 15.31 8 CYS C C 1
ATOM 4808 O O . CYS C 1 11 ? 67.726 -16.795 30.643 1.00 13.16 8 CYS C O 1
ATOM 4811 N N . ASP C 1 12 ? 66.438 -18.502 29.857 1.00 11.18 9 ASP C N 1
ATOM 4812 C CA . ASP C 1 12 ? 65.954 -18.899 31.176 1.00 13.78 9 ASP C CA 1
ATOM 4813 C C . ASP C 1 12 ? 65.792 -20.415 31.243 1.00 14.29 9 ASP C C 1
ATOM 4814 O O . ASP C 1 12 ? 64.685 -20.921 31.360 1.00 11.02 9 ASP C O 1
ATOM 4819 N N . PRO C 1 13 ? 66.916 -21.151 31.197 1.00 15.01 10 PRO C N 1
ATOM 4820 C CA . PRO C 1 13 ? 66.795 -22.598 31.082 1.00 14.71 10 PRO C CA 1
ATOM 4821 C C . PRO C 1 13 ? 66.139 -23.290 32.285 1.00 14.73 10 PRO C C 1
ATOM 4822 O O . PRO C 1 13 ? 66.623 -23.129 33.415 1.00 14.59 10 PRO C O 1
ATOM 4826 N N . GLY C 1 14 ? 65.050 -24.025 32.094 1.00 15.20 11 GLY C N 1
ATOM 4827 C CA . GLY C 1 14 ? 64.332 -24.204 30.823 1.00 17.81 11 GLY C CA 1
ATOM 4828 C C . GLY C 1 14 ? 64.964 -25.280 29.949 1.00 17.29 11 GLY C C 1
ATOM 4829 O O . GLY C 1 14 ? 66.093 -25.152 29.481 1.00 12.72 11 GLY C O 1
ATOM 4830 N N . HIS C 1 15 ? 64.210 -26.331 29.700 1.00 17.86 12 HIS C N 1
ATOM 4831 C CA . HIS C 1 15 ? 64.687 -27.445 28.869 1.00 17.09 12 HIS C CA 1
ATOM 4832 C C . HIS C 1 15 ? 64.828 -27.042 27.406 1.00 18.91 12 HIS C C 1
ATOM 4833 O O . HIS C 1 15 ? 65.727 -27.529 26.733 1.00 15.66 12 HIS C O 1
ATOM 4840 N N . ASP C 1 16 ? 63.942 -26.166 26.914 1.00 14.07 13 ASP C N 1
ATOM 4841 C CA . ASP C 1 16 ? 64.053 -25.626 25.544 1.00 12.86 13 ASP C CA 1
ATOM 4842 C C . ASP C 1 16 ? 65.322 -24.811 25.378 1.00 12.30 13 ASP C C 1
ATOM 4843 O O . ASP C 1 16 ? 66.014 -24.950 24.378 1.00 11.91 13 ASP C O 1
ATOM 4848 N N . ASP C 1 17 ? 65.617 -23.951 26.342 1.00 12.03 14 ASP C N 1
ATOM 4849 C CA . ASP C 1 17 ? 66.829 -23.122 26.276 1.00 14.33 14 ASP C CA 1
ATOM 4850 C C . ASP C 1 17 ? 68.076 -23.990 26.300 1.00 12.09 14 ASP C C 1
ATOM 4851 O O . ASP C 1 17 ? 69.053 -23.681 25.626 1.00 15.91 14 ASP C O 1
ATOM 4856 N N . ALA C 1 18 ? 68.049 -25.055 27.096 1.00 15.12 15 ALA C N 1
ATOM 4857 C CA . ALA C 1 18 ? 69.178 -25.979 27.137 1.00 13.71 15 ALA C CA 1
ATOM 4858 C C . ALA C 1 18 ? 69.449 -26.536 25.730 1.00 12.97 15 ALA C C 1
ATOM 4859 O O . ALA C 1 18 ? 70.597 -26.619 25.329 1.00 11.07 15 ALA C O 1
ATOM 4861 N N . MET C 1 19 ? 68.392 -26.884 24.986 1.00 12.64 16 MET C N 1
ATOM 4862 C CA . MET C 1 19 ? 68.576 -27.369 23.608 1.00 13.57 16 MET C CA 1
ATOM 4863 C C . MET C 1 19 ? 69.172 -26.272 22.707 1.00 11.54 16 MET C C 1
ATOM 4864 O O . MET C 1 19 ? 70.042 -26.550 21.888 1.00 15.82 16 MET C O 1
ATOM 4869 N N . ALA C 1 20 ? 68.741 -25.025 22.891 1.00 13.15 17 ALA C N 1
ATOM 4870 C CA . ALA C 1 20 ? 69.315 -23.884 22.144 1.00 13.74 17 ALA C CA 1
ATOM 4871 C C . ALA C 1 20 ? 70.798 -23.676 22.446 1.00 15.29 17 ALA C C 1
ATOM 4872 O O . ALA C 1 20 ? 71.576 -23.383 21.542 1.00 17.48 17 ALA C O 1
ATOM 4874 N N . ILE C 1 21 ? 71.183 -23.842 23.708 1.00 16.06 18 ILE C N 1
ATOM 4875 C CA . ILE C 1 21 ? 72.593 -23.750 24.093 1.00 14.18 18 ILE C CA 1
ATOM 4876 C C . ILE C 1 21 ? 73.402 -24.816 23.359 1.00 14.01 18 ILE C C 1
ATOM 4877 O O . ILE C 1 21 ? 74.456 -24.503 22.809 1.00 11.25 18 ILE C O 1
ATOM 4882 N N . LEU C 1 22 ? 72.895 -26.047 23.316 1.00 16.67 19 LEU C N 1
ATOM 4883 C CA . LEU C 1 22 ? 73.619 -27.138 22.655 1.00 18.09 19 LEU C CA 1
ATOM 4884 C C . LEU C 1 22 ? 73.779 -26.865 21.164 1.00 17.19 19 LEU C C 1
ATOM 4885 O O . LEU C 1 22 ? 74.868 -27.059 20.628 1.00 14.11 19 LEU C O 1
ATOM 4890 N N . LEU C 1 23 ? 72.721 -26.373 20.509 1.00 14.08 20 LEU C N 1
ATOM 4891 C CA . LEU C 1 23 ? 72.800 -26.036 19.090 1.00 14.78 20 LEU C CA 1
ATOM 4892 C C . LEU C 1 23 ? 73.800 -24.916 18.822 1.00 18.48 20 LEU C C 1
ATOM 4893 O O . LEU C 1 23 ? 74.607 -25.018 17.894 1.00 15.17 20 LEU C O 1
ATOM 4898 N N . ALA C 1 24 ? 73.742 -23.849 19.626 1.00 19.21 21 ALA C N 1
ATOM 4899 C CA . ALA C 1 24 ? 74.686 -22.734 19.484 1.00 17.46 21 ALA C CA 1
ATOM 4900 C C . ALA C 1 24 ? 76.146 -23.193 19.627 1.00 18.59 21 ALA C C 1
ATOM 4901 O O . ALA C 1 24 ? 77.000 -22.804 18.841 1.00 16.67 21 ALA C O 1
ATOM 4903 N N . LEU C 1 25 ? 76.418 -24.020 20.631 1.00 15.91 22 LEU C N 1
ATOM 4904 C CA . LEU C 1 25 ? 77.782 -24.515 20.861 1.00 19.14 22 LEU C CA 1
ATOM 4905 C C . LEU C 1 25 ? 78.255 -25.484 19.780 1.00 22.52 22 LEU C C 1
ATOM 4906 O O . LEU C 1 25 ? 79.407 -25.421 19.354 1.00 21.20 22 LEU C O 1
ATOM 4911 N N . GLY C 1 26 ? 77.363 -26.366 19.334 1.00 19.51 23 GLY C N 1
ATOM 4912 C CA . GLY C 1 26 ? 77.719 -27.448 18.424 1.00 24.23 23 GLY C CA 1
ATOM 4913 C C . GLY C 1 26 ? 77.852 -27.075 16.955 1.00 25.61 23 GLY C C 1
ATOM 4914 O O . GLY C 1 26 ? 78.484 -27.806 16.183 1.00 22.47 23 GLY C O 1
ATOM 4915 N N . ASN C 1 27 ? 77.236 -25.965 16.553 1.00 19.02 24 ASN C N 1
ATOM 4916 C CA . ASN C 1 27 ? 77.306 -25.524 15.165 1.00 19.33 24 ASN C CA 1
ATOM 4917 C C . ASN C 1 27 ? 78.459 -24.535 14.999 1.00 20.94 24 ASN C C 1
ATOM 4918 O O . ASN C 1 27 ? 78.516 -23.526 15.705 1.00 22.00 24 ASN C O 1
ATOM 4923 N N . PRO C 1 28 ? 79.371 -24.798 14.041 1.00 25.24 25 PRO C N 1
ATOM 4924 C CA . PRO C 1 28 ? 80.552 -23.928 13.910 1.00 26.88 25 PRO C CA 1
ATOM 4925 C C . PRO C 1 28 ? 80.286 -22.547 13.282 1.00 24.14 25 PRO C C 1
ATOM 4926 O O . PRO C 1 28 ? 81.186 -21.713 13.252 1.00 26.11 25 PRO C O 1
ATOM 4930 N N . ASN C 1 29 ? 79.076 -22.303 12.777 1.00 25.00 26 ASN C N 1
ATOM 4931 C CA . ASN C 1 29 ? 78.724 -20.982 12.239 1.00 19.64 26 ASN C CA 1
ATOM 4932 C C . ASN C 1 29 ? 78.234 -20.027 13.317 1.00 19.04 26 ASN C C 1
ATOM 4933 O O . ASN C 1 29 ? 77.960 -18.865 13.016 1.00 20.29 26 ASN C O 1
ATOM 4938 N N . ILE C 1 30 ? 78.138 -20.498 14.563 1.00 16.60 27 ILE C N 1
ATOM 4939 C CA . ILE C 1 30 ? 77.723 -19.661 15.674 1.00 17.14 27 ILE C CA 1
ATOM 4940 C C . ILE C 1 30 ? 78.888 -19.453 16.624 1.00 16.94 27 ILE C C 1
ATOM 4941 O O . ILE C 1 30 ? 79.519 -20.399 17.027 1.00 19.82 27 ILE C O 1
ATOM 4946 N N . ASP C 1 31 ? 79.156 -18.203 16.958 1.00 18.39 28 ASP C N 1
ATOM 4947 C CA . ASP C 1 31 ? 80.094 -17.816 18.007 1.00 20.97 28 ASP C CA 1
ATOM 4948 C C . ASP C 1 31 ? 79.285 -17.310 19.212 1.00 17.67 28 ASP C C 1
ATOM 4949 O O . ASP C 1 31 ? 78.778 -16.188 19.207 1.00 18.19 28 ASP C O 1
ATOM 4954 N N . LEU C 1 32 ? 79.161 -18.148 20.230 1.00 17.25 29 LEU C N 1
ATOM 4955 C CA . LEU C 1 32 ? 78.455 -17.762 21.451 1.00 20.30 29 LEU C CA 1
ATOM 4956 C C . LEU C 1 32 ? 79.365 -16.911 22.335 1.00 21.42 29 LEU C C 1
ATOM 4957 O O . LEU C 1 32 ? 80.251 -17.450 22.978 1.00 21.66 29 LEU C O 1
ATOM 4962 N N . LEU C 1 33 ? 79.150 -15.593 22.349 1.00 23.06 30 LEU C N 1
ATOM 4963 C CA . LEU C 1 33 ? 79.924 -14.685 23.195 1.00 20.72 30 LEU C CA 1
ATOM 4964 C C . LEU C 1 33 ? 79.671 -14.880 24.675 1.00 18.00 30 LEU C C 1
ATOM 4965 O O . LEU C 1 33 ? 80.542 -14.650 25.491 1.00 13.26 30 LEU C O 1
ATOM 4970 N N . GLY C 1 34 ? 78.435 -15.203 25.019 1.00 12.97 31 GLY C N 1
ATOM 4971 C CA . GLY C 1 34 ? 78.087 -15.414 26.395 1.00 13.82 31 GLY C CA 1
ATOM 4972 C C . GLY C 1 34 ? 76.604 -15.579 26.558 1.00 11.79 31 GLY C C 1
ATOM 4973 O O . GLY C 1 34 ? 75.833 -15.309 25.628 1.00 12.25 31 GLY C O 1
ATOM 4974 N N . VAL C 1 35 ? 76.251 -16.022 27.758 1.00 12.39 32 VAL C N 1
ATOM 4975 C CA . VAL C 1 35 ? 74.890 -16.327 28.160 1.00 13.74 32 VAL C CA 1
ATOM 4976 C C . VAL C 1 35 ? 74.491 -15.344 29.270 1.00 16.26 32 VAL C C 1
ATOM 4977 O O . VAL C 1 35 ? 75.282 -15.014 30.144 1.00 15.83 32 VAL C O 1
ATOM 4981 N N . THR C 1 36 ? 73.265 -14.839 29.175 1.00 13.93 33 THR C N 1
ATOM 4982 C CA . THR C 1 36 ? 72.699 -13.960 30.170 1.00 13.38 33 THR C CA 1
ATOM 4983 C C . THR C 1 36 ? 71.365 -14.568 30.533 1.00 14.24 33 THR C C 1
ATOM 4984 O O . THR C 1 36 ? 70.727 -15.201 29.678 1.00 15.38 33 THR C O 1
ATOM 4988 N N . THR C 1 37 ? 70.961 -14.411 31.794 1.00 11.82 34 THR C N 1
ATOM 4989 C CA . THR C 1 37 ? 69.760 -15.066 32.296 1.00 12.37 34 THR C CA 1
ATOM 4990 C C . THR C 1 37 ? 68.741 -14.095 32.860 1.00 13.61 34 THR C C 1
ATOM 4991 O O . THR C 1 37 ? 69.092 -13.011 33.336 1.00 15.44 34 THR C O 1
ATOM 4995 N N . VAL C 1 38 ? 67.486 -14.509 32.796 1.00 10.09 35 VAL C N 1
ATOM 4996 C CA . VAL C 1 38 ? 66.352 -13.661 33.150 1.00 12.49 35 VAL C CA 1
ATOM 4997 C C . VAL C 1 38 ? 65.307 -14.489 33.909 1.00 12.00 35 VAL C C 1
ATOM 4998 O O . VAL C 1 38 ? 64.964 -15.613 33.501 1.00 13.61 35 VAL C O 1
ATOM 5002 N N . GLY C 1 39 ? 64.858 -13.953 35.042 1.00 11.01 36 GLY C N 1
ATOM 5003 C CA . GLY C 1 39 ? 63.799 -14.567 35.842 1.00 13.32 36 GLY C CA 1
ATOM 5004 C C . GLY C 1 39 ? 62.447 -14.018 35.408 1.00 15.07 36 GLY C C 1
ATOM 5005 O O . GLY C 1 39 ? 62.385 -12.952 34.819 1.00 19.12 36 GLY C O 1
ATOM 5006 N N . GLY C 1 40 ? 61.379 -14.744 35.693 1.00 13.79 37 GLY C N 1
ATOM 5007 C CA . GLY C 1 40 ? 60.022 -14.231 35.452 1.00 15.88 37 GLY C CA 1
ATOM 5008 C C . GLY C 1 40 ? 59.081 -15.315 35.038 1.00 15.76 37 GLY C C 1
ATOM 5009 O O . GLY C 1 40 ? 57.913 -15.344 35.439 1.00 20.08 37 GLY C O 1
ATOM 5010 N N . ASN C 1 41 ? 59.594 -16.193 34.188 1.00 21.11 38 ASN C N 1
ATOM 5011 C CA . ASN C 1 41 ? 58.906 -17.401 33.806 1.00 21.44 38 ASN C CA 1
ATOM 5012 C C . ASN C 1 41 ? 59.196 -18.459 34.877 1.00 22.20 38 ASN C C 1
ATOM 5013 O O . ASN C 1 41 ? 58.306 -19.158 35.305 1.00 21.82 38 ASN C O 1
ATOM 5018 N N . GLN C 1 42 ? 60.467 -18.561 35.266 1.00 25.22 39 GLN C N 1
ATOM 5019 C CA . GLN C 1 42 ? 60.918 -19.284 36.459 1.00 23.03 39 GLN C CA 1
ATOM 5020 C C . GLN C 1 42 ? 61.907 -18.387 37.212 1.00 21.28 39 GLN C C 1
ATOM 5021 O O . GLN C 1 42 ? 62.281 -17.319 36.693 1.00 21.28 39 GLN C O 1
ATOM 5027 N N . SER C 1 43 ? 62.342 -18.809 38.404 1.00 14.25 40 SER C N 1
ATOM 5028 C CA . SER C 1 43 ? 63.160 -17.953 39.255 1.00 18.72 40 SER C CA 1
ATOM 5029 C C . SER C 1 43 ? 64.552 -17.747 38.655 1.00 17.46 40 SER C C 1
ATOM 5030 O O . SER C 1 43 ? 65.129 -18.681 38.093 1.00 14.78 40 SER C O 1
ATOM 5033 N N . LEU C 1 44 ? 65.074 -16.519 38.757 1.00 16.15 41 LEU C N 1
ATOM 5034 C CA . LEU C 1 44 ? 66.437 -16.215 38.311 1.00 15.95 41 LEU C CA 1
ATOM 5035 C C . LEU C 1 44 ? 67.485 -17.195 38.852 1.00 16.42 41 LEU C C 1
ATOM 5036 O O . LEU C 1 44 ? 68.379 -17.632 38.115 1.00 13.82 41 LEU C O 1
ATOM 5041 N N . GLU C 1 45 ? 67.381 -17.517 40.140 1.00 19.25 42 GLU C N 1
ATOM 5042 C CA . GLU C 1 45 ? 68.353 -18.406 40.769 1.00 21.76 42 GLU C CA 1
ATOM 5043 C C . GLU C 1 45 ? 68.371 -19.791 40.117 1.00 16.53 42 GLU C C 1
ATOM 5044 O O . GLU C 1 45 ? 69.440 -20.322 39.831 1.00 13.84 42 GLU C O 1
ATOM 5050 N N . LYS C 1 46 ? 67.189 -20.357 39.899 1.00 14.92 43 LYS C N 1
ATOM 5051 C CA . LYS C 1 46 ? 67.065 -21.678 39.258 1.00 20.45 43 LYS C CA 1
ATOM 5052 C C . LYS C 1 46 ? 67.650 -21.682 37.826 1.00 14.72 43 LYS C C 1
ATOM 5053 O O . LYS C 1 46 ? 68.510 -22.507 37.492 1.00 16.36 43 LYS C O 1
ATOM 5059 N N . VAL C 1 47 ? 67.200 -20.747 36.992 1.00 15.91 44 VAL C N 1
ATOM 5060 C CA . VAL C 1 47 ? 67.610 -20.736 35.574 1.00 13.47 44 VAL C CA 1
ATOM 5061 C C . VAL C 1 47 ? 69.083 -20.358 35.377 1.00 16.76 44 VAL C C 1
ATOM 5062 O O . VAL C 1 47 ? 69.709 -20.811 34.421 1.00 15.03 44 VAL C O 1
ATOM 5066 N N . THR C 1 48 ? 69.644 -19.556 36.275 1.00 14.56 45 THR C N 1
ATOM 5067 C CA . THR C 1 48 ? 71.066 -19.183 36.192 1.00 14.00 45 THR C CA 1
ATOM 5068 C C . THR C 1 48 ? 71.929 -20.405 36.469 1.00 15.72 45 THR C C 1
ATOM 5069 O O . THR C 1 48 ? 72.869 -20.690 35.703 1.00 14.71 45 THR C O 1
ATOM 5073 N N . TYR C 1 49 ? 71.592 -21.141 37.528 1.00 16.20 46 TYR C N 1
ATOM 5074 C CA . TYR C 1 49 ? 72.263 -22.417 37.814 1.00 24.98 46 TYR C CA 1
ATOM 5075 C C . TYR C 1 49 ? 72.146 -23.378 36.624 1.00 23.47 46 TYR C C 1
ATOM 5076 O O . TYR C 1 49 ? 73.143 -23.952 36.199 1.00 17.46 46 TYR C O 1
ATOM 5085 N N . ASN C 1 50 ? 70.934 -23.524 36.093 1.00 20.86 47 ASN C N 1
ATOM 5086 C CA . ASN C 1 50 ? 70.693 -24.435 34.976 1.00 19.12 47 ASN C CA 1
ATOM 5087 C C . ASN C 1 50 ? 71.511 -24.073 33.730 1.00 18.73 47 ASN C C 1
ATOM 5088 O O . ASN C 1 50 ? 72.007 -24.959 33.045 1.00 15.68 47 ASN C O 1
ATOM 5093 N N . ALA C 1 51 ? 71.651 -22.780 33.440 1.00 17.33 48 ALA C N 1
ATOM 5094 C CA . ALA C 1 51 ? 72.463 -22.320 32.304 1.00 15.13 48 ALA C CA 1
ATOM 5095 C C . ALA C 1 51 ? 73.933 -22.682 32.477 1.00 16.88 48 ALA C C 1
ATOM 5096 O O . ALA C 1 51 ? 74.568 -23.178 31.548 1.00 14.12 48 ALA C O 1
ATOM 5098 N N . ARG C 1 52 ? 74.457 -22.450 33.672 1.00 18.01 49 ARG C N 1
ATOM 5099 C CA . ARG C 1 52 ? 75.861 -22.748 33.979 1.00 16.12 49 ARG C CA 1
ATOM 5100 C C . ARG C 1 52 ? 76.116 -24.263 33.935 1.00 16.59 49 ARG C C 1
ATOM 5101 O O . ARG C 1 52 ? 77.103 -24.706 33.371 1.00 18.72 49 ARG C O 1
ATOM 5109 N N . ALA C 1 53 ? 75.199 -25.035 34.501 1.00 16.85 50 ALA C N 1
ATOM 5110 C CA . ALA C 1 53 ? 75.321 -26.498 34.526 1.00 20.83 50 ALA C CA 1
ATOM 5111 C C . ALA C 1 53 ? 75.191 -27.126 33.137 1.00 22.51 50 ALA C C 1
ATOM 5112 O O . ALA C 1 53 ? 75.850 -28.108 32.845 1.00 18.78 50 ALA C O 1
ATOM 5114 N N . THR C 1 54 ? 74.348 -26.550 32.281 1.00 20.05 51 THR C N 1
ATOM 5115 C CA . THR C 1 54 ? 74.204 -27.011 30.902 1.00 17.18 51 THR C CA 1
ATOM 5116 C C . THR C 1 54 ? 75.493 -26.755 30.131 1.00 18.94 51 THR C C 1
ATOM 5117 O O . THR C 1 54 ? 75.970 -27.623 29.418 1.00 17.98 51 THR C O 1
ATOM 5121 N N . LEU C 1 55 ? 76.047 -25.560 30.268 1.00 19.19 52 LEU C N 1
ATOM 5122 C CA . LEU C 1 55 ? 77.340 -25.248 29.659 1.00 19.30 52 LEU C CA 1
ATOM 5123 C C . LEU C 1 55 ? 78.442 -26.206 30.154 1.00 19.29 52 LEU C C 1
ATOM 5124 O O . LEU C 1 55 ? 79.274 -26.658 29.365 1.00 19.83 52 LEU C O 1
ATOM 5129 N N . GLU C 1 56 ? 78.442 -26.497 31.453 1.00 17.72 53 GLU C N 1
ATOM 5130 C CA . GLU C 1 56 ? 79.385 -27.469 32.021 1.00 24.98 53 GLU C CA 1
ATOM 5131 C C . GLU C 1 56 ? 79.209 -28.845 31.349 1.00 26.13 53 GLU C C 1
ATOM 5132 O O . GLU C 1 56 ? 80.185 -29.436 30.909 1.00 22.90 53 GLU C O 1
ATOM 5138 N N . MET C 1 57 ? 77.968 -29.306 31.218 1.00 25.88 54 MET C N 1
ATOM 5139 C CA . MET C 1 57 ? 77.654 -30.582 30.557 1.00 24.77 54 MET C CA 1
ATOM 5140 C C . MET C 1 57 ? 78.227 -30.651 29.142 1.00 31.19 54 MET C C 1
ATOM 5141 O O . MET C 1 57 ? 78.684 -31.710 28.715 1.00 31.62 54 MET C O 1
ATOM 5146 N N . ALA C 1 58 ? 78.221 -29.521 28.427 1.00 21.68 55 ALA C N 1
ATOM 5147 C CA . ALA C 1 58 ? 78.760 -29.446 27.082 1.00 21.80 55 ALA C CA 1
ATOM 5148 C C . ALA C 1 58 ? 80.242 -29.043 27.016 1.00 22.67 55 ALA C C 1
ATOM 5149 O O . ALA C 1 58 ? 80.730 -28.674 25.951 1.00 27.22 55 ALA C O 1
ATOM 5151 N N . HIS C 1 59 ? 80.956 -29.117 28.140 1.00 24.17 56 HIS C N 1
ATOM 5152 C CA . HIS C 1 59 ? 82.376 -28.756 28.218 1.00 29.24 56 HIS C CA 1
ATOM 5153 C C . HIS C 1 59 ? 82.674 -27.351 27.688 1.00 26.73 56 HIS C C 1
ATOM 5154 O O . HIS C 1 59 ? 83.712 -27.118 27.073 1.00 30.15 56 HIS C O 1
ATOM 5161 N N . ALA C 1 60 ? 81.760 -26.418 27.951 1.00 22.67 57 ALA C N 1
ATOM 5162 C CA . ALA C 1 60 ? 81.879 -25.043 27.486 1.00 22.55 57 ALA C CA 1
ATOM 5163 C C . ALA C 1 60 ? 82.089 -24.121 28.697 1.00 23.93 57 ALA C C 1
ATOM 5164 O O . ALA C 1 60 ? 81.347 -23.130 28.920 1.00 24.76 57 ALA C O 1
ATOM 5166 N N . THR C 1 61 ? 83.123 -24.452 29.467 1.00 24.68 58 THR C N 1
ATOM 5167 C CA . THR C 1 61 ? 83.523 -23.709 30.672 1.00 23.75 58 THR C CA 1
ATOM 5168 C C . THR C 1 61 ? 84.194 -22.366 30.353 1.00 19.61 58 THR C C 1
ATOM 5169 O O . THR C 1 61 ? 84.422 -21.563 31.258 1.00 25.29 58 THR C O 1
ATOM 5173 N N . ASN C 1 62 ? 84.528 -22.134 29.084 1.00 19.03 59 ASN C N 1
ATOM 5174 C CA . ASN C 1 62 ? 84.994 -20.823 28.623 1.00 19.34 59 ASN C CA 1
ATOM 5175 C C . ASN C 1 62 ? 83.895 -19.789 28.347 1.00 19.74 59 ASN C C 1
ATOM 5176 O O . ASN C 1 62 ? 84.223 -18.632 28.058 1.00 19.60 59 ASN C O 1
ATOM 5181 N N . ILE C 1 63 ? 82.621 -20.182 28.417 1.00 22.55 60 ILE C N 1
ATOM 5182 C CA . ILE C 1 63 ? 81.508 -19.279 28.066 1.00 23.51 60 ILE C CA 1
ATOM 5183 C C . ILE C 1 63 ? 81.031 -18.509 29.310 1.00 19.34 60 ILE C C 1
ATOM 5184 O O . ILE C 1 63 ? 80.599 -19.122 30.276 1.00 16.84 60 ILE C O 1
ATOM 5189 N N . PRO C 1 64 ? 81.092 -17.167 29.284 1.00 21.84 61 PRO C N 1
ATOM 5190 C CA . PRO C 1 64 ? 80.591 -16.400 30.427 1.00 21.47 61 PRO C CA 1
ATOM 5191 C C . PRO C 1 64 ? 79.082 -16.538 30.629 1.00 17.70 61 PRO C C 1
ATOM 5192 O O . PRO C 1 64 ? 78.333 -16.695 29.651 1.00 15.59 61 PRO C O 1
ATOM 5196 N N . VAL C 1 65 ? 78.676 -16.514 31.902 1.00 14.48 62 VAL C N 1
ATOM 5197 C CA . VAL C 1 65 ? 77.287 -16.394 32.288 1.00 17.66 62 VAL C CA 1
ATOM 5198 C C . VAL C 1 65 ? 77.153 -15.191 33.208 1.00 18.29 62 VAL C C 1
ATOM 5199 O O . VAL C 1 65 ? 77.907 -15.057 34.168 1.00 19.80 62 VAL C O 1
ATOM 5203 N N . HIS C 1 66 ? 76.201 -14.313 32.892 1.00 16.57 63 HIS C N 1
ATOM 5204 C CA . HIS C 1 66 ? 75.821 -13.211 33.772 1.00 15.66 63 HIS C CA 1
ATOM 5205 C C . HIS C 1 66 ? 74.343 -13.280 34.093 1.00 10.83 63 HIS C C 1
ATOM 5206 O O . HIS C 1 66 ? 73.525 -13.453 33.209 1.00 15.02 63 HIS C O 1
ATOM 5213 N N . ALA C 1 67 ? 74.010 -13.132 35.369 1.00 12.33 64 ALA C N 1
ATOM 5214 C CA . ALA C 1 67 ? 72.620 -13.124 35.821 1.00 13.20 64 ALA C CA 1
ATOM 5215 C C . ALA C 1 67 ? 72.048 -11.737 35.627 1.00 14.00 64 ALA C C 1
ATOM 5216 O O . ALA C 1 67 ? 72.723 -10.732 35.918 1.00 13.13 64 ALA C O 1
ATOM 5218 N N . GLY C 1 68 ? 70.810 -11.683 35.142 1.00 12.46 65 GLY C N 1
ATOM 5219 C CA . GLY C 1 68 ? 70.144 -10.415 34.904 1.00 12.25 65 GLY C CA 1
ATOM 5220 C C . GLY C 1 68 ? 68.983 -10.132 35.857 1.00 14.86 65 GLY C C 1
ATOM 5221 O O . GLY C 1 68 ? 69.063 -10.409 37.049 1.00 14.74 65 GLY C O 1
ATOM 5222 N N . CYS C 1 69 ? 67.904 -9.586 35.296 1.00 15.29 66 CYS C N 1
ATOM 5223 C CA . CYS C 1 69 ? 66.715 -9.187 36.045 1.00 13.95 66 CYS C CA 1
ATOM 5224 C C . CYS C 1 69 ? 65.964 -10.393 36.590 1.00 17.20 66 CYS C C 1
ATOM 5225 O O . CYS C 1 69 ? 65.925 -11.456 35.944 1.00 12.66 66 CYS C O 1
ATOM 5228 N N . ASP C 1 70 ? 65.404 -10.230 37.795 1.00 14.55 67 ASP C N 1
ATOM 5229 C CA . ASP C 1 70 ? 64.722 -11.341 38.483 1.00 15.80 67 ASP C CA 1
ATOM 5230 C C . ASP C 1 70 ? 63.199 -11.249 38.412 1.00 12.82 67 ASP C C 1
ATOM 5231 O O . ASP C 1 70 ? 62.503 -12.126 38.915 1.00 15.32 67 ASP C O 1
ATOM 5236 N N . ARG C 1 71 ? 62.688 -10.192 37.773 1.00 12.85 68 ARG C N 1
ATOM 5237 C CA . ARG C 1 71 ? 61.235 -9.995 37.687 1.00 12.37 68 ARG C CA 1
ATOM 5238 C C . ARG C 1 71 ? 60.912 -9.070 36.537 1.00 12.19 68 ARG C C 1
ATOM 5239 O O . ARG C 1 71 ? 61.808 -8.418 36.003 1.00 14.78 68 ARG C O 1
ATOM 5247 N N . PRO C 1 72 ? 59.630 -9.010 36.125 1.00 12.76 69 PRO C N 1
ATOM 5248 C CA . PRO C 1 72 ? 59.260 -8.096 35.052 1.00 12.11 69 PRO C CA 1
ATOM 5249 C C . PRO C 1 72 ? 59.459 -6.612 35.374 1.00 12.59 69 PRO C C 1
ATOM 5250 O O . PRO C 1 72 ? 59.539 -6.235 36.553 1.00 14.47 69 PRO C O 1
ATOM 5254 N N . MET C 1 73 ? 59.542 -5.782 34.336 1.00 13.48 70 MET C N 1
ATOM 5255 C CA . MET C 1 73 ? 59.674 -4.325 34.505 1.00 17.44 70 MET C CA 1
ATOM 5256 C C . MET C 1 73 ? 58.594 -3.747 35.384 1.00 16.31 70 MET C C 1
ATOM 5257 O O . MET C 1 73 ? 58.902 -3.071 36.345 1.00 20.63 70 MET C O 1
ATOM 5262 N N . ILE C 1 74 ? 57.340 -4.037 35.058 1.00 16.24 71 ILE C N 1
ATOM 5263 C CA . ILE C 1 74 ? 56.191 -3.446 35.732 1.00 15.62 71 ILE C CA 1
ATOM 5264 C C . ILE C 1 74 ? 55.316 -4.419 36.492 1.00 22.15 71 ILE C C 1
ATOM 5265 O O . ILE C 1 74 ? 54.947 -4.157 37.628 1.00 21.47 71 ILE C O 1
ATOM 5270 N N . ARG C 1 75 ? 54.938 -5.521 35.874 1.00 23.72 72 ARG C N 1
ATOM 5271 C CA . ARG C 1 75 ? 53.941 -6.378 36.522 1.00 26.87 72 ARG C CA 1
ATOM 5272 C C . ARG C 1 75 ? 54.588 -7.324 37.509 1.00 21.81 72 ARG C C 1
ATOM 5273 O O . ARG C 1 75 ? 55.816 -7.478 37.488 1.00 16.31 72 ARG C O 1
ATOM 5281 N N . PRO C 1 76 ? 53.788 -7.892 38.430 1.00 23.51 73 PRO C N 1
ATOM 5282 C CA . PRO C 1 76 ? 54.421 -8.598 39.530 1.00 27.70 73 PRO C CA 1
ATOM 5283 C C . PRO C 1 76 ? 54.998 -9.928 39.114 1.00 28.64 73 PRO C C 1
ATOM 5284 O O . PRO C 1 76 ? 54.552 -10.537 38.123 1.00 23.86 73 PRO C O 1
ATOM 5288 N N . LEU C 1 77 ? 55.998 -10.347 39.881 1.00 22.67 74 LEU C N 1
ATOM 5289 C CA . LEU C 1 77 ? 56.654 -11.631 39.715 1.00 22.91 74 LEU C CA 1
ATOM 5290 C C . LEU C 1 77 ? 55.683 -12.741 40.076 1.00 21.29 74 LEU C C 1
ATOM 5291 O O . LEU C 1 77 ? 55.120 -12.728 41.177 1.00 21.68 74 LEU C O 1
ATOM 5296 N N . GLU C 1 78 ? 55.518 -13.700 39.168 1.00 21.07 75 GLU C N 1
ATOM 5297 C CA . GLU C 1 78 ? 54.642 -14.880 39.356 1.00 33.32 75 GLU C CA 1
ATOM 5298 C C . GLU C 1 78 ? 55.397 -16.196 39.059 1.00 42.56 75 GLU C C 1
ATOM 5299 O O . GLU C 1 78 ? 55.172 -16.809 38.006 1.00 63.38 75 GLU C O 1
ATOM 5305 N N . VAL C 1 79 ? 56.295 -16.615 39.960 1.00 34.66 76 VAL C N 1
ATOM 5306 C CA . VAL C 1 79 ? 57.170 -17.810 39.714 1.00 41.54 76 VAL C CA 1
ATOM 5307 C C . VAL C 1 79 ? 57.010 -18.891 40.774 1.00 48.30 76 VAL C C 1
ATOM 5308 O O . VAL C 1 79 ? 56.868 -18.569 41.940 1.00 46.87 76 VAL C O 1
ATOM 5312 N N . GLY C 1 88 ? 68.316 -27.750 39.368 1.00 43.25 85 GLY C N 1
ATOM 5313 C CA . GLY C 1 88 ? 68.610 -28.416 38.118 1.00 35.46 85 GLY C CA 1
ATOM 5314 C C . GLY C 1 88 ? 67.413 -28.478 37.191 1.00 37.91 85 GLY C C 1
ATOM 5315 O O . GLY C 1 88 ? 66.386 -27.826 37.422 1.00 24.39 85 GLY C O 1
ATOM 5316 N N . LEU C 1 89 ? 67.556 -29.232 36.112 1.00 34.27 86 LEU C N 1
ATOM 5317 C CA . LEU C 1 89 ? 66.501 -29.389 35.135 1.00 28.25 86 LEU C CA 1
ATOM 5318 C C . LEU C 1 89 ? 65.834 -30.717 35.438 1.00 26.94 86 LEU C C 1
ATOM 5319 O O . LEU C 1 89 ? 66.512 -31.749 35.529 1.00 23.14 86 LEU C O 1
ATOM 5324 N N . ASP C 1 90 ? 64.513 -30.685 35.540 1.00 23.00 87 ASP C N 1
ATOM 5325 C CA . ASP C 1 90 ? 63.702 -31.853 35.822 1.00 24.98 87 ASP C CA 1
ATOM 5326 C C . ASP C 1 90 ? 63.968 -32.977 34.801 1.00 31.41 87 ASP C C 1
ATOM 5327 O O . ASP C 1 90 ? 64.057 -32.720 33.603 1.00 20.05 87 ASP C O 1
ATOM 5332 N N . GLY C 1 91 ? 64.146 -34.214 35.271 1.00 29.93 88 GLY C N 1
ATOM 5333 C CA . GLY C 1 91 ? 64.256 -35.385 34.389 1.00 28.77 88 GLY C CA 1
ATOM 5334 C C . GLY C 1 91 ? 65.623 -35.662 33.761 1.00 28.91 88 GLY C C 1
ATOM 5335 O O . GLY C 1 91 ? 65.786 -36.624 33.034 1.00 35.53 88 GLY C O 1
ATOM 5336 N N . VAL C 1 92 ? 66.598 -34.809 34.059 1.00 26.62 89 VAL C N 1
ATOM 5337 C CA . VAL C 1 92 ? 67.990 -35.020 33.664 1.00 24.46 89 VAL C CA 1
ATOM 5338 C C . VAL C 1 92 ? 68.893 -34.709 34.858 1.00 21.09 89 VAL C C 1
ATOM 5339 O O . VAL C 1 92 ? 68.460 -34.111 35.834 1.00 26.91 89 VAL C O 1
ATOM 5343 N N . THR C 1 93 ? 70.159 -35.106 34.740 1.00 21.63 90 THR C N 1
ATOM 5344 C CA . THR C 1 93 ? 71.168 -34.841 35.753 1.00 31.01 90 THR C CA 1
ATOM 5345 C C . THR C 1 93 ? 72.264 -33.990 35.132 1.00 29.79 90 THR C C 1
ATOM 5346 O O . THR C 1 93 ? 72.700 -34.259 34.009 1.00 28.37 90 THR C O 1
ATOM 5350 N N . LEU C 1 94 ? 72.677 -32.950 35.854 1.00 28.51 91 LEU C N 1
ATOM 5351 C CA . LEU C 1 94 ? 73.653 -32.024 35.350 1.00 29.93 91 LEU C CA 1
ATOM 5352 C C . LEU C 1 94 ? 74.844 -31.980 36.282 1.00 27.04 91 LEU C C 1
ATOM 5353 O O . LEU C 1 94 ? 74.665 -32.012 37.477 1.00 19.10 91 LEU C O 1
ATOM 5358 N N . PRO C 1 95 ? 76.066 -31.902 35.720 1.00 26.41 92 PRO C N 1
ATOM 5359 C CA . PRO C 1 95 ? 77.243 -31.732 36.606 1.00 27.85 92 PRO C CA 1
ATOM 5360 C C . PRO C 1 95 ? 77.212 -30.372 37.300 1.00 38.17 92 PRO C C 1
ATOM 5361 O O . PRO C 1 95 ? 76.600 -29.428 36.793 1.00 26.35 92 PRO C O 1
ATOM 5365 N N . GLU C 1 96 ? 77.846 -30.274 38.455 1.00 31.27 93 GLU C N 1
ATOM 5366 C CA . GLU C 1 96 ? 78.016 -28.975 39.131 1.00 29.74 93 GLU C CA 1
ATOM 5367 C C . GLU C 1 96 ? 78.923 -28.091 38.268 1.00 26.46 93 GLU C C 1
ATOM 5368 O O . GLU C 1 96 ? 79.906 -28.580 37.715 1.00 23.66 93 GLU C O 1
ATOM 5374 N N . PRO C 1 97 ? 78.577 -26.802 38.104 1.00 24.65 94 PRO C N 1
ATOM 5375 C CA . PRO C 1 97 ? 79.448 -25.952 37.269 1.00 25.78 94 PRO C CA 1
ATOM 5376 C C . PRO C 1 97 ? 80.825 -25.769 37.899 1.00 27.93 94 PRO C C 1
ATOM 5377 O O . PRO C 1 97 ? 80.930 -25.579 39.101 1.00 29.05 94 PRO C O 1
ATOM 5381 N N . THR C 1 98 ? 81.862 -25.835 37.099 1.00 24.02 95 THR C N 1
ATOM 5382 C CA . THR C 1 98 ? 83.226 -25.603 37.590 1.00 29.28 95 THR C CA 1
ATOM 5383 C C . THR C 1 98 ? 83.602 -24.126 37.468 1.00 30.43 95 THR C C 1
ATOM 5384 O O . THR C 1 98 ? 84.402 -23.635 38.258 1.00 30.65 95 THR C O 1
ATOM 5388 N N . ARG C 1 99 ? 83.011 -23.407 36.507 1.00 26.85 96 ARG C N 1
ATOM 5389 C CA . ARG C 1 99 ? 83.241 -21.977 36.346 1.00 24.86 96 ARG C CA 1
ATOM 5390 C C . ARG C 1 99 ? 82.299 -21.183 37.251 1.00 29.30 96 ARG C C 1
ATOM 5391 O O . ARG C 1 99 ? 81.088 -21.360 37.167 1.00 34.27 96 ARG C O 1
ATOM 5399 N N . PRO C 1 100 ? 82.857 -20.289 38.097 1.00 29.77 97 PRO C N 1
ATOM 5400 C CA . PRO C 1 100 ? 81.950 -19.481 38.926 1.00 23.97 97 PRO C CA 1
ATOM 5401 C C . PRO C 1 100 ? 81.102 -18.525 38.071 1.00 26.13 97 PRO C C 1
ATOM 5402 O O . PRO C 1 100 ? 81.511 -18.166 36.947 1.00 19.39 97 PRO C O 1
ATOM 5406 N N . LEU C 1 101 ? 79.916 -18.163 38.565 1.00 26.13 98 LEU C N 1
ATOM 5407 C CA . LEU C 1 101 ? 79.096 -17.143 37.917 1.00 22.37 98 LEU C CA 1
ATOM 5408 C C . LEU C 1 101 ? 79.931 -15.895 37.714 1.00 20.41 98 LEU C C 1
ATOM 5409 O O . LEU C 1 101 ? 80.579 -15.458 38.640 1.00 22.64 98 LEU C O 1
ATOM 5414 N N . ASP C 1 102 ? 79.949 -15.338 36.503 1.00 18.42 99 ASP C N 1
ATOM 5415 C CA . ASP C 1 102 ? 80.747 -14.131 36.239 1.00 24.95 99 ASP C CA 1
ATOM 5416 C C . ASP C 1 102 ? 80.093 -12.933 36.923 1.00 25.52 99 ASP C C 1
ATOM 5417 O O . ASP C 1 102 ? 78.877 -12.875 37.059 1.00 25.56 99 ASP C O 1
ATOM 5422 N N . GLU C 1 103 ? 80.905 -11.997 37.374 1.00 24.74 100 GLU C N 1
ATOM 5423 C CA . GLU C 1 103 ? 80.408 -10.872 38.142 1.00 27.22 100 GLU C CA 1
ATOM 5424 C C . GLU C 1 103 ? 79.833 -9.797 37.230 1.00 17.77 100 GLU C C 1
ATOM 5425 O O . GLU C 1 103 ? 80.292 -9.589 36.104 1.00 17.78 100 GLU C O 1
ATOM 5431 N N . GLY C 1 104 ? 78.822 -9.115 37.722 1.00 17.48 101 GLY C N 1
ATOM 5432 C CA . GLY C 1 104 ? 78.225 -7.984 37.029 1.00 19.74 101 GLY C CA 1
ATOM 5433 C C . GLY C 1 104 ? 76.833 -8.369 36.555 1.00 20.08 101 GLY C C 1
ATOM 5434 O O . GLY C 1 104 ? 76.561 -9.544 36.238 1.00 18.41 101 GLY C O 1
ATOM 5435 N N . HIS C 1 105 ? 75.947 -7.374 36.495 1.00 18.47 102 HIS C N 1
ATOM 5436 C CA . HIS C 1 105 ? 74.587 -7.595 35.997 1.00 14.35 102 HIS C CA 1
ATOM 5437 C C . HIS C 1 105 ? 74.607 -7.823 34.488 1.00 12.49 102 HIS C C 1
ATOM 5438 O O . HIS C 1 105 ? 75.330 -7.150 33.741 1.00 14.10 102 HIS C O 1
ATOM 5445 N N . ALA C 1 106 ? 73.796 -8.765 34.031 1.00 13.14 103 ALA C N 1
ATOM 5446 C CA . ALA C 1 106 ? 73.686 -9.057 32.604 1.00 13.15 103 ALA C CA 1
ATOM 5447 C C . ALA C 1 106 ? 73.395 -7.831 31.772 1.00 11.53 103 ALA C C 1
ATOM 5448 O O . ALA C 1 106 ? 73.918 -7.705 30.685 1.00 14.87 103 ALA C O 1
ATOM 5450 N N . VAL C 1 107 ? 72.523 -6.947 32.259 1.00 11.26 104 VAL C N 1
ATOM 5451 C CA . VAL C 1 107 ? 72.160 -5.738 31.514 1.00 12.89 104 VAL C CA 1
ATOM 5452 C C . VAL C 1 107 ? 73.402 -4.879 31.253 1.00 13.18 104 VAL C C 1
ATOM 5453 O O . VAL C 1 107 ? 73.617 -4.446 30.113 1.00 13.25 104 VAL C O 1
ATOM 5457 N N . ASN C 1 108 ? 74.216 -4.663 32.288 1.00 12.57 105 ASN C N 1
ATOM 5458 C CA . ASN C 1 108 ? 75.464 -3.912 32.094 1.00 17.16 105 ASN C CA 1
ATOM 5459 C C . ASN C 1 108 ? 76.474 -4.651 31.183 1.00 15.43 105 ASN C C 1
ATOM 5460 O O . ASN C 1 108 ? 77.166 -4.025 30.381 1.00 14.15 105 ASN C O 1
ATOM 5465 N N . TRP C 1 109 ? 76.548 -5.977 31.308 1.00 16.50 106 TRP C N 1
ATOM 5466 C CA . TRP C 1 109 ? 77.434 -6.776 30.457 1.00 13.81 106 TRP C CA 1
ATOM 5467 C C . TRP C 1 109 ? 76.986 -6.721 28.992 1.00 16.43 106 TRP C C 1
ATOM 5468 O O . TRP C 1 109 ? 77.818 -6.610 28.105 1.00 14.02 106 TRP C O 1
ATOM 5479 N N . ILE C 1 110 ? 75.677 -6.836 28.734 1.00 15.18 107 ILE C N 1
ATOM 5480 C CA . ILE C 1 110 ? 75.157 -6.723 27.376 1.00 10.98 107 ILE C CA 1
ATOM 5481 C C . ILE C 1 110 ? 75.539 -5.360 26.801 1.00 12.91 107 ILE C C 1
ATOM 5482 O O . ILE C 1 110 ? 76.027 -5.290 25.671 1.00 15.79 107 ILE C O 1
ATOM 5487 N N . ILE C 1 111 ? 75.339 -4.292 27.586 1.00 13.56 108 ILE C N 1
ATOM 5488 C CA . ILE C 1 111 ? 75.669 -2.937 27.150 1.00 11.68 108 ILE C CA 1
ATOM 5489 C C . ILE C 1 111 ? 77.182 -2.814 26.885 1.00 12.92 108 ILE C C 1
ATOM 5490 O O . ILE C 1 111 ? 77.582 -2.378 25.815 1.00 17.46 108 ILE C O 1
ATOM 5495 N N . ASP C 1 112 ? 78.015 -3.196 27.840 1.00 17.03 109 ASP C N 1
ATOM 5496 C CA . ASP C 1 112 ? 79.477 -3.023 27.681 1.00 17.62 109 ASP C CA 1
ATOM 5497 C C . ASP C 1 112 ? 79.987 -3.799 26.483 1.00 23.98 109 ASP C C 1
ATOM 5498 O O . ASP C 1 112 ? 80.795 -3.279 25.720 1.00 17.75 109 ASP C O 1
ATOM 5503 N N . THR C 1 113 ? 79.468 -5.013 26.294 1.00 21.53 110 THR C N 1
ATOM 5504 C CA . THR C 1 113 ? 79.839 -5.867 25.160 1.00 18.66 110 THR C CA 1
ATOM 5505 C C . THR C 1 113 ? 79.478 -5.251 23.819 1.00 21.23 110 THR C C 1
ATOM 5506 O O . THR C 1 113 ? 80.315 -5.215 22.926 1.00 21.09 110 THR C O 1
ATOM 5510 N N . ILE C 1 114 ? 78.247 -4.760 23.676 1.00 18.64 111 ILE C N 1
ATOM 5511 C CA . ILE C 1 114 ? 77.808 -4.146 22.427 1.00 17.42 111 ILE C CA 1
ATOM 5512 C C . ILE C 1 114 ? 78.586 -2.850 22.140 1.00 22.96 111 ILE C C 1
ATOM 5513 O O . ILE C 1 114 ? 78.944 -2.585 20.982 1.00 18.35 111 ILE C O 1
ATOM 5518 N N . MET C 1 115 ? 78.847 -2.052 23.180 1.00 21.52 112 MET C N 1
ATOM 5519 C CA . MET C 1 115 ? 79.581 -0.799 23.001 1.00 22.77 112 MET C CA 1
ATOM 5520 C C . MET C 1 115 ? 81.077 -1.011 22.703 1.00 19.40 112 MET C C 1
ATOM 5521 O O . MET C 1 115 ? 81.675 -0.189 22.041 1.00 26.33 112 MET C O 1
ATOM 5526 N N . SER C 1 116 ? 81.665 -2.102 23.181 1.00 25.24 113 SER C N 1
ATOM 5527 C CA . SER C 1 116 ? 83.094 -2.376 22.970 1.00 20.83 113 SER C CA 1
ATOM 5528 C C . SER C 1 116 ? 83.400 -3.166 21.700 1.00 29.65 113 SER C C 1
ATOM 5529 O O . SER C 1 116 ? 84.549 -3.208 21.298 1.00 24.81 113 SER C O 1
ATOM 5532 N N . HIS C 1 117 ? 82.402 -3.813 21.087 1.00 21.93 114 HIS C N 1
ATOM 5533 C CA . HIS C 1 117 ? 82.620 -4.563 19.848 1.00 19.40 114 HIS C CA 1
ATOM 5534 C C . HIS C 1 117 ? 82.245 -3.673 18.698 1.00 21.30 114 HIS C C 1
ATOM 5535 O O . HIS C 1 117 ? 81.544 -2.667 18.890 1.00 19.92 114 HIS C O 1
ATOM 5542 N N . GLU C 1 118 ? 82.711 -4.026 17.496 1.00 26.63 115 GLU C N 1
ATOM 5543 C CA . GLU C 1 118 ? 82.439 -3.223 16.296 1.00 27.29 115 GLU C CA 1
ATOM 5544 C C . GLU C 1 118 ? 80.928 -3.218 16.013 1.00 28.56 115 GLU C C 1
ATOM 5545 O O . GLU C 1 118 ? 80.248 -4.219 16.266 1.00 27.50 115 GLU C O 1
ATOM 5551 N N . PRO C 1 119 ? 80.394 -2.096 15.494 1.00 23.85 116 PRO C N 1
ATOM 5552 C CA . PRO C 1 119 ? 78.953 -2.054 15.219 1.00 27.10 116 PRO C CA 1
ATOM 5553 C C . PRO C 1 119 ? 78.548 -3.075 14.161 1.00 29.84 116 PRO C C 1
ATOM 5554 O O . PRO C 1 119 ? 79.364 -3.445 13.327 1.00 27.20 116 PRO C O 1
ATOM 5558 N N . GLY C 1 120 ? 77.308 -3.546 14.224 1.00 25.38 117 GLY C N 1
ATOM 5559 C CA . GLY C 1 120 ? 76.805 -4.507 13.248 1.00 20.47 117 GLY C CA 1
ATOM 5560 C C . GLY C 1 120 ? 77.346 -5.935 13.349 1.00 18.48 117 GLY C C 1
ATOM 5561 O O . GLY C 1 120 ? 77.175 -6.714 12.417 1.00 24.70 117 GLY C O 1
ATOM 5562 N N . THR C 1 121 ? 77.967 -6.297 14.477 1.00 22.29 118 THR C N 1
ATOM 5563 C CA . THR C 1 121 ? 78.545 -7.635 14.641 1.00 24.03 118 THR C CA 1
ATOM 5564 C C . THR C 1 121 ? 77.824 -8.566 15.618 1.00 21.02 118 THR C C 1
ATOM 5565 O O . THR C 1 121 ? 77.935 -9.782 15.482 1.00 22.89 118 THR C O 1
ATOM 5569 N N . ILE C 1 122 ? 77.113 -8.019 16.600 1.00 19.42 119 ILE C N 1
ATOM 5570 C CA . ILE C 1 122 ? 76.457 -8.832 17.617 1.00 19.37 119 ILE C CA 1
ATOM 5571 C C . ILE C 1 122 ? 74.959 -8.992 17.327 1.00 16.48 119 ILE C C 1
ATOM 5572 O O . ILE C 1 122 ? 74.251 -8.027 17.037 1.00 18.53 119 ILE C O 1
ATOM 5577 N N . THR C 1 123 ? 74.501 -10.240 17.407 1.00 18.43 120 THR C N 1
ATOM 5578 C CA . THR C 1 123 ? 73.092 -10.585 17.264 1.00 16.21 120 THR C CA 1
ATOM 5579 C C . THR C 1 123 ? 72.579 -11.001 18.639 1.00 14.50 120 THR C C 1
ATOM 5580 O O . THR C 1 123 ? 73.167 -11.876 19.281 1.00 13.28 120 THR C O 1
ATOM 5584 N N . LEU C 1 124 ? 71.511 -10.361 19.106 1.00 12.97 121 LEU C N 1
ATOM 5585 C CA . LEU C 1 124 ? 70.887 -10.728 20.378 1.00 12.52 121 LEU C CA 1
ATOM 5586 C C . LEU C 1 124 ? 69.873 -11.829 20.127 1.00 12.23 121 LEU C C 1
ATOM 5587 O O . LEU C 1 124 ? 69.042 -11.712 19.222 1.00 14.79 121 LEU C O 1
ATOM 5592 N N . VAL C 1 125 ? 69.914 -12.867 20.962 1.00 12.50 122 VAL C N 1
ATOM 5593 C CA . VAL C 1 125 ? 69.032 -14.015 20.836 1.00 14.38 122 VAL C CA 1
ATOM 5594 C C . VAL C 1 125 ? 68.318 -14.237 22.170 1.00 12.40 122 VAL C C 1
ATOM 5595 O O . VAL C 1 125 ? 68.799 -15.001 23.025 1.00 9.58 122 VAL C O 1
ATOM 5599 N N . PRO C 1 126 ? 67.173 -13.552 22.363 1.00 12.93 123 PRO C N 1
ATOM 5600 C CA . PRO C 1 126 ? 66.395 -13.726 23.581 1.00 12.10 123 PRO C CA 1
ATOM 5601 C C . PRO C 1 126 ? 65.452 -14.913 23.456 1.00 11.42 123 PRO C C 1
ATOM 5602 O O . PRO C 1 126 ? 64.735 -15.016 22.463 1.00 12.30 123 PRO C O 1
ATOM 5606 N N . THR C 1 127 ? 65.474 -15.807 24.436 1.00 11.09 124 THR C N 1
ATOM 5607 C CA . THR C 1 127 ? 64.584 -16.962 24.441 1.00 14.69 124 THR C CA 1
ATOM 5608 C C . THR C 1 127 ? 63.777 -17.081 25.741 1.00 12.30 124 THR C C 1
ATOM 5609 O O . THR C 1 127 ? 63.208 -18.138 26.026 1.00 13.11 124 THR C O 1
ATOM 5613 N N . GLY C 1 128 ? 63.735 -15.997 26.508 1.00 12.38 125 GLY C N 1
ATOM 5614 C CA . GLY C 1 128 ? 62.934 -15.890 27.715 1.00 12.01 125 GLY C CA 1
ATOM 5615 C C . GLY C 1 128 ? 62.130 -14.604 27.621 1.00 11.20 125 GLY C C 1
ATOM 5616 O O . GLY C 1 128 ? 62.058 -14.001 26.526 1.00 9.43 125 GLY C O 1
ATOM 5617 N N . PRO C 1 129 ? 61.552 -14.147 28.747 1.00 10.66 126 PRO C N 1
ATOM 5618 C CA . PRO C 1 129 ? 60.945 -12.818 28.771 1.00 11.36 126 PRO C CA 1
ATOM 5619 C C . PRO C 1 129 ? 61.975 -11.773 28.363 1.00 11.92 126 PRO C C 1
ATOM 5620 O O . PRO C 1 129 ? 63.184 -11.994 28.503 1.00 10.53 126 PRO C O 1
ATOM 5624 N N . LEU C 1 130 ? 61.496 -10.639 27.873 1.00 10.76 127 LEU C N 1
ATOM 5625 C CA . LEU C 1 130 ? 62.386 -9.677 27.227 1.00 11.46 127 LEU C CA 1
ATOM 5626 C C . LEU C 1 130 ? 62.953 -8.601 28.153 1.00 10.64 127 LEU C C 1
ATOM 5627 O O . LEU C 1 130 ? 63.546 -7.628 27.681 1.00 13.13 127 LEU C O 1
ATOM 5632 N N . THR C 1 131 ? 62.816 -8.816 29.460 1.00 13.05 128 THR C N 1
ATOM 5633 C CA . THR C 1 131 ? 63.180 -7.848 30.488 1.00 11.72 128 THR C CA 1
ATOM 5634 C C . THR C 1 131 ? 64.619 -7.293 30.420 1.00 10.15 128 THR C C 1
ATOM 5635 O O . THR C 1 131 ? 64.816 -6.074 30.519 1.00 9.22 128 THR C O 1
ATOM 5639 N N . ASN C 1 132 ? 65.612 -8.158 30.266 1.00 11.64 129 ASN C N 1
ATOM 5640 C CA . ASN C 1 132 ? 67.018 -7.709 30.181 1.00 9.72 129 ASN C CA 1
ATOM 5641 C C . ASN C 1 132 ? 67.234 -6.862 28.942 1.00 11.85 129 ASN C C 1
ATOM 5642 O O . ASN C 1 132 ? 67.976 -5.872 28.971 1.00 13.85 129 ASN C O 1
ATOM 5647 N N . ILE C 1 133 ? 66.581 -7.241 27.846 1.00 12.49 130 ILE C N 1
ATOM 5648 C CA . ILE C 1 133 ? 66.794 -6.548 26.577 1.00 11.75 130 ILE C CA 1
ATOM 5649 C C . ILE C 1 133 ? 66.191 -5.136 26.672 1.00 12.89 130 ILE C C 1
ATOM 5650 O O . ILE C 1 133 ? 66.842 -4.153 26.351 1.00 13.52 130 ILE C O 1
ATOM 5655 N N . ALA C 1 134 ? 64.939 -5.045 27.128 1.00 11.99 131 ALA C N 1
ATOM 5656 C CA . ALA C 1 134 ? 64.285 -3.761 27.361 1.00 13.05 131 ALA C CA 1
ATOM 5657 C C . ALA C 1 134 ? 65.070 -2.850 28.325 1.00 11.69 131 ALA C C 1
ATOM 5658 O O . ALA C 1 134 ? 65.249 -1.652 28.067 1.00 11.76 131 ALA C O 1
ATOM 5660 N N . MET C 1 135 ? 65.529 -3.413 29.428 1.00 11.81 132 MET C N 1
ATOM 5661 C CA . MET C 1 135 ? 66.319 -2.656 30.394 1.00 12.74 132 MET C CA 1
ATOM 5662 C C . MET C 1 135 ? 67.641 -2.110 29.783 1.00 14.18 132 MET C C 1
ATOM 5663 O O . MET C 1 135 ? 68.009 -0.941 30.004 1.00 12.49 132 MET C O 1
ATOM 5668 N N . ALA C 1 136 ? 68.307 -2.930 28.986 1.00 14.25 133 ALA C N 1
ATOM 5669 C CA . ALA C 1 136 ? 69.563 -2.535 28.317 1.00 14.32 133 ALA C CA 1
ATOM 5670 C C . ALA C 1 136 ? 69.345 -1.380 27.353 1.00 17.10 133 ALA C C 1
ATOM 5671 O O . ALA C 1 136 ? 70.114 -0.418 27.330 1.00 12.17 133 ALA C O 1
ATOM 5673 N N . VAL C 1 137 ? 68.279 -1.493 26.566 1.00 12.96 134 VAL C N 1
ATOM 5674 C CA . VAL C 1 137 ? 67.867 -0.456 25.641 1.00 14.84 134 VAL C CA 1
ATOM 5675 C C . VAL C 1 137 ? 67.636 0.890 26.327 1.00 15.03 134 VAL C C 1
ATOM 5676 O O . VAL C 1 137 ? 68.041 1.944 25.806 1.00 13.08 134 VAL C O 1
ATOM 5680 N N . ARG C 1 138 ? 66.938 0.868 27.458 1.00 13.80 135 ARG C N 1
ATOM 5681 C CA . ARG C 1 138 ? 66.625 2.117 28.168 1.00 14.54 135 ARG C CA 1
ATOM 5682 C C . ARG C 1 138 ? 67.846 2.678 28.888 1.00 18.61 135 ARG C C 1
ATOM 5683 O O . ARG C 1 138 ? 68.015 3.888 28.944 1.00 14.45 135 ARG C O 1
ATOM 5691 N N . LEU C 1 139 ? 68.692 1.807 29.423 1.00 16.09 136 LEU C N 1
ATOM 5692 C CA . LEU C 1 139 ? 69.904 2.254 30.117 1.00 18.15 136 LEU C CA 1
ATOM 5693 C C . LEU C 1 139 ? 70.982 2.773 29.165 1.00 17.18 136 LEU C C 1
ATOM 5694 O O . LEU C 1 139 ? 71.754 3.657 29.539 1.00 12.90 136 LEU C O 1
ATOM 5699 N N . GLU C 1 140 ? 71.040 2.227 27.945 1.00 17.96 137 GLU C N 1
ATOM 5700 C CA . GLU C 1 140 ? 71.968 2.702 26.925 1.00 15.88 137 GLU C CA 1
ATOM 5701 C C . GLU C 1 140 ? 71.313 2.684 25.538 1.00 15.95 137 GLU C C 1
ATOM 5702 O O . GLU C 1 140 ? 71.456 1.719 24.784 1.00 12.69 137 GLU C O 1
ATOM 5708 N N . PRO C 1 141 ? 70.634 3.772 25.172 1.00 14.15 138 PRO C N 1
ATOM 5709 C CA . PRO C 1 141 ? 69.992 3.823 23.851 1.00 17.08 138 PRO C CA 1
ATOM 5710 C C . PRO C 1 141 ? 70.931 3.647 22.647 1.00 16.22 138 PRO C C 1
ATOM 5711 O O . PRO C 1 141 ? 70.473 3.286 21.569 1.00 16.22 138 PRO C O 1
ATOM 5715 N N . ARG C 1 142 ? 72.217 3.897 22.824 1.00 16.25 139 ARG C N 1
ATOM 5716 C CA . ARG C 1 142 ? 73.166 3.728 21.738 1.00 17.89 139 ARG C CA 1
ATOM 5717 C C . ARG C 1 142 ? 73.402 2.281 21.317 1.00 17.01 139 ARG C C 1
ATOM 5718 O O . ARG C 1 142 ? 73.969 2.063 20.239 1.00 21.33 139 ARG C O 1
ATOM 5726 N N . ILE C 1 143 ? 72.956 1.291 22.105 1.00 14.61 140 ILE C N 1
ATOM 5727 C CA . ILE C 1 143 ? 73.081 -0.103 21.664 1.00 13.13 140 ILE C CA 1
ATOM 5728 C C . ILE C 1 143 ? 72.228 -0.457 20.460 1.00 13.29 140 ILE C C 1
ATOM 5729 O O . ILE C 1 143 ? 72.593 -1.351 19.682 1.00 15.18 140 ILE C O 1
ATOM 5734 N N . VAL C 1 144 ? 71.101 0.238 20.291 1.00 14.31 141 VAL C N 1
ATOM 5735 C CA . VAL C 1 144 ? 70.074 -0.196 19.354 1.00 16.17 141 VAL C CA 1
ATOM 5736 C C . VAL C 1 144 ? 70.570 -0.217 17.903 1.00 20.28 141 VAL C C 1
ATOM 5737 O O . VAL C 1 144 ? 70.407 -1.221 17.190 1.00 17.38 141 VAL C O 1
ATOM 5741 N N . SER C 1 145 ? 71.174 0.888 17.458 1.00 21.22 142 SER C N 1
ATOM 5742 C CA . SER C 1 145 ? 71.674 0.974 16.083 1.00 21.71 142 SER C CA 1
ATOM 5743 C C . SER C 1 145 ? 72.919 0.103 15.889 1.00 19.14 142 SER C C 1
ATOM 5744 O O . SER C 1 145 ? 73.243 -0.238 14.749 1.00 16.69 142 SER C O 1
ATOM 5747 N N . ARG C 1 146 ? 73.604 -0.256 16.977 1.00 16.44 143 ARG C N 1
ATOM 5748 C CA . ARG C 1 146 ? 74.805 -1.091 16.886 1.00 20.24 143 ARG C CA 1
ATOM 5749 C C . ARG C 1 146 ? 74.542 -2.594 16.739 1.00 22.10 143 ARG C C 1
ATOM 5750 O O . ARG C 1 146 ? 75.398 -3.320 16.242 1.00 18.09 143 ARG C O 1
ATOM 5758 N N . VAL C 1 147 ? 73.368 -3.048 17.173 1.00 17.71 144 VAL C N 1
ATOM 5759 C CA . VAL C 1 147 ? 73.022 -4.463 17.153 1.00 15.03 144 VAL C CA 1
ATOM 5760 C C . VAL C 1 147 ? 72.701 -4.847 15.714 1.00 14.90 144 VAL C C 1
ATOM 5761 O O . VAL C 1 147 ? 72.007 -4.114 15.011 1.00 12.78 144 VAL C O 1
ATOM 5765 N N . LYS C 1 148 ? 73.201 -6.002 15.297 1.00 17.26 145 LYS C N 1
ATOM 5766 C CA . LYS C 1 148 ? 72.966 -6.491 13.943 1.00 18.72 145 LYS C CA 1
ATOM 5767 C C . LYS C 1 148 ? 71.504 -6.893 13.751 1.00 16.93 145 LYS C C 1
ATOM 5768 O O . LYS C 1 148 ? 70.874 -6.482 12.771 1.00 15.73 145 LYS C O 1
ATOM 5774 N N . GLU C 1 149 ? 70.977 -7.664 14.703 1.00 14.57 146 GLU C N 1
ATOM 5775 C CA . GLU C 1 149 ? 69.618 -8.226 14.602 1.00 15.96 146 GLU C CA 1
ATOM 5776 C C . GLU C 1 149 ? 69.223 -8.765 15.982 1.00 16.13 146 GLU C C 1
ATOM 5777 O O . GLU C 1 149 ? 70.093 -9.117 16.796 1.00 17.20 146 GLU C O 1
ATOM 5783 N N . VAL C 1 150 ? 67.923 -8.815 16.236 1.00 13.26 147 VAL C N 1
ATOM 5784 C CA . VAL C 1 150 ? 67.387 -9.492 17.407 1.00 14.90 147 VAL C CA 1
ATOM 5785 C C . VAL C 1 150 ? 66.546 -10.644 16.867 1.00 13.68 147 VAL C C 1
ATOM 5786 O O . VAL C 1 150 ? 65.641 -10.420 16.075 1.00 14.37 147 VAL C O 1
ATOM 5790 N N . VAL C 1 151 ? 66.839 -11.862 17.303 1.00 12.89 148 VAL C N 1
ATOM 5791 C CA . VAL C 1 151 ? 66.081 -13.043 16.907 1.00 12.68 148 VAL C CA 1
ATOM 5792 C C . VAL C 1 151 ? 65.577 -13.673 18.195 1.00 14.53 148 VAL C C 1
ATOM 5793 O O . VAL C 1 151 ? 66.355 -14.270 18.950 1.00 10.08 148 VAL C O 1
ATOM 5797 N N . LEU C 1 152 ? 64.280 -13.501 18.467 1.00 12.01 149 LEU C N 1
ATOM 5798 C CA . LEU C 1 152 ? 63.729 -13.882 19.762 1.00 11.54 149 LEU C CA 1
ATOM 5799 C C . LEU C 1 152 ? 62.731 -15.016 19.618 1.00 13.58 149 LEU C C 1
ATOM 5800 O O . LEU C 1 152 ? 62.033 -15.085 18.594 1.00 12.26 149 LEU C O 1
ATOM 5805 N N . MET C 1 153 ? 62.672 -15.890 20.634 1.00 12.24 150 MET C N 1
ATOM 5806 C CA . MET C 1 153 ? 61.613 -16.904 20.729 1.00 12.11 150 MET C CA 1
ATOM 5807 C C . MET C 1 153 ? 60.533 -16.310 21.613 1.00 13.80 150 MET C C 1
ATOM 5808 O O . MET C 1 153 ? 60.732 -16.037 22.793 1.00 9.14 150 MET C O 1
ATOM 5813 N N . GLY C 1 154 ? 59.379 -16.109 21.006 1.00 14.21 151 GLY C N 1
ATOM 5814 C CA . GLY C 1 154 ? 58.287 -15.482 21.671 1.00 16.98 151 GLY C CA 1
ATOM 5815 C C . GLY C 1 154 ? 57.205 -15.136 20.680 1.00 13.79 151 GLY C C 1
ATOM 5816 O O . GLY C 1 154 ? 57.439 -15.005 19.468 1.00 15.07 151 GLY C O 1
ATOM 5817 N N . GLY C 1 155 ? 56.017 -14.977 21.217 1.00 13.68 152 GLY C N 1
ATOM 5818 C CA . GLY C 1 155 ? 54.873 -14.524 20.465 1.00 13.81 152 GLY C CA 1
ATOM 5819 C C . GLY C 1 155 ? 54.209 -15.563 19.595 1.00 15.24 152 GLY C C 1
ATOM 5820 O O . GLY C 1 155 ? 54.437 -16.775 19.706 1.00 12.20 152 GLY C O 1
ATOM 5821 N N . GLY C 1 156 ? 53.367 -15.040 18.716 1.00 14.47 153 GLY C N 1
ATOM 5822 C CA . GLY C 1 156 ? 52.605 -15.843 17.812 1.00 16.45 153 GLY C CA 1
ATOM 5823 C C . GLY C 1 156 ? 51.622 -14.944 17.104 1.00 15.89 153 GLY C C 1
ATOM 5824 O O . GLY C 1 156 ? 50.896 -14.209 17.760 1.00 13.25 153 GLY C O 1
ATOM 5825 N N . TYR C 1 157 ? 51.607 -15.000 15.771 1.00 13.71 154 TYR C N 1
ATOM 5826 C CA . TYR C 1 157 ? 50.705 -14.145 15.013 1.00 13.19 154 TYR C CA 1
ATOM 5827 C C . TYR C 1 157 ? 49.284 -14.714 14.929 1.00 14.96 154 TYR C C 1
ATOM 5828 O O . TYR C 1 157 ? 48.333 -13.960 15.090 1.00 16.05 154 TYR C O 1
ATOM 5837 N N . HIS C 1 158 ? 49.143 -16.030 14.735 1.00 13.99 155 HIS C N 1
ATOM 5838 C CA . HIS C 1 158 ? 47.812 -16.701 14.700 1.00 16.20 155 HIS C CA 1
ATOM 5839 C C . HIS C 1 158 ? 47.654 -17.849 15.721 1.00 16.34 155 HIS C C 1
ATOM 5840 O O . HIS C 1 158 ? 46.723 -18.652 15.632 1.00 17.33 155 HIS C O 1
ATOM 5847 N N . VAL C 1 159 ? 48.559 -17.927 16.689 1.00 17.93 156 VAL C N 1
ATOM 5848 C CA . VAL C 1 159 ? 48.562 -19.009 17.685 1.00 17.09 156 VAL C CA 1
ATOM 5849 C C . VAL C 1 159 ? 48.953 -18.433 19.036 1.00 16.64 156 VAL C C 1
ATOM 5850 O O . VAL C 1 159 ? 49.941 -17.679 19.119 1.00 13.70 156 VAL C O 1
ATOM 5854 N N . GLY C 1 160 ? 48.228 -18.816 20.088 1.00 15.48 157 GLY C N 1
ATOM 5855 C CA . GLY C 1 160 ? 48.629 -18.541 21.486 1.00 12.35 157 GLY C CA 1
ATOM 5856 C C . GLY C 1 160 ? 48.781 -19.862 22.232 1.00 15.05 157 GLY C C 1
ATOM 5857 O O . GLY C 1 160 ? 48.309 -20.909 21.759 1.00 14.56 157 GLY C O 1
ATOM 5858 N N . ASN C 1 161 ? 49.455 -19.835 23.387 1.00 13.50 158 ASN C N 1
ATOM 5859 C CA . ASN C 1 161 ? 49.472 -21.009 24.281 1.00 13.68 158 ASN C CA 1
ATOM 5860 C C . ASN C 1 161 ? 48.970 -20.659 25.684 1.00 12.99 158 ASN C C 1
ATOM 5861 O O . ASN C 1 161 ? 47.985 -21.236 26.141 1.00 15.16 158 ASN C O 1
ATOM 5866 N N . TRP C 1 162 ? 49.577 -19.682 26.328 1.00 13.18 159 TRP C N 1
ATOM 5867 C CA . TRP C 1 162 ? 49.087 -19.179 27.626 1.00 14.63 159 TRP C CA 1
ATOM 5868 C C . TRP C 1 162 ? 47.643 -18.707 27.546 1.00 12.10 159 TRP C C 1
ATOM 5869 O O . TRP C 1 162 ? 46.886 -18.943 28.463 1.00 10.91 159 TRP C O 1
ATOM 5880 N N . SER C 1 163 ? 47.285 -18.019 26.458 1.00 10.73 160 SER C N 1
ATOM 5881 C CA . SER C 1 163 ? 45.888 -17.637 26.179 1.00 12.15 160 SER C CA 1
ATOM 5882 C C . SER C 1 163 ? 45.580 -18.029 24.747 1.00 13.27 160 SER C C 1
ATOM 5883 O O . SER C 1 163 ? 46.449 -18.530 24.029 1.00 12.09 160 SER C O 1
ATOM 5886 N N . ALA C 1 164 ? 44.353 -17.758 24.318 1.00 12.17 161 ALA C N 1
ATOM 5887 C CA . ALA C 1 164 ? 43.955 -17.956 22.928 1.00 14.96 161 ALA C CA 1
ATOM 5888 C C . ALA C 1 164 ? 44.849 -17.227 21.924 1.00 15.14 161 ALA C C 1
ATOM 5889 O O . ALA C 1 164 ? 45.036 -17.704 20.799 1.00 16.28 161 ALA C O 1
ATOM 5891 N N . VAL C 1 165 ? 45.388 -16.079 22.331 1.00 13.83 162 VAL C N 1
ATOM 5892 C CA . VAL C 1 165 ? 46.161 -15.219 21.422 1.00 14.25 162 VAL C CA 1
ATOM 5893 C C . VAL C 1 165 ? 47.584 -14.884 21.841 1.00 15.67 162 VAL C C 1
ATOM 5894 O O . VAL C 1 165 ? 48.328 -14.350 21.024 1.00 15.80 162 VAL C O 1
ATOM 5898 N N . ALA C 1 166 ? 47.970 -15.192 23.085 1.00 11.94 163 ALA C N 1
ATOM 5899 C CA . A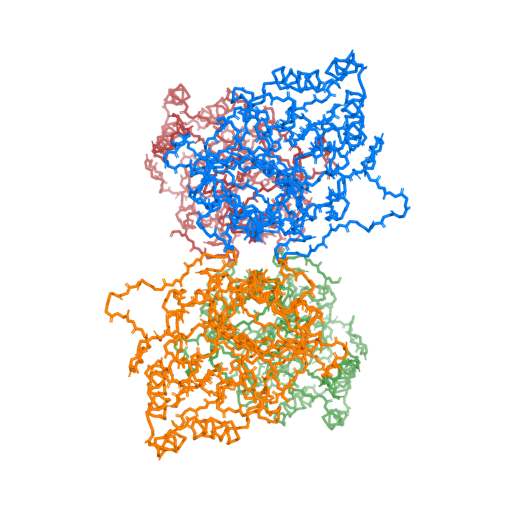LA C 1 166 ? 49.273 -14.770 23.587 1.00 11.99 163 ALA C CA 1
ATOM 5900 C C . ALA C 1 166 ? 50.138 -15.926 24.041 1.00 14.20 163 ALA C C 1
ATOM 5901 O O . ALA C 1 166 ? 49.632 -16.996 24.419 1.00 12.41 163 ALA C O 1
ATOM 5903 N N . GLU C 1 167 ? 51.450 -15.671 24.009 1.00 13.12 164 GLU C N 1
ATOM 5904 C CA . GLU C 1 167 ? 52.486 -16.648 24.319 1.00 12.75 164 GLU C CA 1
ATOM 5905 C C . GLU C 1 167 ? 53.230 -16.268 25.611 1.00 13.90 164 GLU C C 1
ATOM 5906 O O . GLU C 1 167 ? 53.318 -15.086 25.958 1.00 11.03 164 GLU C O 1
ATOM 5912 N N . PHE C 1 168 ? 53.774 -17.276 26.302 1.00 13.69 165 PHE C N 1
ATOM 5913 C CA . PHE C 1 168 ? 54.307 -17.118 27.656 1.00 15.40 165 PHE C CA 1
ATOM 5914 C C . PHE C 1 168 ? 55.411 -16.063 27.809 1.00 15.10 165 PHE C C 1
ATOM 5915 O O . PHE C 1 168 ? 55.328 -15.234 28.713 1.00 11.36 165 PHE C O 1
ATOM 5923 N N . ASN C 1 169 ? 56.466 -16.143 26.993 1.00 12.72 166 ASN C N 1
ATOM 5924 C CA . ASN C 1 169 ? 57.593 -15.202 27.103 1.00 12.63 166 ASN C CA 1
ATOM 5925 C C . ASN C 1 169 ? 57.152 -13.744 26.991 1.00 16.81 166 ASN C C 1
ATOM 5926 O O . ASN C 1 169 ? 57.621 -12.889 27.757 1.00 12.57 166 ASN C O 1
ATOM 5931 N N . ILE C 1 170 ? 56.231 -13.471 26.068 1.00 14.48 167 ILE C N 1
ATOM 5932 C CA . ILE C 1 170 ? 55.733 -12.113 25.887 1.00 17.24 167 ILE C CA 1
ATOM 5933 C C . ILE C 1 170 ? 54.846 -11.710 27.073 1.00 16.11 167 ILE C C 1
ATOM 5934 O O . ILE C 1 170 ? 55.008 -10.623 27.627 1.00 13.38 167 ILE C O 1
ATOM 5939 N N . LYS C 1 171 ? 53.931 -12.581 27.466 1.00 12.33 168 LYS C N 1
ATOM 5940 C CA . LYS C 1 171 ? 52.961 -12.229 28.513 1.00 12.38 168 LYS C CA 1
ATOM 5941 C C . LYS C 1 171 ? 53.592 -12.034 29.883 1.00 12.07 168 LYS C C 1
ATOM 5942 O O . LYS C 1 171 ? 53.086 -11.249 30.671 1.00 9.93 168 LYS C O 1
ATOM 5948 N N . VAL C 1 172 ? 54.691 -12.735 30.170 1.00 11.47 169 VAL C N 1
ATOM 5949 C CA . VAL C 1 172 ? 55.404 -12.541 31.438 1.00 14.17 169 VAL C CA 1
ATOM 5950 C C . VAL C 1 172 ? 55.815 -11.095 31.641 1.00 11.67 169 VAL C C 1
ATOM 5951 O O . VAL C 1 172 ? 55.720 -10.565 32.757 1.00 11.75 169 VAL C O 1
ATOM 5955 N N . ASP C 1 173 ? 56.257 -10.444 30.564 1.00 10.33 170 ASP C N 1
ATOM 5956 C CA . ASP C 1 173 ? 56.648 -9.038 30.624 1.00 10.10 170 ASP C CA 1
ATOM 5957 C C . ASP C 1 173 ? 56.257 -8.344 29.322 1.00 9.86 170 ASP C C 1
ATOM 5958 O O . ASP C 1 173 ? 57.098 -8.121 28.440 1.00 7.67 170 ASP C O 1
ATOM 5963 N N . PRO C 1 174 ? 54.962 -8.024 29.186 1.00 11.29 171 PRO C N 1
ATOM 5964 C CA . PRO C 1 174 ? 54.470 -7.394 27.972 1.00 10.19 171 PRO C CA 1
ATOM 5965 C C . PRO C 1 174 ? 55.066 -6.010 27.717 1.00 9.84 171 PRO C C 1
ATOM 5966 O O . PRO C 1 174 ? 55.319 -5.649 26.565 1.00 11.19 171 PRO C O 1
ATOM 5970 N N . GLU C 1 175 ? 55.334 -5.271 28.792 1.00 9.37 172 GLU C N 1
ATOM 5971 C CA . GLU C 1 175 ? 55.930 -3.953 28.713 1.00 10.39 172 GLU C CA 1
ATOM 5972 C C . GLU C 1 175 ? 57.325 -4.045 28.135 1.00 11.47 172 GLU C C 1
ATOM 5973 O O . GLU C 1 175 ? 57.677 -3.266 27.251 1.00 12.48 172 GLU C O 1
ATOM 5979 N N . ALA C 1 176 ? 58.118 -4.994 28.613 1.00 10.00 173 ALA C N 1
ATOM 5980 C CA . ALA C 1 176 ? 59.479 -5.164 28.083 1.00 12.82 173 ALA C CA 1
ATOM 5981 C C . ALA C 1 176 ? 59.431 -5.548 26.610 1.00 13.69 173 ALA C C 1
ATOM 5982 O O . ALA C 1 176 ? 60.203 -5.041 25.810 1.00 12.14 173 ALA C O 1
ATOM 5984 N N . ALA C 1 177 ? 58.489 -6.429 26.256 1.00 13.42 174 ALA C N 1
ATOM 5985 C CA . ALA C 1 177 ? 58.288 -6.794 24.866 1.00 14.23 174 ALA C CA 1
ATOM 5986 C C . ALA C 1 177 ? 57.915 -5.582 24.005 1.00 12.27 174 ALA C C 1
ATOM 5987 O O . ALA C 1 177 ? 58.420 -5.442 22.889 1.00 12.61 174 ALA C O 1
ATOM 5989 N N . HIS C 1 178 ? 57.036 -4.722 24.523 1.00 12.84 175 HIS C N 1
ATOM 5990 C CA . HIS C 1 178 ? 56.651 -3.472 23.848 1.00 10.62 175 HIS C CA 1
ATOM 5991 C C . HIS C 1 178 ? 57.880 -2.605 23.553 1.00 10.12 175 HIS C C 1
ATOM 5992 O O . HIS C 1 178 ? 58.053 -2.116 22.430 1.00 11.14 175 HIS C O 1
ATOM 5999 N N . VAL C 1 179 ? 58.759 -2.462 24.538 1.00 11.81 176 VAL C N 1
ATOM 6000 C CA . VAL C 1 179 ? 60.013 -1.718 24.347 1.00 11.45 176 VAL C CA 1
ATOM 6001 C C . VAL C 1 179 ? 60.799 -2.301 23.171 1.00 12.36 176 VAL C C 1
ATOM 6002 O O . VAL C 1 179 ? 61.174 -1.570 22.251 1.00 14.39 176 VAL C O 1
ATOM 6006 N N . VAL C 1 180 ? 61.025 -3.613 23.203 1.00 13.27 177 VAL C N 1
ATOM 6007 C CA . VAL C 1 180 ? 61.888 -4.273 22.220 1.00 13.69 177 VAL C CA 1
ATOM 6008 C C . VAL C 1 180 ? 61.312 -4.123 20.824 1.00 12.01 177 VAL C C 1
ATOM 6009 O O . VAL C 1 180 ? 62.024 -3.740 19.889 1.00 13.34 177 VAL C O 1
ATOM 6013 N N . PHE C 1 181 ? 60.019 -4.376 20.678 1.00 12.56 178 PHE C N 1
ATOM 6014 C CA . PHE C 1 181 ? 59.398 -4.318 19.346 1.00 13.41 178 PHE C CA 1
ATOM 6015 C C . PHE C 1 181 ? 59.301 -2.913 18.760 1.00 13.93 178 PHE C C 1
ATOM 6016 O O . PHE C 1 181 ? 59.155 -2.770 17.546 1.00 18.31 178 PHE C O 1
ATOM 6024 N N . ASN C 1 182 ? 59.386 -1.888 19.602 1.00 14.99 179 ASN C N 1
ATOM 6025 C CA . ASN C 1 182 ? 59.259 -0.498 19.137 1.00 13.59 179 ASN C CA 1
ATOM 6026 C C . ASN C 1 182 ? 60.586 0.258 19.043 1.00 13.88 179 ASN C C 1
ATOM 6027 O O . ASN C 1 182 ? 60.578 1.459 18.918 1.00 18.73 179 ASN C O 1
ATOM 6032 N N . GLU C 1 183 ? 61.712 -0.446 19.102 1.00 12.31 180 GLU C N 1
ATOM 6033 C CA . GLU C 1 183 ? 63.015 0.141 18.780 1.00 13.44 180 GLU C CA 1
ATOM 6034 C C . GLU C 1 183 ? 63.346 -0.115 17.323 1.00 19.25 180 GLU C C 1
ATOM 6035 O O . GLU C 1 183 ? 62.910 -1.110 16.750 1.00 16.31 180 GLU C O 1
ATOM 6041 N N . ASP C 1 184 ? 64.145 0.766 16.733 1.00 19.87 181 ASP C N 1
ATOM 6042 C CA . ASP C 1 184 ? 64.506 0.666 15.322 1.00 16.31 181 ASP C CA 1
ATOM 6043 C C . ASP C 1 184 ? 65.724 -0.245 15.147 1.00 15.65 181 ASP C C 1
ATOM 6044 O O . ASP C 1 184 ? 66.830 0.217 14.871 1.00 19.06 181 ASP C O 1
ATOM 6049 N N . TRP C 1 185 ? 65.514 -1.538 15.363 1.00 16.62 182 TRP C N 1
ATOM 6050 C CA . TRP C 1 185 ? 66.504 -2.579 15.074 1.00 15.46 182 TRP C CA 1
ATOM 6051 C C . TRP C 1 185 ? 65.790 -3.721 14.376 1.00 17.05 182 TRP C C 1
ATOM 6052 O O . TRP C 1 185 ? 64.575 -3.868 14.560 1.00 13.82 182 TRP C O 1
ATOM 6063 N N . PRO C 1 186 ? 66.524 -4.491 13.544 1.00 14.84 183 PRO C N 1
ATOM 6064 C CA . PRO C 1 186 ? 65.870 -5.601 12.852 1.00 13.95 183 PRO C CA 1
ATOM 6065 C C . PRO C 1 186 ? 65.502 -6.732 13.809 1.00 15.10 183 PRO C C 1
ATOM 6066 O O . PRO C 1 186 ? 66.360 -7.191 14.571 1.00 13.23 183 PRO C O 1
ATOM 6070 N N . ILE C 1 187 ? 64.234 -7.157 13.763 1.00 12.31 184 ILE C N 1
ATOM 6071 C CA . ILE C 1 187 ? 63.716 -8.192 14.636 1.00 13.10 184 ILE C CA 1
ATOM 6072 C C . ILE C 1 187 ? 63.127 -9.310 13.792 1.00 12.68 184 ILE C C 1
ATOM 6073 O O . ILE C 1 187 ? 62.342 -9.046 12.865 1.00 13.03 184 ILE C O 1
ATOM 6078 N N . THR C 1 188 ? 63.492 -10.547 14.149 1.00 11.22 185 THR C N 1
ATOM 6079 C CA . THR C 1 188 ? 62.828 -11.752 13.695 1.00 10.94 185 THR C CA 1
ATOM 6080 C C . THR C 1 188 ? 62.110 -12.375 14.903 1.00 11.42 185 THR C C 1
ATOM 6081 O O . THR C 1 188 ? 62.749 -12.765 15.881 1.00 13.60 185 THR C O 1
ATOM 6085 N N . MET C 1 189 ? 60.778 -12.425 14.831 1.00 10.06 186 MET C N 1
ATOM 6086 C CA . MET C 1 189 ? 59.952 -13.031 15.863 1.00 9.58 186 MET C CA 1
ATOM 6087 C C . MET C 1 189 ? 59.706 -14.508 15.522 1.00 9.32 186 MET C C 1
ATOM 6088 O O . MET C 1 189 ? 58.915 -14.828 14.629 1.00 9.54 186 MET C O 1
ATOM 6093 N N . VAL C 1 190 ? 60.367 -15.393 16.245 1.00 9.72 187 VAL C N 1
ATOM 6094 C CA . VAL C 1 190 ? 60.209 -16.846 16.068 1.00 10.78 187 VAL C CA 1
ATOM 6095 C C . VAL C 1 190 ? 59.134 -17.276 17.038 1.00 10.20 187 VAL C C 1
ATOM 6096 O O . VAL C 1 190 ? 59.410 -17.599 18.203 1.00 11.77 187 VAL C O 1
ATOM 6100 N N . GLY C 1 191 ? 57.897 -17.219 16.566 1.00 9.33 188 GLY C N 1
ATOM 6101 C CA . GLY C 1 191 ? 56.736 -17.477 17.393 1.00 11.33 188 GLY C CA 1
ATOM 6102 C C . GLY C 1 191 ? 56.211 -18.895 17.323 1.00 11.48 188 GLY C C 1
ATOM 6103 O O . GLY C 1 191 ? 56.789 -19.766 16.679 1.00 9.01 188 GLY C O 1
ATOM 6104 N N . LEU C 1 192 ? 55.066 -19.101 17.982 1.00 12.12 189 LEU C N 1
ATOM 6105 C CA . LEU C 1 192 ? 54.449 -20.424 18.074 1.00 11.94 189 LEU C CA 1
ATOM 6106 C C . LEU C 1 192 ? 54.012 -20.987 16.714 1.00 12.52 189 LEU C C 1
ATOM 6107 O O . LEU C 1 192 ? 54.015 -22.190 16.517 1.00 12.43 189 LEU C O 1
ATOM 6112 N N . ASP C 1 193 ? 53.652 -20.108 15.792 1.00 10.32 190 ASP C N 1
ATOM 6113 C CA . ASP C 1 193 ? 53.301 -20.498 14.412 1.00 12.79 190 ASP C CA 1
ATOM 6114 C C . ASP C 1 193 ? 54.430 -21.352 13.847 1.00 12.30 190 ASP C C 1
ATOM 6115 O O . ASP C 1 193 ? 54.189 -22.367 13.217 1.00 13.94 190 ASP C O 1
ATOM 6120 N N . LEU C 1 194 ? 55.667 -20.928 14.102 1.00 10.71 191 LEU C N 1
ATOM 6121 C CA . LEU C 1 194 ? 56.850 -21.613 13.649 1.00 8.55 191 LEU C CA 1
ATOM 6122 C C . LEU C 1 194 ? 57.183 -22.813 14.536 1.00 9.38 191 LEU C C 1
ATOM 6123 O O . LEU C 1 194 ? 57.284 -23.933 14.045 1.00 9.52 191 LEU C O 1
ATOM 6128 N N . THR C 1 195 ? 57.356 -22.574 15.841 1.00 12.24 192 THR C N 1
ATOM 6129 C CA . THR C 1 195 ? 57.894 -23.592 16.757 1.00 13.10 192 THR C CA 1
ATOM 6130 C C . THR C 1 195 ? 56.988 -24.823 16.910 1.00 14.19 192 THR C C 1
ATOM 6131 O O . THR C 1 195 ? 57.472 -25.918 17.199 1.00 15.73 192 THR C O 1
ATOM 6135 N N . HIS C 1 196 ? 55.677 -24.661 16.700 1.00 14.64 193 HIS C N 1
ATOM 6136 C CA . HIS C 1 196 ? 54.755 -25.784 16.757 1.00 10.71 193 HIS C CA 1
ATOM 6137 C C . HIS C 1 196 ? 54.979 -26.814 15.630 1.00 13.61 193 HIS C C 1
ATOM 6138 O O . HIS C 1 196 ? 54.484 -27.947 15.710 1.00 13.63 193 HIS C O 1
ATOM 6145 N N . GLN C 1 197 ? 55.750 -26.441 14.609 1.00 13.80 194 GLN C N 1
ATOM 6146 C CA . GLN C 1 197 ? 56.219 -27.375 13.592 1.00 12.53 194 GLN C CA 1
ATOM 6147 C C . GLN C 1 197 ? 57.476 -28.170 13.998 1.00 13.13 194 GLN C C 1
ATOM 6148 O O . GLN C 1 197 ? 57.810 -29.151 13.343 1.00 12.08 194 GLN C O 1
ATOM 6154 N N . ALA C 1 198 ? 58.161 -27.763 15.060 1.00 13.62 195 ALA C N 1
ATOM 6155 C CA . ALA C 1 198 ? 59.449 -28.373 15.421 1.00 13.22 195 ALA C CA 1
ATOM 6156 C C . ALA C 1 198 ? 59.183 -29.577 16.328 1.00 15.18 195 ALA C C 1
ATOM 6157 O O . ALA C 1 198 ? 59.498 -29.571 17.531 1.00 16.08 195 ALA C O 1
ATOM 6159 N N . LEU C 1 199 ? 58.588 -30.614 15.747 1.00 14.16 196 LEU C N 1
ATOM 6160 C CA . LEU C 1 199 ? 58.004 -31.703 16.517 1.00 14.82 196 LEU C CA 1
ATOM 6161 C C . LEU C 1 199 ? 59.025 -32.781 16.844 1.00 14.26 196 LEU C C 1
ATOM 6162 O O . LEU C 1 199 ? 59.793 -33.175 15.984 1.00 11.81 196 LEU C O 1
ATOM 6167 N N . CYS C 1 200 ? 59.029 -33.217 18.105 1.00 12.96 197 CYS C N 1
ATOM 6168 C CA . CYS C 1 200 ? 59.959 -34.205 18.614 1.00 14.50 197 CYS C CA 1
ATOM 6169 C C . CYS C 1 200 ? 59.402 -35.622 18.361 1.00 13.02 197 CYS C C 1
ATOM 6170 O O . CYS C 1 200 ? 58.967 -36.309 19.266 1.00 11.83 197 CYS C O 1
ATOM 6173 N N . THR C 1 201 ? 59.443 -36.051 17.107 1.00 11.83 198 THR C N 1
ATOM 6174 C CA . THR C 1 201 ? 58.873 -37.338 16.718 1.00 13.28 198 THR C CA 1
ATOM 6175 C C . THR C 1 201 ? 59.726 -38.506 17.205 1.00 11.92 198 THR C C 1
ATOM 6176 O O . THR C 1 201 ? 60.940 -38.350 17.445 1.00 14.28 198 THR C O 1
ATOM 6180 N N . PRO C 1 202 ? 59.121 -39.702 17.319 1.00 12.55 199 PRO C N 1
ATOM 6181 C CA . PRO C 1 202 ? 59.922 -40.879 17.720 1.00 13.95 199 PRO C CA 1
ATOM 6182 C C . PRO C 1 202 ? 61.183 -41.095 16.878 1.00 13.93 199 PRO C C 1
ATOM 6183 O O . PRO C 1 202 ? 62.228 -41.433 17.422 1.00 17.45 199 PRO C O 1
ATOM 6187 N N . GLU C 1 203 ? 61.103 -40.828 15.565 1.00 14.58 200 GLU C N 1
ATOM 6188 C CA . GLU C 1 203 ? 62.229 -41.047 14.652 1.00 13.63 200 GLU C CA 1
ATOM 6189 C C . GLU C 1 203 ? 63.389 -40.067 14.865 1.00 14.66 200 GLU C C 1
ATOM 6190 O O . GLU C 1 203 ? 64.547 -40.450 14.815 1.00 11.93 200 GLU C O 1
ATOM 6196 N N . VAL C 1 204 ? 63.063 -38.800 15.115 1.00 14.68 201 VAL C N 1
ATOM 6197 C CA . VAL C 1 204 ? 64.030 -37.782 15.549 1.00 14.73 201 VAL C CA 1
ATOM 6198 C C . VAL C 1 204 ? 64.741 -38.226 16.816 1.00 15.09 201 VAL C C 1
ATOM 6199 O O . VAL C 1 204 ? 65.973 -38.238 16.880 1.00 14.61 201 VAL C O 1
ATOM 6203 N N . GLN C 1 205 ? 63.957 -38.591 17.819 1.00 15.06 202 GLN C N 1
ATOM 6204 C CA . GLN C 1 205 ? 64.527 -38.993 19.109 1.00 16.53 202 GLN C CA 1
ATOM 6205 C C . GLN C 1 205 ? 65.399 -40.253 18.989 1.00 17.56 202 GLN C C 1
ATOM 6206 O O . GLN C 1 205 ? 66.457 -40.339 19.619 1.00 13.36 202 GLN C O 1
ATOM 6212 N N . ALA C 1 206 ? 64.971 -41.204 18.151 1.00 18.90 203 ALA C N 1
ATOM 6213 C CA . ALA C 1 206 ? 65.783 -42.409 17.881 1.00 16.41 203 ALA C CA 1
ATOM 6214 C C . ALA C 1 206 ? 67.124 -42.056 17.246 1.00 18.33 203 ALA C C 1
ATOM 6215 O O . ALA C 1 206 ? 68.156 -42.638 17.623 1.00 15.44 203 ALA C O 1
ATOM 6217 N N . ARG C 1 207 ? 67.137 -41.084 16.322 1.00 16.28 204 ARG C N 1
ATOM 6218 C CA . ARG C 1 207 ? 68.401 -40.644 15.726 1.00 18.25 204 ARG C CA 1
ATOM 6219 C C . ARG C 1 207 ? 69.325 -39.987 16.775 1.00 19.53 204 ARG C C 1
ATOM 6220 O O . ARG C 1 207 ? 70.556 -40.197 16.781 1.00 22.35 204 ARG C O 1
ATOM 6228 N N . ILE C 1 208 ? 68.735 -39.204 17.673 1.00 18.52 205 ILE C N 1
ATOM 6229 C CA . ILE C 1 208 ? 69.504 -38.616 18.771 1.00 15.62 205 ILE C CA 1
ATOM 6230 C C . ILE C 1 208 ? 70.034 -39.706 19.701 1.00 17.66 205 ILE C C 1
ATOM 6231 O O . ILE C 1 208 ? 71.212 -39.687 20.047 1.00 19.51 205 ILE C O 1
ATOM 6236 N N . ASP C 1 209 ? 69.180 -40.646 20.091 1.00 14.73 206 ASP C N 1
ATOM 6237 C CA . ASP C 1 209 ? 69.591 -41.759 20.982 1.00 17.18 206 ASP C CA 1
ATOM 6238 C C . ASP C 1 209 ? 70.787 -42.521 20.435 1.00 20.32 206 ASP C C 1
ATOM 6239 O O . ASP C 1 209 ? 71.697 -42.846 21.200 1.00 21.09 206 ASP C O 1
ATOM 6244 N N . ALA C 1 210 ? 70.814 -42.739 19.113 1.00 19.23 207 ALA C N 1
ATOM 6245 C CA . ALA C 1 210 ? 71.886 -43.495 18.440 1.00 18.88 207 ALA C CA 1
ATOM 6246 C C . ALA C 1 210 ? 73.264 -42.852 18.487 1.00 18.61 207 ALA C C 1
ATOM 6247 O O . ALA C 1 210 ? 74.264 -43.540 18.292 1.00 19.25 207 ALA C O 1
ATOM 6249 N N . ILE C 1 211 ? 73.331 -41.552 18.740 1.00 18.98 208 ILE C N 1
ATOM 6250 C CA . ILE C 1 211 ? 74.623 -40.869 18.875 1.00 22.50 208 ILE C CA 1
ATOM 6251 C C . ILE C 1 211 ? 75.436 -41.505 20.019 1.00 22.51 208 ILE C C 1
ATOM 6252 O O . ILE C 1 211 ? 76.650 -41.621 19.925 1.00 22.23 208 ILE C O 1
ATOM 6257 N N . GLY C 1 212 ? 74.748 -41.896 21.093 1.00 28.22 209 GLY C N 1
ATOM 6258 C CA . GLY C 1 212 ? 75.327 -42.719 22.146 1.00 32.37 209 GLY C CA 1
ATOM 6259 C C . GLY C 1 212 ? 76.339 -42.075 23.078 1.00 32.44 209 GLY C C 1
ATOM 6260 O O . GLY C 1 212 ? 77.216 -42.758 23.568 1.00 22.72 209 GLY C O 1
ATOM 6261 N N . THR C 1 213 ? 76.218 -40.772 23.321 1.00 27.26 210 THR C N 1
ATOM 6262 C CA . THR C 1 213 ? 77.092 -40.050 24.236 1.00 23.29 210 THR C CA 1
ATOM 6263 C C . THR C 1 213 ? 76.304 -39.543 25.454 1.00 21.40 210 THR C C 1
ATOM 6264 O O . THR C 1 213 ? 75.068 -39.545 25.450 1.00 17.87 210 THR C O 1
ATOM 6268 N N . PRO C 1 214 ? 77.014 -39.111 26.507 1.00 20.83 211 PRO C N 1
ATOM 6269 C CA . PRO C 1 214 ? 76.320 -38.422 27.605 1.00 19.59 211 PRO C CA 1
ATOM 6270 C C . PRO C 1 214 ? 75.478 -37.218 27.138 1.00 19.63 211 PRO C C 1
ATOM 6271 O O . PRO C 1 214 ? 74.333 -37.068 27.611 1.00 16.49 211 PRO C O 1
ATOM 6275 N N . LEU C 1 215 ? 76.023 -36.396 26.228 1.00 26.04 212 LEU C N 1
ATOM 6276 C CA . LEU C 1 215 ? 75.276 -35.237 25.716 1.00 26.61 212 LEU C CA 1
ATOM 6277 C C . LEU C 1 215 ? 74.020 -35.619 24.925 1.00 25.41 212 LEU C C 1
ATOM 6278 O O . LEU C 1 215 ? 72.999 -34.936 25.040 1.00 24.22 212 LEU C O 1
ATOM 6283 N N . SER C 1 216 ? 74.101 -36.675 24.113 1.00 23.53 213 SER C N 1
ATOM 6284 C CA . SER C 1 216 ? 72.933 -37.099 23.341 1.00 17.87 213 SER C CA 1
ATOM 6285 C C . SER C 1 216 ? 71.882 -37.648 24.288 1.00 19.89 213 SER C C 1
ATOM 6286 O O . SER C 1 216 ? 70.696 -37.363 24.128 1.00 16.49 213 SER C O 1
ATOM 6289 N N . ALA C 1 217 ? 72.310 -38.394 25.302 1.00 19.38 214 ALA C N 1
ATOM 6290 C CA . ALA C 1 217 ? 71.387 -38.835 26.366 1.00 16.70 214 ALA C CA 1
ATOM 6291 C C . ALA C 1 217 ? 70.754 -37.632 27.097 1.00 14.94 214 ALA C C 1
ATOM 6292 O O . ALA C 1 217 ? 69.548 -37.626 27.378 1.00 14.49 214 ALA C O 1
ATOM 6294 N N . PHE C 1 218 ? 71.563 -36.612 27.372 1.00 13.88 215 PHE C N 1
ATOM 6295 C CA . PHE C 1 218 ? 71.040 -35.339 27.945 1.00 16.38 215 PHE C CA 1
ATOM 6296 C C . PHE C 1 218 ? 69.955 -34.711 27.033 1.00 15.17 215 PHE C C 1
ATOM 6297 O O . PHE C 1 218 ? 68.851 -34.406 27.486 1.00 14.99 215 PHE C O 1
ATOM 6305 N N . ALA C 1 219 ? 70.255 -34.588 25.741 1.00 19.32 216 ALA C N 1
ATOM 6306 C CA . ALA C 1 219 ? 69.285 -34.060 24.777 1.00 17.34 216 ALA C CA 1
ATOM 6307 C C . ALA C 1 219 ? 68.004 -34.886 24.691 1.00 14.70 216 ALA C C 1
ATOM 6308 O O . ALA C 1 219 ? 66.907 -34.351 24.664 1.00 13.36 216 ALA C O 1
ATOM 6310 N N . SER C 1 220 ? 68.153 -36.195 24.650 1.00 14.86 217 SER C N 1
ATOM 6311 C CA . SER C 1 220 ? 67.016 -37.116 24.705 1.00 17.60 217 SER C CA 1
ATOM 6312 C C . SER C 1 220 ? 66.213 -36.973 26.007 1.00 15.58 217 SER C C 1
ATOM 6313 O O . SER C 1 220 ? 64.987 -37.045 25.993 1.00 16.00 217 SER C O 1
ATOM 6316 N N . GLY C 1 221 ? 66.895 -36.734 27.119 1.00 16.59 218 GLY C N 1
ATOM 6317 C CA . GLY C 1 221 ? 66.222 -36.392 28.385 1.00 16.04 218 GLY C CA 1
ATOM 6318 C C . GLY C 1 221 ? 65.413 -35.102 28.321 1.00 16.53 218 GLY C C 1
ATOM 6319 O O . GLY C 1 221 ? 64.308 -35.018 28.880 1.00 15.88 218 GLY C O 1
ATOM 6320 N N . LEU C 1 222 ? 65.941 -34.105 27.619 1.00 14.91 219 LEU C N 1
ATOM 6321 C CA . LEU C 1 222 ? 65.198 -32.845 27.414 1.00 16.52 219 LEU C CA 1
ATOM 6322 C C . LEU C 1 222 ? 63.896 -33.121 26.667 1.00 17.60 219 LEU C C 1
ATOM 6323 O O . LEU C 1 222 ? 62.834 -32.576 27.000 1.00 13.02 219 LEU C O 1
ATOM 6328 N N . MET C 1 223 ? 63.994 -34.009 25.679 1.00 17.93 220 MET C N 1
ATOM 6329 C CA . MET C 1 223 ? 62.866 -34.396 24.843 1.00 18.32 220 MET C CA 1
ATOM 6330 C C . MET C 1 223 ? 61.838 -35.212 25.602 1.00 14.15 220 MET C C 1
ATOM 6331 O O . MET C 1 223 ? 60.634 -35.050 25.379 1.00 11.94 220 MET C O 1
ATOM 6336 N N . ASP C 1 224 ? 62.298 -36.075 26.507 1.00 18.13 221 ASP C N 1
ATOM 6337 C CA . ASP C 1 224 ? 61.382 -36.735 27.458 1.00 20.29 221 ASP C CA 1
ATOM 6338 C C . ASP C 1 224 ? 60.605 -35.720 28.305 1.00 15.65 221 ASP C C 1
ATOM 6339 O O . ASP C 1 224 ? 59.406 -35.880 28.515 1.00 14.43 221 ASP C O 1
ATOM 6344 N N . PHE C 1 225 ? 61.277 -34.669 28.767 1.00 15.60 222 PHE C N 1
ATOM 6345 C CA . PHE C 1 225 ? 60.565 -33.607 29.489 1.00 17.31 222 PHE C CA 1
ATOM 6346 C C . PHE C 1 225 ? 59.516 -32.882 28.658 1.00 17.11 222 PHE C C 1
ATOM 6347 O O . PHE C 1 225 ? 58.410 -32.638 29.166 1.00 15.54 222 PHE C O 1
ATOM 6355 N N . PHE C 1 226 ? 59.846 -32.555 27.398 1.00 21.24 223 PHE C N 1
ATOM 6356 C CA . PHE C 1 226 ? 58.888 -31.867 26.499 1.00 17.93 223 PHE C CA 1
ATOM 6357 C C . PHE C 1 226 ? 57.611 -32.692 26.392 1.00 19.29 223 PHE C C 1
ATOM 6358 O O . PHE C 1 226 ? 56.491 -32.146 26.504 1.00 13.00 223 PHE C O 1
ATOM 6366 N N . ARG C 1 227 ? 57.794 -34.003 26.182 1.00 17.73 224 ARG C N 1
ATOM 6367 C CA . ARG C 1 227 ? 56.680 -34.943 26.077 1.00 21.65 224 ARG C CA 1
ATOM 6368 C C . ARG C 1 227 ? 55.823 -34.945 27.347 1.00 19.80 224 ARG C C 1
ATOM 6369 O O . ARG C 1 227 ? 54.602 -34.864 27.276 1.00 19.92 224 ARG C O 1
ATOM 6377 N N . LYS C 1 228 ? 56.478 -35.011 28.502 1.00 17.50 225 LYS C N 1
ATOM 6378 C CA . LYS C 1 228 ? 55.771 -34.925 29.778 1.00 26.04 225 LYS C CA 1
ATOM 6379 C C . LYS C 1 228 ? 55.043 -33.591 29.905 1.00 20.25 225 LYS C C 1
ATOM 6380 O O . LYS C 1 228 ? 53.868 -33.573 30.267 1.00 16.09 225 LYS C O 1
ATOM 6386 N N . ALA C 1 229 ? 55.703 -32.482 29.584 1.00 20.98 226 ALA C N 1
ATOM 6387 C CA . ALA C 1 229 ? 55.033 -31.172 29.691 1.00 17.46 226 ALA C CA 1
ATOM 6388 C C . ALA C 1 229 ? 53.797 -31.082 28.805 1.00 20.18 226 ALA C C 1
ATOM 6389 O O . ALA C 1 229 ? 52.832 -30.436 29.179 1.00 19.02 226 ALA C O 1
ATOM 6391 N N . TYR C 1 230 ? 53.817 -31.745 27.649 1.00 18.44 227 TYR C N 1
ATOM 6392 C CA . TYR C 1 230 ? 52.723 -31.654 26.679 1.00 18.30 227 TYR C CA 1
ATOM 6393 C C . TYR C 1 230 ? 51.746 -32.834 26.737 1.00 22.08 227 TYR C C 1
ATOM 6394 O O . TYR C 1 230 ? 50.873 -32.933 25.881 1.00 16.43 227 TYR C O 1
ATOM 6403 N N . LYS C 1 231 ? 51.842 -33.692 27.758 1.00 24.45 228 LYS C N 1
ATOM 6404 C CA . LYS C 1 231 ? 51.105 -34.975 27.757 1.00 24.10 228 LYS C CA 1
ATOM 6405 C C . LYS C 1 231 ? 49.588 -34.815 27.731 1.00 23.78 228 LYS C C 1
ATOM 6406 O O . LYS C 1 231 ? 48.911 -35.627 27.113 1.00 23.80 228 LYS C O 1
ATOM 6412 N N . ASN C 1 232 ? 49.060 -33.762 28.360 1.00 20.71 229 ASN C N 1
ATOM 6413 C CA . ASN C 1 232 ? 47.623 -33.480 28.319 1.00 26.81 229 ASN C CA 1
ATOM 6414 C C . ASN C 1 232 ? 47.195 -32.516 27.206 1.00 32.72 229 ASN C C 1
ATOM 6415 O O . ASN C 1 232 ? 46.017 -32.127 27.144 1.00 26.99 229 ASN C O 1
ATOM 6420 N N . ASN C 1 233 ? 48.119 -32.151 26.316 1.00 27.01 230 ASN C N 1
ATOM 6421 C CA . ASN C 1 233 ? 47.820 -31.236 25.217 1.00 23.55 230 ASN C CA 1
ATOM 6422 C C . ASN C 1 233 ? 47.505 -32.048 23.960 1.00 23.47 230 ASN C C 1
ATOM 6423 O O . ASN C 1 233 ? 48.394 -32.594 23.309 1.00 16.97 230 ASN C O 1
ATOM 6428 N N . GLN C 1 234 ? 46.225 -32.093 23.628 1.00 22.91 231 GLN C N 1
ATOM 6429 C CA . GLN C 1 234 ? 45.704 -32.899 22.523 1.00 23.61 231 GLN C CA 1
ATOM 6430 C C . GLN C 1 234 ? 45.967 -32.310 21.129 1.00 22.16 231 GLN C C 1
ATOM 6431 O O . GLN C 1 234 ? 45.691 -32.954 20.143 1.00 21.49 231 GLN C O 1
ATOM 6437 N N . ASP C 1 235 ? 46.509 -31.100 21.044 1.00 16.37 232 ASP C N 1
ATOM 6438 C CA . ASP C 1 235 ? 46.998 -30.593 19.765 1.00 15.46 232 ASP C CA 1
ATOM 6439 C C . ASP C 1 235 ? 48.319 -31.242 19.347 1.00 14.85 232 ASP C C 1
ATOM 6440 O O . ASP C 1 235 ? 48.773 -30.993 18.239 1.00 13.12 232 ASP C O 1
ATOM 6445 N N . PHE C 1 236 ? 48.949 -32.031 20.237 1.00 16.00 233 PHE C N 1
ATOM 6446 C CA . PHE C 1 236 ? 50.262 -32.616 19.972 1.00 16.32 233 PHE C CA 1
ATOM 6447 C C . PHE C 1 236 ? 50.327 -34.093 20.317 1.00 19.01 233 PHE C C 1
ATOM 6448 O O . PHE C 1 236 ? 50.229 -34.469 21.496 1.00 22.42 233 PHE C O 1
ATOM 6456 N N . ILE C 1 237 ? 50.532 -34.925 19.298 1.00 19.81 234 ILE C N 1
ATOM 6457 C CA . ILE C 1 237 ? 50.951 -36.311 19.496 1.00 16.71 234 ILE C CA 1
ATOM 6458 C C . ILE C 1 237 ? 52.406 -36.321 19.988 1.00 15.02 234 ILE C C 1
ATOM 6459 O O . ILE C 1 237 ? 52.756 -37.070 20.905 1.00 14.14 234 ILE C O 1
ATOM 6464 N N . ASP C 1 238 ? 53.244 -35.513 19.346 1.00 11.49 235 ASP C N 1
ATOM 6465 C CA . ASP C 1 238 ? 54.625 -35.299 19.770 1.00 13.53 235 ASP C CA 1
ATOM 6466 C C . ASP C 1 238 ? 54.811 -33.833 20.132 1.00 15.94 235 ASP C C 1
ATOM 6467 O O . ASP C 1 238 ? 54.227 -32.964 19.494 1.00 13.68 235 ASP C O 1
ATOM 6472 N N . PRO C 1 239 ? 55.620 -33.549 21.159 1.00 20.12 236 PRO C N 1
ATOM 6473 C CA . PRO C 1 239 ? 55.749 -32.167 21.628 1.00 14.36 236 PRO C CA 1
ATOM 6474 C C . PRO C 1 239 ? 56.643 -31.321 20.734 1.00 13.58 236 PRO C C 1
ATOM 6475 O O . PRO C 1 239 ? 57.581 -31.852 20.118 1.00 13.67 236 PRO C O 1
ATOM 6479 N N . PRO C 1 240 ? 56.398 -29.994 20.705 1.00 14.36 237 PRO C N 1
ATOM 6480 C CA . PRO C 1 240 ? 57.300 -29.090 20.014 1.00 11.55 237 PRO C CA 1
ATOM 6481 C C . PRO C 1 240 ? 58.489 -28.733 20.879 1.00 12.32 237 PRO C C 1
ATOM 6482 O O . PRO C 1 240 ? 58.423 -28.866 22.103 1.00 18.20 237 PRO C O 1
ATOM 6486 N N . VAL C 1 241 ? 59.565 -28.289 20.247 1.00 11.48 238 VAL C N 1
ATOM 6487 C CA . VAL C 1 241 ? 60.685 -27.634 20.940 1.00 13.82 238 VAL C CA 1
ATOM 6488 C C . VAL C 1 241 ? 60.778 -26.216 20.395 1.00 12.01 238 VAL C C 1
ATOM 6489 O O . VAL C 1 241 ? 60.617 -26.016 19.201 1.00 11.08 238 VAL C O 1
ATOM 6493 N N . HIS C 1 242 ? 60.967 -25.228 21.268 1.00 12.89 239 HIS C N 1
ATOM 6494 C CA . HIS C 1 242 ? 60.811 -23.822 20.881 1.00 12.32 239 HIS C CA 1
ATOM 6495 C C . HIS C 1 242 ? 62.144 -23.109 20.633 1.00 12.12 239 HIS C C 1
ATOM 6496 O O . HIS C 1 242 ? 62.567 -22.961 19.493 1.00 10.52 239 HIS C O 1
ATOM 6503 N N . ASP C 1 243 ? 62.824 -22.757 21.715 1.00 11.68 240 ASP C N 1
ATOM 6504 C CA . ASP C 1 243 ? 63.980 -21.859 21.718 1.00 14.12 240 ASP C CA 1
ATOM 6505 C C . ASP C 1 243 ? 65.074 -22.116 20.668 1.00 12.66 240 ASP C C 1
ATOM 6506 O O . ASP C 1 243 ? 65.569 -21.164 20.074 1.00 10.86 240 ASP C O 1
ATOM 6511 N N . PRO C 1 244 ? 65.465 -23.381 20.435 1.00 12.06 241 PRO C N 1
ATOM 6512 C CA . PRO C 1 244 ? 66.555 -23.565 19.444 1.00 13.20 241 PRO C CA 1
ATOM 6513 C C . PRO C 1 244 ? 66.229 -23.157 18.004 1.00 15.81 241 PRO C C 1
ATOM 6514 O O . PRO C 1 244 ? 67.148 -23.008 17.205 1.00 12.69 241 PRO C O 1
ATOM 6518 N N . CYS C 1 245 ? 64.944 -22.998 17.664 1.00 12.59 242 CYS C N 1
ATOM 6519 C CA . CYS C 1 245 ? 64.562 -22.485 16.354 1.00 9.80 242 CYS C CA 1
ATOM 6520 C C . CYS C 1 245 ? 65.147 -21.107 16.041 1.00 11.55 242 CYS C C 1
ATOM 6521 O O . CYS C 1 245 ? 65.370 -20.797 14.860 1.00 11.70 242 CYS C O 1
ATOM 6524 N N . THR C 1 246 ? 65.415 -20.292 17.071 1.00 11.91 243 THR C N 1
ATOM 6525 C CA . THR C 1 246 ? 66.066 -18.990 16.884 1.00 12.12 243 THR C CA 1
ATOM 6526 C C . THR C 1 246 ? 67.469 -19.174 16.329 1.00 12.61 243 THR C C 1
ATOM 6527 O O . THR C 1 246 ? 67.840 -18.566 15.334 1.00 15.28 243 THR C O 1
ATOM 6531 N N . VAL C 1 247 ? 68.231 -20.047 16.961 1.00 14.47 244 VAL C N 1
ATOM 6532 C CA . VAL C 1 247 ? 69.614 -20.326 16.520 1.00 12.92 244 VAL C CA 1
ATOM 6533 C C . VAL C 1 247 ? 69.591 -21.013 15.136 1.00 14.79 244 VAL C C 1
ATOM 6534 O O . VAL C 1 247 ? 70.410 -20.700 14.289 1.00 13.27 244 VAL C O 1
ATOM 6538 N N . ALA C 1 248 ? 68.623 -21.904 14.900 1.00 14.42 245 ALA C N 1
ATOM 6539 C CA . ALA C 1 248 ? 68.469 -22.565 13.589 1.00 13.20 245 ALA C CA 1
ATOM 6540 C C . ALA C 1 248 ? 68.295 -21.546 12.453 1.00 14.99 245 ALA C C 1
ATOM 6541 O O . ALA C 1 248 ? 68.942 -21.677 11.416 1.00 16.09 245 ALA C O 1
ATOM 6543 N N . TYR C 1 249 ? 67.440 -20.535 12.668 1.00 13.04 246 TYR C N 1
ATOM 6544 C CA . TYR C 1 249 ? 67.265 -19.429 11.719 1.00 12.22 246 TYR C CA 1
ATOM 6545 C C . TYR C 1 249 ? 68.590 -18.754 11.394 1.00 15.50 246 TYR C C 1
ATOM 6546 O O . TYR C 1 249 ? 68.890 -18.516 10.229 1.00 16.88 246 TYR C O 1
ATOM 6555 N N . LEU C 1 250 ? 69.370 -18.435 12.419 1.00 12.54 247 LEU C N 1
ATOM 6556 C CA . LEU C 1 250 ? 70.670 -17.785 12.199 1.00 15.92 247 LEU C CA 1
ATOM 6557 C C . LEU C 1 250 ? 71.696 -18.675 11.482 1.00 16.45 247 LEU C C 1
ATOM 6558 O O . LEU C 1 250 ? 72.508 -18.175 10.721 1.00 12.76 247 LEU C O 1
ATOM 6563 N N . ILE C 1 251 ? 71.666 -19.984 11.722 1.00 15.65 248 ILE C N 1
ATOM 6564 C CA . ILE C 1 251 ? 72.549 -20.896 11.010 1.00 15.78 248 ILE C CA 1
ATOM 6565 C C . ILE C 1 251 ? 72.212 -20.923 9.517 1.00 15.32 248 ILE C C 1
ATOM 6566 O O . ILE C 1 251 ? 73.101 -20.893 8.698 1.00 16.42 248 ILE C O 1
ATOM 6571 N N . ASP C 1 252 ? 70.929 -20.987 9.181 1.00 15.41 249 ASP C N 1
ATOM 6572 C CA . ASP C 1 252 ? 70.484 -21.185 7.805 1.00 16.21 249 ASP C CA 1
ATOM 6573 C C . ASP C 1 252 ? 69.063 -20.617 7.656 1.00 15.17 249 ASP C C 1
ATOM 6574 O O . ASP C 1 252 ? 68.104 -21.218 8.119 1.00 13.66 249 ASP C O 1
ATOM 6579 N N . HIS C 1 253 ? 68.946 -19.450 7.020 1.00 14.91 250 HIS C N 1
ATOM 6580 C CA . HIS C 1 253 ? 67.654 -18.779 6.798 1.00 16.06 250 HIS C CA 1
ATOM 6581 C C . HIS C 1 253 ? 66.603 -19.657 6.127 1.00 15.30 250 HIS C C 1
ATOM 6582 O O . HIS C 1 253 ? 65.414 -19.506 6.410 1.00 18.17 250 HIS C O 1
ATOM 6589 N N . SER C 1 254 ? 67.029 -20.573 5.251 1.00 14.90 251 SER C N 1
ATOM 6590 C CA . SER C 1 254 ? 66.104 -21.503 4.593 1.00 16.86 251 SER C CA 1
ATOM 6591 C C . SER C 1 254 ? 65.381 -22.447 5.573 1.00 17.73 251 SER C C 1
ATOM 6592 O O . SER C 1 254 ? 64.322 -22.974 5.240 1.00 15.63 251 SER C O 1
ATOM 6595 N N . VAL C 1 255 ? 65.932 -22.646 6.776 1.00 17.43 252 VAL C N 1
ATOM 6596 C CA . VAL C 1 255 ? 65.298 -23.507 7.785 1.00 16.76 252 VAL C CA 1
ATOM 6597 C C . VAL C 1 255 ? 64.071 -22.842 8.403 1.00 15.20 252 VAL C C 1
ATOM 6598 O O . VAL C 1 255 ? 63.121 -23.529 8.775 1.00 15.69 252 VAL C O 1
ATOM 6602 N N . VAL C 1 256 ? 64.096 -21.515 8.506 1.00 12.65 253 VAL C N 1
ATOM 6603 C CA . VAL C 1 256 ? 63.023 -20.747 9.131 1.00 15.33 253 VAL C CA 1
ATOM 6604 C C . VAL C 1 256 ? 62.651 -19.603 8.189 1.00 17.26 253 VAL C C 1
ATOM 6605 O O . VAL C 1 256 ? 63.298 -18.536 8.187 1.00 13.46 253 VAL C O 1
ATOM 6609 N N . GLN C 1 257 ? 61.619 -19.834 7.384 1.00 19.00 254 GLN C N 1
ATOM 6610 C CA . GLN C 1 257 ? 61.105 -18.797 6.496 1.00 21.44 254 GLN C CA 1
ATOM 6611 C C . GLN C 1 257 ? 60.485 -17.701 7.337 1.00 20.21 254 GLN C C 1
ATOM 6612 O O . GLN C 1 257 ? 60.025 -17.949 8.453 1.00 17.12 254 GLN C O 1
ATOM 6618 N N . THR C 1 258 ? 60.479 -16.490 6.776 1.00 18.84 255 THR C N 1
ATOM 6619 C CA . THR C 1 258 ? 60.001 -15.297 7.452 1.00 18.79 255 THR C CA 1
ATOM 6620 C C . THR C 1 258 ? 59.133 -14.451 6.539 1.00 16.31 255 THR C C 1
ATOM 6621 O O . THR C 1 258 ? 59.233 -14.510 5.312 1.00 13.09 255 THR C O 1
ATOM 6625 N N . ARG C 1 259 ? 58.288 -13.647 7.154 1.00 16.18 256 ARG C N 1
ATOM 6626 C CA . ARG C 1 259 ? 57.430 -12.731 6.419 1.00 17.34 256 ARG C CA 1
ATOM 6627 C C . ARG C 1 259 ? 57.473 -11.376 7.137 1.00 17.74 256 ARG C C 1
ATOM 6628 O O . ARG C 1 259 ? 57.102 -11.280 8.304 1.00 14.38 256 ARG C O 1
ATOM 6636 N N . ARG C 1 260 ? 57.961 -10.338 6.457 1.00 13.61 257 ARG C N 1
ATOM 6637 C CA . ARG C 1 260 ? 57.977 -8.976 7.040 1.00 14.83 257 ARG C CA 1
ATOM 6638 C C . ARG C 1 260 ? 56.564 -8.464 7.264 1.00 16.19 257 ARG C C 1
ATOM 6639 O O . ARG C 1 260 ? 55.700 -8.644 6.409 1.00 15.10 257 ARG C O 1
ATOM 6647 N N . CYS C 1 261 ? 56.340 -7.840 8.416 1.00 13.57 258 CYS C N 1
ATOM 6648 C CA . CYS C 1 261 ? 55.074 -7.198 8.713 1.00 14.97 258 CYS C CA 1
ATOM 6649 C C . CYS C 1 261 ? 55.249 -6.328 9.950 1.00 16.20 258 CYS C C 1
ATOM 6650 O O . CYS C 1 261 ? 56.155 -6.570 10.745 1.00 18.39 258 CYS C O 1
ATOM 6653 N N . PRO C 1 262 ? 54.408 -5.297 10.109 1.00 15.22 259 PRO C N 1
ATOM 6654 C CA . PRO C 1 262 ? 54.450 -4.571 11.370 1.00 16.00 259 PRO C CA 1
ATOM 6655 C C . PRO C 1 262 ? 54.061 -5.506 12.506 1.00 12.71 259 PRO C C 1
ATOM 6656 O O . PRO C 1 262 ? 53.130 -6.293 12.334 1.00 16.63 259 PRO C O 1
ATOM 6660 N N . VAL C 1 263 ? 54.778 -5.438 13.630 1.00 13.11 260 VAL C N 1
ATOM 6661 C CA . VAL C 1 263 ? 54.430 -6.186 14.829 1.00 11.02 260 VAL C CA 1
ATOM 6662 C C . VAL C 1 263 ? 54.522 -5.267 16.028 1.00 12.02 260 VAL C C 1
ATOM 6663 O O . VAL C 1 263 ? 55.532 -4.571 16.209 1.00 12.43 260 VAL C O 1
ATOM 6667 N N . ASP C 1 264 ? 53.472 -5.271 16.855 1.00 10.84 261 ASP C N 1
ATOM 6668 C CA . ASP C 1 264 ? 53.456 -4.496 18.089 1.00 11.98 261 ASP C CA 1
ATOM 6669 C C . ASP C 1 264 ? 52.889 -5.438 19.165 1.00 13.91 261 ASP C C 1
ATOM 6670 O O . ASP C 1 264 ? 52.380 -6.516 18.847 1.00 11.92 261 ASP C O 1
ATOM 6675 N N . VAL C 1 265 ? 52.995 -5.026 20.425 1.00 11.17 262 VAL C N 1
ATOM 6676 C CA . VAL C 1 265 ? 52.577 -5.834 21.557 1.00 10.05 262 VAL C CA 1
ATOM 6677 C C . VAL C 1 265 ? 51.426 -5.153 22.280 1.00 11.96 262 VAL C C 1
ATOM 6678 O O . VAL C 1 265 ? 51.527 -3.981 22.656 1.00 10.19 262 VAL C O 1
ATOM 6682 N N . GLU C 1 266 ? 50.341 -5.888 22.483 1.00 12.13 263 GLU C N 1
ATOM 6683 C CA . GLU C 1 266 ? 49.193 -5.387 23.233 1.00 12.14 263 GLU C CA 1
ATOM 6684 C C . GLU C 1 266 ? 49.483 -5.428 24.735 1.00 12.57 263 GLU C C 1
ATOM 6685 O O . GLU C 1 266 ? 49.696 -6.494 25.296 1.00 13.43 263 GLU C O 1
ATOM 6691 N N . ILE C 1 267 ? 49.492 -4.260 25.378 1.00 16.14 264 ILE C N 1
ATOM 6692 C CA . ILE C 1 267 ? 49.757 -4.166 26.822 1.00 16.69 264 ILE C CA 1
ATOM 6693 C C . ILE C 1 267 ? 48.580 -3.658 27.641 1.00 19.51 264 ILE C C 1
ATOM 6694 O O . ILE C 1 267 ? 48.714 -3.557 28.840 1.00 24.07 264 ILE C O 1
ATOM 6699 N N . LYS C 1 268 ? 47.431 -3.377 27.022 1.00 26.10 265 LYS C N 1
ATOM 6700 C CA . LYS C 1 268 ? 46.249 -2.855 27.754 1.00 26.04 265 LYS C CA 1
ATOM 6701 C C . LYS C 1 268 ? 45.021 -3.738 27.743 1.00 24.60 265 LYS C C 1
ATOM 6702 O O . LYS C 1 268 ? 44.154 -3.565 28.578 1.00 29.32 265 LYS C O 1
ATOM 6708 N N . GLY C 1 269 ? 44.948 -4.694 26.827 1.00 26.82 266 GLY C N 1
ATOM 6709 C CA . GLY C 1 269 ? 43.760 -5.513 26.662 1.00 25.13 266 GLY C CA 1
ATOM 6710 C C . GLY C 1 269 ? 43.482 -6.508 27.788 1.00 27.74 266 GLY C C 1
ATOM 6711 O O . GLY C 1 269 ? 44.390 -6.958 28.477 1.00 21.51 266 GLY C O 1
ATOM 6712 N N . ASP C 1 270 ? 42.200 -6.821 27.949 1.00 29.22 267 ASP C N 1
ATOM 6713 C CA . ASP C 1 270 ? 41.704 -7.814 28.885 1.00 38.03 267 ASP C CA 1
ATOM 6714 C C . ASP C 1 270 ? 42.056 -9.197 28.327 1.00 28.27 267 ASP C C 1
ATOM 6715 O O . ASP C 1 270 ? 42.935 -9.888 28.825 1.00 42.24 267 ASP C O 1
ATOM 6720 N N . LEU C 1 271 ? 41.422 -9.516 27.208 1.00 18.97 268 LEU C N 1
ATOM 6721 C CA . LEU C 1 271 ? 41.505 -10.817 26.591 1.00 17.37 268 LEU C CA 1
ATOM 6722 C C . LEU C 1 271 ? 42.816 -10.990 25.855 1.00 15.61 268 LEU C C 1
ATOM 6723 O O . LEU C 1 271 ? 43.272 -12.114 25.698 1.00 21.43 268 LEU C O 1
ATOM 6728 N N . THR C 1 272 ? 43.406 -9.887 25.400 1.00 14.84 269 THR C N 1
ATOM 6729 C CA . THR C 1 272 ? 44.473 -9.930 24.415 1.00 15.62 269 THR C CA 1
ATOM 6730 C C . THR C 1 272 ? 45.834 -9.529 24.976 1.00 12.62 269 THR C C 1
ATOM 6731 O O . THR C 1 272 ? 46.774 -9.269 24.218 1.00 9.86 269 THR C O 1
ATOM 6735 N N . LEU C 1 273 ? 45.944 -9.490 26.305 1.00 13.62 270 LEU C N 1
ATOM 6736 C CA . LEU C 1 273 ? 47.176 -9.058 26.969 1.00 13.20 270 LEU C CA 1
ATOM 6737 C C . LEU C 1 273 ? 48.342 -9.910 26.501 1.00 11.88 270 LEU C C 1
ATOM 6738 O O . LEU C 1 273 ? 48.250 -11.144 26.465 1.00 10.73 270 LEU C O 1
ATOM 6743 N N . GLY C 1 274 ? 49.429 -9.251 26.107 1.00 10.98 271 GLY C N 1
ATOM 6744 C CA . GLY C 1 274 ? 50.623 -9.951 25.642 1.00 12.11 271 GLY C CA 1
ATOM 6745 C C . GLY C 1 274 ? 50.601 -10.430 24.202 1.00 13.58 271 GLY C C 1
ATOM 6746 O O . GLY C 1 274 ? 51.570 -11.060 23.744 1.00 12.16 271 GLY C O 1
ATOM 6747 N N . MET C 1 275 ? 49.510 -10.169 23.471 1.00 12.33 272 MET C N 1
ATOM 6748 C CA . MET C 1 275 ? 49.452 -10.560 22.058 1.00 12.19 272 MET C CA 1
ATOM 6749 C C . MET C 1 275 ? 50.487 -9.788 21.227 1.00 14.31 272 MET C C 1
ATOM 6750 O O . MET C 1 275 ? 50.618 -8.565 21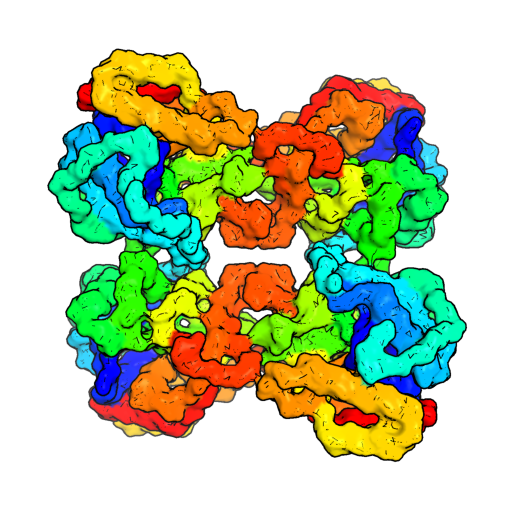.341 1.00 14.34 272 MET C O 1
ATOM 6755 N N . THR C 1 276 ? 51.230 -10.515 20.407 1.00 12.28 273 THR C N 1
ATOM 6756 C CA . THR C 1 276 ? 52.029 -9.915 19.362 1.00 13.88 273 THR C CA 1
ATOM 6757 C C . THR C 1 276 ? 51.117 -9.762 18.152 1.00 13.88 273 THR C C 1
ATOM 6758 O O . THR C 1 276 ? 50.792 -10.755 17.483 1.00 15.91 273 THR C O 1
ATOM 6762 N N . VAL C 1 277 ? 50.718 -8.512 17.901 1.00 13.31 274 VAL C N 1
ATOM 6763 C CA . VAL C 1 277 ? 49.774 -8.155 16.843 1.00 13.48 274 VAL C CA 1
ATOM 6764 C C . VAL C 1 277 ? 50.524 -7.936 15.537 1.00 14.19 274 VAL C C 1
ATOM 6765 O O . VAL C 1 277 ? 51.252 -6.950 15.393 1.00 11.98 274 VAL C O 1
ATOM 6769 N N . ALA C 1 278 ? 50.384 -8.886 14.608 1.00 12.07 275 ALA C N 1
ATOM 6770 C CA . ALA C 1 278 ? 51.082 -8.825 13.321 1.00 12.29 275 ALA C CA 1
ATOM 6771 C C . ALA C 1 278 ? 50.090 -8.342 12.282 1.00 16.17 275 ALA C C 1
ATOM 6772 O O . ALA C 1 278 ? 48.998 -8.916 12.147 1.00 12.54 275 ALA C O 1
ATOM 6774 N N . ASP C 1 279 ? 50.440 -7.255 11.585 1.00 14.61 276 ASP C N 1
ATOM 6775 C CA . ASP C 1 279 ? 49.571 -6.708 10.539 1.00 14.39 276 ASP C CA 1
ATOM 6776 C C . ASP C 1 279 ? 49.904 -7.412 9.231 1.00 15.13 276 ASP C C 1
ATOM 6777 O O . ASP C 1 279 ? 50.896 -7.082 8.563 1.00 13.76 276 ASP C O 1
ATOM 6782 N N . LEU C 1 280 ? 49.078 -8.403 8.886 1.00 12.72 277 LEU C N 1
ATOM 6783 C CA . LEU C 1 280 ? 49.276 -9.185 7.661 1.00 14.44 277 LEU C CA 1
ATOM 6784 C C . LEU C 1 280 ? 48.404 -8.706 6.493 1.00 16.38 277 LEU C C 1
ATOM 6785 O O . LEU C 1 280 ? 48.285 -9.393 5.497 1.00 19.99 277 LEU C O 1
ATOM 6790 N N . ARG C 1 281 ? 47.802 -7.523 6.614 1.00 16.59 278 ARG C N 1
ATOM 6791 C CA . ARG C 1 281 ? 46.982 -6.964 5.528 1.00 18.15 278 ARG C CA 1
ATOM 6792 C C . ARG C 1 281 ? 47.902 -6.397 4.466 1.00 16.39 278 ARG C C 1
ATOM 6793 O O . ARG C 1 281 ? 48.916 -5.801 4.785 1.00 18.69 278 ARG C O 1
ATOM 6801 N N . GLY C 1 282 ? 47.544 -6.584 3.202 1.00 21.31 279 GLY C N 1
ATOM 6802 C CA . GLY C 1 282 ? 48.354 -6.097 2.078 1.00 22.02 279 GLY C CA 1
ATOM 6803 C C . GLY C 1 282 ? 49.592 -6.928 1.814 1.00 25.62 279 GLY C C 1
ATOM 6804 O O . GLY C 1 282 ? 49.846 -7.913 2.512 1.00 21.81 279 GLY C O 1
ATOM 6805 N N . PRO C 1 283 ? 50.367 -6.547 0.796 1.00 23.22 280 PRO C N 1
ATOM 6806 C CA . PRO C 1 283 ? 51.547 -7.340 0.424 1.00 25.85 280 PRO C CA 1
ATOM 6807 C C . PRO C 1 283 ? 52.698 -7.148 1.413 1.00 19.53 280 PRO C C 1
ATOM 6808 O O . PRO C 1 283 ? 52.695 -6.211 2.213 1.00 21.22 280 PRO C O 1
ATOM 6812 N N . GLU C 1 284 ? 53.670 -8.039 1.348 1.00 20.37 281 GLU C N 1
ATOM 6813 C CA . GLU C 1 284 ? 54.844 -7.961 2.195 1.00 24.36 281 GLU C CA 1
ATOM 6814 C C . GLU C 1 284 ? 55.634 -6.666 1.938 1.00 22.03 281 GLU C C 1
ATOM 6815 O O . GLU C 1 284 ? 56.110 -6.459 0.850 1.00 26.42 281 GLU C O 1
ATOM 6821 N N . PRO C 1 285 ? 55.784 -5.807 2.949 1.00 18.52 282 PRO C N 1
ATOM 6822 C CA . PRO C 1 285 ? 56.612 -4.618 2.751 1.00 21.35 282 PRO C CA 1
ATOM 6823 C C . PRO C 1 285 ? 58.106 -4.951 2.714 1.00 23.13 282 PRO C C 1
ATOM 6824 O O . PRO C 1 285 ? 58.524 -6.044 3.118 1.00 16.51 282 PRO C O 1
ATOM 6828 N N . SER C 1 286 ? 58.894 -4.002 2.224 1.00 21.01 283 SER C N 1
ATOM 6829 C CA . SER C 1 286 ? 60.338 -4.186 2.055 1.00 19.21 283 SER C CA 1
ATOM 6830 C C . SER C 1 286 ? 61.046 -4.055 3.393 1.00 20.55 283 SER C C 1
ATOM 6831 O O . SER C 1 286 ? 60.509 -3.461 4.349 1.00 20.85 283 SER C O 1
ATOM 6834 N N . ALA C 1 287 ? 62.267 -4.587 3.453 1.00 26.88 284 ALA C N 1
ATOM 6835 C CA . ALA C 1 287 ? 63.102 -4.490 4.659 1.00 33.60 284 ALA C CA 1
ATOM 6836 C C . ALA C 1 287 ? 63.382 -3.046 5.055 1.00 31.60 284 ALA C C 1
ATOM 6837 O O . ALA C 1 287 ? 63.405 -2.723 6.249 1.00 28.40 284 ALA C O 1
ATOM 6839 N N . ASP C 1 288 ? 63.569 -2.190 4.040 1.00 26.41 285 ASP C N 1
ATOM 6840 C CA . ASP C 1 288 ? 63.674 -0.738 4.186 1.00 30.78 285 ASP C CA 1
ATOM 6841 C C . ASP C 1 288 ? 62.529 -0.126 4.996 1.00 31.17 285 ASP C C 1
ATOM 6842 O O . ASP C 1 288 ? 62.751 0.735 5.847 1.00 33.36 285 ASP C O 1
ATOM 6847 N N . LYS C 1 289 ? 61.303 -0.555 4.695 1.00 28.30 286 LYS C N 1
ATOM 6848 C CA . LYS C 1 289 ? 60.095 0.005 5.299 1.00 26.76 286 LYS C CA 1
ATOM 6849 C C . LYS C 1 289 ? 59.625 -0.690 6.590 1.00 27.38 286 LYS C C 1
ATOM 6850 O O . LYS C 1 289 ? 58.824 -0.129 7.336 1.00 30.56 286 LYS C O 1
ATOM 6856 N N . CYS C 1 290 ? 60.106 -1.901 6.846 1.00 23.37 287 CYS C N 1
ATOM 6857 C CA . CYS C 1 290 ? 59.563 -2.717 7.911 1.00 18.41 287 CYS C CA 1
ATOM 6858 C C . CYS C 1 290 ? 60.651 -3.517 8.607 1.00 15.83 287 CYS C C 1
ATOM 6859 O O . CYS C 1 290 ? 61.177 -4.483 8.059 1.00 16.69 287 CYS C O 1
ATOM 6862 N N . HIS C 1 291 ? 60.972 -3.102 9.829 1.00 18.74 288 HIS C N 1
ATOM 6863 C CA . HIS C 1 291 ? 62.089 -3.657 10.597 1.00 19.65 288 HIS C CA 1
ATOM 6864 C C . HIS C 1 291 ? 61.808 -5.019 11.254 1.00 16.55 288 HIS C C 1
ATOM 6865 O O . HIS C 1 291 ? 62.750 -5.685 11.719 1.00 14.78 288 HIS C O 1
ATOM 6872 N N . THR C 1 292 ? 60.531 -5.427 11.275 1.00 14.44 289 THR C N 1
ATOM 6873 C CA . THR C 1 292 ? 60.085 -6.643 11.952 1.00 14.12 289 THR C CA 1
ATOM 6874 C C . THR C 1 292 ? 59.571 -7.686 10.959 1.00 14.45 289 THR C C 1
ATOM 6875 O O . THR C 1 292 ? 59.009 -7.351 9.899 1.00 12.49 289 THR C O 1
ATOM 6879 N N . GLN C 1 293 ? 59.791 -8.950 11.296 1.00 12.29 290 GLN C N 1
ATOM 6880 C CA . GLN C 1 293 ? 59.293 -10.083 10.490 1.00 13.70 290 GLN C CA 1
ATOM 6881 C C . GLN C 1 293 ? 58.962 -11.246 11.416 1.00 12.39 290 GLN C C 1
ATOM 6882 O O . GLN C 1 293 ? 59.572 -11.397 12.482 1.00 14.55 290 GLN C O 1
ATOM 6888 N N . VAL C 1 294 ? 57.985 -12.046 11.004 1.00 11.58 291 VAL C N 1
ATOM 6889 C CA . VAL C 1 294 ? 57.549 -13.191 11.780 1.00 11.24 291 VAL C CA 1
ATOM 6890 C C . VAL C 1 294 ? 58.014 -14.461 11.086 1.00 12.85 291 VAL C C 1
ATOM 6891 O O . VAL C 1 294 ? 58.060 -14.528 9.857 1.00 14.37 291 VAL C O 1
ATOM 6895 N N . ALA C 1 295 ? 58.381 -15.457 11.872 1.00 13.18 292 ALA C N 1
ATOM 6896 C CA . ALA C 1 295 ? 58.746 -16.768 11.349 1.00 13.76 292 ALA C CA 1
ATOM 6897 C C . ALA C 1 295 ? 57.474 -17.536 10.985 1.00 14.09 292 ALA C C 1
ATOM 6898 O O . ALA C 1 295 ? 56.497 -17.529 11.742 1.00 11.99 292 ALA C O 1
ATOM 6900 N N . THR C 1 296 ? 57.481 -18.173 9.813 1.00 15.39 293 THR C N 1
ATOM 6901 C CA . THR C 1 296 ? 56.295 -18.822 9.241 1.00 16.19 293 THR C CA 1
ATOM 6902 C C . THR C 1 296 ? 56.461 -20.343 9.126 1.00 13.42 293 THR C C 1
ATOM 6903 O O . THR C 1 296 ? 55.840 -21.089 9.864 1.00 16.33 293 THR C O 1
ATOM 6907 N N . LYS C 1 297 ? 57.349 -20.780 8.242 1.00 14.01 294 LYS C N 1
ATOM 6908 C CA . LYS C 1 297 ? 57.497 -22.190 7.851 1.00 16.83 294 LYS C CA 1
ATOM 6909 C C . LYS C 1 297 ? 58.870 -22.750 8.260 1.00 14.84 294 LYS C C 1
ATOM 6910 O O . LYS C 1 297 ? 59.902 -22.180 7.934 1.00 15.69 294 LYS C O 1
ATOM 6916 N N . LEU C 1 298 ? 58.845 -23.878 8.953 1.00 16.61 295 LEU C N 1
ATOM 6917 C CA . LEU C 1 298 ? 60.032 -24.618 9.353 1.00 17.33 295 LEU C CA 1
ATOM 6918 C C . LEU C 1 298 ? 60.353 -25.697 8.313 1.00 16.22 295 LEU C C 1
ATOM 6919 O O . LEU C 1 298 ? 59.451 -26.378 7.828 1.00 16.39 295 LEU C O 1
ATOM 6924 N N . ASP C 1 299 ? 61.629 -25.836 7.981 1.00 12.95 296 ASP C N 1
ATOM 6925 C CA . ASP C 1 299 ? 62.116 -27.003 7.264 1.00 15.93 296 ASP C CA 1
ATOM 6926 C C . ASP C 1 299 ? 62.442 -28.088 8.300 1.00 16.91 296 ASP C C 1
ATOM 6927 O O . ASP C 1 299 ? 63.553 -28.143 8.831 1.00 17.01 296 ASP C O 1
ATOM 6932 N N . PHE C 1 300 ? 61.460 -28.937 8.568 1.00 13.54 297 PHE C N 1
ATOM 6933 C CA . PHE C 1 300 ? 61.527 -29.961 9.622 1.00 15.84 297 PHE C CA 1
ATOM 6934 C C . PHE C 1 300 ? 62.794 -30.803 9.508 1.00 16.10 297 PHE C C 1
ATOM 6935 O O . PHE C 1 300 ? 63.557 -30.926 10.464 1.00 13.01 297 PHE C O 1
ATOM 6943 N N . ASN C 1 301 ? 63.014 -31.339 8.320 1.00 16.03 298 ASN C N 1
ATOM 6944 C CA . ASN C 1 301 ? 64.163 -32.190 8.035 1.00 15.06 298 ASN C CA 1
ATOM 6945 C C . ASN C 1 301 ? 65.527 -31.524 8.283 1.00 14.59 298 ASN C C 1
ATOM 6946 O O . ASN C 1 301 ? 66.418 -32.121 8.899 1.00 16.98 298 ASN C O 1
ATOM 6951 N N . LYS C 1 302 ? 65.695 -30.303 7.781 1.00 13.60 299 LYS C N 1
ATOM 6952 C CA . LYS C 1 302 ? 66.939 -29.568 7.983 1.00 17.95 299 LYS C CA 1
ATOM 6953 C C . LYS C 1 302 ? 67.123 -29.131 9.438 1.00 16.59 299 LYS C C 1
ATOM 6954 O O . LYS C 1 302 ? 68.239 -29.131 9.948 1.00 13.92 299 LYS C O 1
ATOM 6960 N N . PHE C 1 303 ? 66.030 -28.733 10.085 1.00 13.97 300 PHE C N 1
ATOM 6961 C CA . PHE C 1 303 ? 66.076 -28.326 11.482 1.00 14.43 300 PHE C CA 1
ATOM 6962 C C . PHE C 1 303 ? 66.646 -29.443 12.342 1.00 13.55 300 PHE C C 1
ATOM 6963 O O . PHE C 1 303 ? 67.614 -29.212 13.074 1.00 13.29 300 PHE C O 1
ATOM 6971 N N . TRP C 1 304 ? 66.086 -30.645 12.225 1.00 11.97 301 TRP C N 1
ATOM 6972 C CA . TRP C 1 304 ? 66.534 -31.748 13.059 1.00 15.56 301 TRP C CA 1
ATOM 6973 C C . TRP C 1 304 ? 67.948 -32.203 12.719 1.00 15.43 301 TRP C C 1
ATOM 6974 O O . TRP C 1 304 ? 68.686 -32.591 13.618 1.00 13.56 301 TRP C O 1
ATOM 6985 N N . ASP C 1 305 ? 68.338 -32.088 11.453 1.00 16.75 302 ASP C N 1
ATOM 6986 C CA . ASP C 1 305 ? 69.732 -32.336 11.056 1.00 17.53 302 ASP C CA 1
ATOM 6987 C C . ASP C 1 305 ? 70.730 -31.397 11.732 1.00 15.95 302 ASP C C 1
ATOM 6988 O O . ASP C 1 305 ? 71.836 -31.827 12.098 1.00 15.49 302 ASP C O 1
ATOM 6993 N N . LEU C 1 306 ? 70.354 -30.125 11.884 1.00 17.07 303 LEU C N 1
ATOM 6994 C CA . LEU C 1 306 ? 71.193 -29.145 12.606 1.00 17.27 303 LEU C CA 1
ATOM 6995 C C . LEU C 1 306 ? 71.386 -29.572 14.054 1.00 13.95 303 LEU C C 1
ATOM 6996 O O . LEU C 1 306 ? 72.511 -29.551 14.552 1.00 13.39 303 LEU C O 1
ATOM 7001 N N . ILE C 1 307 ? 70.303 -29.974 14.712 1.00 14.48 304 ILE C N 1
ATOM 7002 C CA . ILE C 1 307 ? 70.364 -30.424 16.109 1.00 16.65 304 ILE C CA 1
ATOM 7003 C C . ILE C 1 307 ? 71.260 -31.661 16.234 1.00 16.60 304 ILE C C 1
ATOM 7004 O O . ILE C 1 307 ? 72.162 -31.707 17.065 1.00 14.32 304 ILE C O 1
ATOM 7009 N N . ILE C 1 308 ? 71.006 -32.650 15.383 1.00 15.02 305 ILE C N 1
ATOM 7010 C CA . ILE C 1 308 ? 71.752 -33.899 15.416 1.00 17.02 305 ILE C CA 1
ATOM 7011 C C . ILE C 1 308 ? 73.226 -33.655 15.130 1.00 17.28 305 ILE C C 1
ATOM 7012 O O . ILE C 1 308 ? 74.081 -34.195 15.848 1.00 19.86 305 ILE C O 1
ATOM 7017 N N . ASP C 1 309 ? 73.531 -32.824 14.134 1.00 16.12 306 ASP C N 1
ATOM 7018 C CA . ASP C 1 309 ? 74.931 -32.510 13.809 1.00 19.27 306 ASP C CA 1
ATOM 7019 C C . ASP C 1 309 ? 75.658 -31.791 14.946 1.00 23.52 306 ASP C C 1
ATOM 7020 O O . ASP C 1 309 ? 76.834 -32.091 15.223 1.00 21.98 306 ASP C O 1
ATOM 7025 N N . ALA C 1 310 ? 74.972 -30.835 15.581 1.00 16.70 307 ALA C N 1
ATOM 7026 C CA . ALA C 1 310 ? 75.526 -30.137 16.742 1.00 22.18 307 ALA C CA 1
ATOM 7027 C C . ALA C 1 310 ? 75.833 -31.107 17.890 1.00 17.60 307 ALA C C 1
ATOM 7028 O O . ALA C 1 310 ? 76.899 -31.025 18.508 1.00 17.83 307 ALA C O 1
ATOM 7030 N N . LEU C 1 311 ? 74.907 -32.027 18.170 1.00 16.91 308 LEU C N 1
ATOM 7031 C CA . LEU C 1 311 ? 75.124 -33.019 19.224 1.00 17.97 308 LEU C CA 1
ATOM 7032 C C . LEU C 1 311 ? 76.301 -33.932 18.921 1.00 17.53 308 LEU C C 1
ATOM 7033 O O . LEU C 1 311 ? 77.099 -34.221 19.817 1.00 23.52 308 LEU C O 1
ATOM 7038 N N . LYS C 1 312 ? 76.440 -34.344 17.659 1.00 20.09 309 LYS C N 1
ATOM 7039 C CA . LYS C 1 312 ? 77.591 -35.151 17.248 1.00 23.65 309 LYS C CA 1
ATOM 7040 C C . LYS C 1 312 ? 78.901 -34.374 17.398 1.00 24.43 309 LYS C C 1
ATOM 7041 O O . LYS C 1 312 ? 79.873 -34.926 17.905 1.00 26.45 309 LYS C O 1
ATOM 7047 N N . GLU C 1 313 ? 78.910 -33.105 16.971 1.00 21.11 310 GLU C N 1
ATOM 7048 C CA . GLU C 1 313 ? 80.106 -32.263 17.037 1.00 24.32 310 GLU C CA 1
ATOM 7049 C C . GLU C 1 313 ? 80.592 -32.041 18.474 1.00 24.96 310 GLU C C 1
ATOM 7050 O O . GLU C 1 313 ? 81.786 -31.955 18.719 1.00 25.58 310 GLU C O 1
ATOM 7056 N N . LEU C 1 314 ? 79.673 -31.950 19.415 1.00 21.03 311 LEU C N 1
ATOM 7057 C CA . LEU C 1 314 ? 80.047 -31.747 20.824 1.00 22.14 311 LEU C CA 1
ATOM 7058 C C . LEU C 1 314 ? 80.713 -32.949 21.499 1.00 25.67 311 LEU C C 1
ATOM 7059 O O . LEU C 1 314 ? 81.375 -32.767 22.506 1.00 26.28 311 LEU C O 1
ATOM 7064 N N . LYS C 1 315 ? 80.518 -34.149 20.951 1.00 32.92 312 LYS C N 1
ATOM 7065 C CA . LYS C 1 315 ? 81.184 -35.376 21.442 1.00 37.83 312 LYS C CA 1
ATOM 7066 C C . LYS C 1 315 ? 80.874 -35.641 22.921 1.00 45.36 312 LYS C C 1
ATOM 7067 O O . LYS C 1 315 ? 79.711 -35.626 23.356 1.00 40.04 312 LYS C O 1
ATOM 7074 N N . MET D 1 4 ? 71.914 14.843 60.751 1.00 45.60 1 MET D N 1
ATOM 7075 C CA . MET D 1 4 ? 71.762 15.242 59.333 1.00 47.58 1 MET D CA 1
ATOM 7076 C C . MET D 1 4 ? 71.035 14.237 58.467 1.00 43.83 1 MET D C 1
ATOM 7077 O O . MET D 1 4 ? 71.119 13.058 58.704 1.00 58.63 1 MET D O 1
ATOM 7082 N N . THR D 1 5 ? 70.397 14.722 57.400 1.00 26.41 2 THR D N 1
ATOM 7083 C CA . THR D 1 5 ? 69.764 13.885 56.403 1.00 21.15 2 THR D CA 1
ATOM 7084 C C . THR D 1 5 ? 70.648 13.925 55.166 1.00 18.96 2 THR D C 1
ATOM 7085 O O . THR D 1 5 ? 70.947 14.995 54.648 1.00 16.30 2 THR D O 1
ATOM 7089 N N . THR D 1 6 ? 71.005 12.749 54.659 1.00 17.69 3 THR D N 1
ATOM 7090 C CA . THR D 1 6 ? 71.883 12.595 53.525 1.00 16.88 3 THR D CA 1
ATOM 7091 C C . THR D 1 6 ? 71.054 12.226 52.315 1.00 18.98 3 THR D C 1
ATOM 7092 O O . THR D 1 6 ? 70.365 11.196 52.341 1.00 21.01 3 THR D O 1
ATOM 7096 N N . ILE D 1 7 ? 71.116 13.060 51.270 1.00 18.03 4 ILE D N 1
ATOM 7097 C CA . ILE D 1 7 ? 70.234 12.878 50.109 1.00 15.72 4 ILE D CA 1
ATOM 7098 C C . ILE D 1 7 ? 70.925 12.717 48.762 1.00 13.98 4 ILE D C 1
ATOM 7099 O O . ILE D 1 7 ? 72.045 13.178 48.551 1.00 15.01 4 ILE D O 1
ATOM 7104 N N . ILE D 1 8 ? 70.207 12.057 47.857 1.00 10.44 5 ILE D N 1
ATOM 7105 C CA . ILE D 1 8 ? 70.479 12.109 46.440 1.00 12.04 5 ILE D CA 1
ATOM 7106 C C . ILE D 1 8 ? 69.294 12.830 45.845 1.00 14.10 5 ILE D C 1
ATOM 7107 O O . ILE D 1 8 ? 68.134 12.432 46.065 1.00 12.81 5 ILE D O 1
ATOM 7112 N N . LEU D 1 9 ? 69.578 13.893 45.101 1.00 12.69 6 LEU D N 1
ATOM 7113 C CA . LEU D 1 9 ? 68.528 14.688 44.500 1.00 14.17 6 LEU D CA 1
ATOM 7114 C C . LEU D 1 9 ? 68.443 14.323 43.023 1.00 13.15 6 LEU D C 1
ATOM 7115 O O . LEU D 1 9 ? 69.346 14.617 42.255 1.00 13.91 6 LEU D O 1
ATOM 7120 N N . ASP D 1 10 ? 67.357 13.659 42.648 1.00 12.52 7 ASP D N 1
ATOM 7121 C CA . ASP D 1 10 ? 67.142 13.185 41.298 1.00 13.34 7 ASP D CA 1
ATOM 7122 C C . ASP D 1 10 ? 66.111 14.121 40.679 1.00 12.40 7 ASP D C 1
ATOM 7123 O O . ASP D 1 10 ? 64.978 14.206 41.136 1.00 12.27 7 ASP D O 1
ATOM 7128 N N . CYS D 1 11 ? 66.523 14.854 39.646 1.00 11.95 8 CYS D N 1
ATOM 7129 C CA . CYS D 1 11 ? 65.823 16.069 39.265 1.00 11.89 8 CYS D CA 1
ATOM 7130 C C . CYS D 1 11 ? 65.982 16.387 37.774 1.00 12.15 8 CYS D C 1
ATOM 7131 O O . CYS D 1 11 ? 66.698 15.690 37.033 1.00 11.35 8 CYS D O 1
ATOM 7134 N N . ASP D 1 12 ? 65.259 17.420 37.339 1.00 12.11 9 ASP D N 1
ATOM 7135 C CA . ASP D 1 12 ? 65.251 17.829 35.950 1.00 14.23 9 ASP D CA 1
ATOM 7136 C C . ASP D 1 12 ? 65.136 19.344 35.839 1.00 16.36 9 ASP D C 1
ATOM 7137 O O . ASP D 1 12 ? 64.141 19.859 35.351 1.00 16.93 9 ASP D O 1
ATOM 7142 N N . PRO D 1 13 ? 66.186 20.069 36.268 1.00 16.27 10 PRO D N 1
ATOM 7143 C CA . PRO D 1 13 ? 66.038 21.522 36.346 1.00 13.12 10 PRO D CA 1
ATOM 7144 C C . PRO D 1 13 ? 65.836 22.218 34.994 1.00 14.10 10 PRO D C 1
ATOM 7145 O O . PRO D 1 13 ? 66.679 22.055 34.096 1.00 14.09 10 PRO D O 1
ATOM 7149 N N . GLY D 1 14 ? 64.745 22.958 34.797 1.00 14.52 11 GLY D N 1
ATOM 7150 C CA . GLY D 1 14 ? 63.638 23.135 35.736 1.00 15.84 11 GLY D CA 1
ATOM 7151 C C . GLY D 1 14 ? 63.923 24.204 36.781 1.00 15.68 11 GLY D C 1
ATOM 7152 O O . GLY D 1 14 ? 64.833 24.079 37.612 1.00 12.83 11 GLY D O 1
ATOM 7153 N N . HIS D 1 15 ? 63.123 25.252 36.761 1.00 13.32 12 HIS D N 1
ATOM 7154 C CA . HIS D 1 15 ? 63.310 26.372 37.700 1.00 13.49 12 HIS D CA 1
ATOM 7155 C C . HIS D 1 15 ? 62.952 25.973 39.135 1.00 12.51 12 HIS D C 1
ATOM 7156 O O . HIS D 1 15 ? 63.573 26.454 40.070 1.00 15.30 12 HIS D O 1
ATOM 7163 N N . ASP D 1 16 ? 61.945 25.106 39.298 1.00 13.35 13 ASP D N 1
ATOM 7164 C CA . ASP D 1 16 ? 61.576 24.556 40.616 1.00 15.58 13 ASP D CA 1
ATOM 7165 C C . ASP D 1 16 ? 62.719 23.733 41.203 1.00 10.33 13 ASP D C 1
ATOM 7166 O O . ASP D 1 16 ? 63.035 23.866 42.372 1.00 13.04 13 ASP D O 1
ATOM 7171 N N . ASP D 1 17 ? 63.320 22.876 40.397 1.00 10.13 14 ASP D N 1
ATOM 7172 C CA . ASP D 1 17 ? 64.431 22.037 40.867 1.00 12.04 14 ASP D CA 1
ATOM 7173 C C . ASP D 1 17 ? 65.615 22.894 41.264 1.00 12.45 14 ASP D C 1
ATOM 7174 O O . ASP D 1 17 ? 66.310 22.576 42.232 1.00 14.93 14 ASP D O 1
ATOM 7179 N N . ALA D 1 18 ? 65.865 23.965 40.510 1.00 11.18 15 ALA D N 1
ATOM 7180 C CA . ALA D 1 18 ? 66.950 24.879 40.862 1.00 10.95 15 ALA D CA 1
ATOM 7181 C C . ALA D 1 18 ? 66.734 25.425 42.268 1.00 11.55 15 ALA D C 1
ATOM 7182 O O . ALA D 1 18 ? 67.691 25.501 43.039 1.00 9.57 15 ALA D O 1
ATOM 7184 N N . MET D 1 19 ? 65.487 25.780 42.615 1.00 9.46 16 MET D N 1
ATOM 7185 C CA . MET D 1 19 ? 65.203 26.268 43.978 1.00 12.18 16 MET D CA 1
ATOM 7186 C C . MET D 1 19 ? 65.452 25.169 45.019 1.00 12.34 16 MET D C 1
ATOM 7187 O O . MET D 1 19 ? 66.008 25.445 46.083 1.00 13.05 16 MET D O 1
ATOM 7192 N N . ALA D 1 20 ? 65.089 23.922 44.698 1.00 12.43 17 ALA D N 1
ATOM 7193 C CA . ALA D 1 20 ? 65.374 22.785 45.593 1.00 13.12 17 ALA D CA 1
ATOM 7194 C C . ALA D 1 20 ? 66.869 22.563 45.810 1.00 12.53 17 ALA D C 1
ATOM 7195 O O . ALA D 1 20 ? 67.293 22.258 46.928 1.00 9.88 17 ALA D O 1
ATOM 7197 N N . ILE D 1 21 ? 67.660 22.722 44.755 1.00 11.60 18 ILE D N 1
ATOM 7198 C CA . ILE D 1 21 ? 69.124 22.608 44.873 1.00 11.49 18 ILE D CA 1
ATOM 7199 C C . ILE D 1 21 ? 69.642 23.666 45.841 1.00 14.30 18 ILE D C 1
ATOM 7200 O O . ILE D 1 21 ? 70.437 23.350 46.718 1.00 14.31 18 ILE D O 1
ATOM 7205 N N . LEU D 1 22 ? 69.172 24.911 45.701 1.00 12.33 19 LEU D N 1
ATOM 7206 C CA . LEU D 1 22 ? 69.633 25.981 46.586 1.00 15.27 19 LEU D CA 1
ATOM 7207 C C . LEU D 1 22 ? 69.266 25.715 48.041 1.00 15.11 19 LEU D C 1
ATOM 7208 O O . LEU D 1 22 ? 70.103 25.907 48.922 1.00 15.29 19 LEU D O 1
ATOM 7213 N N . LEU D 1 23 ? 68.047 25.236 48.293 1.00 13.19 20 LEU D N 1
ATOM 7214 C CA . LEU D 1 23 ? 67.627 24.907 49.656 1.00 11.29 20 LEU D CA 1
ATOM 7215 C C . LEU D 1 23 ? 68.460 23.775 50.247 1.00 14.20 20 LEU D C 1
ATOM 7216 O O . LEU D 1 23 ? 68.894 23.866 51.395 1.00 13.76 20 LEU D O 1
ATOM 7221 N N . ALA D 1 24 ? 68.670 22.707 49.472 1.00 14.19 21 ALA D N 1
ATOM 7222 C CA . ALA D 1 24 ? 69.506 21.584 49.922 1.00 13.62 21 ALA D CA 1
ATOM 7223 C C . ALA D 1 24 ? 70.924 22.030 50.281 1.00 14.11 21 ALA D C 1
ATOM 7224 O O . ALA D 1 24 ? 71.455 21.634 51.313 1.00 15.25 21 ALA D O 1
ATOM 7226 N N . LEU D 1 25 ? 71.529 22.853 49.433 1.00 12.63 22 LEU D N 1
ATOM 7227 C CA . LEU D 1 25 ? 72.905 23.331 49.681 1.00 18.18 22 LEU D CA 1
ATOM 7228 C C . LEU D 1 25 ? 72.986 24.297 50.858 1.00 21.31 22 LEU D C 1
ATOM 7229 O O . LEU D 1 25 ? 73.925 24.221 51.652 1.00 15.94 22 LEU D O 1
ATOM 7234 N N . GLY D 1 26 ? 71.999 25.186 50.978 1.00 16.87 23 GLY D N 1
ATOM 7235 C CA . GLY D 1 26 ? 72.030 26.256 51.972 1.00 19.99 23 GLY D CA 1
ATOM 7236 C C . GLY D 1 26 ? 71.649 25.876 53.385 1.00 16.28 23 GLY D C 1
ATOM 7237 O O . GLY D 1 26 ? 71.974 26.597 54.321 1.00 18.92 23 GLY D O 1
ATOM 7238 N N . ASN D 1 27 ? 70.928 24.773 53.549 1.00 16.17 24 ASN D N 1
ATOM 7239 C CA . ASN D 1 27 ? 70.516 24.317 54.876 1.00 18.20 24 ASN D CA 1
ATOM 7240 C C . ASN D 1 27 ? 71.536 23.327 55.420 1.00 19.96 24 ASN D C 1
ATOM 7241 O O . ASN D 1 27 ? 71.822 22.317 54.773 1.00 21.70 24 ASN D O 1
ATOM 7246 N N . PRO D 1 28 ? 72.069 23.587 56.633 1.00 20.61 25 PRO D N 1
ATOM 7247 C CA . PRO D 1 28 ? 73.133 22.708 57.154 1.00 23.98 25 PRO D CA 1
ATOM 7248 C C . PRO D 1 28 ? 72.664 21.329 57.643 1.00 21.13 25 PRO D C 1
ATOM 7249 O O . PRO D 1 28 ? 73.495 20.491 57.970 1.00 20.76 25 PRO D O 1
ATOM 7253 N N . ASN D 1 29 ? 71.348 21.091 57.711 1.00 21.29 26 ASN D N 1
ATOM 7254 C CA . ASN D 1 29 ? 70.832 19.781 58.095 1.00 17.99 26 ASN D CA 1
ATOM 7255 C C . ASN D 1 29 ? 70.731 18.823 56.913 1.00 18.75 26 ASN D C 1
ATOM 7256 O O . ASN D 1 29 ? 70.352 17.662 57.095 1.00 18.51 26 ASN D O 1
ATOM 7261 N N . ILE D 1 30 ? 71.062 19.291 55.708 1.00 17.62 27 ILE D N 1
ATOM 7262 C CA . ILE D 1 30 ? 71.038 18.459 54.518 1.00 14.70 27 ILE D CA 1
ATOM 7263 C C . ILE D 1 30 ? 72.460 18.240 54.024 1.00 15.19 27 ILE D C 1
ATOM 7264 O O . ILE D 1 30 ? 73.202 19.184 53.863 1.00 20.02 27 ILE D O 1
ATOM 7269 N N . ASP D 1 31 ? 72.820 16.979 53.805 1.00 16.02 28 ASP D N 1
ATOM 7270 C CA . ASP D 1 31 ? 74.058 16.588 53.141 1.00 16.84 28 ASP D CA 1
ATOM 7271 C C . ASP D 1 31 ? 73.705 16.094 51.728 1.00 17.63 28 ASP D C 1
ATOM 7272 O O . ASP D 1 31 ? 73.214 14.973 51.552 1.00 18.19 28 ASP D O 1
ATOM 7277 N N . LEU D 1 32 ? 73.953 16.934 50.733 1.00 14.00 29 LEU D N 1
ATOM 7278 C CA . LEU D 1 32 ? 73.698 16.564 49.345 1.00 17.30 29 LEU D CA 1
ATOM 7279 C C . LEU D 1 32 ? 74.839 15.697 48.812 1.00 19.20 29 LEU D C 1
ATOM 7280 O O . LEU D 1 32 ? 75.891 16.215 48.513 1.00 14.88 29 LEU D O 1
ATOM 7285 N N . LEU D 1 33 ? 74.622 14.380 48.721 1.00 19.11 30 LEU D N 1
ATOM 7286 C CA . LEU D 1 33 ? 75.622 13.464 48.188 1.00 22.75 30 LEU D CA 1
ATOM 7287 C C . LEU D 1 33 ? 75.883 13.647 46.712 1.00 18.98 30 LEU D C 1
ATOM 7288 O O . LEU D 1 33 ? 76.990 13.410 46.239 1.00 13.71 30 LEU D O 1
ATOM 7293 N N . GLY D 1 34 ? 74.846 13.985 45.973 1.00 12.32 31 GLY D N 1
ATOM 7294 C CA . GLY D 1 34 ? 74.986 14.207 44.553 1.00 14.21 31 GLY D CA 1
ATOM 7295 C C . GLY D 1 34 ? 73.670 14.411 43.889 1.00 11.50 31 GLY D C 1
ATOM 7296 O O . GLY D 1 34 ? 72.622 14.166 44.498 1.00 12.05 31 GLY D O 1
ATOM 7297 N N . VAL D 1 35 ? 73.755 14.851 42.644 1.00 11.65 32 VAL D N 1
ATOM 7298 C CA . VAL D 1 35 ? 72.614 15.167 41.796 1.00 12.94 32 VAL D CA 1
ATOM 7299 C C . VAL D 1 35 ? 72.603 14.184 40.617 1.00 11.57 32 VAL D C 1
ATOM 7300 O O . VAL D 1 35 ? 73.639 13.849 40.056 1.00 10.68 32 VAL D O 1
ATOM 7304 N N . THR D 1 36 ? 71.414 13.693 40.288 1.00 11.80 33 THR D N 1
ATOM 7305 C CA . THR D 1 36 ? 71.209 12.829 39.145 1.00 11.78 33 THR D CA 1
ATOM 7306 C C . THR D 1 36 ? 70.083 13.444 38.360 1.00 12.35 33 THR D C 1
ATOM 7307 O O . THR D 1 36 ? 69.198 14.081 38.955 1.00 11.57 33 THR D O 1
ATOM 7311 N N . THR D 1 37 ? 70.123 13.291 37.037 1.00 11.67 34 THR D N 1
ATOM 7312 C CA . THR D 1 37 ? 69.156 13.951 36.163 1.00 12.84 34 THR D CA 1
ATOM 7313 C C . THR D 1 37 ? 68.388 12.987 35.280 1.00 13.12 34 THR D C 1
ATOM 7314 O O . THR D 1 37 ? 68.870 11.908 34.943 1.00 10.24 34 THR D O 1
ATOM 7318 N N . VAL D 1 38 ? 67.183 13.407 34.914 1.00 13.04 35 VAL D N 1
ATOM 7319 C CA . VAL D 1 38 ? 66.231 12.573 34.196 1.00 12.23 35 VAL D CA 1
ATOM 7320 C C . VAL D 1 38 ? 65.511 13.415 33.136 1.00 14.60 35 VAL D C 1
ATOM 7321 O O . VAL D 1 38 ? 65.049 14.542 33.415 1.00 14.81 35 VAL D O 1
ATOM 7325 N N . GLY D 1 39 ? 65.464 12.887 31.913 1.00 15.53 36 GLY D N 1
ATOM 7326 C CA . GLY D 1 39 ? 64.752 13.518 30.800 1.00 13.94 36 GLY D CA 1
ATOM 7327 C C . GLY D 1 39 ? 63.328 12.967 30.746 1.00 16.92 36 GLY D C 1
ATOM 7328 O O . GLY D 1 39 ? 63.056 11.896 31.280 1.00 22.33 36 GLY D O 1
ATOM 7329 N N . GLY D 1 40 ? 62.422 13.685 30.096 1.00 14.70 37 GLY D N 1
ATOM 7330 C CA . GLY D 1 40 ? 61.056 13.183 29.891 1.00 14.46 37 GLY D CA 1
ATOM 7331 C C . GLY D 1 40 ? 60.036 14.280 29.969 1.00 14.58 37 GLY D C 1
ATOM 7332 O O . GLY D 1 40 ? 59.073 14.322 29.206 1.00 19.50 37 GLY D O 1
ATOM 7333 N N . ASN D 1 41 ? 60.241 15.147 30.948 1.00 22.22 38 ASN D N 1
ATOM 7334 C CA . ASN D 1 41 ? 59.474 16.364 31.092 1.00 17.33 38 ASN D CA 1
ATOM 7335 C C . ASN D 1 41 ? 60.120 17.419 30.198 1.00 18.94 38 ASN D C 1
ATOM 7336 O O . ASN D 1 41 ? 59.430 18.130 29.488 1.00 21.97 38 ASN D O 1
ATOM 7341 N N . GLN D 1 42 ? 61.456 17.509 30.263 1.00 20.86 39 GLN D N 1
ATOM 7342 C CA . GLN D 1 42 ? 62.285 18.238 29.301 1.00 21.56 39 GLN D CA 1
ATOM 7343 C C . GLN D 1 42 ? 63.457 17.343 28.888 1.00 22.07 39 GLN D C 1
ATOM 7344 O O . GLN D 1 42 ? 63.613 16.260 29.456 1.00 25.67 39 GLN D O 1
ATOM 7350 N N . SER D 1 43 ? 64.281 17.797 27.938 1.00 15.32 40 SER D N 1
ATOM 7351 C CA . SER D 1 43 ? 65.345 16.953 27.399 1.00 20.85 40 SER D CA 1
ATOM 7352 C C . SER D 1 43 ? 66.445 16.723 28.445 1.00 18.94 40 SER D C 1
ATOM 7353 O O . SER D 1 43 ? 66.802 17.648 29.176 1.00 15.23 40 SER D O 1
ATOM 7356 N N . LEU D 1 44 ? 66.964 15.492 28.507 1.00 14.34 41 LEU D N 1
ATOM 7357 C CA . LEU D 1 44 ? 68.082 15.167 29.391 1.00 16.67 41 LEU D CA 1
ATOM 7358 C C . LEU D 1 44 ? 69.267 16.141 29.255 1.00 17.05 41 LEU D C 1
ATOM 7359 O O . LEU D 1 44 ? 69.864 16.560 30.251 1.00 15.23 41 LEU D O 1
ATOM 7364 N N . GLU D 1 45 ? 69.613 16.472 28.023 1.00 19.88 42 GLU D N 1
ATOM 7365 C CA . GLU D 1 45 ? 70.763 17.340 27.764 1.00 21.14 42 GLU D CA 1
ATOM 7366 C C . GLU D 1 45 ? 70.560 18.724 28.382 1.00 18.72 42 GLU D C 1
ATOM 7367 O O . GLU D 1 45 ? 71.481 19.245 29.019 1.00 16.64 42 GLU D O 1
ATOM 7373 N N . LYS D 1 46 ? 69.380 19.309 28.187 1.00 14.68 43 LYS D N 1
ATOM 7374 C CA . LYS D 1 46 ? 69.065 20.625 28.754 1.00 18.63 43 LYS D CA 1
ATOM 7375 C C . LYS D 1 46 ? 69.130 20.619 30.305 1.00 14.72 43 LYS D C 1
ATOM 7376 O O . LYS D 1 46 ? 69.837 21.435 30.917 1.00 18.44 43 LYS D O 1
ATOM 7382 N N . VAL D 1 47 ? 68.416 19.687 30.930 1.00 16.09 44 VAL D N 1
ATOM 7383 C CA . VAL D 1 47 ? 68.324 19.667 32.397 1.00 14.93 44 VAL D CA 1
ATOM 7384 C C . VAL D 1 47 ? 69.639 19.273 33.083 1.00 15.33 44 VAL D C 1
ATOM 7385 O O . VAL D 1 47 ? 69.908 19.713 34.195 1.00 14.37 44 VAL D O 1
ATOM 7389 N N . THR D 1 48 ? 70.462 18.470 32.423 1.00 13.03 45 THR D N 1
ATOM 7390 C CA . THR D 1 48 ? 71.771 18.082 32.976 1.00 11.85 45 THR D CA 1
ATOM 7391 C C . THR D 1 48 ? 72.687 19.294 33.017 1.00 11.95 45 THR D C 1
ATOM 7392 O O . THR D 1 48 ? 73.322 19.565 34.056 1.00 15.04 45 THR D O 1
ATOM 7396 N N . TYR D 1 49 ? 72.738 20.040 31.913 1.00 15.48 46 TYR D N 1
ATOM 7397 C CA . TYR D 1 49 ? 73.471 21.315 31.887 1.00 16.77 46 TYR D CA 1
ATOM 7398 C C . TYR D 1 49 ? 72.971 22.268 32.987 1.00 17.54 46 TYR D C 1
ATOM 7399 O O . TYR D 1 49 ? 73.765 22.827 33.735 1.00 14.51 46 TYR D O 1
ATOM 7408 N N . ASN D 1 50 ? 71.652 22.423 33.070 1.00 15.81 47 ASN D N 1
ATOM 7409 C CA . ASN D 1 50 ? 71.053 23.326 34.047 1.00 16.42 47 ASN D CA 1
ATOM 7410 C C . ASN D 1 50 ? 71.396 22.947 35.501 1.00 13.40 47 ASN D C 1
ATOM 7411 O O . ASN D 1 50 ? 71.644 23.825 36.325 1.00 12.87 47 ASN D O 1
ATOM 7416 N N . ALA D 1 51 ? 71.419 21.649 35.802 1.00 11.79 48 ALA D N 1
ATOM 7417 C CA . ALA D 1 51 ? 71.795 21.170 37.135 1.00 13.01 48 ALA D CA 1
ATOM 7418 C C . ALA D 1 51 ? 73.235 21.510 37.484 1.00 12.67 48 ALA D C 1
ATOM 7419 O O . ALA D 1 51 ? 73.518 21.995 38.589 1.00 12.23 48 ALA D O 1
ATOM 7421 N N . ARG D 1 52 ? 74.133 21.284 36.532 1.00 15.28 49 ARG D N 1
ATOM 7422 C CA . ARG D 1 52 ? 75.560 21.574 36.728 1.00 12.80 49 ARG D CA 1
ATOM 7423 C C . ARG D 1 52 ? 75.797 23.076 36.888 1.00 12.60 49 ARG D C 1
ATOM 7424 O O . ARG D 1 52 ? 76.538 23.498 37.762 1.00 22.24 49 ARG D O 1
ATOM 7432 N N . ALA D 1 53 ? 75.140 23.870 36.048 1.00 18.00 50 ALA D N 1
ATOM 7433 C CA . ALA D 1 53 ? 75.287 25.330 36.087 1.00 17.54 50 ALA D CA 1
ATOM 7434 C C . ALA D 1 53 ? 74.701 25.946 37.354 1.00 21.52 50 ALA D C 1
ATOM 7435 O O . ALA D 1 53 ? 75.228 26.916 37.864 1.00 17.68 50 ALA D O 1
ATOM 7437 N N . THR D 1 54 ? 73.604 25.376 37.862 1.00 19.32 51 THR D N 1
ATOM 7438 C CA . THR D 1 54 ? 73.005 25.836 39.113 1.00 15.03 51 THR D CA 1
ATOM 7439 C C . THR D 1 54 ? 73.950 25.557 40.276 1.00 17.05 51 THR D C 1
ATOM 7440 O O . THR D 1 54 ? 74.173 26.424 41.130 1.00 14.31 51 THR D O 1
ATOM 7444 N N . LEU D 1 55 ? 74.494 24.352 40.327 1.00 16.66 52 LEU D N 1
ATOM 7445 C CA . LEU D 1 55 ? 75.506 24.021 41.336 1.00 20.15 52 LEU D CA 1
ATOM 7446 C C . LEU D 1 55 ? 76.723 24.962 41.254 1.00 22.84 52 LEU D C 1
ATOM 7447 O O . LEU D 1 55 ? 77.257 25.392 42.283 1.00 20.74 52 LEU D O 1
ATOM 7452 N N . GLU D 1 56 ? 77.170 25.261 40.030 1.00 23.85 53 GLU D N 1
ATOM 7453 C CA . GLU D 1 56 ? 78.267 26.218 39.827 1.00 22.23 53 GLU D CA 1
ATOM 7454 C C . GLU D 1 56 ? 77.886 27.595 40.411 1.00 29.98 53 GLU D C 1
ATOM 7455 O O . GLU D 1 56 ? 78.662 28.176 41.154 1.00 18.97 53 GLU D O 1
ATOM 7461 N N . MET D 1 57 ? 76.682 28.076 40.123 1.00 25.93 54 MET D N 1
ATOM 7462 C CA . MET D 1 57 ? 76.185 29.358 40.647 1.00 21.32 54 MET D CA 1
ATOM 7463 C C . MET D 1 57 ? 76.255 29.412 42.178 1.00 25.06 54 MET D C 1
ATOM 7464 O O . MET D 1 57 ? 76.550 30.467 42.749 1.00 19.30 54 MET D O 1
ATOM 7469 N N . ALA D 1 58 ? 76.000 28.277 42.841 1.00 20.75 55 ALA D N 1
ATOM 7470 C CA . ALA D 1 58 ? 76.081 28.188 44.289 1.00 17.79 55 ALA D CA 1
ATOM 7471 C C . ALA D 1 58 ? 77.459 27.770 44.834 1.00 22.08 55 ALA D C 1
ATOM 7472 O O . ALA D 1 58 ? 77.572 27.402 45.993 1.00 26.57 55 ALA D O 1
ATOM 7474 N N . HIS D 1 59 ? 78.492 27.821 44.004 1.00 21.02 56 HIS D N 1
ATOM 7475 C CA . HIS D 1 59 ? 79.862 27.409 44.385 1.00 30.26 56 HIS D CA 1
ATOM 7476 C C . HIS D 1 59 ? 79.934 26.005 44.983 1.00 29.55 56 HIS D C 1
ATOM 7477 O O . HIS D 1 59 ? 80.696 25.751 45.919 1.00 40.68 56 HIS D O 1
ATOM 7484 N N . ALA D 1 60 ? 79.133 25.098 44.434 1.00 24.59 57 ALA D N 1
ATOM 7485 C CA . ALA D 1 60 ? 79.054 23.716 44.925 1.00 19.09 57 ALA D CA 1
ATOM 7486 C C . ALA D 1 60 ? 79.655 22.779 43.854 1.00 20.05 57 ALA D C 1
ATOM 7487 O O . ALA D 1 60 ? 79.032 21.821 43.376 1.00 24.19 57 ALA D O 1
ATOM 7489 N N . THR D 1 61 ? 80.899 23.083 43.496 1.00 19.88 58 THR D N 1
ATOM 7490 C CA . THR D 1 61 ? 81.692 22.360 42.504 1.00 19.73 58 THR D CA 1
ATOM 7491 C C . THR D 1 61 ? 82.185 20.999 43.011 1.00 16.15 58 THR D C 1
ATOM 7492 O O . THR D 1 61 ? 82.706 20.207 42.246 1.00 20.03 58 THR D O 1
ATOM 7496 N N . ASN D 1 62 ? 82.058 20.744 44.307 1.00 17.66 59 ASN D N 1
ATOM 7497 C CA . ASN D 1 62 ? 82.340 19.434 44.901 1.00 21.09 59 ASN D CA 1
ATOM 7498 C C . ASN D 1 62 ? 81.183 18.419 44.779 1.00 21.62 59 ASN D C 1
ATOM 7499 O O . ASN D 1 62 ? 81.366 17.252 45.160 1.00 14.93 59 ASN D O 1
ATOM 7504 N N . ILE D 1 63 ? 80.020 18.839 44.279 1.00 20.75 60 ILE D N 1
ATOM 7505 C CA . ILE D 1 63 ? 78.843 17.960 44.216 1.00 15.43 60 ILE D CA 1
ATOM 7506 C C . ILE D 1 63 ? 78.814 17.222 42.856 1.00 15.41 60 ILE D C 1
ATOM 7507 O O . ILE D 1 63 ? 78.747 17.864 41.805 1.00 12.11 60 ILE D O 1
ATOM 7512 N N . PRO D 1 64 ? 78.834 15.879 42.867 1.00 18.40 61 PRO D N 1
ATOM 7513 C CA . PRO D 1 64 ? 78.737 15.142 41.607 1.00 18.89 61 PRO D CA 1
ATOM 7514 C C . PRO D 1 64 ? 77.393 15.320 40.904 1.00 18.44 61 PRO D C 1
ATOM 7515 O O . PRO D 1 64 ? 76.361 15.490 41.570 1.00 18.29 61 PRO D O 1
ATOM 7519 N N . VAL D 1 65 ? 77.438 15.308 39.577 1.00 18.55 62 VAL D N 1
ATOM 7520 C CA . VAL D 1 65 ? 76.253 15.229 38.737 1.00 16.94 62 VAL D CA 1
ATOM 7521 C C . VAL D 1 65 ? 76.419 14.046 37.793 1.00 18.22 62 VAL D C 1
ATOM 7522 O O . VAL D 1 65 ? 77.462 13.919 37.139 1.00 17.41 62 VAL D O 1
ATOM 7526 N N . HIS D 1 66 ? 75.407 13.179 37.745 1.00 14.12 63 HIS D N 1
ATOM 7527 C CA . HIS D 1 66 ? 75.350 12.091 36.778 1.00 13.93 63 HIS D CA 1
ATOM 7528 C C . HIS D 1 66 ? 74.066 12.159 35.973 1.00 13.38 63 HIS D C 1
ATOM 7529 O O . HIS D 1 66 ? 72.998 12.324 36.544 1.00 14.13 63 HIS D O 1
ATOM 7536 N N . ALA D 1 67 ? 74.187 12.015 34.649 1.00 10.44 64 ALA D N 1
ATOM 7537 C CA . ALA D 1 67 ? 73.029 12.000 33.772 1.00 12.13 64 ALA D CA 1
ATOM 7538 C C . ALA D 1 67 ? 72.411 10.616 33.760 1.00 12.88 64 ALA D C 1
ATOM 7539 O O . ALA D 1 67 ? 73.122 9.615 33.709 1.00 9.85 64 ALA D O 1
ATOM 7541 N N . GLY D 1 68 ? 71.083 10.568 33.805 1.00 10.59 65 GLY D N 1
ATOM 7542 C CA . GLY D 1 68 ? 70.364 9.309 33.790 1.00 11.95 65 GLY D CA 1
ATOM 7543 C C . GLY D 1 68 ? 69.592 9.036 32.514 1.00 12.40 65 GLY D C 1
ATOM 7544 O O . GLY D 1 68 ? 70.075 9.303 31.410 1.00 11.73 65 GLY D O 1
ATOM 7545 N N . CYS D 1 69 ? 68.375 8.497 32.688 1.00 15.33 66 CYS D N 1
ATOM 7546 C CA . CYS D 1 69 ? 67.500 8.102 31.579 1.00 13.08 66 CYS D CA 1
ATOM 7547 C C . CYS D 1 69 ? 66.998 9.321 30.818 1.00 15.12 66 CYS D C 1
ATOM 7548 O O . CYS D 1 69 ? 66.765 10.388 31.409 1.00 15.68 66 CYS D O 1
ATOM 7551 N N . ASP D 1 70 ? 66.874 9.173 29.497 1.00 10.71 67 ASP D N 1
ATOM 7552 C CA . ASP D 1 70 ? 66.486 10.284 28.621 1.00 13.71 67 ASP D CA 1
ATOM 7553 C C . ASP D 1 70 ? 65.020 10.189 28.168 1.00 13.98 67 ASP D C 1
ATOM 7554 O O . ASP D 1 70 ? 64.539 11.064 27.463 1.00 19.34 67 ASP D O 1
ATOM 7559 N N . ARG D 1 71 ? 64.315 9.142 28.599 1.00 16.14 68 ARG D N 1
ATOM 7560 C CA . ARG D 1 71 ? 62.922 8.939 28.183 1.00 12.40 68 ARG D CA 1
ATOM 7561 C C . ARG D 1 71 ? 62.216 8.033 29.156 1.00 13.33 68 ARG D C 1
ATOM 7562 O O . ARG D 1 71 ? 62.874 7.376 29.965 1.00 13.68 68 ARG D O 1
ATOM 7570 N N . PRO D 1 72 ? 60.865 7.982 29.101 1.00 12.66 69 PRO D N 1
ATOM 7571 C CA . PRO D 1 72 ? 60.150 7.075 29.995 1.00 12.77 69 PRO D CA 1
ATOM 7572 C C . PRO D 1 72 ? 60.448 5.581 29.748 1.00 15.01 69 PRO D C 1
ATOM 7573 O O . PRO D 1 72 ? 60.920 5.211 28.672 1.00 13.44 69 PRO D O 1
ATOM 7577 N N . MET D 1 73 ? 60.180 4.743 30.747 1.00 13.39 70 MET D N 1
ATOM 7578 C CA . MET D 1 73 ? 60.364 3.286 30.617 1.00 15.49 70 MET D CA 1
ATOM 7579 C C . MET D 1 73 ? 59.640 2.722 29.417 1.00 14.17 70 MET D C 1
ATOM 7580 O O . MET D 1 73 ? 60.248 2.053 28.604 1.00 18.80 70 MET D O 1
ATOM 7585 N N . ILE D 1 74 ? 58.346 3.011 29.307 1.00 13.75 71 ILE D N 1
ATOM 7586 C CA . ILE D 1 74 ? 57.487 2.424 28.294 1.00 15.91 71 ILE D CA 1
ATOM 7587 C C . ILE D 1 74 ? 56.906 3.396 27.293 1.00 22.17 71 ILE D C 1
ATOM 7588 O O . ILE D 1 74 ? 56.927 3.129 26.088 1.00 26.13 71 ILE D O 1
ATOM 7593 N N . ARG D 1 75 ? 56.346 4.504 27.754 1.00 18.51 72 ARG D N 1
ATOM 7594 C CA . ARG D 1 75 ? 55.644 5.369 26.810 1.00 21.76 72 ARG D CA 1
ATOM 7595 C C . ARG D 1 75 ? 56.598 6.292 26.086 1.00 22.52 72 ARG D C 1
ATOM 7596 O O . ARG D 1 75 ? 57.743 6.442 26.521 1.00 20.95 72 ARG D O 1
ATOM 7604 N N . PRO D 1 76 ? 56.163 6.851 24.938 1.00 25.15 73 PRO D N 1
ATOM 7605 C CA . PRO D 1 76 ? 57.142 7.548 24.117 1.00 22.32 73 PRO D CA 1
ATOM 7606 C C . PRO D 1 76 ? 57.539 8.884 24.697 1.00 22.10 73 PRO D C 1
ATOM 7607 O O . PRO D 1 76 ? 56.787 9.497 25.469 1.00 25.04 73 PRO D O 1
ATOM 7611 N N . LEU D 1 77 ? 58.739 9.299 24.324 1.00 21.62 74 LEU D N 1
ATOM 7612 C CA . LEU D 1 77 ? 59.306 10.580 24.698 1.00 24.48 74 LEU D CA 1
ATOM 7613 C C . LEU D 1 77 ? 58.526 11.698 24.018 1.00 22.98 74 LEU D C 1
ATOM 7614 O O . LEU D 1 77 ? 58.373 11.678 22.803 1.00 16.72 74 LEU D O 1
ATOM 7619 N N . GLU D 1 78 ? 58.067 12.661 24.811 1.00 26.78 75 GLU D N 1
ATOM 7620 C CA . GLU D 1 78 ? 57.322 13.848 24.347 1.00 39.40 75 GLU D CA 1
ATOM 7621 C C . GLU D 1 78 ? 57.936 15.156 24.889 1.00 46.69 75 GLU D C 1
ATOM 7622 O O . GLU D 1 78 ? 57.394 15.760 25.830 1.00 73.62 75 GLU D O 1
ATOM 7628 N N . VAL D 1 79 ? 59.072 15.585 24.324 1.00 41.86 76 VAL D N 1
ATOM 7629 C CA . VAL D 1 79 ? 59.787 16.819 24.774 1.00 48.40 76 VAL D CA 1
ATOM 7630 C C . VAL D 1 79 ? 59.882 17.853 23.638 1.00 42.59 76 VAL D C 1
ATOM 7631 O O . VAL D 1 79 ? 60.199 17.469 22.515 1.00 35.07 76 VAL D O 1
ATOM 7635 N N . GLY D 1 88 ? 71.243 27.709 31.150 1.00 83.57 85 GLY D N 1
ATOM 7636 C CA . GLY D 1 88 ? 70.150 27.278 30.280 1.00 47.77 85 GLY D CA 1
ATOM 7637 C C . GLY D 1 88 ? 68.747 27.390 30.821 1.00 42.37 85 GLY D C 1
ATOM 7638 O O . GLY D 1 88 ? 67.871 26.754 30.257 1.00 41.56 85 GLY D O 1
ATOM 7639 N N . LEU D 1 89 ? 68.523 28.148 31.891 1.00 38.30 86 LEU D N 1
ATOM 7640 C CA . LEU D 1 89 ? 67.195 28.306 32.443 1.00 24.57 86 LEU D CA 1
ATOM 7641 C C . LEU D 1 89 ? 66.694 29.643 31.950 1.00 23.52 86 LEU D C 1
ATOM 7642 O O . LEU D 1 89 ? 67.385 30.673 32.110 1.00 26.29 86 LEU D O 1
ATOM 7647 N N . ASP D 1 90 ? 65.483 29.636 31.403 1.00 22.40 87 ASP D N 1
ATOM 7648 C CA . ASP D 1 90 ? 64.841 30.826 30.875 1.00 28.77 87 ASP D CA 1
ATOM 7649 C C . ASP D 1 90 ? 64.771 31.943 31.944 1.00 32.57 87 ASP D C 1
ATOM 7650 O O . ASP D 1 90 ? 64.446 31.678 33.111 1.00 22.61 87 ASP D O 1
ATOM 7655 N N . GLY D 1 91 ? 65.124 33.172 31.563 1.00 26.29 88 GLY D N 1
ATOM 7656 C CA . GLY D 1 91 ? 64.948 34.338 32.438 1.00 23.73 88 GLY D CA 1
ATOM 7657 C C . GLY D 1 91 ? 66.025 34.603 33.484 1.00 27.05 88 GLY D C 1
ATOM 7658 O O . GLY D 1 91 ? 65.935 35.559 34.231 1.00 28.38 88 GLY D O 1
ATOM 7659 N N . VAL D 1 92 ? 67.027 33.729 33.542 1.00 24.36 89 VAL D N 1
ATOM 7660 C CA . VAL D 1 92 ? 68.192 33.913 34.413 1.00 27.24 89 VAL D CA 1
ATOM 7661 C C . VAL D 1 92 ? 69.452 33.556 33.630 1.00 21.83 89 VAL D C 1
ATOM 7662 O O . VAL D 1 92 ? 69.381 32.963 32.549 1.00 23.67 89 VAL D O 1
ATOM 7666 N N . THR D 1 93 ? 70.601 33.929 34.183 1.00 22.18 90 THR D N 1
ATOM 7667 C CA . THR D 1 93 ? 71.899 33.680 33.542 1.00 29.80 90 THR D CA 1
ATOM 7668 C C . THR D 1 93 ? 72.729 32.824 34.477 1.00 27.36 90 THR D C 1
ATOM 7669 O O . THR D 1 93 ? 72.773 33.088 35.685 1.00 26.90 90 THR D O 1
ATOM 7673 N N . LEU D 1 94 ? 73.348 31.782 33.928 1.00 27.05 91 LEU D N 1
ATOM 7674 C CA . LEU D 1 94 ? 74.073 30.829 34.733 1.00 33.83 91 LEU D CA 1
ATOM 7675 C C . LEU D 1 94 ? 75.516 30.769 34.279 1.00 29.33 91 LEU D C 1
ATOM 7676 O O . LEU D 1 94 ? 75.769 30.807 33.096 1.00 20.58 91 LEU D O 1
ATOM 7681 N N . PRO D 1 95 ? 76.454 30.677 35.241 1.00 23.58 92 PRO D N 1
ATOM 7682 C CA . PRO D 1 95 ? 77.870 30.526 34.833 1.00 21.71 92 PRO D CA 1
ATOM 7683 C C . PRO D 1 95 ? 78.091 29.168 34.164 1.00 29.65 92 PRO D C 1
ATOM 7684 O O . PRO D 1 95 ? 77.340 28.221 34.412 1.00 25.41 92 PRO D O 1
ATOM 7688 N N . GLU D 1 96 ? 79.098 29.074 33.315 1.00 23.03 93 GLU D N 1
ATOM 7689 C CA . GLU D 1 96 ? 79.505 27.792 32.734 1.00 24.89 93 GLU D CA 1
ATOM 7690 C C . GLU D 1 96 ? 80.053 26.911 33.863 1.00 25.77 93 GLU D C 1
ATOM 7691 O O . GLU D 1 96 ? 80.785 27.392 34.721 1.00 22.21 93 GLU D O 1
ATOM 7697 N N . PRO D 1 97 ? 79.662 25.613 33.891 1.00 18.62 94 PRO D N 1
ATOM 7698 C CA . PRO D 1 97 ? 80.197 24.756 34.950 1.00 23.60 94 PRO D CA 1
ATOM 7699 C C . PRO D 1 97 ? 81.712 24.580 34.840 1.00 22.56 94 PRO D C 1
ATOM 7700 O O . PRO D 1 97 ? 82.212 24.391 33.771 1.00 23.91 94 PRO D O 1
ATOM 7704 N N . THR D 1 98 ? 82.409 24.637 35.951 1.00 20.66 95 THR D N 1
ATOM 7705 C CA . THR D 1 98 ? 83.842 24.381 35.990 1.00 25.89 95 THR D CA 1
ATOM 7706 C C . THR D 1 98 ? 84.124 22.890 36.233 1.00 31.57 95 THR D C 1
ATOM 7707 O O . THR D 1 98 ? 85.151 22.389 35.789 1.00 29.25 95 THR D O 1
ATOM 7711 N N . ARG D 1 99 ? 83.214 22.176 36.901 1.00 26.95 96 ARG D N 1
ATOM 7712 C CA . ARG D 1 99 ? 83.342 20.734 37.085 1.00 24.38 96 ARG D CA 1
ATOM 7713 C C . ARG D 1 99 ? 82.767 19.982 35.891 1.00 24.24 96 ARG D C 1
ATOM 7714 O O . ARG D 1 99 ? 81.603 20.184 35.557 1.00 28.76 96 ARG D O 1
ATOM 7722 N N . PRO D 1 100 ? 83.564 19.088 35.271 1.00 29.01 97 PRO D N 1
ATOM 7723 C CA . PRO D 1 100 ? 82.981 18.302 34.165 1.00 25.84 97 PRO D CA 1
ATOM 7724 C C . PRO D 1 100 ? 81.874 17.363 34.650 1.00 18.33 97 PRO D C 1
ATOM 7725 O O . PRO D 1 100 ? 81.853 16.983 35.827 1.00 14.05 97 PRO D O 1
ATOM 7729 N N . LEU D 1 101 ? 80.931 17.036 33.766 1.00 23.10 98 LEU D N 1
ATOM 7730 C CA . LEU D 1 101 ? 79.895 16.034 34.068 1.00 19.99 98 LEU D CA 1
ATOM 7731 C C . LEU D 1 101 ? 80.585 14.769 34.508 1.00 19.48 98 LEU D C 1
ATOM 7732 O O . LEU D 1 101 ? 81.513 14.325 33.850 1.00 21.58 98 LEU D O 1
ATOM 7737 N N . ASP D 1 102 ? 80.179 14.189 35.638 1.00 23.26 99 ASP D N 1
ATOM 7738 C CA . ASP D 1 102 ? 80.826 12.960 36.130 1.00 25.16 99 ASP D CA 1
ATOM 7739 C C . ASP D 1 102 ? 80.412 11.798 35.232 1.00 24.14 99 ASP D C 1
ATOM 7740 O O . ASP D 1 102 ? 79.304 11.770 34.689 1.00 18.32 99 ASP D O 1
ATOM 7745 N N . GLU D 1 103 ? 81.321 10.850 35.045 1.00 23.77 100 GLU D N 1
ATOM 7746 C CA . GLU D 1 103 ? 81.078 9.770 34.095 1.00 27.14 100 GLU D CA 1
ATOM 7747 C C . GLU D 1 103 ? 80.227 8.686 34.743 1.00 17.22 100 GLU D C 1
ATOM 7748 O O . GLU D 1 103 ? 80.300 8.449 35.955 1.00 17.24 100 GLU D O 1
ATOM 7754 N N . GLY D 1 104 ? 79.427 8.030 33.919 1.00 15.03 101 GLY D N 1
ATOM 7755 C CA . GLY D 1 104 ? 78.650 6.880 34.355 1.00 17.96 101 GLY D CA 1
ATOM 7756 C C . GLY D 1 104 ? 77.172 7.250 34.421 1.00 23.91 101 GLY D C 1
ATOM 7757 O O . GLY D 1 104 ? 76.815 8.428 34.645 1.00 19.43 101 GLY D O 1
ATOM 7758 N N . HIS D 1 105 ? 76.323 6.248 34.216 1.00 16.50 102 HIS D N 1
ATOM 7759 C CA . HIS D 1 105 ? 74.877 6.461 34.252 1.00 14.76 102 HIS D CA 1
ATOM 7760 C C . HIS D 1 105 ? 74.404 6.688 35.681 1.00 12.14 102 HIS D C 1
ATOM 7761 O O . HIS D 1 105 ? 74.839 6.016 36.625 1.00 13.63 102 HIS D O 1
ATOM 7768 N N . ALA D 1 106 ? 73.492 7.640 35.843 1.00 14.62 103 ALA D N 1
ATOM 7769 C CA . ALA D 1 106 ? 72.913 7.934 37.156 1.00 12.72 103 ALA D CA 1
ATOM 7770 C C . ALA D 1 106 ? 72.357 6.707 37.841 1.00 10.81 103 ALA D C 1
ATOM 7771 O O . ALA D 1 106 ? 72.477 6.581 39.041 1.00 14.72 103 ALA D O 1
ATOM 7773 N N . VAL D 1 107 ? 71.712 5.818 37.088 1.00 12.41 104 VAL D N 1
ATOM 7774 C CA . VAL D 1 107 ? 71.112 4.610 37.668 1.00 13.23 104 VAL D CA 1
ATOM 7775 C C . VAL D 1 107 ? 72.189 3.756 38.338 1.00 11.73 104 VAL D C 1
ATOM 7776 O O . VAL D 1 107 ? 72.014 3.321 39.479 1.00 11.57 104 VAL D O 1
ATOM 7780 N N . ASN D 1 108 ? 73.297 3.535 37.644 1.00 10.79 105 ASN D N 1
ATOM 7781 C CA . ASN D 1 108 ? 74.408 2.771 38.239 1.00 14.39 105 ASN D CA 1
ATOM 7782 C C . ASN D 1 108 ? 75.055 3.518 39.430 1.00 13.04 105 ASN D C 1
ATOM 7783 O O . ASN D 1 108 ? 75.435 2.891 40.426 1.00 14.41 105 ASN D O 1
ATOM 7788 N N . TRP D 1 109 ? 75.172 4.845 39.332 1.00 13.04 106 TRP D N 1
ATOM 7789 C CA . TRP D 1 109 ? 75.709 5.638 40.427 1.00 12.39 106 TRP D CA 1
ATOM 7790 C C . TRP D 1 109 ? 74.799 5.584 41.669 1.00 13.25 106 TRP D C 1
ATOM 7791 O O . TRP D 1 109 ? 75.293 5.470 42.782 1.00 13.92 106 TRP D O 1
ATOM 7802 N N . ILE D 1 110 ? 73.483 5.706 41.472 1.00 14.11 107 ILE D N 1
ATOM 7803 C CA . ILE D 1 110 ? 72.539 5.588 42.570 1.00 13.69 107 ILE D CA 1
ATOM 7804 C C . ILE D 1 110 ? 72.707 4.230 43.245 1.00 14.01 107 ILE D C 1
ATOM 7805 O O . ILE D 1 110 ? 72.774 4.160 44.476 1.00 12.84 107 ILE D O 1
ATOM 7810 N N . ILE D 1 111 ? 72.780 3.164 42.439 1.00 12.32 108 ILE D N 1
ATOM 7811 C CA . ILE D 1 111 ? 72.935 1.807 42.960 1.00 14.51 108 ILE D CA 1
ATOM 7812 C C . ILE D 1 111 ? 74.261 1.677 43.727 1.00 19.98 108 ILE D C 1
ATOM 7813 O O . ILE D 1 111 ? 74.268 1.234 44.872 1.00 21.83 108 ILE D O 1
ATOM 7818 N N . ASP D 1 112 ? 75.375 2.060 43.107 1.00 19.40 109 ASP D N 1
ATOM 7819 C CA . ASP D 1 112 ? 76.691 1.880 43.750 1.00 18.71 109 ASP D CA 1
ATOM 7820 C C . ASP D 1 112 ? 76.763 2.649 45.061 1.00 22.45 109 ASP D C 1
ATOM 7821 O O . ASP D 1 112 ? 77.254 2.118 46.063 1.00 19.95 109 ASP D O 1
ATOM 7826 N N . THR D 1 113 ? 76.216 3.869 45.061 1.00 21.49 110 THR D N 1
ATOM 7827 C CA . THR D 1 113 ? 76.179 4.720 46.247 1.00 18.87 110 THR D CA 1
ATOM 7828 C C . THR D 1 113 ? 75.372 4.103 47.392 1.00 18.13 110 THR D C 1
ATOM 7829 O O . THR D 1 113 ? 75.849 4.064 48.520 1.00 17.33 110 THR D O 1
ATOM 7833 N N . ILE D 1 114 ? 74.166 3.607 47.107 1.00 14.27 111 ILE D N 1
ATOM 7834 C CA . ILE D 1 114 ? 73.330 3.002 48.134 1.00 12.75 111 ILE D CA 1
ATOM 7835 C C . ILE D 1 114 ? 73.948 1.696 48.666 1.00 20.34 111 ILE D C 1
ATOM 7836 O O . ILE D 1 114 ? 73.888 1.424 49.870 1.00 17.20 111 ILE D O 1
ATOM 7841 N N . MET D 1 115 ? 74.544 0.898 47.779 1.00 19.98 112 MET D N 1
ATOM 7842 C CA . MET D 1 115 ? 75.171 -0.361 48.200 1.00 21.95 112 MET D CA 1
ATOM 7843 C C . MET D 1 115 ? 76.479 -0.150 48.985 1.00 19.30 112 MET D C 1
ATOM 7844 O O . MET D 1 115 ? 76.815 -0.975 49.811 1.00 23.72 112 MET D O 1
ATOM 7849 N N . SER D 1 116 ? 77.192 0.943 48.744 1.00 19.46 113 SER D N 1
ATOM 7850 C CA . SER D 1 116 ? 78.462 1.214 49.445 1.00 24.44 113 SER D CA 1
ATOM 7851 C C . SER D 1 116 ? 78.308 2.003 50.739 1.00 25.54 113 SER D C 1
ATOM 7852 O O . SER D 1 116 ? 79.252 2.072 51.504 1.00 28.66 113 SER D O 1
ATOM 7855 N N . HIS D 1 117 ? 77.159 2.646 50.968 1.00 26.29 114 HIS D N 1
ATOM 7856 C CA . HIS D 1 117 ? 76.922 3.389 52.215 1.00 21.80 114 HIS D CA 1
ATOM 7857 C C . HIS D 1 117 ? 76.177 2.490 53.162 1.00 19.55 114 HIS D C 1
ATOM 7858 O O . HIS D 1 117 ? 75.591 1.496 52.733 1.00 16.22 114 HIS D O 1
ATOM 7865 N N . GLU D 1 118 ? 76.198 2.829 54.450 1.00 23.20 115 GLU D N 1
ATOM 7866 C CA . GLU D 1 118 ? 75.508 2.022 55.470 1.00 23.95 115 GLU D CA 1
ATOM 7867 C C . GLU D 1 118 ? 74.001 2.020 55.218 1.00 23.78 115 GLU D C 1
ATOM 7868 O O . GLU D 1 118 ? 73.461 3.032 54.769 1.00 23.80 115 GLU D O 1
ATOM 7874 N N . PRO D 1 119 ? 73.317 0.898 55.503 1.00 22.63 116 PRO D N 1
ATOM 7875 C CA . PRO D 1 119 ? 71.874 0.868 55.293 1.00 20.54 116 PRO D CA 1
ATOM 7876 C C . PRO D 1 119 ? 71.139 1.884 56.159 1.00 22.33 116 PRO D C 1
ATOM 7877 O O . PRO D 1 119 ? 71.613 2.234 57.214 1.00 24.50 116 PRO D O 1
ATOM 7881 N N . GLY D 1 120 ? 69.997 2.369 55.684 1.00 17.82 117 GLY D N 1
ATOM 7882 C CA . GLY D 1 120 ? 69.195 3.334 56.414 1.00 14.66 117 GLY D CA 1
ATOM 7883 C C . GLY D 1 120 ? 69.751 4.745 56.532 1.00 16.69 117 GLY D C 1
ATOM 7884 O O . GLY D 1 120 ? 69.274 5.513 57.361 1.00 19.59 117 GLY D O 1
ATOM 7885 N N . THR D 1 121 ? 70.730 5.111 55.694 1.00 16.05 118 THR D N 1
ATOM 7886 C CA . THR D 1 121 ? 71.332 6.450 55.761 1.00 13.98 118 THR D CA 1
ATOM 7887 C C . THR D 1 121 ? 70.998 7.386 54.597 1.00 12.82 118 THR D C 1
ATOM 7888 O O . THR D 1 121 ? 71.054 8.593 54.772 1.00 20.77 118 THR D O 1
ATOM 7892 N N . ILE D 1 122 ? 70.682 6.845 53.416 1.00 14.03 119 ILE D N 1
ATOM 7893 C CA . ILE D 1 122 ? 70.421 7.669 52.242 1.00 13.58 119 ILE D CA 1
ATOM 7894 C C . ILE D 1 122 ? 68.913 7.845 51.998 1.00 15.17 119 ILE D C 1
ATOM 7895 O O . ILE D 1 122 ? 68.148 6.887 52.021 1.00 13.93 119 ILE D O 1
ATOM 7900 N N . THR D 1 123 ? 68.507 9.090 51.780 1.00 14.98 120 THR D N 1
ATOM 7901 C CA . THR D 1 123 ? 67.142 9.447 51.428 1.00 15.56 120 THR D CA 1
ATOM 7902 C C . THR D 1 123 ? 67.142 9.872 49.961 1.00 14.22 120 THR D C 1
ATOM 7903 O O . THR D 1 123 ? 67.916 10.741 49.566 1.00 9.69 120 THR D O 1
ATOM 7907 N N . LEU D 1 124 ? 66.294 9.232 49.151 1.00 12.37 121 LEU D N 1
ATOM 7908 C CA . LEU D 1 124 ? 66.155 9.603 47.743 1.00 12.59 121 LEU D CA 1
ATOM 7909 C C . LEU D 1 124 ? 65.123 10.707 47.628 1.00 12.38 121 LEU D C 1
ATOM 7910 O O . LEU D 1 124 ? 64.027 10.590 48.192 1.00 13.04 121 LEU D O 1
ATOM 7915 N N . VAL D 1 125 ? 65.452 11.744 46.865 1.00 11.48 122 VAL D N 1
ATOM 7916 C CA . VAL D 1 125 ? 64.584 12.897 46.677 1.00 11.58 122 VAL D CA 1
ATOM 7917 C C . VAL D 1 125 ? 64.368 13.123 45.184 1.00 9.70 122 VAL D C 1
ATOM 7918 O O . VAL D 1 125 ? 65.118 13.886 44.545 1.00 11.75 122 VAL D O 1
ATOM 7922 N N . PRO D 1 126 ? 63.354 12.446 44.610 1.00 10.77 123 PRO D N 1
ATOM 7923 C CA . PRO D 1 126 ? 63.038 12.635 43.196 1.00 9.34 123 PRO D CA 1
ATOM 7924 C C . PRO D 1 126 ? 62.118 13.826 43.005 1.00 12.03 123 PRO D C 1
ATOM 7925 O O . PRO D 1 126 ? 61.095 13.927 43.690 1.00 11.37 123 PRO D O 1
ATOM 7929 N N . THR D 1 127 ? 62.480 14.722 42.088 1.00 10.12 124 THR D N 1
ATOM 7930 C CA . THR D 1 127 ? 61.651 15.890 41.793 1.00 13.16 124 THR D CA 1
ATOM 7931 C C . THR D 1 127 ? 61.337 16.015 40.296 1.00 12.94 124 THR D C 1
ATOM 7932 O O . THR D 1 127 ? 60.906 17.079 39.832 1.00 11.21 124 THR D O 1
ATOM 7936 N N . GLY D 1 128 ? 61.554 14.927 39.555 1.00 10.48 125 GLY D N 1
ATOM 7937 C CA . GLY D 1 128 ? 61.195 14.833 38.146 1.00 10.61 125 GLY D CA 1
ATOM 7938 C C . GLY D 1 128 ? 60.402 13.551 37.970 1.00 10.86 125 GLY D C 1
ATOM 7939 O O . GLY D 1 128 ? 59.966 12.948 38.968 1.00 8.01 125 GLY D O 1
ATOM 7940 N N . PRO D 1 129 ? 60.238 13.100 36.709 1.00 10.04 126 PRO D N 1
ATOM 7941 C CA . PRO D 1 129 ? 59.661 11.769 36.478 1.00 10.21 126 PRO D CA 1
ATOM 7942 C C . PRO D 1 129 ? 60.479 10.720 37.205 1.00 11.67 126 PRO D C 1
ATOM 7943 O O . PRO D 1 129 ? 61.678 10.933 37.493 1.00 9.80 126 PRO D O 1
ATOM 7947 N N . LEU D 1 130 ? 59.856 9.591 37.493 1.00 10.37 127 LEU D N 1
ATOM 7948 C CA . LEU D 1 130 ? 60.461 8.623 38.411 1.00 13.50 127 LEU D CA 1
ATOM 7949 C C . LEU D 1 130 ? 61.320 7.545 37.749 1.00 11.89 127 LEU D C 1
ATOM 7950 O O . LEU D 1 130 ? 61.703 6.565 38.391 1.00 10.06 127 LEU D O 1
ATOM 7955 N N . THR D 1 131 ? 61.638 7.761 36.475 1.00 13.12 128 THR D N 1
ATOM 7956 C CA . THR D 1 131 ? 62.308 6.780 35.619 1.00 14.47 128 THR D CA 1
ATOM 7957 C C . THR D 1 131 ? 63.641 6.220 36.176 1.00 11.73 128 THR D C 1
ATOM 7958 O O . THR D 1 131 ? 63.847 5.002 36.153 1.00 11.63 128 THR D O 1
ATOM 7962 N N . ASN D 1 132 ? 64.529 7.078 36.653 1.00 10.69 129 ASN D N 1
ATOM 7963 C CA . ASN D 1 132 ? 65.825 6.610 37.206 1.00 11.19 129 ASN D CA 1
ATOM 7964 C C . ASN D 1 132 ? 65.605 5.778 38.453 1.00 9.75 129 ASN D C 1
ATOM 7965 O O . ASN D 1 132 ? 66.302 4.789 38.675 1.00 10.99 129 ASN D O 1
ATOM 7970 N N . ILE D 1 133 ? 64.622 6.161 39.257 1.00 10.38 130 ILE D N 1
ATOM 7971 C CA . ILE D 1 133 ? 64.384 5.469 40.525 1.00 12.06 130 ILE D CA 1
ATOM 7972 C C . ILE D 1 133 ? 63.838 4.054 40.233 1.00 11.85 130 ILE D C 1
ATOM 7973 O O . ILE D 1 133 ? 64.340 3.070 40.754 1.00 9.41 130 ILE D O 1
ATOM 7978 N N . ALA D 1 134 ? 62.815 3.974 39.384 1.00 12.69 131 ALA D N 1
ATOM 7979 C CA . ALA D 1 134 ? 62.265 2.692 38.943 1.00 15.66 131 ALA D CA 1
ATOM 7980 C C . ALA D 1 134 ? 63.334 1.773 38.294 1.00 12.96 131 ALA D C 1
ATOM 7981 O O . ALA D 1 134 ? 63.407 0.583 38.586 1.00 12.88 131 ALA D O 1
ATOM 7983 N N . MET D 1 135 ? 64.148 2.339 37.422 1.00 12.32 132 MET D N 1
ATOM 7984 C CA . MET D 1 135 ? 65.204 1.583 36.773 1.00 13.75 132 MET D CA 1
ATOM 7985 C C . MET D 1 135 ? 66.245 1.031 37.780 1.00 15.60 132 MET D C 1
ATOM 7986 O O . MET D 1 135 ? 66.661 -0.142 37.685 1.00 11.52 132 MET D O 1
ATOM 7991 N N . ALA D 1 136 ? 66.609 1.846 38.763 1.00 11.40 133 ALA D N 1
ATOM 7992 C CA . ALA D 1 136 ? 67.555 1.439 39.811 1.00 14.05 133 ALA D CA 1
ATOM 7993 C C . ALA D 1 136 ? 67.019 0.282 40.637 1.00 14.60 133 ALA D C 1
ATOM 7994 O O . ALA D 1 136 ? 67.731 -0.682 40.911 1.00 12.13 133 ALA D O 1
ATOM 7996 N N . VAL D 1 137 ? 65.754 0.400 41.018 1.00 12.95 134 VAL D N 1
ATOM 7997 C CA . VAL D 1 137 ? 65.046 -0.639 41.741 1.00 14.73 134 VAL D CA 1
ATOM 7998 C C . VAL D 1 137 ? 65.057 -1.984 41.011 1.00 14.97 134 VAL D C 1
ATOM 7999 O O . VAL D 1 137 ? 65.253 -3.035 41.634 1.00 13.47 134 VAL D O 1
ATOM 8003 N N . ARG D 1 138 ? 64.785 -1.953 39.711 1.00 13.84 135 ARG D N 1
ATOM 8004 C CA . ARG D 1 138 ? 64.728 -3.196 38.927 1.00 12.32 135 ARG D CA 1
ATOM 8005 C C . ARG D 1 138 ? 66.115 -3.763 38.662 1.00 15.39 135 ARG D C 1
ATOM 8006 O O . ARG D 1 138 ? 66.287 -4.982 38.667 1.00 12.47 135 ARG D O 1
ATOM 8014 N N . LEU D 1 139 ? 67.099 -2.893 38.452 1.00 11.85 136 LEU D N 1
ATOM 8015 C CA . LEU D 1 139 ? 68.466 -3.351 38.211 1.00 13.01 136 LEU D CA 1
ATOM 8016 C C . LEU D 1 139 ? 69.154 -3.876 39.474 1.00 13.81 136 LEU D C 1
ATOM 8017 O O . LEU D 1 139 ? 70.012 -4.744 39.392 1.00 10.69 136 LEU D O 1
ATOM 8022 N N . GLU D 1 140 ? 68.796 -3.334 40.639 1.00 16.51 137 GLU D N 1
ATOM 8023 C CA . GLU D 1 140 ? 69.324 -3.810 41.914 1.00 16.73 137 GLU D CA 1
ATOM 8024 C C . GLU D 1 140 ? 68.238 -3.792 42.997 1.00 17.93 137 GLU D C 1
ATOM 8025 O O . GLU D 1 140 ? 68.123 -2.830 43.761 1.00 13.40 137 GLU D O 1
ATOM 8031 N N . PRO D 1 141 ? 67.472 -4.882 43.103 1.00 15.92 138 PRO D N 1
ATOM 8032 C CA . PRO D 1 141 ? 66.417 -4.927 44.126 1.00 18.26 138 PRO D CA 1
ATOM 8033 C C . PRO D 1 141 ? 66.891 -4.767 45.577 1.00 15.87 138 PRO D C 1
ATOM 8034 O O . PRO D 1 141 ? 66.095 -4.409 46.436 1.00 16.69 138 PRO D O 1
ATOM 8038 N N . ARG D 1 142 ? 68.161 -5.019 45.846 1.00 14.68 139 ARG D N 1
ATOM 8039 C CA . ARG D 1 142 ? 68.688 -4.864 47.194 1.00 17.55 139 ARG D CA 1
ATOM 8040 C C . ARG D 1 142 ? 68.776 -3.418 47.678 1.00 18.76 139 ARG D C 1
ATOM 8041 O O . ARG D 1 142 ? 68.937 -3.205 48.886 1.00 16.39 139 ARG D O 1
ATOM 8049 N N . ILE D 1 143 ? 68.628 -2.425 46.790 1.00 14.56 140 ILE D N 1
ATOM 8050 C CA . ILE D 1 143 ? 68.598 -1.026 47.259 1.00 16.54 140 ILE D CA 1
ATOM 8051 C C . ILE D 1 143 ? 67.381 -0.680 48.098 1.00 14.58 140 ILE D C 1
ATOM 8052 O O . ILE D 1 143 ? 67.460 0.205 48.951 1.00 16.10 140 ILE D O 1
ATOM 8057 N N . VAL D 1 144 ? 66.263 -1.371 47.868 1.00 16.18 141 VAL D N 1
ATOM 8058 C CA . VAL D 1 144 ? 64.978 -0.942 48.410 1.00 16.58 141 VAL D CA 1
ATOM 8059 C C . VAL D 1 144 ? 64.954 -0.926 49.944 1.00 17.44 141 VAL D C 1
ATOM 8060 O O . VAL D 1 144 ? 64.563 0.085 50.551 1.00 14.47 141 VAL D O 1
ATOM 8064 N N . SER D 1 145 ? 65.369 -2.025 50.569 1.00 14.49 142 SER D N 1
ATOM 8065 C CA . SER D 1 145 ? 65.366 -2.093 52.046 1.00 15.67 142 SER D CA 1
ATOM 8066 C C . SER D 1 145 ? 66.479 -1.218 52.642 1.00 15.14 142 SER D C 1
ATOM 8067 O O . SER D 1 145 ? 66.410 -0.873 53.817 1.00 17.37 142 SER D O 1
ATOM 8070 N N . ARG D 1 146 ? 67.494 -0.872 51.845 1.00 15.01 143 ARG D N 1
ATOM 8071 C CA . ARG D 1 146 ? 68.596 -0.038 52.325 1.00 17.05 143 ARG D CA 1
ATOM 8072 C C . ARG D 1 146 ? 68.300 1.466 52.360 1.00 17.84 143 ARG D C 1
ATOM 8073 O O . ARG D 1 146 ? 68.938 2.200 53.104 1.00 12.43 143 ARG D O 1
ATOM 8081 N N . VAL D 1 147 ? 67.349 1.920 51.545 1.00 15.57 144 VAL D N 1
ATOM 8082 C CA . VAL D 1 147 ? 67.012 3.334 51.445 1.00 14.53 144 VAL D CA 1
ATOM 8083 C C . VAL D 1 147 ? 66.214 3.719 52.686 1.00 14.17 144 VAL D C 1
ATOM 8084 O O . VAL D 1 147 ? 65.324 2.988 53.109 1.00 15.53 144 VAL D O 1
ATOM 8088 N N . LYS D 1 148 ? 66.546 4.870 53.261 1.00 15.11 145 LYS D N 1
ATOM 8089 C CA . LYS D 1 148 ? 65.872 5.340 54.468 1.00 15.98 145 LYS D CA 1
ATOM 8090 C C . LYS D 1 148 ? 64.433 5.754 54.155 1.00 15.80 145 LYS D C 1
ATOM 8091 O O . LYS D 1 148 ? 63.512 5.362 54.843 1.00 14.94 145 LYS D O 1
ATOM 8097 N N . GLU D 1 149 ? 64.269 6.543 53.084 1.00 16.67 146 GLU D N 1
ATOM 8098 C CA . GLU D 1 149 ? 62.981 7.118 52.713 1.00 16.97 146 GLU D CA 1
ATOM 8099 C C . GLU D 1 149 ? 63.072 7.651 51.293 1.00 14.32 146 GLU D C 1
ATOM 8100 O O . GLU D 1 149 ? 64.165 8.000 50.828 1.00 11.59 146 GLU D O 1
ATOM 8106 N N . VAL D 1 150 ? 61.931 7.710 50.609 1.00 11.19 147 VAL D N 1
ATOM 8107 C CA . VAL D 1 150 ? 61.828 8.386 49.331 1.00 11.66 147 VAL D CA 1
ATOM 8108 C C . VAL D 1 150 ? 60.872 9.543 49.546 1.00 13.12 147 VAL D C 1
ATOM 8109 O O . VAL D 1 150 ? 59.752 9.331 49.983 1.00 13.82 147 VAL D O 1
ATOM 8113 N N . VAL D 1 151 ? 61.314 10.762 49.235 1.00 12.70 148 VAL D N 1
ATOM 8114 C CA . VAL D 1 151 ? 60.479 11.956 49.360 1.00 14.24 148 VAL D CA 1
ATOM 8115 C C . VAL D 1 151 ? 60.444 12.584 47.981 1.00 12.32 148 VAL D C 1
ATOM 8116 O O . VAL D 1 151 ? 61.429 13.182 47.533 1.00 11.88 148 VAL D O 1
ATOM 8120 N N . LEU D 1 152 ? 59.321 12.423 47.287 1.00 14.03 149 LEU D N 1
ATOM 8121 C CA . LEU D 1 152 ? 59.231 12.799 45.886 1.00 13.85 149 LEU D CA 1
ATOM 8122 C C . LEU D 1 152 ? 58.251 13.946 45.700 1.00 15.02 149 LEU D C 1
ATOM 8123 O O . LEU D 1 152 ? 57.251 14.016 46.432 1.00 11.66 149 LEU D O 1
ATOM 8128 N N . MET D 1 153 ? 58.547 14.820 44.726 1.00 13.63 150 MET D N 1
ATOM 8129 C CA . MET D 1 153 ? 57.582 15.837 44.284 1.00 13.31 150 MET D CA 1
ATOM 8130 C C . MET D 1 153 ? 56.859 15.245 43.085 1.00 13.80 150 MET D C 1
ATOM 8131 O O . MET D 1 153 ? 57.451 14.983 42.038 1.00 9.68 150 MET D O 1
ATOM 8136 N N . GLY D 1 154 ? 55.566 15.050 43.264 1.00 11.05 151 GLY D N 1
ATOM 8137 C CA . GLY D 1 154 ? 54.758 14.429 42.277 1.00 11.65 151 GLY D CA 1
ATOM 8138 C C . GLY D 1 154 ? 53.397 14.085 42.838 1.00 9.49 151 GLY D C 1
ATOM 8139 O O . GLY D 1 154 ? 53.201 13.956 44.050 1.00 9.26 151 GLY D O 1
ATOM 8140 N N . GLY D 1 155 ? 52.461 13.947 41.931 1.00 10.35 152 GLY D N 1
ATOM 8141 C CA . GLY D 1 155 ? 51.119 13.504 42.254 1.00 10.37 152 GLY D CA 1
ATOM 8142 C C . GLY D 1 155 ? 50.205 14.537 42.842 1.00 11.10 152 GLY D C 1
ATOM 8143 O O . GLY D 1 155 ? 50.469 15.747 42.816 1.00 12.50 152 GLY D O 1
ATOM 8144 N N . GLY D 1 156 ? 49.106 14.027 43.372 1.00 11.36 153 GLY D N 1
ATOM 8145 C CA . GLY D 1 156 ? 48.101 14.839 43.987 1.00 11.35 153 GLY D CA 1
ATOM 8146 C C . GLY D 1 156 ? 46.919 13.948 44.318 1.00 11.05 153 GLY D C 1
ATOM 8147 O O . GLY D 1 156 ? 46.453 13.210 43.459 1.00 8.82 153 GLY D O 1
ATOM 8148 N N . TYR D 1 157 ? 46.463 13.996 45.566 1.00 11.05 154 TYR D N 1
ATOM 8149 C CA . TYR D 1 157 ? 45.353 13.152 45.978 1.00 12.51 154 TYR D CA 1
ATOM 8150 C C . TYR D 1 157 ? 43.992 13.733 45.586 1.00 13.07 154 TYR D C 1
ATOM 8151 O O . TYR D 1 157 ? 43.133 12.982 45.128 1.00 16.32 154 TYR D O 1
ATOM 8160 N N . HIS D 1 158 ? 43.806 15.050 45.727 1.00 13.64 155 HIS D N 1
ATOM 8161 C CA . HIS D 1 158 ? 42.543 15.729 45.315 1.00 14.90 155 HIS D CA 1
ATOM 8162 C C . HIS D 1 158 ? 42.747 16.874 44.286 1.00 17.28 155 HIS D C 1
ATOM 8163 O O . HIS D 1 158 ? 41.851 17.689 44.067 1.00 16.83 155 HIS D O 1
ATOM 8170 N N . VAL D 1 159 ? 43.924 16.949 43.680 1.00 15.29 156 VAL D N 1
ATOM 8171 C CA . VAL D 1 159 ? 44.278 18.022 42.761 1.00 13.69 156 VAL D CA 1
ATOM 8172 C C . VAL D 1 159 ? 45.107 17.449 41.616 1.00 14.62 156 VAL D C 1
ATOM 8173 O O . VAL D 1 159 ? 46.050 16.688 41.864 1.00 13.75 156 VAL D O 1
ATOM 8177 N N . GLY D 1 160 ? 44.779 17.828 40.376 1.00 13.16 157 GLY D N 1
ATOM 8178 C CA . GLY D 1 160 ? 45.614 17.559 39.203 1.00 11.19 157 GLY D CA 1
ATOM 8179 C C . GLY D 1 160 ? 46.020 18.883 38.553 1.00 14.37 157 GLY D C 1
ATOM 8180 O O . GLY D 1 160 ? 45.420 19.929 38.837 1.00 11.40 157 GLY D O 1
ATOM 8181 N N . ASN D 1 161 ? 47.049 18.854 37.700 1.00 12.93 158 ASN D N 1
ATOM 8182 C CA . ASN D 1 161 ? 47.372 20.027 36.866 1.00 14.16 158 ASN D CA 1
ATOM 8183 C C . ASN D 1 161 ? 47.365 19.667 35.368 1.00 12.84 158 ASN D C 1
ATOM 8184 O O . ASN D 1 161 ? 46.597 20.250 34.603 1.00 12.37 158 ASN D O 1
ATOM 8189 N N . TRP D 1 162 ? 48.155 18.677 34.971 1.00 16.26 159 TRP D N 1
ATOM 8190 C CA . TRP D 1 162 ? 48.129 18.183 33.587 1.00 15.67 159 TRP D CA 1
ATOM 8191 C C . TRP D 1 162 ? 46.741 17.716 33.172 1.00 13.49 159 TRP D C 1
ATOM 8192 O O . TRP D 1 162 ? 46.331 17.958 32.050 1.00 12.94 159 TRP D O 1
ATOM 8203 N N . SER D 1 163 ? 46.037 17.031 34.073 1.00 13.13 160 SER D N 1
ATOM 8204 C CA . SER D 1 163 ? 44.626 16.651 33.862 1.00 11.83 160 SER D CA 1
ATOM 8205 C C . SER D 1 163 ? 43.855 17.046 35.103 1.00 12.95 160 SER D C 1
ATOM 8206 O O . SER D 1 163 ? 44.434 17.547 36.075 1.00 11.99 160 SER D O 1
ATOM 8209 N N . ALA D 1 164 ? 42.552 16.788 35.090 1.00 13.56 161 ALA D N 1
ATOM 8210 C CA . ALA D 1 164 ? 41.712 16.980 36.255 1.00 13.41 161 ALA D CA 1
ATOM 8211 C C . ALA D 1 164 ? 42.206 16.254 37.506 1.00 15.68 161 ALA D C 1
ATOM 8212 O O . ALA D 1 164 ? 42.003 16.741 38.627 1.00 15.87 161 ALA D O 1
ATOM 8214 N N . VAL D 1 165 ? 42.838 15.102 37.312 1.00 12.61 162 VAL D N 1
ATOM 8215 C CA . VAL D 1 165 ? 43.260 14.246 38.431 1.00 12.23 162 VAL D CA 1
ATOM 8216 C C . VAL D 1 165 ? 44.741 13.898 38.514 1.00 12.56 162 VAL D C 1
ATOM 8217 O O . VAL D 1 165 ? 45.162 13.349 39.526 1.00 14.23 162 VAL D O 1
ATOM 8221 N N . ALA D 1 166 ? 45.524 14.205 37.480 1.00 12.68 163 ALA D N 1
ATOM 8222 C CA . ALA D 1 166 ? 46.931 13.776 37.449 1.00 11.13 163 ALA D CA 1
ATOM 8223 C C . ALA D 1 166 ? 47.894 14.935 37.315 1.00 10.79 163 ALA D C 1
ATOM 8224 O O . ALA D 1 166 ? 47.546 16.006 36.791 1.00 11.68 163 ALA D O 1
ATOM 8226 N N . GLU D 1 167 ? 49.117 14.678 37.761 1.00 9.76 164 GLU D N 1
ATOM 8227 C CA . GLU D 1 167 ? 50.203 15.658 37.823 1.00 11.09 164 GLU D CA 1
ATOM 8228 C C . GLU D 1 167 ? 51.336 15.260 36.863 1.00 10.98 164 GLU D C 1
ATOM 8229 O O . GLU D 1 167 ? 51.527 14.064 36.564 1.00 10.19 164 GLU D O 1
ATOM 8235 N N . PHE D 1 168 ? 52.085 16.262 36.394 1.00 12.08 165 PHE D N 1
ATOM 8236 C CA . PHE D 1 168 ? 53.043 16.101 35.297 1.00 13.06 165 PHE D CA 1
ATOM 8237 C C . PHE D 1 168 ? 54.128 15.034 35.527 1.00 13.01 165 PHE D C 1
ATOM 8238 O O . PHE D 1 168 ? 54.353 14.207 34.648 1.00 13.33 165 PHE D O 1
ATOM 8246 N N . ASN D 1 169 ? 54.851 15.110 36.645 1.00 14.43 166 ASN D N 1
ATOM 8247 C CA . ASN D 1 169 ? 55.948 14.167 36.922 1.00 13.67 166 ASN D CA 1
ATOM 8248 C C . ASN D 1 169 ? 55.480 12.707 36.880 1.00 13.57 166 ASN D C 1
ATOM 8249 O O . ASN D 1 169 ? 56.181 11.848 36.305 1.00 15.82 166 ASN D O 1
ATOM 8254 N N . ILE D 1 170 ? 54.301 12.439 37.439 1.00 11.50 167 ILE D N 1
ATOM 8255 C CA . ILE D 1 170 ? 53.771 11.078 37.434 1.00 12.97 167 ILE D CA 1
ATOM 8256 C C . ILE D 1 170 ? 53.333 10.682 36.015 1.00 11.85 167 ILE D C 1
ATOM 8257 O O . ILE D 1 170 ? 53.660 9.599 35.546 1.00 11.19 167 ILE D O 1
ATOM 8262 N N . LYS D 1 171 ? 52.608 11.557 35.339 1.00 12.46 168 LYS D N 1
ATOM 8263 C CA . LYS D 1 171 ? 52.041 11.213 34.030 1.00 11.96 168 LYS D CA 1
ATOM 8264 C C . LYS D 1 171 ? 53.103 11.014 32.950 1.00 12.38 168 LYS D C 1
ATOM 8265 O O . LYS D 1 171 ? 52.890 10.230 32.032 1.00 9.70 168 LYS D O 1
ATOM 8271 N N . VAL D 1 172 ? 54.232 11.714 33.049 1.00 10.99 169 VAL D N 1
ATOM 8272 C CA . VAL D 1 172 ? 55.335 11.516 32.098 1.00 12.98 169 VAL D CA 1
ATOM 8273 C C . VAL D 1 172 ? 55.788 10.067 32.046 1.00 10.48 169 VAL D C 1
ATOM 8274 O O . VAL D 1 172 ? 56.076 9.544 30.969 1.00 10.64 169 VAL D O 1
ATOM 8278 N N . ASP D 1 173 ? 55.836 9.415 33.205 1.00 9.81 170 ASP D N 1
ATOM 8279 C CA . ASP D 1 173 ? 56.214 8.003 33.284 1.00 9.67 170 ASP D CA 1
ATOM 8280 C C . ASP D 1 173 ? 55.401 7.311 34.369 1.00 10.13 170 ASP D C 1
ATOM 8281 O O . ASP D 1 173 ? 55.888 7.084 35.481 1.00 11.16 170 ASP D O 1
ATOM 8286 N N . PRO D 1 174 ? 54.138 7.002 34.059 1.00 10.90 171 PRO D N 1
ATOM 8287 C CA . PRO D 1 174 ? 53.257 6.371 35.040 1.00 9.93 171 PRO D CA 1
ATOM 8288 C C . PRO D 1 174 ? 53.724 4.981 35.464 1.00 8.61 171 PRO D C 1
ATOM 8289 O O . PRO D 1 174 ? 53.573 4.614 36.632 1.00 10.32 171 PRO D O 1
ATOM 8293 N N . GLU D 1 175 ? 54.343 4.246 34.536 1.00 9.73 172 GLU D N 1
ATOM 8294 C CA . GLU D 1 175 ? 54.874 2.922 34.803 1.00 10.13 172 GLU D CA 1
ATOM 8295 C C . GLU D 1 175 ? 55.985 3.004 35.835 1.00 10.94 172 GLU D C 1
ATOM 8296 O O . GLU D 1 175 ? 56.005 2.226 36.788 1.00 11.45 172 GLU D O 1
ATOM 8302 N N . ALA D 1 176 ? 56.900 3.945 35.660 1.00 10.95 173 ALA D N 1
ATOM 8303 C CA . ALA D 1 176 ? 57.997 4.111 36.621 1.00 11.75 173 ALA D CA 1
ATOM 8304 C C . ALA D 1 176 ? 57.448 4.497 37.990 1.00 12.43 173 ALA D C 1
ATOM 8305 O O . ALA D 1 176 ? 57.902 3.994 39.007 1.00 11.12 173 ALA D O 1
ATOM 8307 N N . ALA D 1 177 ? 56.447 5.382 38.002 1.00 11.05 174 ALA D N 1
ATOM 8308 C CA . ALA D 1 177 ? 55.788 5.754 39.243 1.00 12.67 174 ALA D CA 1
ATOM 8309 C C . ALA D 1 177 ? 55.136 4.543 39.927 1.00 11.40 174 ALA D C 1
ATOM 8310 O O . ALA D 1 177 ? 55.233 4.404 41.149 1.00 12.90 174 ALA D O 1
ATOM 8312 N N . HIS D 1 178 ? 54.481 3.691 39.138 1.00 10.22 175 HIS D N 1
ATOM 8313 C CA . HIS D 1 178 ? 53.888 2.440 39.644 1.00 12.04 175 HIS D CA 1
ATOM 8314 C C . HIS D 1 178 ? 54.944 1.567 40.336 1.00 11.71 175 HIS D C 1
ATOM 8315 O O . HIS D 1 178 ? 54.726 1.071 41.457 1.00 12.64 175 HIS D O 1
ATOM 8322 N N . VAL D 1 179 ? 56.106 1.422 39.707 1.00 11.73 176 VAL D N 1
ATOM 8323 C CA . VAL D 1 179 ? 57.214 0.674 40.312 1.00 10.15 176 VAL D CA 1
ATOM 8324 C C . VAL D 1 179 ? 57.559 1.254 41.684 1.00 9.20 176 VAL D C 1
ATOM 8325 O O . VAL D 1 179 ? 57.596 0.517 42.680 1.00 9.11 176 VAL D O 1
ATOM 8329 N N . VAL D 1 180 ? 57.784 2.565 41.736 1.00 10.63 177 VAL D N 1
ATOM 8330 C CA . VAL D 1 180 ? 58.259 3.221 42.954 1.00 11.36 177 VAL D CA 1
ATOM 8331 C C . VAL D 1 180 ? 57.248 3.065 44.071 1.00 14.27 177 VAL D C 1
ATOM 8332 O O . VAL D 1 180 ? 57.600 2.667 45.195 1.00 11.95 177 VAL D O 1
ATOM 8336 N N . PHE D 1 181 ? 55.977 3.327 43.769 1.00 13.00 178 PHE D N 1
ATOM 8337 C CA . PHE D 1 181 ? 54.949 3.271 44.814 1.00 11.95 178 PHE D CA 1
ATOM 8338 C C . PHE D 1 181 ? 54.665 1.858 45.341 1.00 14.40 178 PHE D C 1
ATOM 8339 O O . PHE D 1 181 ? 54.123 1.711 46.444 1.00 14.53 178 PHE D O 1
ATOM 8347 N N . ASN D 1 182 ? 55.027 0.833 44.572 1.00 12.69 179 ASN D N 1
ATOM 8348 C CA . ASN D 1 182 ? 54.748 -0.555 44.959 1.00 14.15 179 ASN D CA 1
ATOM 8349 C C . ASN D 1 182 ? 55.946 -1.324 45.501 1.00 16.03 179 ASN D C 1
ATOM 8350 O O . ASN D 1 182 ? 55.874 -2.530 45.631 1.00 23.58 179 ASN D O 1
ATOM 8355 N N . GLU D 1 183 ? 57.038 -0.625 45.821 1.00 13.24 180 GLU D N 1
ATOM 8356 C CA . GLU D 1 183 ? 58.145 -1.222 46.560 1.00 14.00 180 GLU D CA 1
ATOM 8357 C C . GLU D 1 183 ? 57.968 -0.971 48.048 1.00 16.53 180 GLU D C 1
ATOM 8358 O O . GLU D 1 183 ? 57.371 0.028 48.444 1.00 14.61 180 GLU D O 1
ATOM 8364 N N . ASP D 1 184 ? 58.521 -1.856 48.871 1.00 17.39 181 ASP D N 1
ATOM 8365 C CA . ASP D 1 184 ? 58.387 -1.763 50.321 1.00 17.14 181 ASP D CA 1
ATOM 8366 C C . ASP D 1 184 ? 59.488 -0.862 50.885 1.00 16.50 181 ASP D C 1
ATOM 8367 O O . ASP D 1 184 ? 60.448 -1.336 51.520 1.00 18.92 181 ASP D O 1
ATOM 8372 N N . TRP D 1 185 ? 59.359 0.438 50.624 1.00 13.11 182 TRP D N 1
ATOM 8373 C CA . TRP D 1 185 ? 60.211 1.469 51.225 1.00 12.45 182 TRP D CA 1
ATOM 8374 C C . TRP D 1 185 ? 59.298 2.611 51.646 1.00 16.46 182 TRP D C 1
ATOM 8375 O O . TRP D 1 185 ? 58.215 2.766 51.071 1.00 13.83 182 TRP D O 1
ATOM 8386 N N . PRO D 1 186 ? 59.706 3.383 52.678 1.00 12.48 183 PRO D N 1
ATOM 8387 C CA . PRO D 1 186 ? 58.858 4.486 53.111 1.00 12.23 183 PRO D CA 1
ATOM 8388 C C . PRO D 1 186 ? 58.846 5.624 52.081 1.00 11.77 183 PRO D C 1
ATOM 8389 O O . PRO D 1 186 ? 59.911 6.074 51.649 1.00 8.87 183 PRO D O 1
ATOM 8393 N N . ILE D 1 187 ? 57.645 6.061 51.701 1.00 12.11 184 ILE D N 1
ATOM 8394 C CA . ILE D 1 187 ? 57.457 7.106 50.709 1.00 13.12 184 ILE D CA 1
ATOM 8395 C C . ILE D 1 187 ? 56.627 8.232 51.306 1.00 11.22 184 ILE D C 1
ATOM 8396 O O . ILE D 1 187 ? 55.571 7.975 51.919 1.00 12.19 184 ILE D O 1
ATOM 8401 N N . THR D 1 188 ? 57.091 9.461 51.084 1.00 9.84 185 THR D N 1
ATOM 8402 C CA . THR D 1 188 ? 56.317 10.672 51.285 1.00 11.22 185 THR D CA 1
ATOM 8403 C C . THR D 1 188 ? 56.056 11.297 49.911 1.00 10.74 185 THR D C 1
ATOM 8404 O O . THR D 1 188 ? 56.993 11.685 49.205 1.00 7.91 185 THR D O 1
ATOM 8408 N N . MET D 1 189 ? 54.774 11.355 49.534 1.00 8.86 186 MET D N 1
ATOM 8409 C CA . MET D 1 189 ? 54.350 11.967 48.289 1.00 8.72 186 MET D CA 1
ATOM 8410 C C . MET D 1 189 ? 54.014 13.443 48.534 1.00 7.83 186 MET D C 1
ATOM 8411 O O . MET D 1 189 ? 52.965 13.765 49.108 1.00 8.16 186 MET D O 1
ATOM 8416 N N . VAL D 1 190 ? 54.884 14.324 48.070 1.00 7.13 187 VAL D N 1
ATOM 8417 C CA . VAL D 1 190 ? 54.684 15.774 48.192 1.00 8.49 187 VAL D CA 1
ATOM 8418 C C . VAL D 1 190 ? 54.001 16.209 46.919 1.00 8.90 187 VAL D C 1
ATOM 8419 O O . VAL D 1 190 ? 54.656 16.538 45.917 1.00 9.43 187 VAL D O 1
ATOM 8423 N N . GLY D 1 191 ? 52.669 16.155 46.944 1.00 9.86 188 GLY D N 1
ATOM 8424 C CA . GLY D 1 191 ? 51.863 16.432 45.771 1.00 9.20 188 GLY D CA 1
ATOM 8425 C C . GLY D 1 191 ? 51.364 17.855 45.662 1.00 11.68 188 GLY D C 1
ATOM 8426 O O . GLY D 1 191 ? 51.699 18.725 46.474 1.00 9.64 188 GLY D O 1
ATOM 8427 N N . LEU D 1 192 ? 50.518 18.072 44.654 1.00 12.26 189 LEU D N 1
ATOM 8428 C CA . LEU D 1 192 ? 49.978 19.399 44.369 1.00 12.41 189 LEU D CA 1
ATOM 8429 C C . LEU D 1 192 ? 49.110 19.964 45.496 1.00 11.67 189 LEU D C 1
ATOM 8430 O O . LEU D 1 192 ? 49.054 21.169 45.687 1.00 12.75 189 LEU D O 1
ATOM 8435 N N . ASP D 1 193 ? 48.453 19.089 46.236 1.00 10.34 190 ASP D N 1
ATOM 8436 C CA . ASP D 1 193 ? 47.658 19.486 47.416 1.00 12.49 190 ASP D CA 1
ATOM 8437 C C . ASP D 1 193 ? 48.528 20.326 48.335 1.00 9.95 190 ASP D C 1
ATOM 8438 O O . ASP D 1 193 ? 48.096 21.351 48.847 1.00 11.77 190 ASP D O 1
ATOM 8443 N N . LEU D 1 194 ? 49.771 19.895 48.514 1.00 11.29 191 LEU D N 1
ATOM 8444 C CA . LEU D 1 194 ? 50.735 20.574 49.352 1.00 10.59 191 LEU D CA 1
ATOM 8445 C C . LEU D 1 194 ? 51.360 21.766 48.635 1.00 13.07 191 LEU D C 1
ATOM 8446 O O . LEU D 1 194 ? 51.295 22.892 49.141 1.00 15.79 191 LEU D O 1
ATOM 8451 N N . THR D 1 195 ? 51.966 21.525 47.467 1.00 13.49 192 THR D N 1
ATOM 8452 C CA . THR D 1 195 ? 52.793 22.539 46.795 1.00 11.80 192 THR D CA 1
ATOM 8453 C C . THR D 1 195 ? 51.998 23.780 46.341 1.00 12.69 192 THR D C 1
ATOM 8454 O O . THR D 1 195 ? 52.560 24.869 46.238 1.00 10.97 192 THR D O 1
ATOM 8458 N N . HIS D 1 196 ? 50.691 23.625 46.092 1.00 10.62 193 HIS D N 1
ATOM 8459 C CA . HIS D 1 196 ? 49.855 24.754 45.730 1.00 10.57 193 HIS D CA 1
ATOM 8460 C C . HIS D 1 196 ? 49.694 25.787 46.869 1.00 12.24 193 HIS D C 1
ATOM 8461 O O . HIS D 1 196 ? 49.277 26.932 46.620 1.00 14.63 193 HIS D O 1
ATOM 8468 N N . GLN D 1 197 ? 50.066 25.408 48.093 1.00 9.80 194 GLN D N 1
ATOM 8469 C CA . GLN D 1 197 ? 50.163 26.342 49.203 1.00 10.79 194 GLN D CA 1
ATOM 8470 C C . GLN D 1 197 ? 51.490 27.127 49.254 1.00 11.69 194 GLN D C 1
ATOM 8471 O O . GLN D 1 197 ? 51.589 28.107 49.986 1.00 11.67 194 GLN D O 1
ATOM 8477 N N . ALA D 1 198 ? 52.498 26.715 48.491 1.00 10.90 195 ALA D N 1
ATOM 8478 C CA . ALA D 1 198 ? 53.825 27.320 48.580 1.00 10.98 195 ALA D CA 1
ATOM 8479 C C . ALA D 1 198 ? 53.880 28.529 47.632 1.00 12.34 195 ALA D C 1
ATOM 8480 O O . ALA D 1 198 ? 54.580 28.523 46.616 1.00 11.99 195 ALA D O 1
ATOM 8482 N N . LEU D 1 199 ? 53.137 29.572 47.989 1.00 12.72 196 LEU D N 1
ATOM 8483 C CA . LEU D 1 199 ? 52.847 30.661 47.070 1.00 13.74 196 LEU D CA 1
ATOM 8484 C C . LEU D 1 199 ? 53.922 31.738 47.123 1.00 12.04 196 LEU D C 1
ATOM 8485 O O . LEU D 1 199 ? 54.356 32.124 48.202 1.00 11.57 196 LEU D O 1
ATOM 8490 N N . CYS D 1 200 ? 54.352 32.183 45.940 1.00 11.67 197 CYS D N 1
ATOM 8491 C CA . CYS D 1 200 ? 55.412 33.171 45.792 1.00 14.52 197 CYS D CA 1
ATOM 8492 C C . CYS D 1 200 ? 54.813 34.583 45.857 1.00 11.31 197 CYS D C 1
ATOM 8493 O O . CYS D 1 200 ? 54.711 35.286 44.855 1.00 10.43 197 CYS D O 1
ATOM 8496 N N . THR D 1 201 ? 54.428 35.003 47.052 1.00 12.60 198 THR D N 1
ATOM 8497 C CA . THR D 1 201 ? 53.766 36.297 47.237 1.00 15.74 198 THR D CA 1
ATOM 8498 C C . THR D 1 201 ? 54.744 37.462 47.076 1.00 15.84 198 THR D C 1
ATOM 8499 O O . THR D 1 201 ? 55.969 37.296 47.247 1.00 12.46 198 THR D O 1
ATOM 8503 N N . PRO D 1 202 ? 54.222 38.662 46.777 1.00 13.68 199 PRO D N 1
ATOM 8504 C CA . PRO D 1 202 ? 55.126 39.832 46.672 1.00 13.27 199 PRO D CA 1
ATOM 8505 C C . PRO D 1 202 ? 56.018 40.033 47.893 1.00 12.62 199 PRO D C 1
ATOM 8506 O O . PRO D 1 202 ? 57.195 40.359 47.729 1.00 12.35 199 PRO D O 1
ATOM 8510 N N . GLU D 1 203 ? 55.490 39.762 49.102 1.00 10.43 200 GLU D N 1
ATOM 8511 C CA . GLU D 1 203 ? 56.247 39.944 50.345 1.00 11.82 200 GLU D CA 1
ATOM 8512 C C . GLU D 1 203 ? 57.418 38.972 50.514 1.00 15.07 200 GLU D C 1
ATOM 8513 O O . GLU D 1 203 ? 58.492 39.359 50.947 1.00 14.59 200 GLU D O 1
ATOM 8519 N N . VAL D 1 204 ? 57.191 37.711 50.158 1.00 14.81 201 VAL D N 1
ATOM 8520 C CA . VAL D 1 204 ? 58.240 36.687 50.060 1.00 13.13 201 VAL D CA 1
ATOM 8521 C C . VAL D 1 204 ? 59.337 37.133 49.117 1.00 11.55 201 VAL D C 1
ATOM 8522 O O . VAL D 1 204 ? 60.522 37.143 49.478 1.00 13.34 201 VAL D O 1
ATOM 8526 N N . GLN D 1 205 ? 58.938 37.501 47.903 1.00 13.80 202 GLN D N 1
ATOM 8527 C CA . GLN D 1 205 ? 59.912 37.905 46.884 1.00 16.06 202 GLN D CA 1
ATOM 8528 C C . GLN D 1 205 ? 60.699 39.156 47.306 1.00 15.05 202 GLN D C 1
ATOM 8529 O O . GLN D 1 205 ? 61.915 39.235 47.072 1.00 14.65 202 GLN D O 1
ATOM 8535 N N . ALA D 1 206 ? 60.014 40.107 47.945 1.00 16.57 203 ALA D N 1
ATOM 8536 C CA . ALA D 1 206 ? 60.702 41.317 48.472 1.00 16.11 203 ALA D CA 1
ATOM 8537 C C . ALA D 1 206 ? 61.742 40.958 49.525 1.00 16.08 203 ALA D C 1
ATOM 8538 O O . ALA D 1 206 ? 62.846 41.534 49.518 1.00 13.30 203 ALA D O 1
ATOM 8540 N N . ARG D 1 207 ? 61.433 39.984 50.404 1.00 15.03 204 ARG D N 1
ATOM 8541 C CA . ARG D 1 207 ? 62.422 39.547 51.396 1.00 14.62 204 ARG D CA 1
ATOM 8542 C C . ARG D 1 207 ? 63.646 38.889 50.719 1.00 16.28 204 ARG D C 1
ATOM 8543 O O . ARG D 1 207 ? 64.806 39.104 51.133 1.00 15.29 204 ARG D O 1
ATOM 8551 N N . ILE D 1 208 ? 63.394 38.100 49.677 1.00 16.71 205 ILE D N 1
ATOM 8552 C CA . ILE D 1 208 ? 64.484 37.504 48.916 1.00 16.24 205 ILE D CA 1
ATOM 8553 C C . ILE D 1 208 ? 65.304 38.588 48.214 1.00 15.34 205 ILE D C 1
ATOM 8554 O O . ILE D 1 208 ? 66.528 38.557 48.287 1.00 16.11 205 ILE D O 1
ATOM 8559 N N . ASP D 1 209 ? 64.636 39.531 47.550 1.00 14.89 206 ASP D N 1
ATOM 8560 C CA . ASP D 1 209 ? 65.333 40.624 46.848 1.00 17.50 206 ASP D CA 1
ATOM 8561 C C . ASP D 1 209 ? 66.283 41.388 47.765 1.00 18.07 206 ASP D C 1
ATOM 8562 O O . ASP D 1 209 ? 67.401 41.703 47.354 1.00 14.84 206 ASP D O 1
ATOM 8567 N N . ALA D 1 210 ? 65.852 41.618 49.013 1.00 19.59 207 ALA D N 1
ATOM 8568 C CA . ALA D 1 210 ? 66.638 42.384 50.005 1.00 20.97 207 ALA D CA 1
ATOM 8569 C C . ALA D 1 210 ? 67.947 41.727 50.441 1.00 20.78 207 ALA D C 1
ATOM 8570 O O . ALA D 1 210 ? 68.812 42.394 50.978 1.00 18.25 207 ALA D O 1
ATOM 8572 N N . ILE D 1 211 ? 68.088 40.420 50.230 1.00 19.74 208 ILE D N 1
ATOM 8573 C CA . ILE D 1 211 ? 69.333 39.725 50.555 1.00 21.15 208 ILE D CA 1
ATOM 8574 C C . ILE D 1 211 ? 70.498 40.354 49.764 1.00 19.41 208 ILE D C 1
ATOM 8575 O O . ILE D 1 211 ? 71.606 40.458 50.275 1.00 23.62 208 ILE D O 1
ATOM 8580 N N . GLY D 1 212 ? 70.230 40.746 48.516 1.00 20.86 209 GLY D N 1
ATOM 8581 C CA . GLY D 1 212 ? 71.145 41.555 47.730 1.00 26.80 209 GLY D CA 1
ATOM 8582 C C . GLY D 1 212 ? 72.413 40.904 47.212 1.00 31.41 209 GLY D C 1
ATOM 8583 O O . GLY D 1 212 ? 73.411 41.580 47.056 1.00 21.83 209 GLY D O 1
ATOM 8584 N N . THR D 1 213 ? 72.374 39.604 46.940 1.00 27.20 210 THR D N 1
ATOM 8585 C CA . THR D 1 213 ? 73.515 38.873 46.378 1.00 29.73 210 THR D CA 1
ATOM 8586 C C . THR D 1 213 ? 73.189 38.373 44.959 1.00 24.67 210 THR D C 1
ATOM 8587 O O . THR D 1 213 ? 72.025 38.384 44.537 1.00 24.42 210 THR D O 1
ATOM 8591 N N . PRO D 1 214 ? 74.215 37.937 44.213 1.00 23.12 211 PRO D N 1
ATOM 8592 C CA . PRO D 1 214 ? 73.941 37.249 42.943 1.00 22.05 211 PRO D CA 1
ATOM 8593 C C . PRO D 1 214 ? 72.967 36.057 43.078 1.00 16.19 211 PRO D C 1
ATOM 8594 O O . PRO D 1 214 ? 72.055 35.915 42.245 1.00 16.38 211 PRO D O 1
ATOM 8598 N N . LEU D 1 215 ? 73.152 35.233 44.123 1.00 17.28 212 LEU D N 1
ATOM 8599 C CA . LEU D 1 215 ? 72.275 34.081 44.346 1.00 21.50 212 LEU D CA 1
ATOM 8600 C C . LEU D 1 215 ? 70.830 34.468 44.661 1.00 22.82 212 LEU D C 1
ATOM 8601 O O . LEU D 1 215 ? 69.902 33.791 44.203 1.00 19.89 212 LEU D O 1
ATOM 8606 N N . SER D 1 216 ? 70.635 35.524 45.449 1.00 20.04 213 SER D N 1
ATOM 8607 C CA . SER D 1 216 ? 69.276 35.958 45.773 1.00 19.28 213 SER D CA 1
ATOM 8608 C C . SER D 1 216 ? 68.616 36.515 44.531 1.00 18.26 213 SER D C 1
ATOM 8609 O O . SER D 1 216 ? 67.441 36.244 44.275 1.00 17.73 213 SER D O 1
ATOM 8612 N N . ALA D 1 217 ? 69.372 37.257 43.727 1.00 20.37 214 ALA D N 1
ATOM 8613 C CA . ALA D 1 217 ? 68.875 37.707 42.411 1.00 18.74 214 ALA D CA 1
ATOM 8614 C C . ALA D 1 217 ? 68.515 36.502 41.509 1.00 14.84 214 ALA D C 1
ATOM 8615 O O . ALA D 1 217 ? 67.479 36.511 40.825 1.00 14.31 214 ALA D O 1
ATOM 8617 N N . PHE D 1 218 ? 69.358 35.477 41.526 1.00 15.49 215 PHE D N 1
ATOM 8618 C CA . PHE D 1 218 ? 69.055 34.213 40.804 1.00 14.09 215 PHE D CA 1
ATOM 8619 C C . PHE D 1 218 ? 67.718 33.590 41.283 1.00 14.26 215 PHE D C 1
ATOM 8620 O O . PHE D 1 218 ? 66.832 33.292 40.469 1.00 14.43 215 PHE D O 1
ATOM 8628 N N . ALA D 1 219 ? 67.556 33.464 42.608 1.00 14.64 216 ALA D N 1
ATOM 8629 C CA . ALA D 1 219 ? 66.311 32.953 43.169 1.00 13.16 216 ALA D CA 1
ATOM 8630 C C . ALA D 1 219 ? 65.089 33.784 42.811 1.00 13.89 216 ALA D C 1
ATOM 8631 O O . ALA D 1 219 ? 64.042 33.254 42.459 1.00 12.36 216 ALA D O 1
ATOM 8633 N N . SER D 1 220 ? 65.221 35.097 42.908 1.00 17.36 217 SER D N 1
ATOM 8634 C CA . SER D 1 220 ? 64.180 36.027 42.469 1.00 16.62 217 SER D CA 1
ATOM 8635 C C . SER D 1 220 ? 63.872 35.887 40.967 1.00 13.00 217 SER D C 1
ATOM 8636 O O . SER D 1 220 ? 62.716 35.961 40.565 1.00 10.56 217 SER D O 1
ATOM 8639 N N . GLY D 1 221 ? 64.890 35.640 40.157 1.00 15.00 218 GLY D N 1
ATOM 8640 C CA . GLY D 1 221 ? 64.685 35.297 38.740 1.00 14.69 218 GLY D CA 1
ATOM 8641 C C . GLY D 1 221 ? 63.873 34.016 38.520 1.00 14.37 218 GLY D C 1
ATOM 8642 O O . GLY D 1 221 ? 63.026 33.939 37.624 1.00 13.78 218 GLY D O 1
ATOM 8643 N N . LEU D 1 222 ? 64.125 33.017 39.355 1.00 12.73 219 LEU D N 1
ATOM 8644 C CA . LEU D 1 222 ? 63.350 31.763 39.288 1.00 13.42 219 LEU D CA 1
ATOM 8645 C C . LEU D 1 222 ? 61.869 32.048 39.559 1.00 11.89 219 LEU D C 1
ATOM 8646 O O . LEU D 1 222 ? 60.981 31.514 38.881 1.00 14.19 219 LEU D O 1
ATOM 8651 N N . MET D 1 223 ? 61.636 32.932 40.527 1.00 15.52 220 MET D N 1
ATOM 8652 C CA . MET D 1 223 ? 60.291 33.328 40.942 1.00 17.12 220 MET D CA 1
ATOM 8653 C C . MET D 1 223 ? 59.594 34.157 39.875 1.00 15.16 220 MET D C 1
ATOM 8654 O O . MET D 1 223 ? 58.370 33.998 39.674 1.00 17.47 220 MET D O 1
ATOM 8659 N N . ASP D 1 224 ? 60.340 35.020 39.180 1.00 18.03 221 ASP D N 1
ATOM 8660 C CA . ASP D 1 224 ? 59.801 35.683 37.984 1.00 21.53 221 ASP D CA 1
ATOM 8661 C C . ASP D 1 224 ? 59.344 34.673 36.917 1.00 18.33 221 ASP D C 1
ATOM 8662 O O . ASP D 1 224 ? 58.281 34.845 36.313 1.00 16.87 221 ASP D O 1
ATOM 8667 N N . PHE D 1 225 ? 60.126 33.618 36.701 1.00 13.33 222 PHE D N 1
ATOM 8668 C CA . PHE D 1 225 ? 59.695 32.569 35.776 1.00 12.42 222 PHE D CA 1
ATOM 8669 C C . PHE D 1 225 ? 58.416 31.851 36.197 1.00 12.45 222 PHE D C 1
ATOM 8670 O O . PHE D 1 225 ? 57.547 31.609 35.343 1.00 14.87 222 PHE D O 1
ATOM 8678 N N . PHE D 1 226 ? 58.297 31.518 37.493 1.00 13.34 223 PHE D N 1
ATOM 8679 C CA . PHE D 1 226 ? 57.090 30.840 38.010 1.00 16.50 223 PHE D CA 1
ATOM 8680 C C . PHE D 1 226 ? 55.853 31.668 37.679 1.00 15.89 223 PHE D C 1
ATOM 8681 O O . PHE D 1 226 ? 54.828 31.128 37.191 1.00 13.70 223 PHE D O 1
ATOM 8689 N N . ARG D 1 227 ? 55.963 32.977 37.942 1.00 15.95 224 ARG D N 1
ATOM 8690 C CA . ARG D 1 227 ? 54.881 33.923 37.663 1.00 18.49 224 ARG D CA 1
ATOM 8691 C C . ARG D 1 227 ? 54.505 33.929 36.172 1.00 19.44 224 ARG D C 1
ATOM 8692 O O . ARG D 1 227 ? 53.334 33.858 35.815 1.00 17.24 224 ARG D O 1
ATOM 8700 N N . LYS D 1 228 ? 55.513 33.987 35.313 1.00 17.05 225 LYS D N 1
ATOM 8701 C CA . LYS D 1 228 ? 55.288 33.901 33.873 1.00 20.48 225 LYS D CA 1
ATOM 8702 C C . LYS D 1 228 ? 54.633 32.569 33.498 1.00 23.55 225 LYS D C 1
ATOM 8703 O O . LYS D 1 228 ? 53.656 32.556 32.762 1.00 18.82 225 LYS D O 1
ATOM 8709 N N . ALA D 1 229 ? 55.136 31.457 34.030 1.00 20.03 226 ALA D N 1
ATOM 8710 C CA . ALA D 1 229 ? 54.534 30.157 33.702 1.00 17.52 226 ALA D CA 1
ATOM 8711 C C . ALA D 1 229 ? 53.062 30.074 34.118 1.00 18.14 226 ALA D C 1
ATOM 8712 O O . ALA D 1 229 ? 52.281 29.429 33.452 1.00 18.07 226 ALA D O 1
ATOM 8714 N N . TYR D 1 230 ? 52.695 30.741 35.208 1.00 17.48 227 TYR D N 1
ATOM 8715 C CA . TYR D 1 230 ? 51.334 30.663 35.747 1.00 16.50 227 TYR D CA 1
ATOM 8716 C C . TYR D 1 230 ? 50.443 31.849 35.360 1.00 18.89 227 TYR D C 1
ATOM 8717 O O . TYR D 1 230 ? 49.330 31.952 35.867 1.00 14.40 227 TYR D O 1
ATOM 8726 N N . LYS D 1 231 ? 50.890 32.700 34.431 1.00 21.86 228 LYS D N 1
ATOM 8727 C CA . LYS D 1 231 ? 50.206 33.979 34.167 1.00 22.72 228 LYS D CA 1
ATOM 8728 C C . LYS D 1 231 ? 48.770 33.830 33.675 1.00 18.75 228 LYS D C 1
ATOM 8729 O O . LYS D 1 231 ? 47.930 34.654 34.014 1.00 17.36 228 LYS D O 1
ATOM 8735 N N . ASN D 1 232 ? 48.473 32.779 32.920 1.00 20.55 229 ASN D N 1
ATOM 8736 C CA . ASN D 1 232 ? 47.101 32.499 32.474 1.00 31.43 229 ASN D CA 1
ATOM 8737 C C . ASN D 1 232 ? 46.308 31.558 33.391 1.00 33.79 229 ASN D C 1
ATOM 8738 O O . ASN D 1 232 ? 45.187 31.170 33.053 1.00 27.26 229 ASN D O 1
ATOM 8743 N N . ASN D 1 233 ? 46.872 31.199 34.544 1.00 23.00 230 ASN D N 1
ATOM 8744 C CA . ASN D 1 233 ? 46.223 30.264 35.471 1.00 20.53 230 ASN D CA 1
ATOM 8745 C C . ASN D 1 233 ? 45.500 31.064 36.548 1.00 21.69 230 ASN D C 1
ATOM 8746 O O . ASN D 1 233 ? 46.109 31.610 37.461 1.00 15.57 230 ASN D O 1
ATOM 8751 N N . GLN D 1 234 ? 44.175 31.098 36.427 1.00 22.52 231 GLN D N 1
ATOM 8752 C CA . GLN D 1 234 ? 43.308 31.900 37.294 1.00 21.46 231 GLN D CA 1
ATOM 8753 C C . GLN D 1 234 ? 43.087 31.310 38.691 1.00 22.37 231 GLN D C 1
ATOM 8754 O O . GLN D 1 234 ? 42.490 31.943 39.531 1.00 19.83 231 GLN D O 1
ATOM 8760 N N . ASP D 1 235 ? 43.572 30.105 38.954 1.00 15.63 232 ASP D N 1
ATOM 8761 C CA . ASP D 1 235 ? 43.611 29.594 40.327 1.00 16.50 232 ASP D CA 1
ATOM 8762 C C . ASP D 1 235 ? 44.709 30.244 41.162 1.00 17.55 232 ASP D C 1
ATOM 8763 O O . ASP D 1 235 ? 44.767 29.994 42.361 1.00 18.61 232 ASP D O 1
ATOM 8768 N N . PHE D 1 236 ? 45.600 31.037 40.536 1.00 17.33 233 PHE D N 1
ATOM 8769 C CA . PHE D 1 236 ? 46.750 31.617 41.229 1.00 19.80 233 PHE D CA 1
ATOM 8770 C C . PHE D 1 236 ? 46.922 33.103 40.938 1.00 22.62 233 PHE D C 1
ATOM 8771 O O . PHE D 1 236 ? 47.219 33.487 39.798 1.00 29.62 233 PHE D O 1
ATOM 8779 N N . ILE D 1 237 ? 46.777 33.922 41.980 1.00 17.53 234 ILE D N 1
ATOM 8780 C CA . ILE D 1 237 ? 47.240 35.301 41.952 1.00 17.00 234 ILE D CA 1
ATOM 8781 C C . ILE D 1 237 ? 48.779 35.319 41.963 1.00 16.48 234 ILE D C 1
ATOM 8782 O O . ILE D 1 237 ? 49.414 36.076 41.225 1.00 16.50 234 ILE D O 1
ATOM 8787 N N . ASP D 1 238 ? 49.362 34.503 42.834 1.00 16.36 235 ASP D N 1
ATOM 8788 C CA . ASP D 1 238 ? 50.801 34.288 42.891 1.00 14.53 235 ASP D CA 1
ATOM 8789 C C . ASP D 1 238 ? 51.095 32.821 42.605 1.00 16.50 235 ASP D C 1
ATOM 8790 O O . ASP D 1 238 ? 50.325 31.955 43.006 1.00 15.71 235 ASP D O 1
ATOM 8795 N N . PRO D 1 239 ? 52.210 32.532 41.926 1.00 16.90 236 PRO D N 1
ATOM 8796 C CA . PRO D 1 239 ? 52.477 31.151 41.517 1.00 15.26 236 PRO D CA 1
ATOM 8797 C C . PRO D 1 239 ? 53.002 30.290 42.651 1.00 12.02 236 PRO D C 1
ATOM 8798 O O . PRO D 1 239 ? 53.685 30.818 43.555 1.00 12.84 236 PRO D O 1
ATOM 8802 N N . PRO D 1 240 ? 52.766 28.970 42.583 1.00 11.43 237 PRO D N 1
ATOM 8803 C CA . PRO D 1 240 ? 53.370 28.057 43.534 1.00 10.50 237 PRO D CA 1
ATOM 8804 C C . PRO D 1 240 ? 54.782 27.695 43.126 1.00 12.17 237 PRO D C 1
ATOM 8805 O O . PRO D 1 240 ? 55.136 27.833 41.945 1.00 11.85 237 PRO D O 1
ATOM 8809 N N . VAL D 1 241 ? 55.572 27.238 44.087 1.00 10.44 238 VAL D N 1
ATOM 8810 C CA . VAL D 1 241 ? 56.859 26.578 43.804 1.00 9.85 238 VAL D CA 1
ATOM 8811 C C . VAL D 1 241 ? 56.747 25.150 44.342 1.00 12.28 238 VAL D C 1
ATOM 8812 O O . VAL D 1 241 ? 56.204 24.948 45.418 1.00 13.54 238 VAL D O 1
ATOM 8816 N N . HIS D 1 242 ? 57.207 24.166 43.583 1.00 12.28 239 HIS D N 1
ATOM 8817 C CA . HIS D 1 242 ? 56.926 22.757 43.885 1.00 14.15 239 HIS D CA 1
ATOM 8818 C C . HIS D 1 242 ? 58.095 22.036 44.567 1.00 11.53 239 HIS D C 1
ATOM 8819 O O . HIS D 1 242 ? 58.103 21.878 45.789 1.00 12.01 239 HIS D O 1
ATOM 8826 N N . ASP D 1 243 ? 59.099 21.691 43.778 1.00 9.37 240 ASP D N 1
ATOM 8827 C CA . ASP D 1 243 ? 60.184 20.782 44.171 1.00 12.59 240 ASP D CA 1
ATOM 8828 C C . ASP D 1 243 ? 60.863 21.034 45.531 1.00 12.40 240 ASP D C 1
ATOM 8829 O O . ASP D 1 243 ? 61.129 20.082 46.257 1.00 13.28 240 ASP D O 1
ATOM 8834 N N . PRO D 1 244 ? 61.148 22.298 45.888 1.00 11.47 241 PRO D N 1
ATOM 8835 C CA . PRO D 1 244 ? 61.838 22.486 47.187 1.00 10.52 241 PRO D CA 1
ATOM 8836 C C . PRO D 1 244 ? 61.038 22.076 48.431 1.00 10.94 241 PRO D C 1
ATOM 8837 O O . PRO D 1 244 ? 61.633 21.915 49.494 1.00 8.74 241 PRO D O 1
ATOM 8841 N N . CYS D 1 245 ? 59.709 21.925 48.312 1.00 11.15 242 CYS D N 1
ATOM 8842 C CA . CYS D 1 245 ? 58.911 21.404 49.414 1.00 9.51 242 CYS D CA 1
ATOM 8843 C C . CYS D 1 245 ? 59.353 20.026 49.906 1.00 11.68 242 CYS D C 1
ATOM 8844 O O . CYS D 1 245 ? 59.161 19.716 51.095 1.00 13.24 242 CYS D O 1
ATOM 8847 N N . THR D 1 246 ? 59.943 19.209 49.022 1.00 10.16 243 THR D N 1
ATOM 8848 C CA . THR D 1 246 ? 60.494 17.902 49.415 1.00 9.88 243 THR D CA 1
ATOM 8849 C C . THR D 1 246 ? 61.624 18.083 50.412 1.00 11.23 243 THR D C 1
ATOM 8850 O O . THR D 1 246 ? 61.635 17.466 51.474 1.00 11.01 243 THR D O 1
ATOM 8854 N N . VAL D 1 247 ? 62.559 18.959 50.081 1.00 10.70 244 VAL D N 1
ATOM 8855 C CA . VAL D 1 247 ? 63.707 19.227 50.967 1.00 12.39 244 VAL D CA 1
ATOM 8856 C C . VAL D 1 247 ? 63.226 19.903 52.264 1.00 14.18 244 VAL D C 1
ATOM 8857 O O . VAL D 1 247 ? 63.710 19.575 53.341 1.00 14.70 244 VAL D O 1
ATOM 8861 N N . ALA D 1 248 ? 62.241 20.803 52.161 1.00 15.14 245 ALA D N 1
ATOM 8862 C CA . ALA D 1 248 ? 61.653 21.455 53.343 1.00 14.65 245 ALA D CA 1
ATOM 8863 C C . ALA D 1 248 ? 61.103 20.433 54.347 1.00 13.16 245 ALA D C 1
ATOM 8864 O O . ALA D 1 248 ? 61.348 20.557 55.545 1.00 15.42 245 ALA D O 1
ATOM 8866 N N . TYR D 1 249 ? 60.371 19.433 53.854 1.00 12.70 246 TYR D N 1
ATOM 8867 C CA . TYR D 1 249 ? 59.873 18.322 54.681 1.00 11.23 246 TYR D CA 1
ATOM 8868 C C . TYR D 1 249 ? 60.997 17.635 55.436 1.00 12.51 246 TYR D C 1
ATOM 8869 O O . TYR D 1 249 ? 60.879 17.392 56.627 1.00 15.37 246 TYR D O 1
ATOM 8878 N N . LEU D 1 250 ? 62.077 17.317 54.740 1.00 15.56 247 LEU D N 1
ATOM 8879 C CA . LEU D 1 250 ? 63.225 16.655 55.385 1.00 16.24 247 LEU D CA 1
ATOM 8880 C C . LEU D 1 250 ? 63.946 17.542 56.420 1.00 16.62 247 LEU D C 1
ATOM 8881 O O . LEU D 1 250 ? 64.438 17.047 57.405 1.00 10.20 247 LEU D O 1
ATOM 8886 N N . ILE D 1 251 ? 64.007 18.848 56.184 1.00 15.20 248 ILE D N 1
ATOM 8887 C CA . ILE D 1 251 ? 64.591 19.764 57.158 1.00 14.28 248 ILE D CA 1
ATOM 8888 C C . ILE D 1 251 ? 63.760 19.792 58.444 1.00 14.91 248 ILE D C 1
ATOM 8889 O O . ILE D 1 251 ? 64.315 19.750 59.529 1.00 13.40 248 ILE D O 1
ATOM 8894 N N . ASP D 1 252 ? 62.436 19.860 58.315 1.00 12.98 249 ASP D N 1
ATOM 8895 C CA . ASP D 1 252 ? 61.554 20.047 59.458 1.00 13.18 249 ASP D CA 1
ATOM 8896 C C . ASP D 1 252 ? 60.170 19.486 59.117 1.00 13.21 249 ASP D C 1
ATOM 8897 O O . ASP D 1 252 ? 59.432 20.099 58.359 1.00 12.38 249 ASP D O 1
ATOM 8902 N N . HIS D 1 253 ? 59.839 18.309 59.670 1.00 13.34 250 HIS D N 1
ATOM 8903 C CA . HIS D 1 253 ? 58.546 17.647 59.425 1.00 16.49 250 HIS D CA 1
ATOM 8904 C C . HIS D 1 253 ? 57.338 18.532 59.714 1.00 17.66 250 HIS D C 1
ATOM 8905 O O . HIS D 1 253 ? 56.313 18.395 59.048 1.00 19.19 250 HIS D O 1
ATOM 8912 N N . SER D 1 254 ? 57.446 19.436 60.691 1.00 17.12 251 SER D N 1
ATOM 8913 C CA . SER D 1 254 ? 56.363 20.368 61.010 1.00 17.61 251 SER D CA 1
ATOM 8914 C C . SER D 1 254 ? 56.022 21.335 59.852 1.00 15.35 251 SER D C 1
ATOM 8915 O O . SER D 1 254 ? 54.916 21.873 59.821 1.00 15.07 251 SER D O 1
ATOM 8918 N N . VAL D 1 255 ? 56.938 21.531 58.911 1.00 14.02 252 VAL D N 1
ATOM 8919 C CA . VAL D 1 255 ? 56.688 22.401 57.753 1.00 14.67 252 VAL D CA 1
ATOM 8920 C C . VAL D 1 255 ? 55.738 21.753 56.752 1.00 13.65 252 VAL D C 1
ATOM 8921 O O . VAL D 1 255 ? 54.980 22.448 56.082 1.00 10.37 252 VAL D O 1
ATOM 8925 N N . VAL D 1 256 ? 55.792 20.427 56.651 1.00 13.04 253 VAL D N 1
ATOM 8926 C CA . VAL D 1 256 ? 55.002 19.662 55.689 1.00 14.07 253 VAL D CA 1
ATOM 8927 C C . VAL D 1 256 ? 54.330 18.522 56.434 1.00 13.85 253 VAL D C 1
ATOM 8928 O O . VAL D 1 256 ? 54.937 17.447 56.641 1.00 12.65 253 VAL D O 1
ATOM 8932 N N . GLN D 1 257 ? 53.083 18.756 56.850 1.00 13.52 254 GLN D N 1
ATOM 8933 C CA . GLN D 1 257 ? 52.303 17.726 57.516 1.00 14.02 254 GLN D CA 1
ATOM 8934 C C . GLN D 1 257 ? 51.999 16.632 56.495 1.00 13.49 254 GLN D C 1
ATOM 8935 O O . GLN D 1 257 ? 51.941 16.886 55.291 1.00 12.28 254 GLN D O 1
ATOM 8941 N N . THR D 1 258 ? 51.801 15.419 57.011 1.00 11.70 255 THR D N 1
ATOM 8942 C CA . THR D 1 258 ? 51.582 14.233 56.225 1.00 13.28 255 THR D CA 1
ATOM 8943 C C . THR D 1 258 ? 50.459 13.395 56.798 1.00 13.47 255 THR D C 1
ATOM 8944 O O . THR D 1 258 ? 50.159 13.442 58.004 1.00 12.34 255 THR D O 1
ATOM 8948 N N . ARG D 1 259 ? 49.858 12.600 55.933 1.00 13.25 256 ARG D N 1
ATOM 8949 C CA . ARG D 1 259 ? 48.802 11.688 56.342 1.00 15.99 256 ARG D CA 1
ATOM 8950 C C . ARG D 1 259 ? 49.073 10.336 55.677 1.00 14.96 256 ARG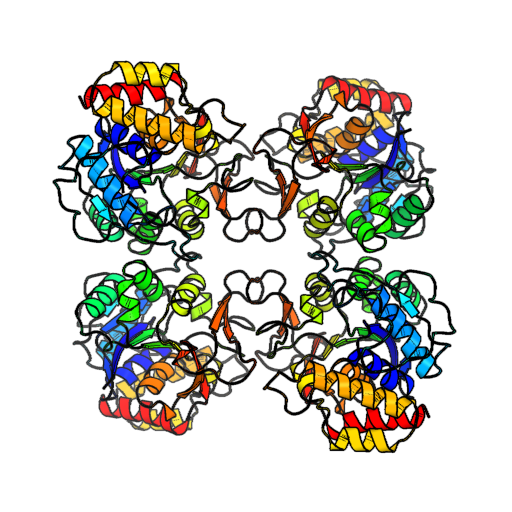 D C 1
ATOM 8951 O O . ARG D 1 259 ? 49.111 10.246 54.447 1.00 12.76 256 ARG D O 1
ATOM 8959 N N . ARG D 1 260 ? 49.298 9.295 56.475 1.00 12.96 257 ARG D N 1
ATOM 8960 C CA . ARG D 1 260 ? 49.501 7.937 55.926 1.00 15.78 257 ARG D CA 1
ATOM 8961 C C . ARG D 1 260 ? 48.246 7.431 55.246 1.00 15.14 257 ARG D C 1
ATOM 8962 O O . ARG D 1 260 ? 47.142 7.610 55.765 1.00 12.96 257 ARG D O 1
ATOM 8970 N N . CYS D 1 261 ? 48.420 6.809 54.084 1.00 13.00 258 CYS D N 1
ATOM 8971 C CA . CYS D 1 261 ? 47.331 6.180 53.369 1.00 13.88 258 CYS D CA 1
ATOM 8972 C C . CYS D 1 261 ? 47.907 5.307 52.271 1.00 14.63 258 CYS D C 1
ATOM 8973 O O . CYS D 1 261 ? 49.028 5.547 51.829 1.00 14.98 258 CYS D O 1
ATOM 8976 N N . PRO D 1 262 ? 47.163 4.277 51.835 1.00 15.06 259 PRO D N 1
ATOM 8977 C CA . PRO D 1 262 ? 47.636 3.546 50.666 1.00 15.77 259 PRO D CA 1
ATOM 8978 C C . PRO D 1 262 ? 47.652 4.489 49.465 1.00 12.79 259 PRO D C 1
ATOM 8979 O O . PRO D 1 262 ? 46.719 5.271 49.312 1.00 12.62 259 PRO D O 1
ATOM 8983 N N . VAL D 1 263 ? 48.707 4.426 48.651 1.00 11.27 260 VAL D N 1
ATOM 8984 C CA . VAL D 1 263 ? 48.780 5.168 47.401 1.00 11.44 260 VAL D CA 1
ATOM 8985 C C . VAL D 1 263 ? 49.265 4.241 46.296 1.00 11.97 260 VAL D C 1
ATOM 8986 O O . VAL D 1 263 ? 50.266 3.548 46.461 1.00 13.30 260 VAL D O 1
ATOM 8990 N N . ASP D 1 264 ? 48.550 4.238 45.173 1.00 12.45 261 ASP D N 1
ATOM 8991 C CA . ASP D 1 264 ? 48.950 3.466 43.995 1.00 12.96 261 ASP D CA 1
ATOM 8992 C C . ASP D 1 264 ? 48.782 4.414 42.790 1.00 12.97 261 ASP D C 1
ATOM 8993 O O . ASP D 1 264 ? 48.208 5.500 42.925 1.00 11.51 261 ASP D O 1
ATOM 8998 N N . VAL D 1 265 ? 49.318 4.011 41.644 1.00 11.14 262 VAL D N 1
ATOM 8999 C CA . VAL D 1 265 ? 49.302 4.818 40.434 1.00 11.07 262 VAL D CA 1
ATOM 9000 C C . VAL D 1 265 ? 48.465 4.152 39.357 1.00 11.29 262 VAL D C 1
ATOM 9001 O O . VAL D 1 265 ? 48.679 2.989 39.040 1.00 14.54 262 VAL D O 1
ATOM 9005 N N . GLU D 1 266 ? 47.522 4.898 38.793 1.00 12.50 263 GLU D N 1
ATOM 9006 C CA . GLU D 1 266 ? 46.686 4.404 37.702 1.00 12.98 263 GLU D CA 1
ATOM 9007 C C . GLU D 1 266 ? 47.467 4.439 36.385 1.00 14.43 263 GLU D C 1
ATOM 9008 O O . GLU D 1 266 ? 47.871 5.507 35.930 1.00 14.13 263 GLU D O 1
ATOM 9014 N N . ILE D 1 267 ? 47.682 3.265 35.783 1.00 13.75 264 ILE D N 1
ATOM 9015 C CA . ILE D 1 267 ? 48.424 3.174 34.513 1.00 16.73 264 ILE D CA 1
ATOM 9016 C C . ILE D 1 267 ? 47.590 2.683 33.338 1.00 20.25 264 ILE D C 1
ATOM 9017 O O . ILE D 1 267 ? 48.120 2.578 32.250 1.00 29.43 264 ILE D O 1
ATOM 9022 N N . LYS D 1 268 ? 46.301 2.406 33.536 1.00 20.62 265 LYS D N 1
ATOM 9023 C CA . LYS D 1 268 ? 45.435 1.862 32.457 1.00 26.78 265 LYS D CA 1
ATOM 9024 C C . LYS D 1 268 ? 44.274 2.760 32.050 1.00 25.71 265 LYS D C 1
ATOM 9025 O O . LYS D 1 268 ? 43.739 2.589 30.980 1.00 28.07 265 LYS D O 1
ATOM 9031 N N . GLY D 1 269 ? 43.896 3.718 32.891 1.00 19.70 266 GLY D N 1
ATOM 9032 C CA . GLY D 1 269 ? 42.744 4.555 32.642 1.00 21.81 266 GLY D CA 1
ATOM 9033 C C . GLY D 1 269 ? 42.870 5.545 31.482 1.00 22.14 266 GLY D C 1
ATOM 9034 O O . GLY D 1 269 ? 43.952 5.986 31.151 1.00 19.26 266 GLY D O 1
ATOM 9035 N N . ASP D 1 270 ? 41.722 5.864 30.893 1.00 24.72 267 ASP D N 1
ATOM 9036 C CA . ASP D 1 270 ? 41.581 6.866 29.852 1.00 36.32 267 ASP D CA 1
ATOM 9037 C C . ASP D 1 270 ? 41.721 8.240 30.503 1.00 23.34 267 ASP D C 1
ATOM 9038 O O . ASP D 1 270 ? 42.716 8.933 30.336 1.00 36.68 267 ASP D O 1
ATOM 9043 N N . LEU D 1 271 ? 40.747 8.556 31.336 1.00 15.27 268 LEU D N 1
ATOM 9044 C CA . LEU D 1 271 ? 40.614 9.859 31.952 1.00 15.68 268 LEU D CA 1
ATOM 9045 C C . LEU D 1 271 ? 41.586 10.023 33.093 1.00 12.54 268 LEU D C 1
ATOM 9046 O O . LEU D 1 271 ? 41.961 11.145 33.402 1.00 15.44 268 LEU D O 1
ATOM 9051 N N . THR D 1 272 ? 41.983 8.911 33.718 1.00 13.33 269 THR D N 1
ATOM 9052 C CA . THR D 1 272 ? 42.654 8.956 35.013 1.00 13.31 269 THR D CA 1
ATOM 9053 C C . THR D 1 272 ? 44.130 8.546 34.933 1.00 16.07 269 THR D C 1
ATOM 9054 O O . THR D 1 272 ? 44.760 8.284 35.963 1.00 13.16 269 THR D O 1
ATOM 9058 N N . LEU D 1 273 ? 44.679 8.517 33.725 1.00 12.70 270 LEU D N 1
ATOM 9059 C CA . LEU D 1 273 ? 46.064 8.084 33.516 1.00 12.92 270 LEU D CA 1
ATOM 9060 C C . LEU D 1 273 ? 47.010 8.932 34.355 1.00 10.72 270 LEU D C 1
ATOM 9061 O O . LEU D 1 273 ? 46.916 10.165 34.359 1.00 11.03 270 LEU D O 1
ATOM 9066 N N . GLY D 1 274 ? 47.892 8.271 35.088 1.00 11.14 271 GLY D N 1
ATOM 9067 C CA . GLY D 1 274 ? 48.859 8.969 35.930 1.00 12.03 271 GLY D CA 1
ATOM 9068 C C . GLY D 1 274 ? 48.348 9.429 37.293 1.00 11.53 271 GLY D C 1
ATOM 9069 O O . GLY D 1 274 ? 49.110 10.040 38.055 1.00 9.49 271 GLY D O 1
ATOM 9070 N N . MET D 1 275 ? 47.072 9.170 37.608 1.00 9.18 272 MET D N 1
ATOM 9071 C CA . MET D 1 275 ? 46.539 9.550 38.917 1.00 9.51 272 MET D CA 1
ATOM 9072 C C . MET D 1 275 ? 47.223 8.788 40.053 1.00 10.75 272 MET D C 1
ATOM 9073 O O . MET D 1 275 ? 47.386 7.560 39.995 1.00 10.45 272 MET D O 1
ATOM 9078 N N . THR D 1 276 ? 47.639 9.523 41.076 1.00 10.97 273 THR D N 1
ATOM 9079 C CA . THR D 1 276 ? 48.047 8.916 42.335 1.00 12.85 273 THR D CA 1
ATOM 9080 C C . THR D 1 276 ? 46.787 8.754 43.163 1.00 11.59 273 THR D C 1
ATOM 9081 O O . THR D 1 276 ? 46.244 9.750 43.676 1.00 14.35 273 THR D O 1
ATOM 9085 N N . VAL D 1 277 ? 46.328 7.500 43.260 1.00 12.11 274 VAL D N 1
ATOM 9086 C CA . VAL D 1 277 ? 45.085 7.144 43.932 1.00 13.31 274 VAL D CA 1
ATOM 9087 C C . VAL D 1 277 ? 45.358 6.926 45.424 1.00 13.17 274 VAL D C 1
ATOM 9088 O O . VAL D 1 277 ? 45.982 5.932 45.801 1.00 11.92 274 VAL D O 1
ATOM 9092 N N . ALA D 1 278 ? 44.913 7.866 46.249 1.00 10.43 275 ALA D N 1
ATOM 9093 C CA . ALA D 1 278 ? 45.150 7.817 47.691 1.00 13.21 275 ALA D CA 1
ATOM 9094 C C . ALA D 1 278 ? 43.856 7.347 48.343 1.00 14.59 275 ALA D C 1
ATOM 9095 O O . ALA D 1 278 ? 42.800 7.936 48.111 1.00 12.26 275 ALA D O 1
ATOM 9097 N N . ASP D 1 279 ? 43.943 6.268 49.121 1.00 12.87 276 ASP D N 1
ATOM 9098 C CA . ASP D 1 279 ? 42.781 5.724 49.812 1.00 14.82 276 ASP D CA 1
ATOM 9099 C C . ASP D 1 279 ? 42.643 6.429 51.158 1.00 15.00 276 ASP D C 1
ATOM 9100 O O . ASP D 1 279 ? 43.337 6.099 52.121 1.00 14.32 276 ASP D O 1
ATOM 9105 N N . LEU D 1 280 ? 41.749 7.418 51.199 1.00 13.78 277 LEU D N 1
ATOM 9106 C CA . LEU D 1 280 ? 41.500 8.202 52.400 1.00 14.60 277 LEU D CA 1
ATOM 9107 C C . LEU D 1 280 ? 40.281 7.722 53.200 1.00 15.09 277 LEU D C 1
ATOM 9108 O O . LEU D 1 280 ? 39.848 8.404 54.115 1.00 19.51 277 LEU D O 1
ATOM 9113 N N . ARG D 1 281 ? 39.758 6.539 52.883 1.00 15.60 278 ARG D N 1
ATOM 9114 C CA . ARG D 1 281 ? 38.643 5.964 53.631 1.00 15.05 278 ARG D CA 1
ATOM 9115 C C . ARG D 1 281 ? 39.157 5.407 54.943 1.00 17.89 278 ARG D C 1
ATOM 9116 O O . ARG D 1 281 ? 40.248 4.820 54.981 1.00 18.27 278 ARG D O 1
ATOM 9124 N N . GLY D 1 282 ? 38.383 5.583 56.011 1.00 16.82 279 GLY D N 1
ATOM 9125 C CA . GLY D 1 282 ? 38.759 5.070 57.333 1.00 19.71 279 GLY D CA 1
ATOM 9126 C C . GLY D 1 282 ? 39.840 5.910 58.012 1.00 21.81 279 GLY D C 1
ATOM 9127 O O . GLY D 1 282 ? 40.312 6.903 57.452 1.00 20.39 279 GLY D O 1
ATOM 9128 N N . PRO D 1 283 ? 40.237 5.508 59.222 1.00 25.21 280 PRO D N 1
ATOM 9129 C CA . PRO D 1 283 ? 41.210 6.286 59.981 1.00 27.46 280 PRO D CA 1
ATOM 9130 C C . PRO D 1 283 ? 42.627 6.116 59.434 1.00 19.10 280 PRO D C 1
ATOM 9131 O O . PRO D 1 283 ? 42.897 5.197 58.666 1.00 18.52 280 PRO D O 1
ATOM 9135 N N . GLU D 1 284 ? 43.519 7.005 59.839 1.00 22.86 281 GLU D N 1
ATOM 9136 C CA . GLU D 1 284 ? 44.913 6.928 59.434 1.00 20.93 281 GLU D CA 1
ATOM 9137 C C . GLU D 1 284 ? 45.560 5.631 59.936 1.00 16.44 281 GLU D C 1
ATOM 9138 O O . GLU D 1 284 ? 45.639 5.422 61.125 1.00 17.58 281 GLU D O 1
ATOM 9144 N N . PRO D 1 285 ? 46.038 4.768 59.031 1.00 13.76 282 PRO D N 1
ATOM 9145 C CA . PRO D 1 285 ? 46.746 3.575 59.500 1.00 18.94 282 PRO D CA 1
ATOM 9146 C C . PRO D 1 285 ? 48.137 3.900 60.048 1.00 23.57 282 PRO D C 1
ATOM 9147 O O . PRO D 1 285 ? 48.673 4.996 59.807 1.00 19.62 282 PRO D O 1
ATOM 9151 N N . SER D 1 286 ? 48.707 2.947 60.773 1.00 22.85 283 SER D N 1
ATOM 9152 C CA . SER D 1 286 ? 50.015 3.133 61.421 1.00 22.96 283 SER D CA 1
ATOM 9153 C C . SER D 1 286 ? 51.132 3.003 60.408 1.00 18.98 283 SER D C 1
ATOM 9154 O O . SER D 1 286 ? 50.947 2.410 59.326 1.00 23.45 283 SER D O 1
ATOM 9157 N N . ALA D 1 287 ? 52.300 3.530 60.758 1.00 19.74 284 ALA D N 1
ATOM 9158 C CA . ALA D 1 287 ? 53.497 3.427 59.900 1.00 24.24 284 ALA D CA 1
ATOM 9159 C C . ALA D 1 287 ? 53.890 1.986 59.623 1.00 24.71 284 ALA D C 1
ATOM 9160 O O . ALA D 1 287 ? 54.313 1.662 58.513 1.00 24.31 284 ALA D O 1
ATOM 9162 N N . ASP D 1 288 ? 53.720 1.126 60.640 1.00 30.29 285 ASP D N 1
ATOM 9163 C CA . ASP D 1 288 ? 53.864 -0.330 60.537 1.00 28.68 285 ASP D CA 1
ATOM 9164 C C . ASP D 1 288 ? 53.056 -0.931 59.383 1.00 31.25 285 ASP D C 1
ATOM 9165 O O . ASP D 1 288 ? 53.545 -1.792 58.658 1.00 29.24 285 ASP D O 1
ATOM 9170 N N . LYS D 1 289 ? 51.801 -0.495 59.257 1.00 24.23 286 LYS D N 1
ATOM 9171 C CA . LYS D 1 289 ? 50.863 -1.052 58.282 1.00 25.49 286 LYS D CA 1
ATOM 9172 C C . LYS D 1 289 ? 50.847 -0.353 56.913 1.00 26.84 286 LYS D C 1
ATOM 9173 O O . LYS D 1 289 ? 50.326 -0.895 55.941 1.00 30.29 286 LYS D O 1
ATOM 9179 N N . CYS D 1 290 ? 51.389 0.855 56.840 1.00 29.39 287 CYS D N 1
ATOM 9180 C CA . CYS D 1 290 ? 51.250 1.680 55.653 1.00 20.06 287 CYS D CA 1
ATOM 9181 C C . CYS D 1 290 ? 52.521 2.460 55.368 1.00 14.95 287 CYS D C 1
ATOM 9182 O O . CYS D 1 290 ? 52.835 3.415 56.056 1.00 14.34 287 CYS D O 1
ATOM 9185 N N . HIS D 1 291 ? 53.231 2.038 54.328 1.00 16.16 288 HIS D N 1
ATOM 9186 C CA . HIS D 1 291 ? 54.546 2.582 53.979 1.00 17.03 288 HIS D CA 1
ATOM 9187 C C . HIS D 1 291 ? 54.506 3.950 53.259 1.00 17.73 288 HIS D C 1
ATOM 9188 O O . HIS D 1 291 ? 55.549 4.613 53.133 1.00 12.84 288 HIS D O 1
ATOM 9195 N N . THR D 1 292 ? 53.311 4.363 52.813 1.00 18.16 289 THR D N 1
ATOM 9196 C CA . THR D 1 292 ? 53.126 5.589 52.033 1.00 17.09 289 THR D CA 1
ATOM 9197 C C . THR D 1 292 ? 52.320 6.636 52.792 1.00 15.76 289 THR D C 1
ATOM 9198 O O . THR D 1 292 ? 51.435 6.304 53.592 1.00 16.12 289 THR D O 1
ATOM 9202 N N . GLN D 1 293 ? 52.644 7.902 52.548 1.00 16.92 290 GLN D N 1
ATOM 9203 C CA . GLN D 1 293 ? 51.905 9.036 53.125 1.00 12.54 290 GLN D CA 1
ATOM 9204 C C . GLN D 1 293 ? 51.913 10.203 52.147 1.00 12.86 290 GLN D C 1
ATOM 9205 O O . GLN D 1 293 ? 52.840 10.351 51.350 1.00 13.48 290 GLN D O 1
ATOM 9211 N N . VAL D 1 294 ? 50.857 11.007 52.204 1.00 12.93 291 VAL D N 1
ATOM 9212 C CA . VAL D 1 294 ? 50.703 12.154 51.335 1.00 12.09 291 VAL D CA 1
ATOM 9213 C C . VAL D 1 294 ? 50.918 13.420 52.140 1.00 10.93 291 VAL D C 1
ATOM 9214 O O . VAL D 1 294 ? 50.550 13.488 53.308 1.00 10.13 291 VAL D O 1
ATOM 9218 N N . ALA D 1 295 ? 51.534 14.414 51.517 1.00 10.49 292 ALA D N 1
ATOM 9219 C CA . ALA D 1 295 ? 51.709 15.723 52.128 1.00 11.27 292 ALA D CA 1
ATOM 9220 C C . ALA D 1 295 ? 50.389 16.500 52.045 1.00 11.20 292 ALA D C 1
ATOM 9221 O O . ALA D 1 295 ? 49.733 16.503 51.011 1.00 10.81 292 ALA D O 1
ATOM 9223 N N . THR D 1 296 ? 50.011 17.144 53.150 1.00 12.67 293 THR D N 1
ATOM 9224 C CA . THR D 1 296 ? 48.698 17.790 53.301 1.00 14.89 293 THR D CA 1
ATOM 9225 C C . THR D 1 296 ? 48.811 19.310 53.471 1.00 15.63 293 THR D C 1
ATOM 9226 O O . THR D 1 296 ? 48.480 20.062 52.565 1.00 18.29 293 THR D O 1
ATOM 9230 N N . LYS D 1 297 ? 49.352 19.740 54.613 1.00 13.88 294 LYS D N 1
ATOM 9231 C CA . LYS D 1 297 ? 49.360 21.151 55.025 1.00 16.03 294 LYS D CA 1
ATOM 9232 C C . LYS D 1 297 ? 50.793 21.699 55.115 1.00 14.49 294 LYS D C 1
ATOM 9233 O O . LYS D 1 297 ? 51.660 21.117 55.771 1.00 13.00 294 LYS D O 1
ATOM 9239 N N . LEU D 1 298 ? 51.013 22.830 54.461 1.00 14.41 295 LEU D N 1
ATOM 9240 C CA . LEU D 1 298 ? 52.274 23.555 54.491 1.00 15.39 295 LEU D CA 1
ATOM 9241 C C . LEU D 1 298 ? 52.231 24.628 55.588 1.00 13.47 295 LEU D C 1
ATOM 9242 O O . LEU D 1 298 ? 51.218 25.326 55.735 1.00 15.43 295 LEU D O 1
ATOM 9247 N N . ASP D 1 299 ? 53.321 24.761 56.326 1.00 11.27 296 ASP D N 1
ATOM 9248 C CA . ASP D 1 299 ? 53.546 25.926 57.169 1.00 14.08 296 ASP D CA 1
ATOM 9249 C C . ASP D 1 299 ? 54.209 27.005 56.306 1.00 14.12 296 ASP D C 1
ATOM 9250 O O . ASP D 1 299 ? 55.432 27.057 56.182 1.00 13.04 296 ASP D O 1
ATOM 9255 N N . PHE D 1 300 ? 53.379 27.863 55.726 1.00 13.36 297 PHE D N 1
ATOM 9256 C CA . PHE D 1 300 ? 53.812 28.894 54.762 1.00 15.36 297 PHE D CA 1
ATOM 9257 C C . PHE D 1 300 ? 54.960 29.721 55.308 1.00 15.29 297 PHE D C 1
ATOM 9258 O O . PHE D 1 300 ? 56.006 29.842 54.668 1.00 11.90 297 PHE D O 1
ATOM 9266 N N . ASN D 1 301 ? 54.760 30.252 56.509 1.00 13.63 298 ASN D N 1
ATOM 9267 C CA . ASN D 1 301 ? 55.750 31.092 57.182 1.00 14.47 298 ASN D CA 1
ATOM 9268 C C . ASN D 1 301 ? 57.125 30.416 57.395 1.00 12.50 298 ASN D C 1
ATOM 9269 O O . ASN D 1 301 ? 58.169 31.008 57.107 1.00 14.48 298 ASN D O 1
ATOM 9274 N N . LYS D 1 302 ? 57.110 29.196 57.910 1.00 10.89 299 LYS D N 1
ATOM 9275 C CA . LYS D 1 302 ? 58.351 28.457 58.130 1.00 15.38 299 LYS D CA 1
ATOM 9276 C C . LYS D 1 302 ? 59.003 28.017 56.823 1.00 14.46 299 LYS D C 1
ATOM 9277 O O . LYS D 1 302 ? 60.228 28.006 56.714 1.00 11.97 299 LYS D O 1
ATOM 9283 N N . PHE D 1 303 ? 58.187 27.627 55.846 1.00 14.49 300 PHE D N 1
ATOM 9284 C CA . PHE D 1 303 ? 58.704 27.215 54.537 1.00 12.66 300 PHE D CA 1
ATOM 9285 C C . PHE D 1 303 ? 59.537 28.326 53.932 1.00 12.09 300 PHE D C 1
ATOM 9286 O O . PHE D 1 303 ? 60.701 28.094 53.559 1.00 14.54 300 PHE D O 1
ATOM 9294 N N . TRP D 1 304 ? 58.971 29.536 53.860 1.00 11.43 301 TRP D N 1
ATOM 9295 C CA . TRP D 1 304 ? 59.688 30.640 53.229 1.00 13.07 301 TRP D CA 1
ATOM 9296 C C . TRP D 1 304 ? 60.917 31.079 54.024 1.00 11.40 301 TRP D C 1
ATOM 9297 O O . TRP D 1 304 ? 61.920 31.456 53.432 1.00 11.36 301 TRP D O 1
ATOM 9308 N N . ASP D 1 305 ? 60.852 30.955 55.347 1.00 12.01 302 ASP D N 1
ATOM 9309 C CA . ASP D 1 305 ? 62.025 31.192 56.195 1.00 15.27 302 ASP D CA 1
ATOM 9310 C C . ASP D 1 305 ? 63.193 30.248 55.893 1.00 14.48 302 ASP D C 1
ATOM 9311 O O . ASP D 1 305 ? 64.360 30.673 55.928 1.00 12.03 302 ASP D O 1
ATOM 9316 N N . LEU D 1 306 ? 62.880 28.979 55.611 1.00 15.35 303 LEU D N 1
ATOM 9317 C CA . LEU D 1 306 ? 63.906 27.999 55.206 1.00 16.77 303 LEU D CA 1
ATOM 9318 C C . LEU D 1 306 ? 64.592 28.425 53.924 1.00 12.75 303 LEU D C 1
ATOM 9319 O O . LEU D 1 306 ? 65.818 28.397 53.849 1.00 10.70 303 LEU D O 1
ATOM 9324 N N . ILE D 1 307 ? 63.800 28.842 52.935 1.00 12.12 304 ILE D N 1
ATOM 9325 C CA . ILE D 1 307 ? 64.341 29.290 51.643 1.00 14.54 304 ILE D CA 1
ATOM 9326 C C . ILE D 1 307 ? 65.238 30.517 51.845 1.00 16.60 304 ILE D C 1
ATOM 9327 O O . ILE D 1 307 ? 66.375 30.557 51.371 1.00 13.49 304 ILE D O 1
ATOM 9332 N N . ILE D 1 308 ? 64.712 31.510 52.566 1.00 18.22 305 ILE D N 1
ATOM 9333 C CA . ILE D 1 308 ? 65.428 32.750 52.781 1.00 16.70 305 ILE D CA 1
ATOM 9334 C C . ILE D 1 308 ? 66.716 32.498 53.559 1.00 20.87 305 ILE D C 1
ATOM 9335 O O . ILE D 1 308 ? 67.768 33.032 53.170 1.00 14.36 305 ILE D O 1
ATOM 9340 N N . ASP D 1 309 ? 66.654 31.668 54.603 1.00 18.16 306 ASP D N 1
ATOM 9341 C CA . ASP D 1 309 ? 67.856 31.350 55.383 1.00 21.72 306 ASP D CA 1
ATOM 9342 C C . ASP D 1 309 ? 68.919 30.612 54.572 1.00 24.25 306 ASP D C 1
ATOM 9343 O O . ASP D 1 309 ? 70.117 30.889 54.724 1.00 20.58 306 ASP D O 1
ATOM 9348 N N . ALA D 1 310 ? 68.493 29.666 53.738 1.00 14.50 307 ALA D N 1
ATOM 9349 C CA . ALA D 1 310 ? 69.405 28.961 52.833 1.00 13.86 307 ALA D CA 1
ATOM 9350 C C . ALA D 1 310 ? 70.100 29.931 51.870 1.00 15.16 307 ALA D C 1
ATOM 9351 O O . ALA D 1 310 ? 71.318 29.841 51.658 1.00 16.01 307 ALA D O 1
ATOM 9353 N N . LEU D 1 311 ? 69.335 30.856 51.290 1.00 17.43 308 LEU D N 1
ATOM 9354 C CA . LEU D 1 311 ? 69.918 31.850 50.375 1.00 18.61 308 LEU D CA 1
ATOM 9355 C C . LEU D 1 311 ? 70.928 32.753 51.088 1.00 21.21 308 LEU D C 1
ATOM 9356 O O . LEU D 1 311 ? 71.985 33.047 50.539 1.00 21.99 308 LEU D O 1
ATOM 9361 N N . LYS D 1 312 ? 70.615 33.161 52.316 1.00 20.76 309 LYS D N 1
ATOM 9362 C CA . LYS D 1 312 ? 71.557 33.949 53.120 1.00 25.39 309 LYS D CA 1
ATOM 9363 C C . LYS D 1 312 ? 72.823 33.162 53.441 1.00 24.31 309 LYS D C 1
ATOM 9364 O O . LYS D 1 312 ? 73.909 33.701 53.335 1.00 21.59 309 LYS D O 1
ATOM 9370 N N . GLU D 1 313 ? 72.678 31.893 53.819 1.00 21.28 310 GLU D N 1
ATOM 9371 C CA . GLU D 1 313 ? 73.817 31.028 54.172 1.00 22.64 310 GLU D CA 1
ATOM 9372 C C . GLU D 1 313 ? 74.774 30.821 53.000 1.00 21.79 310 GLU D C 1
ATOM 9373 O O . GLU D 1 313 ? 75.977 30.724 53.188 1.00 24.28 310 GLU D O 1
ATOM 9379 N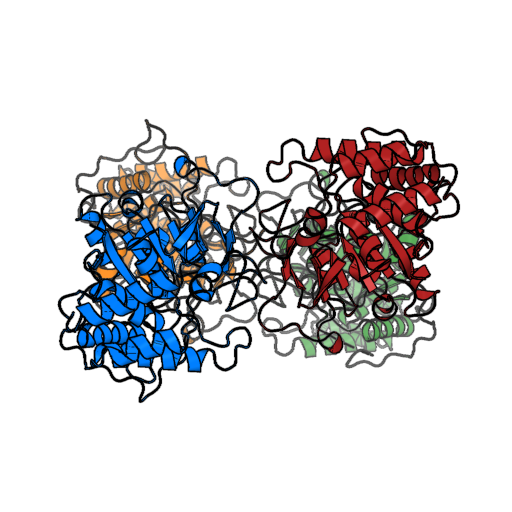 N . LEU D 1 314 ? 74.242 30.748 51.791 1.00 17.88 311 LEU D N 1
ATOM 9380 C CA . LEU D 1 314 ? 75.082 30.553 50.596 1.00 21.18 311 LEU D CA 1
ATOM 9381 C C . LEU D 1 314 ? 75.947 31.763 50.224 1.00 26.33 311 LEU D C 1
ATOM 9382 O O . LEU D 1 314 ? 76.925 31.603 49.513 1.00 25.36 311 LEU D O 1
ATOM 9387 N N . LYS D 1 315 ? 75.572 32.960 50.690 1.00 33.85 312 LYS D N 1
ATOM 9388 C CA . LYS D 1 315 ? 76.328 34.201 50.470 1.00 35.24 312 LYS D CA 1
ATOM 9389 C C . LYS D 1 315 ? 76.532 34.478 48.975 1.00 47.08 312 LYS D C 1
ATOM 9390 O O . LYS D 1 315 ? 75.607 34.433 48.149 1.00 36.24 312 LYS D O 1
#

Radius of gyration: 34.56 Å; Cα contacts (8 Å, |Δi|>4): 3010; chains: 4; bounding box: 88×86×87 Å

Foldseek 3Di:
DAEEEEEEFDDLLVLLQVLLQQLDPVHHHQAYEYEAQAAFLVQRQQQVLQSCVQLVNNVHAYAYAYGAAPPDGRDHDDDDVPDHYDPQDDTDGHPDPHDDDHPLVVVLVVLVPDAAQRYEYEYEAAQRSVLSNCVVDVVSARRHNEYEYFAADACCEDVARFGYHNCQSHVPSVQSVLPGQAAYEYAYPLEQQLQFPDPVLLVLLVVLPDPLSVSSSSSQVVQCVVCVVPPVDPTGTRIRNVSVVCVVPVVQWDKAFFRWGADCDDDRRHRHTHTPPPDHGDDCVVGRYIYTHYGPNVSSSVSSSSSSNSSD/DAEEEEEEFDDLLVLLLVLLQQLDPVHHHQAYEYEAQAAFQVQRQQQVQQSCVQLVNLVHAYAYAYGAAPPDGRDHDDDDPPDHYDPQDDTDGHPRDHDDDHPLVVVLVVLVPDAAQRYEYEYEAAQRSVLSNCVVDVVSARRHNEYEYFAADACCEDVARFGYDNCQSHVPSVQSVLPGQAAYEYAYPLEQQLQFPDPVLLVLLVVLPDPLSVSSSSSQVVQCVVCVVPPVDPTGTRIRNVSVVCVSPVVQWDKAFFRWGADCDDDRRHRHTHTPPPDHGDDCVVGRYIYTHYGPNVSSSVSSSSSSNSSD/DAEEEEEEFDDLLVLLLVLLQQLDPVHHHQAYEYEAQAAFLVQRQQCVQQSCVLLVNLVHAYAYAYGAAPDDGRDYVPPQDDTDGHPRDHDDDHPLVVVLVVLVPDAFQRYEYEYEAAQRSVLSNCVVDVVSARRHNEYEYFAADACCEDVARFGYDNCLSHVPSVQSVLPGQAAYEYAYPLEQQLQFPDPVLLVLLVVLPDSLSVSSNSSQVVQCVVCVVPPVDPTGTRIRNVSVVCVVPVVQWDKAFFRWGADCDDDRRHRHTHTPPPDHGDDCVVGRYIYTHYGPNVVSSVSSSSSSNSSD/DAEEEEEEFDDLLVLLLVLLQQLDPVHHHQAYEYEAQLAFQVQRQQVVQQSCVLLVNLVHAYAYAYGAAPPDGRDYVPPQDDTDGHPRDHDDDHPLVVVLVVLVPDAAQRYEYEYEAAQRSVLSNCVVDVVSARRHNEYEYFAADACCEDVARFGYDNCLSHVPSVQSVLPGQAAYEYAYPLEQQLQFCDPVLLVLLVVLPDSLSVSSNSSQVVQCVVCVVPPVDPTGTRIRNVSVVCVSPVVQWDKAFFRWGADCPDDRRHRHTHTPPPDHGDDCVVGRYIYTHYGPNVVSSVSSSSSSNSSD